Protein AF-A0A267FER3-F1 (afdb_monomer_lite)

Structure (mmCIF, N/CA/C/O backbone):
data_AF-A0A267FER3-F1
#
_entry.id   AF-A0A267FER3-F1
#
loop_
_atom_site.group_PDB
_atom_site.id
_atom_site.type_symbol
_atom_site.label_atom_id
_atom_site.label_alt_id
_atom_site.label_comp_id
_atom_site.label_asym_id
_atom_site.label_entity_id
_atom_site.label_seq_id
_atom_site.pdbx_PDB_ins_code
_atom_site.Cartn_x
_atom_site.Cartn_y
_atom_site.Cartn_z
_atom_site.occupancy
_atom_site.B_iso_or_equiv
_atom_site.auth_seq_id
_atom_site.auth_comp_id
_atom_site.auth_asym_id
_atom_site.auth_atom_id
_atom_site.pdbx_PDB_model_num
ATOM 1 N N . SER A 1 1 ? 49.414 0.076 -50.067 1.00 42.53 1 SER A N 1
ATOM 2 C CA . SER A 1 1 ? 50.371 -0.720 -50.869 1.00 42.53 1 SER A CA 1
ATOM 3 C C . SER A 1 1 ? 49.588 -1.815 -51.572 1.00 42.53 1 SER A C 1
ATOM 5 O O . SER A 1 1 ? 48.549 -2.183 -51.041 1.00 42.53 1 SER A O 1
ATOM 7 N N . ALA A 1 2 ? 50.065 -2.284 -52.733 1.00 33.28 2 ALA A N 1
ATOM 8 C CA . ALA A 1 2 ? 49.265 -2.887 -53.816 1.00 33.28 2 ALA A CA 1
ATOM 9 C C . ALA A 1 2 ? 48.304 -1.844 -54.443 1.00 33.28 2 ALA A C 1
ATOM 11 O O . ALA A 1 2 ? 47.506 -1.250 -53.726 1.00 33.28 2 ALA A O 1
ATOM 12 N N . SER A 1 3 ? 48.486 -1.366 -55.681 1.00 32.34 3 SER A N 1
ATOM 13 C CA . SER A 1 3 ? 48.627 -2.052 -56.986 1.00 32.34 3 SER A CA 1
ATOM 14 C C . SER A 1 3 ? 47.273 -2.518 -57.524 1.00 32.34 3 SER A C 1
ATOM 16 O O . SER A 1 3 ? 46.868 -3.652 -57.290 1.00 32.34 3 SER A O 1
ATOM 18 N N . ALA A 1 4 ? 46.591 -1.619 -58.239 1.00 30.91 4 ALA A N 1
ATOM 19 C CA . ALA A 1 4 ? 45.526 -1.983 -59.170 1.00 30.91 4 ALA A CA 1
ATOM 20 C C . ALA A 1 4 ? 46.153 -2.540 -60.469 1.00 30.91 4 ALA A C 1
ATOM 22 O O . ALA A 1 4 ? 47.275 -2.136 -60.790 1.00 30.91 4 ALA A O 1
ATOM 23 N N . PRO A 1 5 ? 45.490 -3.469 -61.179 1.00 42.75 5 PRO A N 1
ATOM 24 C CA . PRO A 1 5 ? 46.012 -4.058 -62.409 1.00 42.75 5 PRO A CA 1
ATOM 25 C C . PRO A 1 5 ? 45.740 -3.172 -63.634 1.00 42.75 5 PRO A C 1
ATOM 27 O O . PRO A 1 5 ? 44.704 -2.512 -63.708 1.00 42.75 5 PRO A O 1
ATOM 30 N N . ASP A 1 6 ? 46.650 -3.210 -64.607 1.00 30.69 6 ASP A N 1
ATOM 31 C CA . ASP A 1 6 ? 46.471 -2.579 -65.915 1.00 30.69 6 ASP A CA 1
ATOM 32 C C . ASP A 1 6 ? 45.494 -3.392 -66.789 1.00 30.69 6 ASP A C 1
ATOM 34 O O . ASP A 1 6 ? 45.767 -4.544 -67.133 1.00 30.69 6 ASP A O 1
ATOM 38 N N . GLU A 1 7 ? 44.379 -2.781 -67.197 1.00 37.88 7 GLU A N 1
ATOM 39 C CA . GLU A 1 7 ? 43.535 -3.261 -68.301 1.00 37.88 7 GLU A CA 1
ATOM 40 C C . GLU A 1 7 ? 43.953 -2.591 -69.624 1.00 37.88 7 GLU A C 1
ATOM 42 O O . GLU A 1 7 ? 43.280 -1.686 -70.106 1.00 37.88 7 GLU A O 1
ATOM 47 N N . GLU A 1 8 ? 45.035 -3.054 -70.259 1.00 37.31 8 GLU A N 1
ATOM 48 C CA . GLU A 1 8 ? 45.249 -2.829 -71.700 1.00 37.31 8 GLU A CA 1
ATOM 49 C C . GLU A 1 8 ? 45.854 -4.063 -72.387 1.00 37.31 8 GLU A C 1
ATOM 51 O O . GLU A 1 8 ? 47.066 -4.260 -72.445 1.00 37.31 8 GLU A O 1
ATOM 56 N N . ALA A 1 9 ? 44.980 -4.880 -72.976 1.00 32.00 9 ALA A N 1
ATOM 57 C CA . ALA A 1 9 ? 45.332 -5.846 -74.013 1.00 32.00 9 ALA A CA 1
ATOM 58 C C . ALA A 1 9 ? 44.116 -6.072 -74.924 1.00 32.00 9 ALA A C 1
ATOM 60 O O . ALA A 1 9 ? 43.428 -7.089 -74.845 1.00 32.00 9 ALA A O 1
ATOM 61 N N . GLY A 1 10 ? 43.818 -5.091 -75.783 1.00 29.86 10 GLY A N 1
ATOM 62 C CA . GLY A 1 10 ? 42.820 -5.280 -76.836 1.00 29.86 10 GLY A CA 1
ATOM 63 C C . GLY A 1 10 ? 43.220 -6.461 -77.734 1.00 29.86 10 GLY A C 1
ATOM 64 O O . GLY A 1 10 ? 44.404 -6.580 -78.067 1.00 29.86 10 GLY A O 1
ATOM 65 N N . PRO A 1 11 ? 42.283 -7.339 -78.139 1.00 34.25 11 PRO A N 1
ATOM 66 C CA . PRO A 1 11 ? 42.620 -8.481 -78.972 1.00 34.25 11 PRO A CA 1
ATOM 67 C C . PRO A 1 11 ? 43.120 -7.970 -80.320 1.00 34.25 11 PRO A C 1
ATOM 69 O O . PRO A 1 11 ? 42.363 -7.384 -81.099 1.00 34.25 11 PRO A O 1
ATOM 72 N N . THR A 1 12 ? 44.400 -8.196 -80.612 1.00 30.58 12 THR A N 1
ATOM 73 C CA . THR A 1 12 ? 44.931 -7.980 -81.952 1.00 30.58 12 THR A CA 1
ATOM 74 C C . THR A 1 12 ? 44.220 -8.944 -82.886 1.00 30.58 12 THR A C 1
ATOM 76 O O . THR A 1 12 ? 44.464 -10.150 -82.881 1.00 30.58 12 THR A O 1
ATOM 79 N N . SER A 1 13 ? 43.323 -8.395 -83.703 1.00 35.12 13 SER A N 1
ATOM 80 C CA . SER A 1 13 ? 42.643 -9.076 -84.799 1.00 35.12 13 SER A CA 1
ATOM 81 C C . SER A 1 13 ? 43.638 -9.391 -85.918 1.00 35.12 13 SER A C 1
ATOM 83 O O . SER A 1 13 ? 43.578 -8.865 -87.028 1.00 35.12 13 SER A O 1
ATOM 85 N N . SER A 1 14 ? 44.568 -10.294 -85.602 1.00 29.80 14 SER A N 1
ATOM 86 C CA . SER A 1 14 ? 45.357 -11.051 -86.558 1.00 29.80 14 SER A CA 1
ATOM 87 C C . SER A 1 14 ? 44.382 -11.849 -87.413 1.00 29.80 14 SER A C 1
ATOM 89 O O . SER A 1 14 ? 43.964 -12.954 -87.063 1.00 29.80 14 SER A O 1
ATOM 91 N N . SER A 1 15 ? 43.976 -11.244 -88.528 1.00 35.31 15 SER A N 1
ATOM 92 C CA . SER A 1 15 ? 43.261 -11.914 -89.602 1.00 35.31 15 SER A CA 1
ATOM 93 C C . SER A 1 15 ? 44.226 -12.902 -90.257 1.00 35.31 15 SER A C 1
ATOM 95 O O . SER A 1 15 ? 44.807 -12.641 -91.307 1.00 35.31 15 SER A O 1
ATOM 97 N N . MET A 1 16 ? 44.454 -14.033 -89.585 1.00 35.06 16 MET A N 1
ATOM 98 C CA . MET A 1 16 ? 45.035 -15.204 -90.218 1.00 35.06 16 MET A CA 1
ATOM 99 C C . MET A 1 16 ? 43.998 -15.728 -91.196 1.00 35.06 16 MET A C 1
ATOM 101 O O . MET A 1 16 ? 43.068 -16.441 -90.811 1.00 35.06 16 MET A O 1
ATOM 105 N N . GLU A 1 17 ? 44.165 -15.331 -92.456 1.00 33.53 17 GLU A N 1
ATOM 106 C CA . GLU A 1 17 ? 43.455 -15.919 -93.582 1.00 33.53 17 GLU A CA 1
ATOM 107 C C . GLU A 1 17 ? 43.470 -17.448 -93.447 1.00 33.53 17 GLU A C 1
ATOM 109 O O . GLU A 1 17 ? 44.498 -18.027 -93.062 1.00 33.53 17 GLU A O 1
ATOM 114 N N . PRO A 1 18 ? 42.356 -18.132 -93.755 1.00 37.06 18 PRO A N 1
ATOM 115 C CA . PRO A 1 18 ? 42.402 -19.566 -93.904 1.00 37.06 18 PRO A CA 1
ATOM 116 C C . PRO A 1 18 ? 43.314 -19.849 -95.096 1.00 37.06 18 PRO A C 1
ATOM 118 O O . PRO A 1 18 ? 42.910 -19.718 -96.251 1.00 37.06 18 PRO A O 1
ATOM 121 N N . THR A 1 19 ? 44.548 -20.273 -94.824 1.00 44.00 19 THR A N 1
ATOM 122 C CA . THR A 1 19 ? 45.306 -21.070 -95.781 1.00 44.00 19 THR A CA 1
ATOM 123 C C . THR A 1 19 ? 44.585 -22.399 -95.911 1.00 44.00 19 THR A C 1
ATOM 125 O O . THR A 1 19 ? 44.953 -23.408 -95.311 1.00 44.00 19 THR A O 1
ATOM 128 N N . GLU A 1 20 ? 43.510 -22.372 -96.703 1.00 43.25 20 GLU A N 1
ATOM 129 C CA . GLU A 1 20 ? 42.934 -23.555 -97.305 1.00 43.25 20 GLU A CA 1
ATOM 130 C C . GLU A 1 20 ? 44.098 -24.403 -97.807 1.00 43.25 20 GLU A C 1
ATOM 132 O O . GLU A 1 20 ? 44.986 -23.911 -98.518 1.00 43.25 20 GLU A O 1
ATOM 137 N N . ALA A 1 21 ? 44.093 -25.685 -97.444 1.00 48.84 21 ALA A N 1
ATOM 138 C CA . ALA A 1 21 ? 44.979 -26.679 -98.027 1.00 48.84 21 ALA A CA 1
ATOM 139 C C . ALA A 1 21 ? 44.542 -26.955 -99.477 1.00 48.84 21 ALA A C 1
ATOM 141 O O . ALA A 1 21 ? 44.186 -28.074 -99.840 1.00 48.84 21 ALA A O 1
ATOM 142 N N . SER A 1 22 ? 44.538 -25.900 -100.295 1.00 51.84 22 SER A N 1
ATOM 143 C CA . SER A 1 22 ? 44.396 -25.971 -101.734 1.00 51.84 22 SER A CA 1
ATOM 144 C C . SER A 1 22 ? 45.474 -26.902 -102.270 1.00 51.84 22 SER A C 1
ATOM 146 O O . SER A 1 22 ? 46.612 -26.926 -101.786 1.00 51.84 22 SER A O 1
ATOM 148 N N . GLU A 1 23 ? 45.126 -27.661 -103.302 1.00 53.38 23 GLU A N 1
ATOM 149 C CA . GLU A 1 23 ? 46.037 -28.618 -103.932 1.00 53.38 23 GLU A CA 1
ATOM 150 C C . GLU A 1 23 ? 47.331 -27.928 -104.407 1.00 53.38 23 GLU A C 1
ATOM 152 O O . GLU A 1 23 ? 48.399 -28.532 -104.382 1.00 53.38 23 GLU A O 1
ATOM 157 N N . ALA A 1 24 ? 47.269 -26.626 -104.717 1.00 52.75 24 ALA A N 1
ATOM 158 C CA . ALA A 1 24 ? 48.419 -25.779 -105.025 1.00 52.75 24 ALA A CA 1
ATOM 159 C C . ALA A 1 24 ? 49.416 -25.619 -103.856 1.00 52.75 24 ALA A C 1
ATOM 161 O O . ALA A 1 24 ? 50.625 -25.611 -104.086 1.00 52.75 24 ALA A O 1
ATOM 162 N N . GLY A 1 25 ? 48.945 -25.507 -102.609 1.00 57.75 25 GLY A N 1
ATOM 163 C CA . GLY A 1 25 ? 49.808 -25.408 -101.426 1.00 57.75 25 GLY A CA 1
ATOM 164 C C . GLY A 1 25 ? 50.523 -26.724 -101.113 1.00 57.75 25 GLY A C 1
ATOM 165 O O . GLY A 1 25 ? 51.725 -26.728 -100.841 1.00 57.75 25 GLY A O 1
ATOM 166 N N . ILE A 1 26 ? 49.801 -27.845 -101.231 1.00 57.53 26 ILE A N 1
ATOM 167 C CA . ILE A 1 26 ? 50.364 -29.195 -101.077 1.00 57.53 26 ILE A CA 1
ATOM 168 C C . ILE A 1 26 ? 51.377 -29.455 -102.198 1.00 57.53 26 ILE A C 1
ATOM 170 O O . ILE A 1 26 ? 52.536 -29.729 -101.908 1.00 57.53 26 ILE A O 1
ATOM 174 N N . SER A 1 27 ? 50.987 -29.245 -103.459 1.00 59.41 27 SER A N 1
ATOM 175 C CA . SER A 1 27 ? 51.848 -29.434 -104.634 1.00 59.41 27 SER A CA 1
ATOM 176 C C . SER A 1 27 ? 53.133 -28.598 -104.573 1.00 59.41 27 SER A C 1
ATOM 178 O O . SER A 1 27 ? 54.201 -29.074 -104.959 1.00 59.41 27 SER A O 1
ATOM 180 N N . ARG A 1 28 ? 53.076 -27.375 -104.027 1.00 61.03 28 ARG A N 1
ATOM 181 C CA . ARG A 1 28 ? 54.259 -26.522 -103.842 1.00 61.03 28 ARG A CA 1
ATOM 182 C C . ARG A 1 28 ? 55.210 -27.064 -102.772 1.00 61.03 28 ARG A C 1
ATOM 184 O O . ARG A 1 28 ? 56.403 -27.171 -103.042 1.00 61.03 28 ARG A O 1
ATOM 191 N N . ALA A 1 29 ? 54.693 -27.469 -101.610 1.00 60.88 29 ALA A N 1
ATOM 192 C CA . ALA A 1 29 ? 55.498 -28.096 -100.558 1.00 60.88 29 ALA A CA 1
ATOM 193 C C . ALA A 1 29 ? 56.092 -29.443 -101.013 1.00 60.88 29 ALA A C 1
ATOM 195 O O . ALA A 1 29 ? 57.248 -29.750 -100.723 1.00 60.88 29 ALA A O 1
ATOM 196 N N . SER A 1 30 ? 55.333 -30.222 -101.785 1.00 62.22 30 SER A N 1
ATOM 197 C CA . SER A 1 30 ? 55.807 -31.460 -102.400 1.00 62.22 30 SER A CA 1
ATOM 198 C C . SER A 1 30 ? 56.888 -31.191 -103.449 1.00 62.22 30 SER A C 1
ATOM 200 O O . SER A 1 30 ? 57.918 -31.860 -103.432 1.00 62.22 30 SER A O 1
ATOM 202 N N . SER A 1 31 ? 56.738 -30.166 -104.294 1.00 63.00 31 SER A N 1
ATOM 203 C CA . SER A 1 31 ? 57.776 -29.743 -105.246 1.00 63.00 31 SER A CA 1
ATOM 204 C C . SER A 1 31 ? 59.065 -29.290 -104.550 1.00 63.00 31 SER A C 1
ATOM 206 O O . SER A 1 31 ? 60.153 -29.606 -105.032 1.00 63.00 31 SER A O 1
ATOM 208 N N . GLU A 1 32 ? 58.967 -28.584 -103.420 1.00 64.38 32 GLU A N 1
ATOM 209 C CA . GLU A 1 32 ? 60.127 -28.216 -102.600 1.00 64.38 32 GLU A CA 1
ATOM 210 C C . GLU A 1 32 ? 60.787 -29.466 -101.993 1.00 64.38 32 GLU A C 1
ATOM 212 O O . GLU A 1 32 ? 61.993 -29.649 -102.156 1.00 64.38 32 GLU A O 1
ATOM 217 N N . ALA A 1 33 ? 60.019 -30.394 -101.414 1.00 64.19 33 ALA A N 1
ATOM 218 C CA . ALA A 1 33 ? 60.547 -31.652 -100.876 1.00 64.19 33 ALA A CA 1
ATOM 219 C C . ALA A 1 33 ? 61.216 -32.541 -101.948 1.00 64.19 33 ALA A C 1
ATOM 221 O O . ALA A 1 33 ? 62.281 -33.107 -101.702 1.00 64.19 33 ALA A O 1
ATOM 222 N N . ILE A 1 34 ? 60.647 -32.618 -103.157 1.00 65.75 34 ILE A N 1
ATOM 223 C CA . ILE A 1 34 ? 61.247 -33.321 -104.305 1.00 65.75 34 ILE A CA 1
ATOM 224 C C . ILE A 1 34 ? 62.558 -32.643 -104.733 1.00 65.75 34 ILE A C 1
ATOM 226 O O . ILE A 1 34 ? 63.514 -33.336 -105.073 1.00 65.75 34 ILE A O 1
ATOM 230 N N . SER A 1 35 ? 62.647 -31.308 -104.665 1.00 65.38 35 SER A N 1
ATOM 231 C CA . SER A 1 35 ? 63.879 -30.569 -104.993 1.00 65.38 35 SER A CA 1
ATOM 232 C C . SER A 1 35 ? 65.034 -30.795 -104.005 1.00 65.38 35 SER A C 1
ATOM 234 O O . SER A 1 35 ? 66.182 -30.509 -104.338 1.00 65.38 35 SER A O 1
ATOM 236 N N . MET A 1 36 ? 64.755 -31.347 -102.816 1.00 64.88 36 MET A N 1
ATOM 237 C CA . MET A 1 36 ? 65.780 -31.754 -101.843 1.00 64.88 36 MET A CA 1
ATOM 238 C C . MET A 1 36 ? 66.328 -33.170 -102.093 1.00 64.88 36 MET A C 1
ATOM 240 O O . MET A 1 36 ? 67.283 -33.582 -101.432 1.00 64.88 36 MET A O 1
ATOM 244 N N . ILE A 1 37 ? 65.758 -33.927 -103.038 1.00 68.44 37 ILE A N 1
ATOM 245 C CA . ILE A 1 37 ? 66.299 -35.223 -103.461 1.00 68.44 37 ILE A CA 1
ATOM 246 C C . ILE A 1 37 ? 67.477 -34.968 -104.409 1.00 68.44 37 ILE A C 1
ATOM 248 O O . ILE A 1 37 ? 67.374 -34.171 -105.339 1.00 68.44 37 ILE A O 1
ATOM 252 N N . ASN A 1 38 ? 68.605 -35.651 -104.184 1.00 69.75 38 ASN A N 1
ATOM 253 C CA . ASN A 1 38 ? 69.820 -35.472 -104.983 1.00 69.75 38 ASN A CA 1
ATOM 254 C C . ASN A 1 38 ? 69.532 -35.662 -106.489 1.00 69.75 38 ASN A C 1
ATOM 256 O O . ASN A 1 38 ? 69.053 -36.721 -106.899 1.00 69.75 38 ASN A O 1
ATOM 260 N N . ALA A 1 39 ? 69.845 -34.646 -107.298 1.00 66.00 39 ALA A N 1
ATOM 261 C CA . ALA A 1 39 ? 69.472 -34.562 -108.709 1.00 66.00 39 ALA A CA 1
ATOM 262 C C . ALA A 1 39 ? 69.970 -35.753 -109.549 1.00 66.00 39 ALA A C 1
ATOM 264 O O . ALA A 1 39 ? 69.222 -36.256 -110.387 1.00 66.00 39 ALA A O 1
ATOM 265 N N . ASP A 1 40 ? 71.176 -36.260 -109.276 1.00 60.00 40 ASP A N 1
ATOM 266 C CA . ASP A 1 40 ? 71.750 -37.412 -109.989 1.00 60.00 40 ASP A CA 1
ATOM 267 C C . ASP A 1 40 ? 71.011 -38.724 -109.659 1.00 60.00 40 ASP A C 1
ATOM 269 O O . ASP A 1 40 ? 70.834 -39.604 -110.508 1.00 60.00 40 ASP A O 1
ATOM 273 N N . VAL A 1 41 ? 70.521 -38.844 -108.420 1.00 65.50 41 VAL A N 1
ATOM 274 C CA . VAL A 1 41 ? 69.702 -39.978 -107.965 1.00 65.50 41 VAL A CA 1
ATOM 275 C C . VAL A 1 41 ? 68.281 -39.859 -108.519 1.00 65.50 41 VAL A C 1
ATOM 277 O O . VAL A 1 41 ? 67.690 -40.856 -108.916 1.00 65.50 41 VAL A O 1
ATOM 280 N N . TRP A 1 42 ? 67.739 -38.642 -108.621 1.00 69.62 42 TRP A N 1
ATOM 281 C CA . TRP A 1 42 ? 66.434 -38.416 -109.240 1.00 69.62 42 TRP A CA 1
ATOM 282 C C . TRP A 1 42 ? 66.447 -38.746 -110.741 1.00 69.62 42 TRP A C 1
ATOM 284 O O . TRP A 1 42 ? 65.560 -39.444 -111.232 1.00 69.62 42 TRP A O 1
ATOM 294 N N . ALA A 1 43 ? 67.476 -38.300 -111.468 1.00 68.25 43 ALA A N 1
ATOM 295 C CA . ALA A 1 43 ? 67.617 -38.508 -112.910 1.00 68.25 43 ALA A CA 1
ATOM 296 C C . ALA A 1 43 ? 67.882 -39.971 -113.320 1.00 68.25 43 ALA A C 1
ATOM 298 O O . ALA A 1 43 ? 67.650 -40.325 -114.474 1.00 68.25 43 ALA A O 1
ATOM 299 N N . SER A 1 44 ? 68.347 -40.819 -112.396 1.00 67.75 44 SER A N 1
ATOM 300 C CA . SER A 1 44 ? 68.598 -42.250 -112.635 1.00 67.75 44 SER A CA 1
ATOM 301 C C . SER A 1 44 ? 67.397 -43.161 -112.333 1.00 67.75 44 SER A C 1
ATOM 303 O O . SER A 1 44 ? 67.439 -44.348 -112.659 1.00 67.75 44 SER A O 1
ATOM 305 N N . LEU A 1 45 ? 66.309 -42.623 -111.769 1.00 70.12 45 LEU A N 1
ATOM 306 C CA . LEU A 1 45 ? 65.040 -43.334 -111.580 1.00 70.12 45 LEU A CA 1
ATOM 307 C C . LEU A 1 45 ? 64.209 -43.356 -112.870 1.00 70.12 45 LEU A C 1
ATOM 309 O O . LEU A 1 45 ? 64.165 -42.377 -113.617 1.00 70.12 45 LEU A O 1
ATOM 313 N N . SER A 1 46 ? 63.490 -44.456 -113.108 1.00 70.12 46 SER A N 1
ATOM 314 C CA . SER A 1 46 ? 62.562 -44.559 -114.241 1.00 70.12 46 SER A CA 1
ATOM 315 C C . SER A 1 46 ? 61.370 -43.592 -114.092 1.00 70.12 46 SER A C 1
ATOM 317 O O . SER A 1 46 ? 61.039 -43.195 -112.970 1.00 70.12 46 SER A O 1
ATOM 319 N N . PRO A 1 47 ? 60.662 -43.230 -115.183 1.00 73.06 47 PRO A N 1
ATOM 320 C CA . PRO A 1 47 ? 59.508 -42.327 -115.104 1.00 73.06 47 PRO A CA 1
ATOM 321 C C . PRO A 1 47 ? 58.410 -42.819 -114.148 1.00 73.06 47 PRO A C 1
ATOM 323 O O . PRO A 1 47 ? 57.802 -42.021 -113.439 1.00 73.06 47 PRO A O 1
ATOM 326 N N . GLU A 1 48 ? 58.199 -44.137 -114.078 1.00 70.69 48 GLU A N 1
ATOM 327 C CA . GLU A 1 48 ? 57.252 -44.774 -113.155 1.00 70.69 48 GLU A CA 1
ATOM 328 C C . GLU A 1 48 ? 57.711 -44.662 -111.693 1.00 70.69 48 GLU A C 1
ATOM 330 O O . GLU A 1 48 ? 56.902 -44.382 -110.809 1.00 70.69 48 GLU A O 1
ATOM 335 N N . GLN A 1 49 ? 59.015 -44.804 -111.427 1.00 74.31 49 GLN A N 1
ATOM 336 C CA . GLN A 1 49 ? 59.584 -44.618 -110.089 1.00 74.31 49 GLN A CA 1
ATOM 337 C C . GLN A 1 49 ? 59.535 -43.150 -109.649 1.00 74.31 49 GLN A C 1
ATOM 339 O O . GLN A 1 49 ? 59.159 -42.872 -108.512 1.00 74.31 49 GLN A O 1
ATOM 344 N N . GLN A 1 50 ? 59.845 -42.203 -110.542 1.00 72.75 50 GLN A N 1
ATOM 345 C CA . GLN A 1 50 ? 59.693 -40.772 -110.263 1.00 72.75 50 GLN A CA 1
ATOM 346 C C . GLN A 1 50 ? 58.230 -40.421 -109.958 1.00 72.75 50 GLN A C 1
ATOM 348 O O . GLN A 1 50 ? 57.963 -39.736 -108.972 1.00 72.75 50 GLN A O 1
ATOM 353 N N . ALA A 1 51 ? 57.273 -40.923 -110.748 1.00 76.12 51 ALA A N 1
ATOM 354 C CA . ALA A 1 51 ? 55.844 -40.737 -110.489 1.00 76.12 51 ALA A CA 1
ATOM 355 C C . ALA A 1 51 ? 55.413 -41.342 -109.140 1.00 76.12 51 ALA A C 1
ATOM 357 O O . ALA A 1 51 ? 54.689 -40.693 -108.386 1.00 76.12 51 ALA A O 1
ATOM 358 N N . GLY A 1 52 ? 55.911 -42.536 -108.798 1.00 78.75 52 GLY A N 1
ATOM 359 C CA . GLY A 1 52 ? 55.670 -43.180 -107.506 1.00 78.75 52 GLY A CA 1
ATOM 360 C C . GLY A 1 52 ? 56.205 -42.376 -106.316 1.00 78.75 52 GLY A C 1
ATOM 361 O O . GLY A 1 52 ? 55.495 -42.212 -105.326 1.00 78.75 52 GLY A O 1
ATOM 362 N N . VAL A 1 53 ? 57.418 -41.814 -106.413 1.00 77.06 53 VAL A N 1
ATOM 363 C CA . VAL A 1 53 ? 57.970 -40.966 -105.341 1.00 77.06 53 VAL A CA 1
ATOM 364 C C . VAL A 1 53 ? 57.217 -39.639 -105.236 1.00 77.06 53 VAL A C 1
ATOM 366 O O . VAL A 1 53 ? 56.949 -39.206 -104.119 1.00 77.06 53 VAL A O 1
ATOM 369 N N . ARG A 1 54 ? 56.801 -39.018 -106.352 1.00 78.31 54 ARG A N 1
ATOM 370 C CA . ARG A 1 54 ? 55.935 -37.824 -106.301 1.00 78.31 54 ARG A CA 1
ATOM 371 C C . ARG A 1 54 ? 54.621 -38.121 -105.584 1.00 78.31 54 ARG A C 1
ATOM 373 O O . ARG A 1 54 ? 54.331 -37.467 -104.592 1.00 78.31 54 ARG A O 1
ATOM 380 N N . ALA A 1 55 ? 53.917 -39.179 -105.988 1.00 77.38 55 ALA A N 1
ATOM 381 C CA . ALA A 1 55 ? 52.673 -39.599 -105.347 1.00 77.38 55 ALA A CA 1
ATOM 382 C C . ALA A 1 55 ? 52.849 -39.903 -103.845 1.00 77.38 55 ALA A C 1
ATOM 384 O O . ALA A 1 55 ? 51.980 -39.559 -103.047 1.00 77.38 55 ALA A O 1
ATOM 385 N N . ALA A 1 56 ? 53.978 -40.496 -103.437 1.00 78.94 56 ALA A N 1
ATOM 386 C CA . ALA A 1 56 ? 54.295 -40.724 -102.027 1.00 78.94 56 ALA A CA 1
ATOM 387 C C . ALA A 1 56 ? 54.567 -39.417 -101.256 1.00 78.94 56 ALA A C 1
ATOM 389 O O . ALA A 1 56 ? 54.107 -39.269 -100.124 1.00 78.94 56 ALA A O 1
ATOM 390 N N . VAL A 1 57 ? 55.271 -38.452 -101.858 1.00 79.69 57 VAL A N 1
ATOM 391 C CA . VAL A 1 57 ? 55.521 -37.131 -101.255 1.00 79.69 57 VAL A CA 1
ATOM 392 C C . VAL A 1 57 ? 54.230 -36.312 -101.161 1.00 79.69 57 VAL A C 1
ATOM 394 O O . VAL A 1 57 ? 53.975 -35.731 -100.106 1.00 79.69 57 VAL A O 1
ATOM 397 N N . ASP A 1 58 ? 53.392 -36.304 -102.200 1.00 77.00 58 ASP A N 1
ATOM 398 C CA . ASP A 1 58 ? 52.074 -35.652 -102.199 1.00 77.00 58 ASP A CA 1
ATOM 399 C C . ASP A 1 58 ? 51.158 -36.271 -101.124 1.00 77.00 58 ASP A C 1
ATOM 401 O O . ASP A 1 58 ? 50.490 -35.558 -100.370 1.00 77.00 58 ASP A O 1
ATOM 405 N N . HIS A 1 59 ? 51.181 -37.604 -100.982 1.00 78.25 59 HIS A N 1
ATOM 406 C CA . HIS A 1 59 ? 50.437 -38.326 -99.949 1.00 78.25 59 HIS A CA 1
ATOM 407 C C . HIS A 1 59 ? 50.892 -37.939 -98.534 1.00 78.25 59 HIS A C 1
ATOM 409 O O . HIS A 1 59 ? 50.064 -37.499 -97.736 1.00 78.25 59 HIS A O 1
ATOM 415 N N . LEU A 1 60 ? 52.197 -38.012 -98.246 1.00 79.25 60 LEU A N 1
ATOM 416 C CA . LEU A 1 60 ? 52.771 -37.641 -96.944 1.00 79.25 60 LEU A CA 1
ATOM 417 C C . LEU A 1 60 ? 52.585 -36.149 -96.622 1.00 79.25 60 LEU A C 1
ATOM 419 O O . LEU A 1 60 ? 52.324 -35.793 -95.474 1.00 79.25 60 LEU A O 1
ATOM 423 N N . SER A 1 61 ? 52.661 -35.271 -97.627 1.00 77.12 61 SER A N 1
ATOM 424 C CA . SER A 1 61 ? 52.378 -33.835 -97.477 1.00 77.12 61 SER A CA 1
ATOM 425 C C . SER A 1 61 ? 50.908 -33.600 -97.112 1.00 77.12 61 SER A C 1
ATOM 427 O O . SER A 1 61 ? 50.608 -32.811 -96.214 1.00 77.12 61 SER A O 1
ATOM 429 N N . GLY A 1 62 ? 49.991 -34.337 -97.747 1.00 78.06 62 GLY A N 1
ATOM 430 C CA . GLY A 1 62 ? 48.568 -34.326 -97.417 1.00 78.06 62 GLY A CA 1
ATOM 431 C C . GLY A 1 62 ? 48.253 -34.907 -96.033 1.00 78.06 62 GLY A C 1
ATOM 432 O O . GLY A 1 62 ? 47.397 -34.376 -95.329 1.00 78.06 62 GLY A O 1
ATOM 433 N N . GLU A 1 63 ? 48.942 -35.965 -95.599 1.00 78.75 63 GLU A N 1
ATOM 434 C CA . GLU A 1 63 ? 48.821 -36.495 -94.234 1.00 78.75 63 GLU A CA 1
ATOM 435 C C . GLU A 1 63 ? 49.348 -35.510 -93.184 1.00 78.75 63 GLU A C 1
ATOM 437 O O . GLU A 1 63 ? 48.654 -35.238 -92.205 1.00 78.75 63 GLU A O 1
ATOM 442 N N . LEU A 1 64 ? 50.509 -34.890 -93.419 1.00 77.12 64 LEU A N 1
ATOM 443 C CA . LEU A 1 64 ? 51.068 -33.865 -92.535 1.00 77.12 64 LEU A CA 1
ATOM 444 C C . LEU A 1 64 ? 50.150 -32.637 -92.423 1.00 77.12 64 LEU A C 1
ATOM 446 O O . LEU A 1 64 ? 50.004 -32.081 -91.334 1.00 77.12 64 LEU A O 1
ATOM 450 N N . ALA A 1 65 ? 49.509 -32.221 -93.519 1.00 76.81 65 ALA A N 1
ATOM 451 C CA . ALA A 1 65 ? 48.519 -31.145 -93.509 1.00 76.81 65 ALA A CA 1
ATOM 452 C C . ALA A 1 65 ? 47.275 -31.517 -92.680 1.00 76.81 65 ALA A C 1
ATOM 454 O O . ALA A 1 65 ? 46.864 -30.744 -91.815 1.00 76.81 65 ALA A O 1
ATOM 455 N N . ARG A 1 66 ? 46.724 -32.727 -92.868 1.00 80.25 66 ARG A N 1
ATOM 456 C CA . ARG A 1 66 ? 45.593 -33.236 -92.067 1.00 80.25 66 ARG A CA 1
ATOM 457 C C . ARG A 1 66 ? 45.937 -33.337 -90.582 1.00 80.25 66 ARG A C 1
ATOM 459 O O . ARG A 1 66 ? 45.098 -33.019 -89.747 1.00 80.25 66 ARG A O 1
ATOM 466 N N . GLU A 1 67 ? 47.152 -33.758 -90.245 1.00 74.69 67 GLU A N 1
ATOM 467 C CA . GLU A 1 67 ? 47.589 -33.900 -88.855 1.00 74.69 67 GLU A CA 1
ATOM 468 C C . GLU A 1 67 ? 47.862 -32.542 -88.186 1.00 74.69 67 GLU A C 1
ATOM 470 O O . GLU A 1 67 ? 47.568 -32.362 -87.004 1.00 74.69 67 GLU A O 1
ATOM 475 N N . ARG A 1 68 ? 48.340 -31.543 -88.942 1.00 78.62 68 ARG A N 1
ATOM 476 C CA . ARG A 1 68 ? 48.403 -30.146 -88.479 1.00 78.62 68 ARG A CA 1
ATOM 477 C C . ARG A 1 68 ? 47.014 -29.579 -88.202 1.00 78.62 68 ARG A C 1
ATOM 479 O O . ARG A 1 68 ? 46.826 -28.979 -87.149 1.00 78.62 68 ARG A O 1
ATOM 486 N N . GLU A 1 69 ? 46.047 -29.813 -89.087 1.00 79.81 69 GLU A N 1
ATOM 487 C CA . GLU A 1 69 ? 44.678 -29.326 -88.886 1.00 79.81 69 GLU A CA 1
ATOM 488 C C . GLU A 1 69 ? 43.989 -30.037 -87.710 1.00 79.81 69 GLU A C 1
ATOM 490 O O . GLU A 1 69 ? 43.382 -29.385 -86.868 1.00 79.81 69 GLU A O 1
ATOM 495 N N . ARG A 1 70 ? 44.185 -31.354 -87.549 1.00 78.00 70 ARG A N 1
ATOM 496 C CA . ARG A 1 70 ? 43.738 -32.095 -86.351 1.00 78.00 70 ARG A CA 1
ATOM 497 C C . ARG A 1 70 ? 44.309 -31.510 -85.063 1.00 78.00 70 ARG A C 1
ATOM 499 O O . ARG A 1 70 ? 43.564 -31.308 -84.110 1.00 78.00 70 ARG A O 1
ATOM 506 N N . ARG A 1 71 ? 45.610 -31.204 -85.032 1.00 76.12 71 ARG A N 1
ATOM 507 C CA . ARG A 1 71 ? 46.243 -30.543 -83.878 1.00 76.12 71 ARG A CA 1
ATOM 508 C C . ARG A 1 71 ? 45.690 -29.142 -83.642 1.00 76.12 71 ARG A C 1
ATOM 510 O O . ARG A 1 71 ? 45.481 -28.787 -82.491 1.00 76.12 71 ARG A O 1
ATOM 517 N N . ARG A 1 72 ? 45.419 -28.373 -84.700 1.00 82.31 72 ARG A N 1
ATOM 518 C CA . ARG A 1 72 ? 44.814 -27.037 -84.607 1.00 82.31 72 ARG A CA 1
ATOM 519 C C . ARG A 1 72 ? 43.417 -27.094 -83.989 1.00 82.31 72 ARG A C 1
ATOM 521 O O . ARG A 1 72 ? 43.156 -26.342 -83.059 1.00 82.31 72 ARG A O 1
ATOM 528 N N . VAL A 1 73 ? 42.565 -28.009 -84.456 1.00 82.25 73 VAL A N 1
ATOM 529 C CA . VAL A 1 73 ? 41.225 -28.237 -83.890 1.00 82.25 73 VAL A CA 1
ATOM 530 C C . VAL A 1 73 ? 41.326 -28.649 -82.420 1.00 82.25 73 VAL A C 1
ATOM 532 O O . VAL A 1 73 ? 40.710 -28.009 -81.581 1.00 82.25 73 VAL A O 1
ATOM 535 N N . VAL A 1 74 ? 42.183 -29.619 -82.077 1.00 83.56 74 VAL A N 1
ATOM 536 C CA . VAL A 1 74 ? 42.384 -30.043 -80.676 1.00 83.56 74 VAL A CA 1
ATOM 537 C C . VAL A 1 74 ? 42.924 -28.911 -79.790 1.00 83.56 74 VAL A C 1
ATOM 539 O O . VAL A 1 74 ? 42.511 -28.802 -78.637 1.00 83.56 74 VAL A O 1
ATOM 542 N N . CYS A 1 75 ? 43.808 -28.046 -80.302 1.00 86.56 75 CYS A N 1
ATOM 543 C CA . CYS A 1 75 ? 44.251 -26.849 -79.582 1.00 86.56 75 CYS A CA 1
ATOM 544 C C . CYS A 1 75 ? 43.082 -25.893 -79.320 1.00 86.56 75 CYS A C 1
ATOM 546 O O . CYS A 1 75 ? 42.857 -25.551 -78.163 1.00 86.56 75 CYS A O 1
ATOM 548 N N . ILE A 1 76 ? 42.298 -25.542 -80.345 1.00 86.62 76 ILE A N 1
ATOM 549 C CA . ILE A 1 76 ? 41.128 -24.658 -80.213 1.00 86.62 76 ILE A CA 1
ATOM 550 C C . ILE A 1 76 ? 40.100 -25.251 -79.236 1.00 86.62 76 ILE A C 1
ATOM 552 O O . ILE A 1 76 ? 39.631 -24.544 -78.347 1.00 86.62 76 ILE A O 1
ATOM 556 N N . ASP A 1 77 ? 39.800 -26.548 -79.334 1.00 84.94 77 ASP A N 1
ATOM 557 C CA . ASP A 1 77 ? 38.899 -27.247 -78.411 1.00 84.94 77 ASP A CA 1
ATOM 558 C C . ASP A 1 77 ? 39.428 -27.201 -76.965 1.00 84.94 77 ASP A C 1
ATOM 560 O O . ASP A 1 77 ? 38.652 -27.043 -76.022 1.00 84.94 77 ASP A O 1
ATOM 564 N N . SER A 1 78 ? 40.747 -27.321 -76.769 1.00 74.75 78 SER A N 1
ATOM 565 C CA . SER A 1 78 ? 41.371 -27.235 -75.442 1.00 74.75 78 SER A CA 1
ATOM 566 C C . SER A 1 78 ? 41.389 -25.808 -74.882 1.00 74.75 78 SER A C 1
ATOM 568 O O . SER A 1 78 ? 41.119 -25.619 -73.698 1.00 74.75 78 SER A O 1
ATOM 570 N N . GLU A 1 79 ? 41.623 -24.799 -75.724 1.00 88.06 79 GLU A N 1
ATOM 571 C CA . GLU A 1 79 ? 41.583 -23.378 -75.359 1.00 88.06 79 GLU A CA 1
ATOM 572 C C . GLU A 1 79 ? 40.155 -22.951 -74.991 1.00 88.06 79 GLU A C 1
ATOM 574 O O . GLU A 1 79 ? 39.953 -22.298 -73.968 1.00 88.06 79 GLU A O 1
ATOM 579 N N . GLN A 1 80 ? 39.148 -23.404 -75.747 1.00 87.50 80 GLN A N 1
ATOM 580 C CA . GLN A 1 80 ? 37.733 -23.212 -75.412 1.00 87.50 80 GLN A CA 1
ATOM 581 C C . GLN A 1 80 ? 37.358 -23.904 -74.095 1.00 87.50 80 GLN A C 1
ATOM 583 O O . GLN A 1 80 ? 36.695 -23.300 -73.257 1.00 87.50 80 GLN A O 1
ATOM 588 N N . GLN A 1 81 ? 37.822 -25.136 -73.855 1.00 86.31 81 GLN A N 1
ATOM 589 C CA . GLN A 1 81 ? 37.572 -25.836 -72.587 1.00 86.31 81 GLN A CA 1
ATOM 590 C C . GLN A 1 81 ? 38.210 -25.136 -71.379 1.00 86.31 81 GLN A C 1
ATOM 592 O O . GLN A 1 81 ? 37.599 -25.115 -70.306 1.00 86.31 81 GLN A O 1
ATOM 597 N N . VAL A 1 82 ? 39.407 -24.557 -71.542 1.00 86.06 82 VAL A N 1
ATOM 598 C CA . VAL A 1 82 ? 40.066 -23.736 -70.514 1.00 86.06 82 VAL A CA 1
ATOM 599 C C . VAL A 1 82 ? 39.277 -22.448 -70.279 1.00 86.06 82 VAL A C 1
ATOM 601 O O . VAL A 1 82 ? 38.909 -22.184 -69.137 1.00 86.06 82 VAL A O 1
ATOM 604 N N . PHE A 1 83 ? 38.907 -21.716 -71.332 1.00 90.69 83 PHE A N 1
ATOM 605 C CA . PHE A 1 83 ? 38.092 -20.502 -71.224 1.00 90.69 83 PHE A CA 1
ATOM 606 C C . PHE A 1 83 ? 36.735 -20.763 -70.546 1.00 90.69 83 PHE A C 1
ATOM 608 O O . PHE A 1 83 ? 36.343 -20.052 -69.620 1.00 90.69 83 PHE A O 1
ATOM 615 N N . ASP A 1 84 ? 36.037 -21.836 -70.924 1.00 90.06 84 ASP A N 1
ATOM 616 C CA . ASP A 1 84 ? 34.788 -22.252 -70.282 1.00 90.06 84 ASP A CA 1
ATOM 617 C C . ASP A 1 84 ? 35.006 -22.639 -68.814 1.00 90.06 84 ASP A C 1
ATOM 619 O O . ASP A 1 84 ? 34.121 -22.447 -67.976 1.00 90.06 84 ASP A O 1
ATOM 623 N N . ALA A 1 85 ? 36.147 -23.242 -68.470 1.00 84.56 85 ALA A N 1
ATOM 624 C CA . ALA A 1 85 ? 36.495 -23.547 -67.084 1.00 84.56 85 ALA A CA 1
ATOM 625 C C . ALA A 1 85 ? 36.774 -22.267 -66.278 1.00 84.56 85 ALA A C 1
ATOM 627 O O . ALA A 1 85 ? 36.255 -22.143 -65.172 1.00 84.56 85 ALA A O 1
ATOM 628 N N . GLU A 1 86 ? 37.498 -21.297 -66.838 1.00 89.81 86 GLU A N 1
ATOM 629 C CA . GLU A 1 86 ? 37.790 -19.990 -66.228 1.00 89.81 86 GLU A CA 1
ATOM 630 C C . GLU A 1 86 ? 36.533 -19.120 -66.064 1.00 89.81 86 GLU A C 1
ATOM 632 O O . GLU A 1 86 ? 36.316 -18.501 -65.018 1.00 89.81 86 GLU A O 1
ATOM 637 N N . SER A 1 87 ? 35.626 -19.143 -67.044 1.00 89.81 87 SER A N 1
ATOM 638 C CA . SER A 1 87 ? 34.300 -18.522 -66.945 1.00 89.81 87 SER A CA 1
ATOM 639 C C . SER A 1 87 ? 33.455 -19.167 -65.833 1.00 89.81 87 SER A C 1
ATOM 641 O O . SER A 1 87 ? 32.794 -18.484 -65.046 1.00 89.81 87 SER A O 1
ATOM 643 N N . ARG A 1 88 ? 33.530 -20.497 -65.679 1.00 91.69 88 ARG A N 1
ATOM 644 C CA . ARG A 1 88 ? 32.857 -21.212 -64.581 1.00 91.69 88 ARG A CA 1
ATOM 645 C C . ARG A 1 88 ? 33.494 -20.941 -63.217 1.00 91.69 88 ARG A C 1
ATOM 647 O O . ARG A 1 88 ? 32.750 -20.767 -62.253 1.00 91.69 88 ARG A O 1
ATOM 654 N N . THR A 1 89 ? 34.821 -20.884 -63.092 1.00 87.00 89 THR A N 1
ATOM 655 C CA . THR A 1 89 ? 35.485 -20.612 -61.803 1.00 87.00 89 THR A CA 1
ATOM 656 C C . THR A 1 89 ? 35.302 -19.165 -61.359 1.00 87.00 89 THR A C 1
ATOM 658 O O . THR A 1 89 ? 35.031 -18.945 -60.180 1.00 87.00 89 THR A O 1
ATOM 661 N N . SER A 1 90 ? 35.341 -18.194 -62.275 1.00 89.69 90 SER A N 1
ATOM 662 C CA . SER A 1 90 ? 34.996 -16.791 -61.987 1.00 89.69 90 SER A CA 1
ATOM 663 C C . SER A 1 90 ? 33.512 -16.615 -61.627 1.00 89.69 90 SER A C 1
ATOM 665 O O . SER A 1 90 ? 33.180 -15.932 -60.658 1.00 89.69 90 SER A O 1
ATOM 667 N N . GLY A 1 91 ? 32.603 -17.317 -62.312 1.00 91.56 91 GLY A N 1
ATOM 668 C CA . GLY A 1 91 ? 31.187 -17.365 -61.933 1.00 91.56 91 GLY A CA 1
ATOM 669 C C . GLY A 1 91 ? 30.941 -17.987 -60.549 1.00 91.56 91 GLY A C 1
ATOM 670 O O . GLY A 1 91 ? 30.056 -17.542 -59.814 1.00 91.56 91 GLY A O 1
ATOM 671 N N . LEU A 1 92 ? 31.726 -18.997 -60.160 1.00 88.44 92 LEU A N 1
ATOM 672 C CA . LEU A 1 92 ? 31.663 -19.610 -58.830 1.00 88.44 92 LEU A CA 1
ATOM 673 C C . LEU A 1 92 ? 32.306 -18.734 -57.745 1.00 88.44 92 LEU A C 1
ATOM 675 O O . LEU A 1 92 ? 31.744 -18.649 -56.654 1.00 88.44 92 LEU A O 1
ATOM 679 N N . SER A 1 93 ? 33.419 -18.049 -58.020 1.00 89.50 93 SER A N 1
ATOM 680 C CA . SER A 1 93 ? 34.052 -17.145 -57.049 1.00 89.50 93 SER A CA 1
ATOM 681 C C . SER A 1 93 ? 33.175 -15.924 -56.757 1.00 89.50 93 SER A C 1
ATOM 683 O O . SER A 1 93 ? 32.994 -15.580 -55.590 1.00 89.50 93 SER A O 1
ATOM 685 N N . ALA A 1 94 ? 32.521 -15.350 -57.773 1.00 92.38 94 ALA A N 1
ATOM 686 C CA . ALA A 1 94 ? 31.533 -14.286 -57.593 1.00 92.38 94 ALA A CA 1
ATOM 687 C C . ALA A 1 94 ? 30.331 -14.739 -56.737 1.00 92.38 94 ALA A C 1
ATOM 689 O O . ALA A 1 94 ? 29.874 -14.005 -55.859 1.00 92.38 94 ALA A O 1
ATOM 690 N N . ARG A 1 95 ? 29.843 -15.974 -56.934 1.00 93.06 95 ARG A N 1
ATOM 691 C CA . ARG A 1 95 ? 28.777 -16.557 -56.095 1.00 93.06 95 ARG A CA 1
ATOM 692 C C . ARG A 1 95 ? 29.231 -16.801 -54.657 1.00 93.06 95 ARG A C 1
ATOM 694 O O . ARG A 1 95 ? 28.462 -16.527 -53.742 1.00 93.06 95 ARG A O 1
ATOM 701 N N . LEU A 1 96 ? 30.457 -17.282 -54.447 1.00 88.62 96 LEU A N 1
ATOM 702 C CA . LEU A 1 96 ? 31.021 -17.452 -53.105 1.00 88.62 96 LEU A CA 1
ATOM 703 C C . LEU A 1 96 ? 31.163 -16.108 -52.382 1.00 88.62 96 LEU A C 1
ATOM 705 O O . LEU A 1 96 ? 30.772 -16.023 -51.224 1.00 88.62 96 LEU A O 1
ATOM 709 N N . ALA A 1 97 ? 31.616 -15.056 -53.069 1.00 91.94 97 ALA A N 1
ATOM 710 C CA . ALA A 1 97 ? 31.686 -13.706 -52.509 1.00 91.94 97 ALA A CA 1
ATOM 711 C C . ALA A 1 97 ? 30.295 -13.152 -52.133 1.00 91.94 97 ALA A C 1
ATOM 713 O O . ALA A 1 97 ? 30.138 -12.589 -51.050 1.00 91.94 97 ALA A O 1
ATOM 714 N N . SER A 1 98 ? 29.265 -13.369 -52.968 1.00 92.12 98 SER A N 1
ATOM 715 C CA . SER A 1 98 ? 27.871 -13.009 -52.632 1.00 92.12 98 SER A CA 1
ATOM 716 C C . SER A 1 98 ? 27.386 -13.743 -51.382 1.00 92.12 98 SER A C 1
ATOM 718 O O . SER A 1 98 ? 26.888 -13.117 -50.451 1.00 92.12 98 SER A O 1
ATOM 720 N N . LEU A 1 99 ? 27.593 -15.062 -51.315 1.00 87.88 99 LEU A N 1
ATOM 721 C CA . LEU A 1 99 ? 27.181 -15.880 -50.171 1.00 87.88 99 LEU A CA 1
ATOM 722 C C . LEU A 1 99 ? 27.957 -15.537 -48.888 1.00 87.88 99 LEU A C 1
ATOM 724 O O . LEU A 1 99 ? 27.395 -15.627 -47.799 1.00 87.88 99 LEU A O 1
ATOM 728 N N . GLN A 1 100 ? 29.221 -15.117 -48.997 1.00 88.56 100 GLN A N 1
ATOM 729 C CA . GLN A 1 100 ? 30.007 -14.603 -47.871 1.00 88.56 100 GLN A CA 1
ATOM 730 C C . GLN A 1 100 ? 29.442 -13.270 -47.364 1.00 88.56 100 GLN A C 1
ATOM 732 O O . GLN A 1 100 ? 29.169 -13.155 -46.172 1.00 88.56 100 GLN A O 1
ATOM 737 N N . ALA A 1 101 ? 29.159 -12.313 -48.252 1.00 92.00 101 ALA A N 1
ATOM 738 C CA . ALA A 1 101 ? 28.521 -11.048 -47.882 1.00 92.00 101 ALA A CA 1
ATOM 739 C C . ALA A 1 101 ? 27.110 -11.244 -47.284 1.00 92.00 101 ALA A C 1
ATOM 741 O O . ALA A 1 101 ? 26.738 -10.572 -46.321 1.00 92.00 101 ALA A O 1
ATOM 742 N N . GLU A 1 102 ? 26.326 -12.195 -47.801 1.00 91.31 102 GLU A N 1
ATOM 743 C CA . GLU A 1 102 ? 25.026 -12.578 -47.235 1.00 91.31 102 GLU A CA 1
ATOM 744 C C . GLU A 1 102 ? 25.168 -13.213 -45.841 1.00 91.31 102 GLU A C 1
ATOM 746 O O . GLU A 1 102 ? 24.383 -12.899 -44.942 1.00 91.31 102 GLU A O 1
ATOM 751 N N . ALA A 1 103 ? 26.183 -14.058 -45.629 1.00 86.38 103 ALA A N 1
ATOM 752 C CA . ALA A 1 103 ? 26.482 -14.650 -44.327 1.00 86.38 103 ALA A CA 1
ATOM 753 C C . ALA A 1 103 ? 26.952 -13.599 -43.304 1.00 86.38 103 ALA A C 1
ATOM 755 O O . ALA A 1 103 ? 26.486 -13.613 -42.166 1.00 86.38 103 ALA A O 1
ATOM 756 N N . GLU A 1 104 ? 27.808 -12.655 -43.702 1.00 90.81 104 GLU A N 1
ATOM 757 C CA . GLU A 1 104 ? 28.252 -11.531 -42.865 1.00 90.81 104 GLU A CA 1
ATOM 758 C C . GLU A 1 104 ? 27.094 -10.581 -42.515 1.00 90.81 104 GLU A C 1
ATOM 760 O O . GLU A 1 104 ? 26.938 -10.169 -41.364 1.00 90.81 104 GLU A O 1
ATOM 765 N N . ALA A 1 105 ? 26.200 -10.298 -43.467 1.00 91.69 105 ALA A N 1
ATOM 766 C CA . ALA A 1 105 ? 24.979 -9.544 -43.195 1.00 91.69 105 ALA A CA 1
ATOM 767 C C . ALA A 1 105 ? 24.027 -10.298 -42.245 1.00 91.69 105 ALA A C 1
ATOM 769 O O . ALA A 1 105 ? 23.352 -9.680 -41.416 1.00 91.69 105 ALA A O 1
ATOM 770 N N . ALA A 1 106 ? 23.963 -11.631 -42.333 1.00 84.81 106 ALA A N 1
ATOM 771 C CA . ALA A 1 106 ? 23.166 -12.458 -41.433 1.00 84.81 106 ALA A CA 1
ATOM 772 C C . ALA A 1 106 ? 23.754 -12.523 -40.011 1.00 84.81 106 ALA A C 1
ATOM 774 O O . ALA A 1 106 ? 22.993 -12.439 -39.044 1.00 84.81 106 ALA A O 1
ATOM 775 N N . THR A 1 107 ? 25.080 -12.616 -39.854 1.00 89.75 107 THR A N 1
ATOM 776 C CA . THR A 1 107 ? 25.730 -12.596 -38.531 1.00 89.75 107 THR A CA 1
ATOM 777 C C . THR A 1 107 ? 25.646 -11.220 -37.874 1.00 89.75 107 THR A C 1
ATOM 779 O O . THR A 1 107 ? 25.354 -11.152 -36.680 1.00 89.75 107 THR A O 1
ATOM 782 N N . ALA A 1 108 ? 25.778 -10.128 -38.636 1.00 91.31 108 ALA A N 1
ATOM 783 C CA . ALA A 1 108 ? 25.540 -8.772 -38.138 1.00 91.31 108 ALA A CA 1
ATOM 784 C C . ALA A 1 108 ? 24.105 -8.606 -37.599 1.00 91.31 108 ALA A C 1
ATOM 786 O O . ALA A 1 108 ? 23.914 -8.184 -36.459 1.00 91.31 108 ALA A O 1
ATOM 787 N N . ARG A 1 109 ? 23.090 -9.045 -38.360 1.00 92.38 109 ARG A N 1
ATOM 788 C CA . ARG A 1 109 ? 21.683 -9.047 -37.909 1.00 92.38 109 ARG A CA 1
ATOM 789 C C . ARG A 1 109 ? 21.456 -9.930 -36.679 1.00 92.38 109 ARG A C 1
ATOM 791 O O . ARG A 1 109 ? 20.670 -9.570 -35.807 1.00 92.38 109 ARG A O 1
ATOM 798 N N . ALA A 1 110 ? 22.132 -11.076 -36.585 1.00 84.31 110 ALA A N 1
ATOM 799 C CA . ALA A 1 110 ? 22.053 -11.935 -35.405 1.00 84.31 110 ALA A CA 1
ATOM 800 C C . ALA A 1 110 ? 22.640 -11.249 -34.157 1.00 84.31 110 ALA A C 1
ATOM 802 O O . ALA A 1 110 ? 22.042 -11.338 -33.085 1.00 84.31 110 ALA A O 1
ATOM 803 N N . ALA A 1 111 ? 23.752 -10.520 -34.296 1.00 89.38 111 ALA A N 1
ATOM 804 C CA . ALA A 1 111 ? 24.348 -9.736 -33.214 1.00 89.38 111 ALA A CA 1
ATOM 805 C C . ALA A 1 111 ? 23.448 -8.561 -32.781 1.00 89.38 111 ALA A C 1
ATOM 807 O O . ALA A 1 111 ? 23.232 -8.365 -31.584 1.00 89.38 111 ALA A O 1
ATOM 808 N N . GLU A 1 112 ? 22.845 -7.832 -33.728 1.00 91.00 112 GLU A N 1
ATOM 809 C CA . GLU A 1 112 ? 21.855 -6.783 -33.428 1.00 91.00 112 GLU A CA 1
ATOM 810 C C . GLU A 1 112 ? 20.643 -7.342 -32.664 1.00 91.00 112 GLU A C 1
ATOM 812 O O . GLU A 1 112 ? 20.220 -6.767 -31.660 1.00 91.00 112 GLU A O 1
ATOM 817 N N . LEU A 1 113 ? 20.106 -8.493 -33.086 1.00 87.12 113 LEU A N 1
ATOM 818 C CA . LEU A 1 113 ? 18.994 -9.158 -32.399 1.00 87.12 113 LEU A CA 1
ATOM 819 C C . LEU A 1 113 ? 19.385 -9.662 -31.001 1.00 87.12 113 LEU A C 1
ATOM 821 O O . LEU A 1 113 ? 18.576 -9.572 -30.079 1.00 87.12 113 LEU A O 1
ATOM 825 N N . GLN A 1 114 ? 20.617 -10.142 -30.808 1.00 87.12 114 GLN A N 1
ATOM 826 C CA . GLN A 1 114 ? 21.140 -10.497 -29.482 1.00 87.12 114 GLN A CA 1
ATOM 827 C C . GLN A 1 114 ? 21.265 -9.269 -28.570 1.00 87.12 114 GLN A C 1
ATOM 829 O O . GLN A 1 114 ? 20.879 -9.337 -27.402 1.00 87.12 114 GLN A O 1
ATOM 834 N N . GLN A 1 115 ? 21.725 -8.129 -29.093 1.00 90.56 115 GLN A N 1
ATOM 835 C CA . GLN A 1 115 ? 21.790 -6.872 -28.342 1.00 90.56 115 GLN A CA 1
ATOM 836 C C . GLN A 1 115 ? 20.389 -6.347 -27.979 1.00 90.56 115 GLN A C 1
ATOM 838 O O . GLN A 1 115 ? 20.169 -5.896 -26.854 1.00 90.56 115 GLN A O 1
ATOM 843 N N . GLN A 1 116 ? 19.421 -6.452 -28.896 1.00 89.00 116 GLN A N 1
ATOM 844 C CA . GLN A 1 116 ? 18.019 -6.103 -28.637 1.00 89.00 116 GLN A CA 1
ATOM 845 C C . GLN A 1 116 ? 17.372 -7.031 -27.599 1.00 89.00 116 GLN A C 1
ATOM 847 O O . GLN A 1 116 ? 16.649 -6.551 -26.728 1.00 89.00 116 GLN A O 1
ATOM 852 N N . LEU A 1 117 ? 17.663 -8.337 -27.641 1.00 86.19 117 LEU A N 1
ATOM 853 C CA . LEU A 1 117 ? 17.227 -9.291 -26.618 1.00 86.19 117 LEU A CA 1
ATOM 854 C C . LEU A 1 117 ? 17.814 -8.943 -25.249 1.00 86.19 117 LEU A C 1
ATOM 856 O O . LEU A 1 117 ? 17.051 -8.817 -24.297 1.00 86.19 117 LEU A O 1
ATOM 860 N N . ALA A 1 118 ? 19.122 -8.692 -25.150 1.00 88.56 118 ALA A N 1
ATOM 861 C CA . ALA A 1 118 ? 19.755 -8.285 -23.895 1.00 88.56 118 ALA A CA 1
ATOM 862 C C . ALA A 1 118 ? 19.125 -7.001 -23.315 1.00 88.56 118 ALA A C 1
ATOM 864 O O . ALA A 1 118 ? 18.817 -6.951 -22.125 1.00 88.56 118 ALA A O 1
ATOM 865 N N . GLY A 1 119 ? 18.847 -5.997 -24.157 1.00 89.50 119 GLY A N 1
ATOM 866 C CA . GLY A 1 119 ? 18.137 -4.778 -23.748 1.00 89.50 119 GLY A CA 1
ATOM 867 C C . GLY A 1 119 ? 16.673 -5.009 -23.343 1.00 89.50 119 GLY A C 1
ATOM 868 O O . GLY A 1 119 ? 16.164 -4.350 -22.439 1.00 89.50 119 GLY A O 1
ATOM 869 N N . ALA A 1 120 ? 15.982 -5.971 -23.958 1.00 82.25 120 ALA A N 1
ATOM 870 C CA . ALA A 1 120 ? 14.642 -6.373 -23.531 1.00 82.25 120 ALA A CA 1
ATOM 871 C C . ALA A 1 120 ? 14.669 -7.134 -22.191 1.00 82.25 120 ALA A C 1
ATOM 873 O O . ALA A 1 120 ? 13.748 -7.000 -21.382 1.00 82.25 120 ALA A O 1
ATOM 874 N N . GLU A 1 121 ? 15.723 -7.910 -21.924 1.00 87.75 121 GLU A N 1
ATOM 875 C CA . GLU A 1 121 ? 15.897 -8.630 -20.662 1.00 87.75 121 GLU A CA 1
ATOM 876 C C . GLU A 1 121 ? 16.242 -7.710 -19.487 1.00 87.75 121 GLU A C 1
ATOM 878 O O . GLU A 1 121 ? 15.717 -7.938 -18.394 1.00 87.75 121 GLU A O 1
ATOM 883 N N . THR A 1 122 ? 17.036 -6.649 -19.690 1.00 87.62 122 THR A N 1
ATOM 884 C CA . THR A 1 122 ? 17.266 -5.632 -18.647 1.00 87.62 122 THR A CA 1
ATOM 885 C C . THR A 1 122 ? 15.980 -4.881 -18.314 1.00 87.62 122 THR A C 1
ATOM 887 O O . THR A 1 122 ? 15.610 -4.821 -17.144 1.00 87.62 122 THR A O 1
ATOM 890 N N . VAL A 1 123 ? 15.222 -4.425 -19.319 1.00 88.44 123 VAL A N 1
ATOM 891 C CA . VAL A 1 123 ? 13.918 -3.764 -19.109 1.00 88.44 123 VAL A CA 1
ATOM 892 C C . VAL A 1 123 ? 12.909 -4.699 -18.424 1.00 88.44 123 VAL A C 1
ATOM 894 O O . VAL A 1 123 ? 12.162 -4.268 -17.546 1.00 88.44 123 VAL A O 1
ATOM 897 N N . ARG A 1 124 ? 12.895 -5.998 -18.763 1.00 84.88 124 ARG A N 1
ATOM 898 C CA . ARG A 1 124 ? 12.075 -6.998 -18.054 1.00 84.88 124 ARG A CA 1
ATOM 899 C C . ARG A 1 124 ? 12.495 -7.125 -16.588 1.00 84.88 124 ARG A C 1
ATOM 901 O O . ARG A 1 124 ? 11.626 -7.153 -15.722 1.00 84.88 124 ARG A O 1
ATOM 908 N N . ARG A 1 125 ? 13.801 -7.175 -16.306 1.00 86.75 125 ARG A N 1
ATOM 909 C CA . ARG A 1 125 ? 14.328 -7.258 -14.938 1.00 86.75 125 ARG A CA 1
ATOM 910 C C . ARG A 1 125 ? 13.955 -6.021 -14.115 1.00 86.75 125 ARG A C 1
ATOM 912 O O . ARG A 1 125 ? 13.457 -6.182 -13.008 1.00 86.75 125 ARG A O 1
ATOM 919 N N . GLU A 1 126 ? 14.125 -4.819 -14.660 1.00 88.06 126 GLU A N 1
ATOM 920 C CA . GLU A 1 126 ? 13.709 -3.562 -14.016 1.00 88.06 126 GLU A CA 1
ATOM 921 C C . GLU A 1 126 ? 12.195 -3.544 -13.733 1.00 88.06 126 GLU A C 1
ATOM 923 O O . GLU A 1 126 ? 11.760 -3.139 -12.654 1.00 88.06 126 GLU A O 1
ATOM 928 N N . ALA A 1 127 ? 11.378 -4.047 -14.666 1.00 80.31 127 ALA A N 1
ATOM 929 C CA . ALA A 1 127 ? 9.934 -4.169 -14.474 1.00 80.31 127 ALA A CA 1
ATOM 930 C C . ALA A 1 127 ? 9.556 -5.195 -13.388 1.00 80.31 127 ALA A C 1
ATOM 932 O O . ALA A 1 127 ? 8.614 -4.958 -12.631 1.00 80.31 127 ALA A O 1
ATOM 933 N N . ASP A 1 128 ? 10.273 -6.316 -13.281 1.00 85.94 128 ASP A N 1
ATOM 934 C CA . ASP A 1 128 ? 10.043 -7.326 -12.242 1.00 85.94 128 ASP A CA 1
ATOM 935 C C . ASP A 1 128 ? 10.550 -6.868 -10.861 1.00 85.94 128 ASP A C 1
ATOM 937 O O . ASP A 1 128 ? 9.880 -7.106 -9.853 1.00 85.94 128 ASP A O 1
ATOM 941 N N . GLU A 1 129 ? 11.650 -6.112 -10.800 1.00 88.62 129 GLU A N 1
ATOM 942 C CA . GLU A 1 129 ? 12.092 -5.415 -9.586 1.00 88.62 129 GLU A CA 1
ATOM 943 C C . GLU A 1 129 ? 11.039 -4.395 -9.127 1.00 88.62 129 GLU A C 1
ATOM 945 O O . GLU A 1 129 ? 10.608 -4.440 -7.970 1.00 88.62 129 GLU A O 1
ATOM 950 N N . ALA A 1 130 ? 10.531 -3.554 -10.035 1.00 83.19 130 ALA A N 1
ATOM 951 C CA . ALA A 1 130 ? 9.462 -2.598 -9.742 1.00 83.19 130 ALA A CA 1
ATOM 952 C C . ALA A 1 130 ? 8.167 -3.289 -9.274 1.00 83.19 130 ALA A C 1
ATOM 954 O O . ALA A 1 130 ? 7.553 -2.853 -8.299 1.00 83.19 130 ALA A O 1
ATOM 955 N N . ARG A 1 131 ? 7.775 -4.409 -9.900 1.00 84.31 131 ARG A N 1
ATOM 956 C CA . ARG A 1 131 ? 6.641 -5.239 -9.450 1.00 84.31 131 ARG A CA 1
ATOM 957 C C . ARG A 1 131 ? 6.856 -5.793 -8.044 1.00 84.31 131 ARG A C 1
ATOM 959 O O . ARG A 1 131 ? 5.924 -5.746 -7.246 1.00 84.31 131 ARG A O 1
ATOM 966 N N . SER A 1 132 ? 8.061 -6.271 -7.725 1.00 85.50 132 SER A N 1
ATOM 967 C CA . SER A 1 132 ? 8.384 -6.787 -6.387 1.00 85.50 132 SER A CA 1
ATOM 968 C C . SER A 1 132 ? 8.337 -5.687 -5.315 1.00 85.50 132 SER A C 1
ATOM 970 O O . SER A 1 132 ? 7.806 -5.894 -4.222 1.00 85.50 132 SER A O 1
ATOM 972 N N . ALA A 1 133 ? 8.800 -4.477 -5.651 1.00 87.31 133 ALA A N 1
ATOM 973 C CA . ALA A 1 133 ? 8.705 -3.308 -4.785 1.00 87.31 133 ALA A CA 1
ATOM 974 C C . ALA A 1 133 ? 7.242 -2.881 -4.571 1.00 87.31 133 ALA A C 1
ATOM 976 O O . ALA A 1 133 ? 6.844 -2.612 -3.436 1.00 87.31 133 ALA A O 1
ATOM 977 N N . CYS A 1 134 ? 6.416 -2.893 -5.624 1.00 80.81 134 CYS A N 1
ATOM 978 C CA . CYS A 1 134 ? 4.976 -2.667 -5.511 1.00 80.81 134 CYS A CA 1
ATOM 979 C C . CYS A 1 134 ? 4.279 -3.739 -4.660 1.00 80.81 134 CYS A C 1
ATOM 981 O O . CYS A 1 134 ? 3.483 -3.373 -3.801 1.00 80.81 134 CYS A O 1
ATOM 983 N N . SER A 1 135 ? 4.584 -5.034 -4.819 1.00 83.06 135 SER A N 1
ATOM 984 C CA . SER A 1 135 ? 3.964 -6.077 -3.986 1.00 83.06 135 SER A CA 1
ATOM 985 C C . SER A 1 135 ? 4.357 -5.946 -2.513 1.00 83.06 135 SER A C 1
ATOM 987 O O . SER A 1 135 ? 3.506 -6.088 -1.641 1.00 83.06 135 SER A O 1
ATOM 989 N N . ALA A 1 136 ? 5.614 -5.593 -2.223 1.00 86.69 136 ALA A N 1
ATOM 990 C CA . ALA A 1 136 ? 6.057 -5.307 -0.860 1.00 86.69 136 ALA A CA 1
ATOM 991 C C . ALA A 1 136 ? 5.393 -4.041 -0.279 1.00 86.69 136 ALA A C 1
ATOM 993 O O . ALA A 1 136 ? 5.121 -3.985 0.919 1.00 86.69 136 ALA A O 1
ATOM 994 N N . ALA A 1 137 ? 5.107 -3.029 -1.105 1.00 81.81 137 ALA A N 1
ATOM 995 C CA . ALA A 1 137 ? 4.348 -1.850 -0.688 1.00 81.81 137 ALA A CA 1
ATOM 996 C C . ALA A 1 137 ? 2.869 -2.176 -0.411 1.00 81.81 137 ALA A C 1
ATOM 998 O O . ALA A 1 137 ? 2.326 -1.681 0.574 1.00 81.81 137 ALA A O 1
ATOM 999 N N . VAL A 1 138 ? 2.241 -3.043 -1.217 1.00 85.38 138 VAL A N 1
ATOM 1000 C CA . VAL A 1 138 ? 0.869 -3.533 -0.987 1.00 85.38 138 VAL A CA 1
ATOM 1001 C C . VAL A 1 138 ? 0.789 -4.340 0.308 1.00 85.38 138 VAL A C 1
ATOM 1003 O O . VAL A 1 138 ? -0.033 -4.012 1.152 1.00 85.38 138 VAL A O 1
ATOM 1006 N N . GLN A 1 139 ? 1.701 -5.288 0.544 1.00 85.25 139 GLN A N 1
ATOM 1007 C CA . GLN A 1 139 ? 1.737 -6.063 1.796 1.00 85.25 139 GLN A CA 1
ATOM 1008 C C . GLN A 1 139 ? 1.916 -5.178 3.043 1.00 85.25 139 GLN A C 1
ATOM 1010 O O . GLN A 1 139 ? 1.315 -5.440 4.081 1.00 85.25 139 GLN A O 1
ATOM 1015 N N . ARG A 1 140 ? 2.706 -4.096 2.946 1.00 88.38 140 ARG A N 1
ATOM 1016 C CA . ARG A 1 140 ? 2.829 -3.093 4.022 1.00 88.38 140 ARG A CA 1
ATOM 1017 C C . ARG A 1 140 ? 1.565 -2.250 4.186 1.00 88.38 140 ARG A C 1
ATOM 1019 O O . ARG A 1 140 ? 1.243 -1.866 5.303 1.00 88.38 140 ARG A O 1
ATOM 1026 N N . ALA A 1 141 ? 0.860 -1.932 3.102 1.00 80.31 141 ALA A N 1
ATOM 1027 C CA . ALA A 1 141 ? -0.422 -1.240 3.187 1.00 80.31 141 ALA A CA 1
ATOM 1028 C C . ALA A 1 141 ? -1.478 -2.137 3.853 1.00 80.31 141 ALA A C 1
ATOM 1030 O O . ALA A 1 141 ? -2.171 -1.681 4.755 1.00 80.31 141 ALA A O 1
ATOM 1031 N N . GLU A 1 142 ? -1.534 -3.418 3.483 1.00 87.19 142 GLU A N 1
ATOM 1032 C CA . GLU A 1 142 ? -2.406 -4.427 4.091 1.00 87.19 142 GLU A CA 1
ATOM 1033 C C . GLU A 1 142 ? -2.108 -4.599 5.590 1.00 87.19 142 GLU A C 1
ATOM 1035 O O . GLU A 1 142 ? -3.032 -4.512 6.404 1.00 87.19 142 GLU A O 1
ATOM 1040 N N . SER A 1 143 ? -0.833 -4.730 5.989 1.00 85.56 143 SER A N 1
ATOM 1041 C CA . SER A 1 143 ? -0.464 -4.814 7.411 1.00 85.56 143 SER A CA 1
ATOM 1042 C C . SER A 1 143 ? -0.837 -3.543 8.181 1.00 85.56 143 SER A C 1
ATOM 1044 O O . SER A 1 143 ? -1.434 -3.634 9.249 1.00 85.56 143 SER A O 1
ATOM 1046 N N . LEU A 1 144 ? -0.593 -2.356 7.612 1.00 84.44 144 LEU A N 1
ATOM 1047 C CA . LEU A 1 144 ? -1.004 -1.083 8.213 1.00 84.44 144 LEU A CA 1
ATOM 1048 C C . LEU A 1 144 ? -2.532 -0.944 8.310 1.00 84.44 144 LEU A C 1
ATOM 1050 O O . LEU A 1 144 ? -3.016 -0.348 9.268 1.00 84.44 144 LEU A O 1
ATOM 1054 N N . THR A 1 145 ? -3.312 -1.489 7.368 1.00 85.62 145 THR A N 1
ATOM 1055 C CA . THR A 1 145 ? -4.782 -1.512 7.493 1.00 85.62 145 THR A CA 1
ATOM 1056 C C . THR A 1 145 ? -5.267 -2.487 8.563 1.00 85.62 145 THR A C 1
ATOM 1058 O O . THR A 1 145 ? -6.236 -2.176 9.251 1.00 85.62 145 THR A O 1
ATOM 1061 N N . ALA A 1 146 ? -4.581 -3.617 8.764 1.00 86.69 146 ALA A N 1
ATOM 1062 C CA . ALA A 1 146 ? -4.880 -4.540 9.856 1.00 86.69 146 ALA A CA 1
ATOM 1063 C C . ALA A 1 146 ? -4.544 -3.922 11.227 1.00 86.69 146 ALA A C 1
ATOM 1065 O O . ALA A 1 146 ? -5.359 -3.993 12.144 1.00 86.69 146 ALA A O 1
ATOM 1066 N N . GLU A 1 147 ? -3.397 -3.243 11.346 1.00 88.25 147 GLU A N 1
ATOM 1067 C CA . GLU A 1 147 ? -3.019 -2.473 12.539 1.00 88.25 147 GLU A CA 1
ATOM 1068 C C . GLU A 1 147 ? -4.021 -1.345 12.836 1.00 88.25 147 GLU A C 1
ATOM 1070 O O . GLU A 1 147 ? -4.419 -1.164 13.983 1.00 88.25 147 GLU A O 1
ATOM 1075 N N . LEU A 1 148 ? -4.476 -0.607 11.815 1.00 82.88 148 LEU A N 1
ATOM 1076 C CA . LEU A 1 148 ? -5.501 0.430 11.984 1.00 82.88 148 LEU A CA 1
ATOM 1077 C C . LEU A 1 148 ? -6.846 -0.151 12.442 1.00 82.88 148 LEU A C 1
ATOM 1079 O O . LEU A 1 148 ? -7.480 0.443 13.310 1.00 82.88 148 LEU A O 1
ATOM 1083 N N . ALA A 1 149 ? -7.259 -1.308 11.920 1.00 87.25 149 ALA A N 1
ATOM 1084 C CA . ALA A 1 149 ? -8.485 -1.981 12.350 1.00 87.25 149 ALA A CA 1
ATOM 1085 C C . ALA A 1 149 ? -8.406 -2.490 13.804 1.00 87.25 149 ALA A C 1
ATOM 1087 O O . ALA A 1 149 ? -9.409 -2.474 14.517 1.00 87.25 149 ALA A O 1
ATOM 1088 N N . ASP A 1 150 ? -7.226 -2.915 14.265 1.00 88.69 150 ASP A N 1
ATOM 1089 C CA . ASP A 1 150 ? -7.002 -3.309 15.662 1.00 88.69 150 ASP A CA 1
ATOM 1090 C C . ASP A 1 150 ? -6.998 -2.095 16.608 1.00 88.69 150 ASP A C 1
ATOM 1092 O O . ASP A 1 150 ? -7.627 -2.118 17.666 1.00 88.69 150 ASP A O 1
ATOM 1096 N N . VAL A 1 151 ? -6.378 -0.983 16.193 1.00 85.62 151 VAL A N 1
ATOM 1097 C CA . VAL A 1 151 ? -6.447 0.298 16.918 1.00 85.62 151 VAL A CA 1
ATOM 1098 C C . VAL A 1 151 ? -7.882 0.829 16.987 1.00 85.62 151 VAL A C 1
ATOM 1100 O O . VAL A 1 151 ? -8.274 1.334 18.035 1.00 85.62 151 VAL A O 1
ATOM 1103 N N . GLN A 1 152 ? -8.675 0.676 15.922 1.00 84.38 152 GLN A N 1
ATOM 1104 C CA . GLN A 1 152 ? -10.095 1.041 15.912 1.00 84.38 152 GLN A CA 1
ATOM 1105 C C . GLN A 1 152 ? -10.901 0.213 16.918 1.00 84.38 152 GLN A C 1
ATOM 1107 O O . GLN A 1 152 ? -11.546 0.808 17.771 1.00 84.38 152 GLN A O 1
ATOM 1112 N N . ARG A 1 153 ? -10.769 -1.124 16.934 1.00 88.00 153 ARG A N 1
ATOM 1113 C CA . ARG A 1 153 ? -11.429 -1.949 17.968 1.00 88.00 153 ARG A CA 1
ATOM 1114 C C . ARG A 1 153 ? -11.049 -1.534 19.384 1.00 88.00 153 ARG A C 1
ATOM 1116 O O . ARG A 1 153 ? -11.908 -1.428 20.244 1.00 88.00 153 ARG A O 1
ATOM 1123 N N . ARG A 1 154 ? -9.765 -1.255 19.624 1.00 87.88 154 ARG A N 1
ATOM 1124 C CA . ARG A 1 154 ? -9.285 -0.803 20.937 1.00 87.88 154 ARG A CA 1
ATOM 1125 C C . ARG A 1 154 ? -9.804 0.584 21.326 1.00 87.88 154 ARG A C 1
ATOM 1127 O O . ARG A 1 154 ? -9.820 0.891 22.516 1.00 87.88 154 ARG A O 1
ATOM 1134 N N . LEU A 1 155 ? -10.187 1.413 20.354 1.00 84.12 155 LEU A N 1
ATOM 1135 C CA . LEU A 1 155 ? -10.891 2.670 20.590 1.00 84.12 155 LEU A CA 1
ATOM 1136 C C . LEU A 1 155 ? -12.359 2.392 20.937 1.00 84.12 155 LEU A C 1
ATOM 1138 O O . LEU A 1 155 ? -12.810 2.860 21.975 1.00 84.12 155 LEU A O 1
ATOM 1142 N N . ASP A 1 156 ? -13.049 1.563 20.147 1.00 88.38 156 ASP A N 1
ATOM 1143 C CA . ASP A 1 156 ? -14.443 1.156 20.381 1.00 88.38 156 ASP A CA 1
ATOM 1144 C C . ASP A 1 156 ? -14.617 0.508 21.776 1.00 88.38 156 ASP A C 1
ATOM 1146 O O . ASP A 1 156 ? -15.523 0.863 22.531 1.00 88.38 156 ASP A O 1
ATOM 1150 N N . ASP A 1 157 ? -13.700 -0.387 22.168 1.00 88.25 157 ASP A N 1
ATOM 1151 C CA . ASP A 1 157 ? -13.662 -1.027 23.492 1.00 88.25 157 ASP A CA 1
ATOM 1152 C C . ASP A 1 157 ? -13.424 -0.006 24.623 1.00 88.25 157 ASP A C 1
ATOM 1154 O O . ASP A 1 157 ? -13.991 -0.124 25.713 1.00 88.25 157 ASP A O 1
ATOM 1158 N N . ALA A 1 158 ? -12.591 1.014 24.383 1.00 80.94 158 ALA A N 1
ATOM 1159 C CA . ALA A 1 158 ? -12.317 2.075 25.351 1.00 80.94 158 ALA A CA 1
ATOM 1160 C C . ALA A 1 158 ? -13.488 3.065 25.482 1.00 80.94 158 ALA A C 1
ATOM 1162 O O . ALA A 1 158 ? -13.757 3.549 26.583 1.00 80.94 158 ALA A O 1
ATOM 1163 N N . GLU A 1 159 ? -14.208 3.337 24.392 1.00 83.00 159 GLU A N 1
ATOM 1164 C CA . GLU A 1 159 ? -15.450 4.113 24.399 1.00 83.00 159 GLU A CA 1
ATOM 1165 C C . GLU A 1 159 ? -16.558 3.353 25.142 1.00 83.00 159 GLU A C 1
ATOM 1167 O O . GLU A 1 159 ? -17.152 3.906 26.066 1.00 83.00 159 GLU A O 1
ATOM 1172 N N . ALA A 1 160 ? -16.736 2.054 24.879 1.00 87.81 160 ALA A N 1
ATOM 1173 C CA . ALA A 1 160 ? -17.666 1.207 25.629 1.00 87.81 160 ALA A CA 1
ATOM 1174 C C . ALA A 1 160 ? -17.321 1.126 27.132 1.00 87.81 160 ALA A C 1
ATOM 1176 O O . ALA A 1 160 ? -18.211 1.192 27.986 1.00 87.81 160 ALA A O 1
ATOM 1177 N N . ALA A 1 161 ? -16.033 1.031 27.485 1.00 85.56 161 ALA A N 1
ATOM 1178 C CA . ALA A 1 161 ? -15.583 1.048 28.878 1.00 85.56 161 ALA A CA 1
ATOM 1179 C C . ALA A 1 161 ? -15.827 2.406 29.563 1.00 85.56 161 ALA A C 1
ATOM 1181 O O . ALA A 1 161 ? -16.201 2.447 30.739 1.00 85.56 161 ALA A O 1
ATOM 1182 N N . LYS A 1 162 ? -15.652 3.515 28.835 1.00 83.69 162 LYS A N 1
ATOM 1183 C CA . LYS A 1 162 ? -15.976 4.867 29.305 1.00 83.69 162 LYS A CA 1
ATOM 1184 C C . LYS A 1 162 ? -17.479 5.020 29.537 1.00 83.69 162 LYS A C 1
ATOM 1186 O O . LYS A 1 162 ? -17.862 5.504 30.598 1.00 83.69 162 LYS A O 1
ATOM 1191 N N . ASP A 1 163 ? -18.321 4.586 28.606 1.00 85.19 163 ASP A N 1
ATOM 1192 C CA . ASP A 1 163 ? -19.777 4.698 28.738 1.00 85.19 163 ASP A CA 1
ATOM 1193 C C . ASP A 1 163 ? -20.302 3.837 29.902 1.00 85.19 163 ASP A C 1
ATOM 1195 O O . ASP A 1 163 ? -21.137 4.290 30.685 1.00 85.19 163 ASP A O 1
ATOM 1199 N N . ALA A 1 164 ? -19.725 2.649 30.119 1.00 86.94 164 ALA A N 1
ATOM 1200 C CA . ALA A 1 164 ? -19.997 1.835 31.306 1.00 86.94 164 ALA A CA 1
ATOM 1201 C C . ALA A 1 164 ? -19.539 2.504 32.621 1.00 86.94 164 ALA A C 1
ATOM 1203 O O . ALA A 1 164 ? -20.184 2.336 33.658 1.00 86.94 164 ALA A O 1
ATOM 1204 N N . ALA A 1 165 ? -18.442 3.269 32.606 1.00 82.00 165 ALA A N 1
ATOM 1205 C CA . ALA A 1 165 ? -17.994 4.046 33.764 1.00 82.00 165 ALA A CA 1
ATOM 1206 C C . ALA A 1 165 ? -18.890 5.270 34.030 1.00 82.00 165 ALA A C 1
ATOM 1208 O O . ALA A 1 165 ? -19.166 5.573 35.189 1.00 82.00 165 ALA A O 1
ATOM 1209 N N . VAL A 1 166 ? -19.393 5.933 32.981 1.00 86.31 166 VAL A N 1
ATOM 1210 C CA . VAL A 1 166 ? -20.394 7.008 33.098 1.00 86.31 166 VAL A CA 1
ATOM 1211 C C . VAL A 1 166 ? -21.699 6.462 33.680 1.00 86.31 166 VAL A C 1
ATOM 1213 O O . VAL A 1 166 ? -22.202 7.036 34.640 1.00 86.31 166 VAL A O 1
ATOM 1216 N N . GLY A 1 167 ? -22.189 5.312 33.203 1.00 87.88 167 GLY A N 1
ATOM 1217 C CA . GLY A 1 167 ? -23.373 4.654 33.771 1.00 87.88 167 GLY A CA 1
ATOM 1218 C C . GLY A 1 167 ? -23.242 4.388 35.276 1.00 87.88 167 GLY A C 1
ATOM 1219 O O . GLY A 1 167 ? -24.132 4.749 36.043 1.00 87.88 167 GLY A O 1
ATOM 1220 N N . LYS A 1 168 ? -22.087 3.867 35.718 1.00 85.69 168 LYS A N 1
ATOM 1221 C CA . LYS A 1 168 ? -21.783 3.665 37.147 1.00 85.69 168 LYS A CA 1
ATOM 1222 C C . LYS A 1 168 ? -21.697 4.969 37.942 1.00 85.69 168 LYS A C 1
ATOM 1224 O O . LYS A 1 168 ? -22.101 4.996 39.099 1.00 85.69 168 LYS A O 1
ATOM 1229 N N . LEU A 1 169 ? -21.178 6.050 37.355 1.00 81.12 169 LEU A N 1
ATOM 1230 C CA . LEU A 1 169 ? -21.177 7.364 38.005 1.00 81.12 169 LEU A CA 1
ATOM 1231 C C . LEU A 1 169 ? -22.603 7.893 38.187 1.00 81.12 169 LEU A C 1
ATOM 1233 O O . LEU A 1 169 ? -22.923 8.376 39.267 1.00 81.12 169 LEU A O 1
ATOM 1237 N N . GLU A 1 170 ? -23.479 7.741 37.192 1.00 86.69 170 GLU A N 1
ATOM 1238 C CA . GLU A 1 170 ? -24.890 8.111 37.339 1.00 86.69 170 GLU A CA 1
ATOM 1239 C C . GLU A 1 170 ? -25.625 7.236 38.374 1.00 86.69 170 GLU A C 1
ATOM 1241 O O . GLU A 1 170 ? -26.505 7.723 39.080 1.00 86.69 170 GLU A O 1
ATOM 1246 N N . GLU A 1 171 ? -25.302 5.941 38.474 1.00 85.81 171 GLU A N 1
ATOM 1247 C CA . GLU A 1 171 ? -25.814 5.051 39.530 1.00 85.81 171 GLU A CA 1
ATOM 1248 C C . GLU A 1 171 ? -25.371 5.530 40.920 1.00 85.81 171 GLU A C 1
ATOM 1250 O O . GLU A 1 171 ? -26.222 5.755 41.780 1.00 85.81 171 GLU A O 1
ATOM 1255 N N . LEU A 1 172 ? -24.079 5.814 41.110 1.00 82.44 172 LEU A N 1
ATOM 1256 C CA . LEU A 1 172 ? -23.543 6.362 42.361 1.00 82.44 172 LEU A CA 1
ATOM 1257 C C . LEU A 1 172 ? -24.114 7.751 42.697 1.00 82.44 172 LEU A C 1
ATOM 1259 O O . LEU A 1 172 ? -24.334 8.059 43.867 1.00 82.44 172 LEU A O 1
ATOM 1263 N N . GLU A 1 173 ? -24.398 8.602 41.706 1.00 83.56 173 GLU A N 1
ATOM 1264 C CA . GLU A 1 173 ? -25.076 9.884 41.934 1.00 83.56 173 GLU A CA 1
ATOM 1265 C C . GLU A 1 173 ? -26.538 9.702 42.362 1.00 83.56 173 GLU A C 1
ATOM 1267 O O . GLU A 1 173 ? -26.997 10.417 43.258 1.00 83.56 173 GLU A O 1
ATOM 1272 N N . ARG A 1 174 ? -27.261 8.726 41.792 1.00 87.62 174 ARG A N 1
ATOM 1273 C CA . ARG A 1 174 ? -28.615 8.352 42.240 1.00 87.62 174 ARG A CA 1
ATOM 1274 C C . ARG A 1 174 ? -28.587 7.820 43.672 1.00 87.62 174 ARG A C 1
ATOM 1276 O O . ARG A 1 174 ? -29.371 8.288 44.495 1.00 87.62 174 ARG A O 1
ATOM 1283 N N . GLU A 1 175 ? -27.657 6.923 43.995 1.00 85.25 175 GLU A N 1
ATOM 1284 C CA . GLU A 1 175 ? -27.464 6.411 45.357 1.00 85.25 175 GLU A CA 1
ATOM 1285 C C . GLU A 1 175 ? -27.146 7.548 46.339 1.00 85.25 175 GLU A C 1
ATOM 1287 O O . GLU A 1 175 ? -27.827 7.690 47.357 1.00 85.25 175 GLU A O 1
ATOM 1292 N N . ARG A 1 176 ? -26.209 8.445 45.997 1.00 89.81 176 ARG A N 1
ATOM 1293 C CA . ARG A 1 176 ? -25.875 9.625 46.813 1.00 89.81 176 ARG A CA 1
ATOM 1294 C C . ARG A 1 176 ? -27.083 10.534 47.046 1.00 89.81 176 ARG A C 1
ATOM 1296 O O . ARG A 1 176 ? -27.247 11.044 48.150 1.00 89.81 176 ARG A O 1
ATOM 1303 N N . LEU A 1 177 ? -27.928 10.743 46.033 1.00 88.12 177 LEU A N 1
ATOM 1304 C CA . LEU A 1 177 ? -29.170 11.511 46.170 1.00 88.12 177 LEU A CA 1
ATOM 1305 C C . LEU A 1 177 ? -30.176 10.808 47.094 1.00 88.12 177 LEU A C 1
ATOM 1307 O O . LEU A 1 177 ? -30.780 11.472 47.933 1.00 88.12 177 LEU A O 1
ATOM 1311 N N . THR A 1 178 ? -30.324 9.482 47.008 1.00 86.69 178 THR A N 1
ATOM 1312 C CA . THR A 1 178 ? -31.200 8.738 47.934 1.00 86.69 178 THR A CA 1
ATOM 1313 C C . THR A 1 178 ? -30.691 8.755 49.376 1.00 86.69 178 THR A C 1
ATOM 1315 O O . THR A 1 178 ? -31.487 8.945 50.292 1.00 86.69 178 THR A O 1
ATOM 1318 N N . LEU A 1 179 ? -29.377 8.642 49.589 1.00 83.94 179 LEU A N 1
ATOM 1319 C CA . LEU A 1 179 ? -28.761 8.737 50.916 1.00 83.94 179 LEU A CA 1
ATOM 1320 C C . LEU A 1 179 ? -28.869 10.152 51.502 1.00 83.94 179 LEU A C 1
ATOM 1322 O O . LEU A 1 179 ? -29.096 10.291 52.701 1.00 83.94 179 LEU A O 1
ATOM 1326 N N . ALA A 1 180 ? -28.766 11.197 50.674 1.00 83.56 180 ALA A N 1
ATOM 1327 C CA . ALA A 1 180 ? -28.995 12.577 51.104 1.00 83.56 180 ALA A CA 1
ATOM 1328 C C . ALA A 1 180 ? -30.443 12.790 51.582 1.00 83.56 180 ALA A C 1
ATOM 1330 O O . ALA A 1 180 ? -30.649 13.313 52.672 1.00 83.56 180 ALA A O 1
ATOM 1331 N N . LEU A 1 181 ? -31.435 12.295 50.831 1.00 85.38 181 LEU A N 1
ATOM 1332 C CA . LEU A 1 181 ? -32.845 12.350 51.242 1.00 85.38 181 LEU A CA 1
ATOM 1333 C C . LEU A 1 181 ? -33.101 11.575 52.546 1.00 85.38 181 LEU A C 1
ATOM 1335 O O . LEU A 1 181 ? -33.820 12.061 53.413 1.00 85.38 181 LEU A O 1
ATOM 1339 N N . GLN A 1 182 ? -32.475 10.408 52.729 1.00 84.56 182 GLN A N 1
ATOM 1340 C CA . GLN A 1 182 ? -32.562 9.663 53.991 1.00 84.56 182 GLN A CA 1
ATOM 1341 C C . GLN A 1 182 ? -31.904 10.410 55.161 1.00 84.56 182 GLN A C 1
ATOM 1343 O O . GLN A 1 182 ? -32.405 10.346 56.281 1.00 84.56 182 GLN A O 1
ATOM 1348 N N . LEU A 1 183 ? -30.805 11.133 54.927 1.00 81.81 183 LEU A N 1
ATOM 1349 C CA . LEU A 1 183 ? -30.176 11.998 55.930 1.00 81.81 183 LEU A CA 1
ATOM 1350 C C . LEU A 1 183 ? -31.088 13.166 56.333 1.00 81.81 183 LEU A C 1
ATOM 1352 O O . LEU A 1 183 ? -31.204 13.435 57.527 1.00 81.81 183 LEU A O 1
ATOM 1356 N N . ASP A 1 184 ? -31.783 13.788 55.377 1.00 81.88 184 ASP A N 1
ATOM 1357 C CA . ASP A 1 184 ? -32.769 14.849 55.634 1.00 81.88 184 ASP A CA 1
ATOM 1358 C C . ASP A 1 184 ? -34.022 14.321 56.373 1.00 81.88 184 ASP A C 1
ATOM 1360 O O . ASP A 1 184 ? -34.554 14.963 57.284 1.00 81.88 184 ASP A O 1
ATOM 1364 N N . GLU A 1 185 ? -34.478 13.103 56.064 1.00 81.44 185 GLU A N 1
ATOM 1365 C CA . GLU A 1 185 ? -35.526 12.432 56.846 1.00 81.44 185 GLU A CA 1
ATOM 1366 C C . GLU A 1 185 ? -35.058 12.141 58.282 1.00 81.44 185 GLU A C 1
ATOM 1368 O O . GLU A 1 185 ? -35.790 12.392 59.239 1.00 81.44 185 GLU A O 1
ATOM 1373 N N . LYS A 1 186 ? -33.828 11.646 58.471 1.00 75.06 186 LYS A N 1
ATOM 1374 C CA . LYS A 1 186 ? -33.289 11.350 59.809 1.00 75.06 186 LYS A CA 1
ATOM 1375 C C . LYS A 1 186 ? -33.017 12.607 60.634 1.00 75.06 186 LYS A C 1
ATOM 1377 O O . LYS A 1 186 ? -33.257 12.565 61.839 1.00 75.06 186 LYS A O 1
ATOM 1382 N N . SER A 1 187 ? -32.570 13.705 60.023 1.00 74.69 187 SER A N 1
ATOM 1383 C CA . SER A 1 187 ? -32.393 14.986 60.718 1.00 74.69 187 SER A CA 1
ATOM 1384 C C . SER A 1 187 ? -33.740 15.576 61.139 1.00 74.69 187 SER A C 1
ATOM 1386 O O . SER A 1 187 ? -33.914 15.874 62.316 1.00 74.69 187 SER A O 1
ATOM 1388 N N . SER A 1 188 ? -34.744 15.601 60.255 1.00 75.81 188 SER A N 1
ATOM 1389 C CA . SER A 1 188 ? -36.093 16.076 60.614 1.00 75.81 188 SER A CA 1
ATOM 1390 C C . SER A 1 188 ? -36.769 15.232 61.710 1.00 75.81 188 SER A C 1
ATOM 1392 O O . SER A 1 188 ? -37.489 15.766 62.558 1.00 75.81 188 SER A O 1
ATOM 1394 N N . LEU A 1 189 ? -36.501 13.920 61.760 1.00 79.69 189 LEU A N 1
ATOM 1395 C CA . LEU A 1 189 ? -36.931 13.055 62.864 1.00 79.69 189 LEU A CA 1
ATOM 1396 C C . LEU A 1 189 ? -36.183 13.358 64.171 1.00 79.69 189 LEU A C 1
ATOM 1398 O O . LEU A 1 189 ? -36.810 13.340 65.231 1.00 79.69 189 LEU A O 1
ATOM 1402 N N . ALA A 1 190 ? -34.883 13.658 64.112 1.00 78.88 190 ALA A N 1
ATOM 1403 C CA . ALA A 1 190 ? -34.108 14.077 65.278 1.00 78.88 190 ALA A CA 1
ATOM 1404 C C . ALA A 1 190 ? -34.604 15.427 65.828 1.00 78.88 190 ALA A C 1
ATOM 1406 O O . ALA A 1 190 ? -34.832 15.532 67.031 1.00 78.88 190 ALA A O 1
ATOM 1407 N N . ASP A 1 191 ? -34.882 16.405 64.961 1.00 78.38 191 ASP A N 1
ATOM 1408 C CA . ASP A 1 191 ? -35.452 17.711 65.328 1.00 78.38 191 ASP A CA 1
ATOM 1409 C C . ASP A 1 191 ? -36.862 17.582 65.941 1.00 78.38 191 ASP A C 1
ATOM 1411 O O . ASP A 1 191 ? -37.241 18.302 66.868 1.00 78.38 191 ASP A O 1
ATOM 1415 N N . CYS A 1 192 ? -37.658 16.617 65.467 1.00 77.81 192 CYS A N 1
ATOM 1416 C CA . CYS A 1 192 ? -38.949 16.302 66.075 1.00 77.81 192 CYS A CA 1
ATOM 1417 C C . CYS A 1 192 ? -38.795 15.673 67.474 1.00 77.81 192 CYS A C 1
ATOM 1419 O O . CYS A 1 192 ? -39.608 15.942 68.365 1.00 77.81 192 CYS A O 1
ATOM 1421 N N . GLN A 1 193 ? -37.770 14.836 67.673 1.00 76.06 193 GLN A N 1
ATOM 1422 C CA . GLN A 1 193 ? -37.474 14.194 68.956 1.00 76.06 193 GLN A CA 1
ATOM 1423 C C . GLN A 1 193 ? -36.903 15.181 69.979 1.00 76.06 193 GLN A C 1
ATOM 1425 O O . GLN A 1 193 ? -37.355 15.166 71.122 1.00 76.06 193 GLN A O 1
ATOM 1430 N N . THR A 1 194 ? -35.992 16.081 69.595 1.00 78.25 194 THR A N 1
ATOM 1431 C CA . THR A 1 194 ? -35.484 17.141 70.488 1.00 78.25 194 THR A CA 1
ATOM 1432 C C . THR A 1 194 ? -36.615 18.058 70.941 1.00 78.25 194 THR A C 1
ATOM 1434 O O . THR A 1 194 ? -36.819 18.215 72.142 1.00 78.25 194 THR A O 1
ATOM 1437 N N . GLY A 1 195 ? -37.466 18.526 70.022 1.00 79.12 195 GLY A N 1
ATOM 1438 C CA . GLY A 1 195 ? -38.659 19.297 70.381 1.00 79.12 195 GLY A CA 1
ATOM 1439 C C . GLY A 1 195 ? -39.684 18.516 71.221 1.00 79.12 195 GLY A C 1
ATOM 1440 O O . GLY A 1 195 ? -40.556 19.112 71.851 1.00 79.12 195 GLY A O 1
ATOM 1441 N N . GLN A 1 196 ? -39.652 17.177 71.245 1.00 77.50 196 GLN A N 1
ATOM 1442 C CA . GLN A 1 196 ? -40.452 16.365 72.176 1.00 77.50 196 GLN A CA 1
ATOM 1443 C C . GLN A 1 196 ? -39.785 16.232 73.555 1.00 77.50 196 GLN A C 1
ATOM 1445 O O . GLN A 1 196 ? -40.490 16.283 74.561 1.00 77.50 196 GLN A O 1
ATOM 1450 N N . ILE A 1 197 ? -38.455 16.125 73.608 1.00 75.56 197 ILE A N 1
ATOM 1451 C CA . ILE A 1 197 ? -37.671 16.134 74.851 1.00 75.56 197 ILE A CA 1
ATOM 1452 C C . ILE A 1 197 ? -37.845 17.474 75.575 1.00 75.56 197 ILE A C 1
ATOM 1454 O O . ILE A 1 197 ? -38.231 17.463 76.736 1.00 75.56 197 ILE A O 1
ATOM 1458 N N . GLU A 1 198 ? -37.701 18.610 74.886 1.00 79.81 198 GLU A N 1
ATOM 1459 C CA . GLU A 1 198 ? -37.898 19.949 75.472 1.00 79.81 198 GLU A CA 1
ATOM 1460 C C . GLU A 1 198 ? -39.293 20.110 76.107 1.00 79.81 198 GLU A C 1
ATOM 1462 O O . GLU A 1 198 ? -39.431 20.638 77.210 1.00 79.81 198 GLU A O 1
ATOM 1467 N N . ARG A 1 199 ? -40.345 19.590 75.455 1.00 78.19 199 ARG A N 1
ATOM 1468 C CA . ARG A 1 199 ? -41.707 19.582 76.022 1.00 78.19 199 ARG A CA 1
ATOM 1469 C C . ARG A 1 199 ? -41.780 18.753 77.305 1.00 78.19 199 ARG A C 1
ATOM 1471 O O . ARG A 1 199 ? -42.274 19.256 78.312 1.00 78.19 199 ARG A O 1
ATOM 1478 N N . LEU A 1 200 ? -41.240 17.534 77.299 1.00 78.69 200 LEU A N 1
ATOM 1479 C CA . LEU A 1 200 ? -41.194 16.678 78.489 1.00 78.69 200 LEU A CA 1
ATOM 1480 C C . LEU A 1 200 ? -40.343 17.288 79.616 1.00 78.69 200 LEU A C 1
ATOM 1482 O O . LEU A 1 200 ? -40.682 17.124 80.784 1.00 78.69 200 LEU A O 1
ATOM 1486 N N . GLU A 1 201 ? -39.281 18.028 79.295 1.00 79.62 201 GLU A N 1
ATOM 1487 C CA . GLU A 1 201 ? -38.475 18.762 80.276 1.00 79.62 201 GLU A CA 1
ATOM 1488 C C . GLU A 1 201 ? -39.253 19.925 80.906 1.00 79.62 201 GLU A C 1
ATOM 1490 O O . GLU A 1 201 ? -39.222 20.069 82.128 1.00 79.62 201 GLU A O 1
ATOM 1495 N N . THR A 1 202 ? -40.018 20.699 80.126 1.00 77.75 202 THR A N 1
ATOM 1496 C CA . THR A 1 202 ? -40.899 21.746 80.687 1.00 77.75 202 THR A CA 1
ATOM 1497 C C . THR A 1 202 ? -42.036 21.168 81.537 1.00 77.75 202 THR A C 1
ATOM 1499 O O . THR A 1 202 ? -42.331 21.692 82.611 1.00 77.75 202 THR A O 1
ATOM 1502 N N . GLU A 1 203 ? -42.630 20.039 81.133 1.00 80.31 203 GLU A N 1
ATOM 1503 C CA . GLU A 1 203 ? -43.612 19.320 81.956 1.00 80.31 203 GLU A CA 1
ATOM 1504 C C . GLU A 1 203 ? -42.983 18.793 83.255 1.00 80.31 203 GLU A C 1
ATOM 1506 O O . GLU A 1 203 ? -43.588 18.907 84.323 1.00 80.31 203 GLU A O 1
ATOM 1511 N N . ARG A 1 204 ? -41.749 18.273 83.195 1.00 84.00 204 ARG A N 1
ATOM 1512 C CA . ARG A 1 204 ? -40.998 17.821 84.374 1.00 84.00 204 ARG A CA 1
ATOM 1513 C C . ARG A 1 204 ? -40.726 18.974 85.339 1.00 84.00 204 ARG A C 1
ATOM 1515 O O . ARG A 1 204 ? -40.980 18.812 86.527 1.00 84.00 204 ARG A O 1
ATOM 1522 N N . GLN A 1 205 ? -40.281 20.127 84.839 1.00 80.25 205 GLN A N 1
ATOM 1523 C CA . GLN A 1 205 ? -40.048 21.330 85.647 1.00 80.25 205 GLN A CA 1
ATOM 1524 C C . GLN A 1 205 ? -41.335 21.785 86.350 1.00 80.25 205 GLN A C 1
ATOM 1526 O O . GLN A 1 205 ? -41.333 21.977 87.563 1.00 80.25 205 GLN A O 1
ATOM 1531 N N . HIS A 1 206 ? -42.465 21.848 85.639 1.00 80.25 206 HIS A N 1
ATOM 1532 C CA . HIS A 1 206 ? -43.753 22.188 86.252 1.00 80.25 206 HIS A CA 1
ATOM 1533 C C . HIS A 1 206 ? -44.244 21.158 87.278 1.00 80.25 206 HIS A C 1
ATOM 1535 O O . HIS A 1 206 ? -44.928 21.522 88.237 1.00 80.25 206 HIS A O 1
ATOM 1541 N N . LEU A 1 207 ? -43.916 19.873 87.112 1.00 81.00 207 LEU A N 1
ATOM 1542 C CA . LEU A 1 207 ? -44.195 18.852 88.124 1.00 81.00 207 LEU A CA 1
ATOM 1543 C C . LEU A 1 207 ? -43.280 18.997 89.348 1.00 81.00 207 LEU A C 1
ATOM 1545 O O . LEU A 1 207 ? -43.774 18.875 90.467 1.00 81.00 207 LEU A O 1
ATOM 1549 N N . GLU A 1 208 ? -41.997 19.313 89.158 1.00 81.19 208 GLU A N 1
ATOM 1550 C CA . GLU A 1 208 ? -41.034 19.600 90.232 1.00 81.19 208 GLU A CA 1
ATOM 1551 C C . GLU A 1 208 ? -41.470 20.828 91.058 1.00 81.19 208 GLU A C 1
ATOM 1553 O O . GLU A 1 208 ? -41.540 20.747 92.285 1.00 81.19 208 GLU A O 1
ATOM 1558 N N . GLU A 1 209 ? -41.898 21.915 90.404 1.00 78.81 209 GLU A N 1
ATOM 1559 C CA . GLU A 1 209 ? -42.510 23.090 91.051 1.00 78.81 209 GLU A CA 1
ATOM 1560 C C . GLU A 1 209 ? -43.757 22.718 91.875 1.00 78.81 209 GLU A C 1
ATOM 1562 O O . GLU A 1 209 ? -43.949 23.202 92.995 1.00 78.81 209 GLU A O 1
ATOM 1567 N N . ARG A 1 210 ? -44.612 21.832 91.343 1.00 79.31 210 ARG A N 1
ATOM 1568 C CA . ARG A 1 210 ? -45.840 21.390 92.024 1.00 79.31 210 ARG A CA 1
ATOM 1569 C C . ARG A 1 210 ? -45.566 20.481 93.217 1.00 79.31 210 ARG A C 1
ATOM 1571 O O . ARG A 1 210 ? -46.294 20.568 94.202 1.00 79.31 210 ARG A O 1
ATOM 1578 N N . VAL A 1 211 ? -44.554 19.617 93.132 1.00 80.69 211 VAL A N 1
ATOM 1579 C CA . VAL A 1 211 ? -44.106 18.781 94.254 1.00 80.69 211 VAL A CA 1
ATOM 1580 C C . VAL A 1 211 ? -43.539 19.668 95.356 1.00 80.69 211 VAL A C 1
ATOM 1582 O O . VAL A 1 211 ? -44.022 19.580 96.479 1.00 80.69 211 VAL A O 1
ATOM 1585 N N . HIS A 1 212 ? -42.648 20.608 95.028 1.00 82.50 212 HIS A N 1
ATOM 1586 C CA . HIS A 1 212 ? -42.098 21.561 95.996 1.00 82.50 212 HIS A CA 1
ATOM 1587 C C . HIS A 1 212 ? -43.196 22.383 96.703 1.00 82.50 212 HIS A C 1
ATOM 1589 O O . HIS A 1 212 ? -43.136 22.596 97.913 1.00 82.50 212 HIS A O 1
ATOM 1595 N N . LEU A 1 213 ? -44.237 22.818 95.979 1.00 80.69 213 LEU A N 1
ATOM 1596 C CA . LEU A 1 213 ? -45.383 23.516 96.578 1.00 80.69 213 LEU A CA 1
ATOM 1597 C C . LEU A 1 213 ? -46.185 22.623 97.545 1.00 80.69 213 LEU A C 1
ATOM 1599 O O . LEU A 1 213 ? -46.627 23.090 98.596 1.00 80.69 213 LEU A O 1
ATOM 1603 N N . LEU A 1 214 ? -46.385 21.347 97.205 1.00 77.06 214 LEU A N 1
ATOM 1604 C CA . LEU A 1 214 ? -47.068 20.386 98.077 1.00 77.06 214 LEU A CA 1
ATOM 1605 C C . LEU A 1 214 ? -46.220 20.034 99.306 1.00 77.06 214 LEU A C 1
ATOM 1607 O O . LEU A 1 214 ? -46.762 19.935 100.403 1.00 77.06 214 LEU A O 1
ATOM 1611 N N . GLU A 1 215 ? -44.902 19.910 99.154 1.00 77.19 215 GLU A N 1
ATOM 1612 C CA . GLU A 1 215 ? -43.960 19.708 100.259 1.00 77.19 215 GLU A CA 1
ATOM 1613 C C . GLU A 1 215 ? -43.964 20.902 101.223 1.00 77.19 215 GLU A C 1
ATOM 1615 O O . GLU A 1 215 ? -44.047 20.699 102.435 1.00 77.19 215 GLU A O 1
ATOM 1620 N N . SER A 1 216 ? -43.984 22.145 100.720 1.00 74.19 216 SER A N 1
ATOM 1621 C CA . SER A 1 216 ? -44.109 23.324 101.588 1.00 74.19 216 SER A CA 1
ATOM 1622 C C . SER A 1 216 ? -45.460 23.380 102.312 1.00 74.19 216 SER A C 1
ATOM 1624 O O . SER A 1 216 ? -45.503 23.697 103.497 1.00 74.19 216 SER A O 1
ATOM 1626 N N . GLN A 1 217 ? -46.560 23.004 101.646 1.00 75.75 217 GLN A N 1
ATOM 1627 C CA . GLN A 1 217 ? -47.890 22.934 102.273 1.00 75.75 217 GLN A CA 1
ATOM 1628 C C . GLN A 1 217 ? -47.986 21.832 103.339 1.00 75.75 217 GLN A C 1
ATOM 1630 O O . GLN A 1 217 ? -48.634 22.030 104.367 1.00 75.75 217 GLN A O 1
ATOM 1635 N N . LEU A 1 218 ? -47.333 20.686 103.124 1.00 72.94 218 LEU A N 1
ATOM 1636 C CA . LEU A 1 218 ? -47.237 19.619 104.120 1.00 72.94 218 LEU A CA 1
ATOM 1637 C C . LEU A 1 218 ? -46.398 20.060 105.323 1.00 72.94 218 LEU A C 1
ATOM 1639 O O . LEU A 1 218 ? -46.845 19.878 106.451 1.00 72.94 218 LEU A O 1
ATOM 1643 N N . ALA A 1 219 ? -45.255 20.716 105.107 1.00 72.88 219 ALA A N 1
ATOM 1644 C CA . ALA A 1 219 ? -44.439 21.266 106.190 1.00 72.88 219 ALA A CA 1
ATOM 1645 C C . ALA A 1 219 ? -45.207 22.315 107.023 1.00 72.88 219 ALA A C 1
ATOM 1647 O O . ALA A 1 219 ? -45.157 22.287 108.254 1.00 72.88 219 ALA A O 1
ATOM 1648 N N . GLU A 1 220 ? -45.980 23.195 106.376 1.00 71.00 220 GLU A N 1
ATOM 1649 C CA . GLU A 1 220 ? -46.867 24.144 107.062 1.00 71.00 220 GLU A CA 1
ATOM 1650 C C . GLU A 1 220 ? -47.985 23.435 107.853 1.00 71.00 220 GLU A C 1
ATOM 1652 O O . GLU A 1 220 ? -48.261 23.817 108.993 1.00 71.00 220 GLU A O 1
ATOM 1657 N N . GLN A 1 221 ? -48.603 22.377 107.309 1.00 65.38 221 GLN A N 1
ATOM 1658 C CA . GLN A 1 221 ? -49.609 21.586 108.034 1.00 65.38 221 GLN A CA 1
ATOM 1659 C C . GLN A 1 221 ? -49.021 20.787 109.204 1.00 65.38 221 GLN A C 1
ATOM 1661 O O . GLN A 1 221 ? -49.647 20.713 110.263 1.00 65.38 221 GLN A O 1
ATOM 1666 N N . GLU A 1 222 ? -47.828 20.211 109.063 1.00 65.12 222 GLU A N 1
ATOM 1667 C CA . GLU A 1 222 ? -47.123 19.541 110.160 1.00 65.12 222 GLU A CA 1
ATOM 1668 C C . GLU A 1 222 ? -46.786 20.535 111.278 1.00 65.12 222 GLU A C 1
ATOM 1670 O O . GLU A 1 222 ? -47.018 20.248 112.456 1.00 65.12 222 GLU A O 1
ATOM 1675 N N . GLN A 1 223 ? -46.335 21.742 110.921 1.00 61.84 223 GLN A N 1
ATOM 1676 C CA . GLN A 1 223 ? -46.060 22.816 111.874 1.00 61.84 223 GLN A CA 1
ATOM 1677 C C . GLN A 1 223 ? -47.336 23.332 112.571 1.00 61.84 223 GLN A C 1
ATOM 1679 O O . GLN A 1 223 ? -47.275 23.708 113.744 1.00 61.84 223 GLN A O 1
ATOM 1684 N N . GLN A 1 224 ? -48.494 23.307 111.899 1.00 60.41 224 GLN A N 1
ATOM 1685 C CA . GLN A 1 224 ? -49.802 23.610 112.500 1.00 60.41 224 GLN A CA 1
ATOM 1686 C C . GLN A 1 224 ? -50.305 22.482 113.422 1.00 60.41 224 GLN A C 1
ATOM 1688 O O . GLN A 1 224 ? -50.787 22.761 114.521 1.00 60.41 224 GLN A O 1
ATOM 1693 N N . ASN A 1 225 ? -50.143 21.212 113.034 1.00 55.16 225 ASN A N 1
ATOM 1694 C CA . ASN A 1 225 ? -50.524 20.056 113.860 1.00 55.16 225 ASN A CA 1
ATOM 1695 C C . ASN A 1 225 ? -49.701 19.952 115.155 1.00 55.16 225 ASN A C 1
ATOM 1697 O O . ASN A 1 225 ? -50.215 19.493 116.173 1.00 55.16 225 ASN A O 1
ATOM 1701 N N . GLN A 1 226 ? -48.454 20.432 115.164 1.00 55.22 226 GLN A N 1
ATOM 1702 C CA . GLN A 1 226 ? -47.623 20.486 116.374 1.00 55.22 226 GLN A CA 1
ATOM 1703 C C . GLN A 1 226 ? -48.080 21.540 117.411 1.00 55.22 226 GLN A C 1
ATOM 1705 O O . GLN A 1 226 ? -47.527 21.577 118.510 1.00 55.22 226 GLN A O 1
ATOM 1710 N N . GLN A 1 227 ? -49.081 22.381 117.109 1.00 46.22 227 GLN A N 1
ATOM 1711 C CA . GLN A 1 227 ? -49.523 23.484 117.983 1.00 46.22 227 GLN A CA 1
ATOM 1712 C C . GLN A 1 227 ? -50.887 23.271 118.679 1.00 46.22 227 GLN A C 1
ATOM 1714 O O . GLN A 1 227 ? -51.368 24.188 119.346 1.00 46.22 227 GLN A O 1
ATOM 1719 N N . GLN A 1 228 ? -51.507 22.084 118.598 1.00 41.12 228 GLN A N 1
ATOM 1720 C CA . GLN A 1 228 ? -52.763 21.778 119.314 1.00 41.12 228 GLN A CA 1
ATOM 1721 C C . GLN A 1 228 ? -52.566 20.805 120.501 1.00 41.12 228 GLN A C 1
ATOM 1723 O O . GLN A 1 228 ? -52.190 19.651 120.289 1.00 41.12 228 GLN A O 1
ATOM 1728 N N . PRO A 1 229 ? -52.850 21.214 121.758 1.00 41.47 229 PRO A N 1
ATOM 1729 C CA . PRO A 1 229 ? -52.659 20.358 122.931 1.00 41.47 229 PRO A CA 1
ATOM 1730 C C . PRO A 1 229 ? -53.935 19.629 123.412 1.00 41.47 229 PRO A C 1
ATOM 1732 O O . PRO A 1 229 ? -54.853 20.249 123.936 1.00 41.47 229 PRO A O 1
ATOM 1735 N N . GLY A 1 230 ? -53.907 18.291 123.334 1.00 37.25 230 GLY A N 1
ATOM 1736 C CA . GLY A 1 230 ? -54.348 17.330 124.368 1.00 37.25 230 GLY A CA 1
ATOM 1737 C C . GLY A 1 230 ? -55.813 17.249 124.852 1.00 37.25 230 GLY A C 1
ATOM 1738 O O . GLY A 1 230 ? -56.324 18.165 125.487 1.00 37.25 230 GLY A O 1
ATOM 1739 N N . VAL A 1 231 ? -56.399 16.039 124.774 1.00 37.19 231 VAL A N 1
ATOM 1740 C CA . VAL A 1 231 ? -57.443 15.556 125.710 1.00 37.19 231 VAL A CA 1
ATOM 1741 C C . VAL A 1 231 ? -57.222 14.076 126.083 1.00 37.19 231 VAL A C 1
ATOM 1743 O O . VAL A 1 231 ? -57.046 13.217 125.225 1.00 37.19 231 VAL A O 1
ATOM 1746 N N . ALA A 1 232 ? -57.244 13.841 127.400 1.00 29.44 232 ALA A N 1
ATOM 1747 C CA . ALA A 1 232 ? -57.522 12.626 128.186 1.00 29.44 232 ALA A CA 1
ATOM 1748 C C . ALA A 1 232 ? -58.293 11.472 127.482 1.00 29.44 232 ALA A C 1
ATOM 1750 O O . ALA A 1 232 ? -59.224 11.732 126.734 1.00 29.44 232 ALA A O 1
ATOM 1751 N N . ALA A 1 233 ? -57.979 10.174 127.628 1.00 27.52 233 ALA A N 1
ATOM 1752 C CA . ALA A 1 233 ? -57.718 9.298 128.794 1.00 27.52 233 ALA A CA 1
ATOM 1753 C C . ALA A 1 233 ? -58.931 8.455 129.268 1.00 27.52 233 ALA A C 1
ATOM 1755 O O . ALA A 1 233 ? -60.059 8.933 129.312 1.00 27.52 233 ALA A O 1
ATOM 1756 N N . SER A 1 234 ? -58.610 7.243 129.759 1.00 30.69 234 SER A N 1
ATOM 1757 C CA . SER A 1 234 ? -59.284 6.434 130.807 1.00 30.69 234 SER A CA 1
ATOM 1758 C C . SER A 1 234 ? -59.994 5.110 130.442 1.00 30.69 234 SER A C 1
ATOM 1760 O O . SER A 1 234 ? -61.050 5.092 129.824 1.00 30.69 234 SER A O 1
ATOM 1762 N N . SER A 1 235 ? -59.490 4.027 131.067 1.00 29.84 235 SER A N 1
ATOM 1763 C CA . SER A 1 235 ? -60.212 2.797 131.481 1.00 29.84 235 SER A CA 1
ATOM 1764 C C . SER A 1 235 ? -60.752 1.871 130.361 1.00 29.84 235 SER A C 1
ATOM 1766 O O . SER A 1 235 ? -60.899 2.293 129.228 1.00 29.84 235 SER A O 1
ATOM 1768 N N . THR A 1 236 ? -61.018 0.572 130.554 1.00 29.70 236 THR A N 1
ATOM 1769 C CA . THR A 1 236 ? -61.176 -0.290 131.752 1.00 29.70 236 THR A CA 1
ATOM 1770 C C . THR A 1 236 ? -60.567 -1.686 131.503 1.00 29.70 236 THR A C 1
ATOM 1772 O O . THR A 1 236 ? -60.267 -2.040 130.369 1.00 29.70 236 THR A O 1
ATOM 1775 N N . ALA A 1 237 ? -60.405 -2.500 132.554 1.00 35.66 237 ALA A N 1
ATOM 1776 C CA . ALA A 1 237 ? -60.027 -3.914 132.439 1.00 35.66 237 ALA A CA 1
ATOM 1777 C C . ALA A 1 237 ? -61.256 -4.840 132.532 1.00 35.66 237 ALA A C 1
ATOM 1779 O O . ALA A 1 237 ? -62.062 -4.659 133.446 1.00 35.66 237 ALA A O 1
ATOM 1780 N N . ALA A 1 238 ? -61.358 -5.867 131.673 1.00 27.61 238 ALA A N 1
ATOM 1781 C CA . ALA A 1 238 ? -62.281 -6.999 131.854 1.00 27.61 238 ALA A CA 1
ATOM 1782 C C . ALA A 1 238 ? -61.936 -8.233 130.982 1.00 27.61 238 ALA A C 1
ATOM 1784 O O . ALA A 1 238 ? -61.862 -8.123 129.770 1.00 27.61 238 ALA A O 1
ATOM 1785 N N . GLY A 1 239 ? -61.871 -9.426 131.594 1.00 30.42 239 GLY A N 1
ATOM 1786 C CA . GLY A 1 239 ? -62.278 -10.692 130.949 1.00 30.42 239 GLY A CA 1
ATOM 1787 C C . GLY A 1 239 ? -61.247 -11.505 130.131 1.00 30.42 239 GLY A C 1
ATOM 1788 O O . GLY A 1 239 ? -60.898 -11.125 129.017 1.00 30.42 239 GLY A O 1
ATOM 1789 N N . PRO A 1 240 ? -60.854 -12.720 130.575 1.00 45.34 240 PRO A N 1
ATOM 1790 C CA . PRO A 1 240 ? -60.086 -13.661 129.757 1.00 45.34 240 PRO A CA 1
ATOM 1791 C C . PRO A 1 240 ? -60.997 -14.416 128.767 1.00 45.34 240 PRO A C 1
ATOM 1793 O O . PRO A 1 240 ? -61.277 -15.601 128.937 1.00 45.34 240 PRO A O 1
ATOM 1796 N N . ALA A 1 241 ? -61.466 -13.717 127.733 1.00 41.69 241 ALA A N 1
ATOM 1797 C CA . ALA A 1 241 ? -62.162 -14.304 126.577 1.00 41.69 241 ALA A CA 1
ATOM 1798 C C . ALA A 1 241 ? -61.627 -13.788 125.224 1.00 41.69 241 ALA A C 1
ATOM 1800 O O . ALA A 1 241 ? -61.884 -14.385 124.181 1.00 41.69 241 ALA A O 1
ATOM 1801 N N . GLU A 1 242 ? -60.838 -12.712 125.233 1.00 44.56 242 GLU A N 1
ATOM 1802 C CA . GLU A 1 242 ? -60.327 -12.061 124.022 1.00 44.56 242 GLU A CA 1
ATOM 1803 C C . GLU A 1 242 ? -59.102 -12.758 123.413 1.00 44.56 242 GLU A C 1
ATOM 1805 O O . GLU A 1 242 ? -58.752 -12.472 122.274 1.00 44.56 242 GLU A O 1
ATOM 1810 N N . SER A 1 243 ? -58.466 -13.714 124.103 1.00 46.88 243 SER A N 1
ATOM 1811 C CA . SER A 1 243 ? -57.277 -14.403 123.575 1.00 46.88 243 SER A CA 1
ATOM 1812 C C . SER A 1 243 ? -57.560 -15.236 122.321 1.00 46.88 243 SER A C 1
ATOM 1814 O O . SER A 1 243 ? -56.677 -15.333 121.479 1.00 46.88 243 SER A O 1
ATOM 1816 N N . ALA A 1 244 ? -58.778 -15.765 122.149 1.00 48.78 244 ALA A N 1
ATOM 1817 C CA . ALA A 1 244 ? -59.183 -16.479 120.934 1.00 48.78 244 ALA A CA 1
ATOM 1818 C C . ALA A 1 244 ? -59.492 -15.526 119.759 1.00 48.78 244 ALA A C 1
ATOM 1820 O O . ALA A 1 244 ? -59.150 -15.815 118.611 1.00 48.78 244 ALA A O 1
ATOM 1821 N N . ALA A 1 245 ? -60.093 -14.365 120.044 1.00 51.03 245 ALA A N 1
ATOM 1822 C CA . ALA A 1 245 ? -60.347 -13.325 119.046 1.00 51.03 245 ALA A CA 1
ATOM 1823 C C . ALA A 1 245 ? -59.043 -12.631 118.611 1.00 51.03 245 ALA A C 1
ATOM 1825 O O . ALA A 1 245 ? -58.839 -12.384 117.427 1.00 51.03 245 ALA A O 1
ATOM 1826 N N . ALA A 1 246 ? -58.123 -12.393 119.550 1.00 51.72 246 ALA A N 1
ATOM 1827 C CA . ALA A 1 246 ? -56.799 -11.848 119.279 1.00 51.72 246 ALA A CA 1
ATOM 1828 C C . ALA A 1 246 ? -55.907 -12.835 118.509 1.00 51.72 246 ALA A C 1
ATOM 1830 O O . ALA A 1 246 ? -55.137 -12.399 117.659 1.00 51.72 246 ALA A O 1
ATOM 1831 N N . THR A 1 247 ? -56.005 -14.153 118.739 1.00 58.44 247 THR A N 1
ATOM 1832 C CA . THR A 1 247 ? -55.297 -15.132 117.892 1.00 58.44 247 THR A CA 1
ATOM 1833 C C . THR A 1 247 ? -55.882 -15.206 116.487 1.00 58.44 247 THR A C 1
ATOM 1835 O O . THR A 1 247 ? -55.103 -15.206 115.544 1.00 58.44 247 THR A O 1
ATOM 1838 N N . ALA A 1 248 ? -57.209 -15.168 116.322 1.00 61.09 248 ALA A N 1
ATOM 1839 C CA . ALA A 1 248 ? -57.831 -15.122 114.995 1.00 61.09 248 ALA A CA 1
ATOM 1840 C C . ALA A 1 248 ? -57.455 -13.837 114.226 1.00 61.09 248 ALA A C 1
ATOM 1842 O O . ALA A 1 248 ? -57.044 -13.907 113.071 1.00 61.09 248 ALA A O 1
ATOM 1843 N N . ALA A 1 249 ? -57.489 -12.675 114.888 1.00 61.72 249 ALA A N 1
ATOM 1844 C CA . ALA A 1 249 ? -57.039 -11.409 114.307 1.00 61.72 249 ALA A CA 1
ATOM 1845 C C . ALA A 1 249 ? -55.534 -11.418 113.972 1.00 61.72 249 ALA A C 1
ATOM 1847 O O . ALA A 1 249 ? -55.127 -10.879 112.945 1.00 61.72 249 ALA A O 1
ATOM 1848 N N . ASN A 1 250 ? -54.698 -12.065 114.794 1.00 63.53 250 ASN A N 1
ATOM 1849 C CA . ASN A 1 250 ? -53.275 -12.251 114.499 1.00 63.53 250 ASN A CA 1
ATOM 1850 C C . ASN A 1 250 ? -53.033 -13.238 113.344 1.00 63.53 250 ASN A C 1
ATOM 1852 O O . ASN A 1 250 ? -52.113 -13.020 112.561 1.00 63.53 250 ASN A O 1
ATOM 1856 N N . GLU A 1 251 ? -53.837 -14.293 113.189 1.00 70.69 251 GLU A N 1
ATOM 1857 C CA . GLU A 1 251 ? -53.760 -15.207 112.040 1.00 70.69 251 GLU A CA 1
ATOM 1858 C C . GLU A 1 251 ? -54.201 -14.526 110.739 1.00 70.69 251 GLU A C 1
ATOM 1860 O O . GLU A 1 251 ? -53.534 -14.681 109.715 1.00 70.69 251 GLU A O 1
ATOM 1865 N N . GLU A 1 252 ? -55.252 -13.705 110.777 1.00 73.00 252 GLU A N 1
ATOM 1866 C CA . GLU A 1 252 ? -55.701 -12.896 109.638 1.00 73.00 252 GLU A CA 1
ATOM 1867 C C . GLU A 1 252 ? -54.669 -11.812 109.268 1.00 73.00 252 GLU A C 1
ATOM 1869 O O . GLU A 1 252 ? -54.356 -11.619 108.089 1.00 73.00 252 GLU A O 1
ATOM 1874 N N . LEU A 1 253 ? -54.034 -11.177 110.262 1.00 77.00 253 LEU A N 1
ATOM 1875 C CA . LEU A 1 253 ? -52.883 -10.291 110.055 1.00 77.00 253 LEU A CA 1
ATOM 1876 C C . LEU A 1 253 ? -51.673 -11.037 109.476 1.00 77.00 253 LEU A C 1
ATOM 1878 O O . LEU A 1 253 ? -51.038 -10.524 108.558 1.00 77.00 253 LEU A O 1
ATOM 1882 N N . LEU A 1 254 ? -51.357 -12.248 109.944 1.00 75.44 254 LEU A N 1
ATOM 1883 C CA . LEU A 1 254 ? -50.268 -13.065 109.395 1.00 75.44 254 LEU A CA 1
ATOM 1884 C C . LEU A 1 254 ? -50.559 -13.528 107.961 1.00 75.44 254 LEU A C 1
ATOM 1886 O O . LEU A 1 254 ? -49.645 -13.541 107.139 1.00 75.44 254 LEU A O 1
ATOM 1890 N N . ALA A 1 255 ? -51.808 -13.858 107.627 1.00 79.81 255 ALA A N 1
ATOM 1891 C CA . ALA A 1 255 ? -52.224 -14.158 106.258 1.00 79.81 255 ALA A CA 1
ATOM 1892 C C . ALA A 1 255 ? -52.132 -12.913 105.355 1.00 79.81 255 ALA A C 1
ATOM 1894 O O . ALA A 1 255 ? -51.586 -12.991 104.256 1.00 79.81 255 ALA A O 1
ATOM 1895 N N . SER A 1 256 ? -52.570 -11.748 105.847 1.00 79.12 256 SER A N 1
ATOM 1896 C CA . SER A 1 256 ? -52.418 -10.447 105.177 1.00 79.12 256 SER A CA 1
ATOM 1897 C C . SER A 1 256 ? -50.947 -10.086 104.937 1.00 79.12 256 SER A C 1
ATOM 1899 O O . SER A 1 256 ? -50.591 -9.604 103.863 1.00 79.12 256 SER A O 1
ATOM 1901 N N . LEU A 1 257 ? -50.071 -10.342 105.914 1.00 75.62 257 LEU A N 1
ATOM 1902 C CA . LEU A 1 257 ? -48.632 -10.101 105.806 1.00 75.62 257 LEU A CA 1
ATOM 1903 C C . LEU A 1 257 ? -47.943 -11.093 104.863 1.00 75.62 257 LEU A C 1
ATOM 1905 O O . LEU A 1 257 ? -47.097 -10.662 104.087 1.00 75.62 257 LEU A O 1
ATOM 1909 N N . ARG A 1 258 ? -48.338 -12.374 104.855 1.00 79.75 258 ARG A N 1
ATOM 1910 C CA . ARG A 1 258 ? -47.871 -13.361 103.862 1.00 79.75 258 ARG A CA 1
ATOM 1911 C C . ARG A 1 258 ? -48.286 -12.965 102.450 1.00 79.75 258 ARG A C 1
ATOM 1913 O O . ARG A 1 258 ? -47.421 -12.801 101.609 1.00 79.75 258 ARG A O 1
ATOM 1920 N N . ALA A 1 259 ? -49.557 -12.638 102.220 1.00 83.31 259 ALA A N 1
ATOM 1921 C CA . ALA A 1 259 ? -50.015 -12.168 100.911 1.00 83.31 259 ALA A CA 1
ATOM 1922 C C . ALA A 1 259 ? -49.329 -10.859 100.463 1.00 83.31 259 ALA A C 1
ATOM 1924 O O . ALA A 1 259 ? -49.176 -10.617 99.266 1.00 83.31 259 ALA A O 1
ATOM 1925 N N . LYS A 1 260 ? -48.903 -9.993 101.395 1.00 81.81 260 LYS A N 1
ATOM 1926 C CA . LYS A 1 260 ? -48.066 -8.817 101.089 1.00 81.81 260 LYS A CA 1
ATOM 1927 C C . LYS A 1 260 ? -46.616 -9.192 100.783 1.00 81.81 260 LYS A C 1
ATOM 1929 O O . LYS A 1 260 ? -46.027 -8.545 99.923 1.00 81.81 260 LYS A O 1
ATOM 1934 N N . LEU A 1 261 ? -46.065 -10.206 101.451 1.00 84.62 261 LEU A N 1
ATOM 1935 C CA . LEU A 1 261 ? -44.737 -10.753 101.178 1.00 84.62 261 LEU A CA 1
ATOM 1936 C C . LEU A 1 261 ? -44.709 -11.426 99.800 1.00 84.62 261 LEU A C 1
ATOM 1938 O O . LEU A 1 261 ? -43.916 -11.013 98.968 1.00 84.62 261 LEU A O 1
ATOM 1942 N N . ASP A 1 262 ? -45.653 -12.319 99.500 1.00 85.44 262 ASP A N 1
ATOM 1943 C CA . ASP A 1 262 ? -45.788 -12.990 98.198 1.00 85.44 262 ASP A CA 1
ATOM 1944 C C . ASP A 1 262 ? -45.948 -11.969 97.049 1.00 85.44 262 ASP A C 1
ATOM 1946 O O . ASP A 1 262 ? -45.364 -12.116 95.976 1.00 85.44 262 ASP A O 1
ATOM 1950 N N . ASN A 1 263 ? -46.701 -10.881 97.276 1.00 86.00 263 ASN A N 1
ATOM 1951 C CA . ASN A 1 263 ? -46.823 -9.768 96.323 1.00 86.00 263 ASN A CA 1
ATOM 1952 C C . ASN A 1 263 ? -45.566 -8.883 96.231 1.00 86.00 263 ASN A C 1
ATOM 1954 O O . ASN A 1 263 ? -45.369 -8.210 95.220 1.00 86.00 263 ASN A O 1
ATOM 1958 N N . ALA A 1 264 ? -44.737 -8.823 97.273 1.00 77.50 264 ALA A N 1
ATOM 1959 C CA . ALA A 1 264 ? -43.452 -8.130 97.233 1.00 77.50 264 ALA A CA 1
ATOM 1960 C C . ALA A 1 264 ? -42.391 -8.986 96.525 1.00 77.50 264 ALA A C 1
ATOM 1962 O O . ALA A 1 264 ? -41.624 -8.453 95.729 1.00 77.50 264 ALA A O 1
ATOM 1963 N N . GLU A 1 265 ? -42.398 -10.301 96.746 1.00 84.38 265 GLU A N 1
ATOM 1964 C CA . GLU A 1 265 ? -41.537 -11.281 96.084 1.00 84.38 265 GLU A CA 1
ATOM 1965 C C . GLU A 1 265 ? -41.868 -11.405 94.592 1.00 84.38 265 GLU A C 1
ATOM 1967 O O . GLU A 1 265 ? -40.958 -11.351 93.768 1.00 84.38 265 GLU A O 1
ATOM 1972 N N . SER A 1 266 ? -43.151 -11.456 94.209 1.00 84.00 266 SER A N 1
ATOM 1973 C CA . SER A 1 266 ? -43.545 -11.448 92.792 1.00 84.00 266 SER A CA 1
ATOM 1974 C C . SER A 1 266 ? -43.169 -10.139 92.093 1.00 84.00 266 SER A C 1
ATOM 1976 O O . SER A 1 266 ? -42.640 -10.165 90.985 1.00 84.00 266 SER A O 1
ATOM 1978 N N . ARG A 1 267 ? -43.332 -8.987 92.761 1.00 86.75 267 ARG A N 1
ATOM 1979 C CA . ARG A 1 267 ? -42.847 -7.690 92.256 1.00 86.75 267 ARG A CA 1
ATOM 1980 C C . ARG A 1 267 ? -41.326 -7.623 92.164 1.00 86.75 267 ARG A C 1
ATOM 1982 O O . ARG A 1 267 ? -40.821 -7.026 91.219 1.00 86.75 267 ARG A O 1
ATOM 1989 N N . ALA A 1 268 ? -40.596 -8.213 93.108 1.00 79.94 268 ALA A N 1
ATOM 1990 C CA . ALA A 1 268 ? -39.141 -8.295 93.050 1.00 79.94 268 ALA A CA 1
ATOM 1991 C C . ALA A 1 268 ? -38.684 -9.181 91.880 1.00 79.94 268 ALA A C 1
ATOM 1993 O O . ALA A 1 268 ? -37.783 -8.783 91.147 1.00 79.94 268 ALA A O 1
ATOM 1994 N N . ALA A 1 269 ? -39.349 -10.316 91.644 1.00 88.69 269 ALA A N 1
ATOM 1995 C CA . ALA A 1 269 ? -39.093 -11.186 90.498 1.00 88.69 269 ALA A CA 1
ATOM 1996 C C . ALA A 1 269 ? -39.417 -10.501 89.155 1.00 88.69 269 ALA A C 1
ATOM 1998 O O . ALA A 1 269 ? -38.603 -10.555 88.237 1.00 88.69 269 ALA A O 1
ATOM 1999 N N . ASP A 1 270 ? -40.546 -9.790 89.051 1.00 87.00 270 ASP A N 1
ATOM 2000 C CA . ASP A 1 270 ? -40.907 -8.997 87.866 1.00 87.00 270 ASP A CA 1
ATOM 2001 C C . ASP A 1 270 ? -39.909 -7.857 87.604 1.00 87.00 270 ASP A C 1
ATOM 2003 O O . ASP A 1 270 ? -39.564 -7.578 86.453 1.00 87.00 270 ASP A O 1
ATOM 2007 N N . LEU A 1 271 ? -39.436 -7.178 88.655 1.00 83.56 271 LEU A N 1
ATOM 2008 C CA . LEU A 1 271 ? -38.409 -6.141 88.539 1.00 83.56 271 LEU A CA 1
ATOM 2009 C C . LEU A 1 271 ? -37.056 -6.736 88.138 1.00 83.56 271 LEU A C 1
ATOM 2011 O O . LEU A 1 271 ? -36.401 -6.171 87.267 1.00 83.56 271 LEU A O 1
ATOM 2015 N N . GLN A 1 272 ? -36.671 -7.886 88.695 1.00 87.31 272 GLN A N 1
ATOM 2016 C CA . GLN A 1 272 ? -35.450 -8.595 88.314 1.00 87.31 272 GLN A CA 1
ATOM 2017 C C . GLN A 1 272 ? -35.512 -9.038 86.847 1.00 87.31 272 GLN A C 1
ATOM 2019 O O . GLN A 1 272 ? -34.630 -8.688 86.074 1.00 87.31 272 GLN A O 1
ATOM 2024 N N . ALA A 1 273 ? -36.606 -9.671 86.414 1.00 90.25 273 ALA A N 1
ATOM 2025 C CA . ALA A 1 273 ? -36.804 -10.065 85.020 1.00 90.25 273 ALA A CA 1
ATOM 2026 C C . ALA A 1 273 ? -36.789 -8.862 84.055 1.00 90.25 273 ALA A C 1
ATOM 2028 O O . ALA A 1 273 ? -36.305 -8.973 82.929 1.00 90.25 273 ALA A O 1
ATOM 2029 N N . ARG A 1 274 ? -37.281 -7.689 84.483 1.00 90.62 274 ARG A N 1
ATOM 2030 C CA . ARG A 1 274 ? -37.178 -6.437 83.711 1.00 90.62 274 ARG A CA 1
ATOM 2031 C C . ARG A 1 274 ? -35.756 -5.883 83.664 1.00 90.62 274 ARG A C 1
ATOM 2033 O O . ARG A 1 274 ? -35.383 -5.353 82.621 1.00 90.62 274 ARG A O 1
ATOM 2040 N N . LEU A 1 275 ? -34.986 -5.992 84.748 1.00 84.38 275 LEU A N 1
ATOM 2041 C CA . LEU A 1 275 ? -33.572 -5.608 84.789 1.00 84.38 275 LEU A CA 1
ATOM 2042 C C . LEU A 1 275 ? -32.733 -6.530 83.901 1.00 84.38 275 LEU A C 1
ATOM 2044 O O . LEU A 1 275 ? -31.991 -6.031 83.062 1.00 84.38 275 LEU A O 1
ATOM 2048 N N . ASP A 1 276 ? -32.924 -7.845 83.992 1.00 88.00 276 ASP A N 1
ATOM 2049 C CA . ASP A 1 276 ? -32.226 -8.837 83.169 1.00 88.00 276 ASP A CA 1
ATOM 2050 C C . ASP A 1 276 ? -32.576 -8.656 81.678 1.00 88.00 276 ASP A C 1
ATOM 2052 O O . ASP A 1 276 ? -31.696 -8.625 80.820 1.00 88.00 276 ASP A O 1
ATOM 2056 N N . ALA A 1 277 ? -33.856 -8.412 81.361 1.00 88.19 277 ALA A N 1
ATOM 2057 C CA . ALA A 1 277 ? -34.305 -8.093 80.004 1.00 88.19 277 ALA A CA 1
ATOM 2058 C C . ALA A 1 277 ? -33.902 -6.685 79.520 1.00 88.19 277 ALA A C 1
ATOM 2060 O O . ALA A 1 277 ? -34.083 -6.380 78.340 1.00 88.19 277 ALA A O 1
ATOM 2061 N N . ALA A 1 278 ? -33.432 -5.794 80.395 1.00 82.31 278 ALA A N 1
ATOM 2062 C CA . ALA A 1 278 ? -32.837 -4.511 80.016 1.00 82.31 278 ALA A CA 1
ATOM 2063 C C . ALA A 1 278 ? -31.317 -4.642 79.834 1.00 82.31 278 ALA A C 1
ATOM 2065 O O . ALA A 1 278 ? -30.768 -4.058 78.901 1.00 82.31 278 ALA A O 1
ATOM 2066 N N . ALA A 1 279 ? -30.659 -5.454 80.665 1.00 84.56 279 ALA A N 1
ATOM 2067 C CA . ALA A 1 279 ? -29.247 -5.797 80.550 1.00 84.56 279 ALA A CA 1
ATOM 2068 C C . ALA A 1 279 ? -28.961 -6.509 79.222 1.00 84.56 279 ALA A C 1
ATOM 2070 O O . ALA A 1 279 ? -28.154 -6.008 78.444 1.00 84.56 279 ALA A O 1
ATOM 2071 N N . SER A 1 280 ? -29.711 -7.567 78.891 1.00 84.31 280 SER A N 1
ATOM 2072 C CA . SER A 1 280 ? -29.536 -8.307 77.632 1.00 84.31 280 SER A CA 1
ATOM 2073 C C . S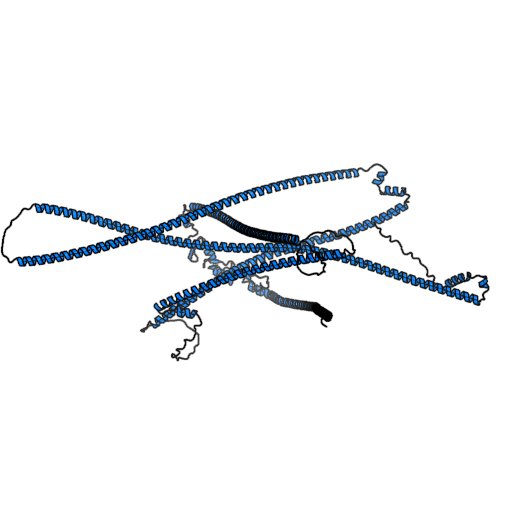ER A 1 280 ? -29.767 -7.446 76.382 1.00 84.31 280 SER A C 1
ATOM 2075 O O . SER A 1 280 ? -29.057 -7.582 75.388 1.00 84.31 280 SER A O 1
ATOM 2077 N N . ARG A 1 281 ? -30.712 -6.494 76.432 1.00 89.12 281 ARG A N 1
ATOM 2078 C CA . ARG A 1 281 ? -30.890 -5.488 75.368 1.00 89.12 281 ARG A CA 1
ATOM 2079 C C . ARG A 1 281 ? -29.703 -4.526 75.288 1.00 89.12 281 ARG A C 1
ATOM 2081 O O . ARG A 1 281 ? -29.223 -4.252 74.198 1.00 89.12 281 ARG A O 1
ATOM 2088 N N . SER A 1 282 ? -29.176 -4.074 76.426 1.00 74.94 282 SER A N 1
ATOM 2089 C CA . SER A 1 282 ? -27.982 -3.218 76.481 1.00 74.94 282 SER A CA 1
ATOM 2090 C C . SER A 1 282 ? -26.692 -3.932 76.041 1.00 74.94 282 SER A C 1
ATOM 2092 O O . SER A 1 282 ? -25.724 -3.268 75.660 1.00 74.94 282 SER A O 1
ATOM 2094 N N . GLU A 1 283 ? -26.655 -5.263 76.103 1.00 85.56 283 GLU A N 1
ATOM 2095 C CA . GLU A 1 283 ? -25.584 -6.103 75.557 1.00 85.56 283 GLU A CA 1
ATOM 2096 C C . GLU A 1 283 ? -25.735 -6.270 74.037 1.00 85.56 283 GLU A C 1
ATOM 2098 O O . GLU A 1 283 ? -24.791 -5.945 73.320 1.00 85.56 283 GLU A O 1
ATOM 2103 N N . SER A 1 284 ? -26.931 -6.607 73.530 1.00 84.75 284 SER A N 1
ATOM 2104 C CA . SER A 1 284 ? -27.227 -6.633 72.080 1.00 84.75 284 SER A CA 1
ATOM 2105 C C . SER A 1 284 ? -26.888 -5.296 71.405 1.00 84.75 284 SER A C 1
ATOM 2107 O O . SER A 1 284 ? -26.127 -5.257 70.442 1.00 84.75 284 SER A O 1
ATOM 2109 N N . ASP A 1 285 ? -27.336 -4.175 71.984 1.00 80.56 285 ASP A N 1
ATOM 2110 C CA . ASP A 1 285 ? -27.022 -2.820 71.511 1.00 80.56 285 ASP A CA 1
ATOM 2111 C C . ASP A 1 285 ? -25.510 -2.500 71.527 1.00 80.56 285 ASP A C 1
ATOM 2113 O O . ASP A 1 285 ? -25.060 -1.573 70.847 1.00 80.56 285 ASP A O 1
ATOM 2117 N N . ARG A 1 286 ? -24.708 -3.176 72.364 1.00 85.06 286 ARG A N 1
ATOM 2118 C CA . ARG A 1 286 ? -23.241 -3.023 72.383 1.00 85.06 286 ARG A CA 1
ATOM 2119 C C . ARG A 1 286 ? -22.585 -3.877 71.310 1.00 85.06 286 ARG A C 1
ATOM 2121 O O . ARG A 1 286 ? -21.691 -3.375 70.635 1.00 85.06 286 ARG A O 1
ATOM 2128 N N . GLU A 1 287 ? -23.025 -5.119 71.140 1.00 90.06 287 GLU A N 1
ATOM 2129 C CA . GLU A 1 287 ? -22.522 -6.017 70.099 1.00 90.06 287 GLU A CA 1
ATOM 2130 C C . GLU A 1 287 ? -22.824 -5.463 68.700 1.00 90.06 287 GLU A C 1
ATOM 2132 O O . GLU A 1 287 ? -21.927 -5.402 67.862 1.00 90.06 287 GLU A O 1
ATOM 2137 N N . GLU A 1 288 ? -24.035 -4.949 68.466 1.00 85.81 288 GLU A N 1
ATOM 2138 C CA . GLU A 1 288 ? -24.408 -4.283 67.211 1.00 85.81 288 GLU A CA 1
ATOM 2139 C C . GLU A 1 288 ? -23.545 -3.039 66.940 1.00 85.81 288 GLU A C 1
ATOM 2141 O O . GLU A 1 288 ? -23.053 -2.855 65.826 1.00 85.81 288 GLU A O 1
ATOM 2146 N N . ARG A 1 289 ? -23.282 -2.207 67.961 1.00 86.06 289 ARG A N 1
ATOM 2147 C CA . ARG A 1 289 ? -22.372 -1.052 67.832 1.00 86.06 289 ARG A CA 1
ATOM 2148 C C . ARG A 1 289 ? -20.940 -1.475 67.513 1.00 86.06 289 ARG A C 1
ATOM 2150 O O . ARG A 1 289 ? -20.336 -0.881 66.628 1.00 86.06 289 ARG A O 1
ATOM 2157 N N . GLN A 1 290 ? -20.415 -2.511 68.168 1.00 88.75 290 GLN A N 1
ATOM 2158 C CA . GLN A 1 290 ? -19.075 -3.041 67.885 1.00 88.75 290 GLN A CA 1
ATOM 2159 C C . GLN A 1 290 ? -18.978 -3.610 66.463 1.00 88.75 290 GLN A C 1
ATOM 2161 O O . GLN A 1 290 ? -18.025 -3.310 65.748 1.00 88.75 290 GLN A O 1
ATOM 2166 N N . GLN A 1 291 ? -19.985 -4.362 66.007 1.00 91.19 291 GLN A N 1
ATOM 2167 C CA . GLN A 1 291 ? -20.044 -4.878 64.635 1.00 91.19 291 GLN A CA 1
ATOM 2168 C C . GLN A 1 291 ? -20.104 -3.747 63.597 1.00 91.19 291 GLN A C 1
ATOM 2170 O O . GLN A 1 291 ? -19.419 -3.813 62.572 1.00 91.19 291 GLN A O 1
ATOM 2175 N N . LEU A 1 292 ? -20.869 -2.684 63.872 1.00 89.88 292 LEU A N 1
ATOM 2176 C CA . LEU A 1 292 ? -20.903 -1.485 63.035 1.00 89.88 292 LEU A CA 1
ATOM 2177 C C . LEU A 1 292 ? -19.542 -0.777 63.017 1.00 89.88 292 LEU A C 1
ATOM 2179 O O . LEU A 1 292 ? -19.024 -0.516 61.933 1.00 89.88 292 LEU A O 1
ATOM 2183 N N . GLU A 1 293 ? -18.920 -0.528 64.172 1.00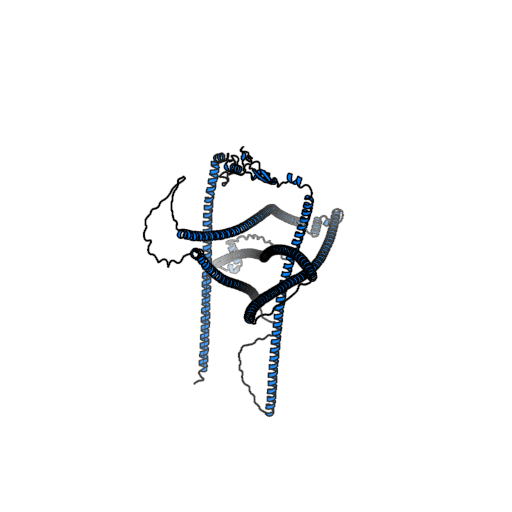 85.50 293 GLU A N 1
ATOM 2184 C CA . GLU A 1 293 ? -17.585 0.079 64.272 1.00 85.50 293 GLU A CA 1
ATOM 2185 C C . GLU A 1 293 ? -16.515 -0.733 63.526 1.00 85.50 293 GLU A C 1
ATOM 2187 O O . GLU A 1 293 ? -15.737 -0.158 62.764 1.00 85.50 293 GLU A O 1
ATOM 2192 N N . GLU A 1 294 ? -16.506 -2.063 63.654 1.00 91.06 294 GLU A N 1
ATOM 2193 C CA . GLU A 1 294 ? -15.633 -2.935 62.861 1.00 91.06 294 GLU A CA 1
ATOM 2194 C C . GLU A 1 294 ? -15.915 -2.831 61.356 1.00 91.06 294 GLU A C 1
ATOM 2196 O O . GLU A 1 294 ? -14.983 -2.837 60.548 1.00 91.06 294 GLU A O 1
ATOM 2201 N N . SER A 1 295 ? -17.187 -2.738 60.952 1.00 87.31 295 SER A N 1
ATOM 2202 C CA . SER A 1 295 ? -17.555 -2.594 59.540 1.00 87.31 295 SER A CA 1
ATOM 2203 C C . SER A 1 295 ? -17.069 -1.260 58.959 1.00 87.31 295 SER A C 1
ATOM 2205 O O . SER A 1 295 ? -16.452 -1.257 57.891 1.00 87.31 295 SER A O 1
ATOM 2207 N N . TYR A 1 296 ? -17.212 -0.157 59.702 1.00 84.88 296 TYR A N 1
ATOM 2208 C CA . TYR A 1 296 ? -16.686 1.155 59.323 1.00 84.88 296 TYR A CA 1
ATOM 2209 C C . TYR A 1 296 ? -15.155 1.175 59.310 1.00 84.88 296 TYR A C 1
ATOM 2211 O O . TYR A 1 296 ? -14.559 1.737 58.395 1.00 84.88 296 TYR A O 1
ATOM 2219 N N . GLN A 1 297 ? -14.483 0.513 60.258 1.00 91.00 297 GLN A N 1
ATOM 2220 C CA . GLN A 1 297 ? -13.023 0.374 60.231 1.00 91.00 297 GLN A CA 1
ATOM 2221 C C . GLN A 1 297 ? -12.550 -0.411 58.998 1.00 91.00 297 GLN A C 1
ATOM 2223 O O . GLN A 1 297 ? -11.590 0.003 58.346 1.00 91.00 297 GLN A O 1
ATOM 2228 N N . ARG A 1 298 ? -13.237 -1.500 58.622 1.00 88.44 298 ARG A N 1
ATOM 2229 C CA . ARG A 1 298 ? -12.948 -2.261 57.391 1.00 88.44 298 ARG A CA 1
ATOM 2230 C C . ARG A 1 298 ? -13.163 -1.412 56.133 1.00 88.44 298 ARG A C 1
ATOM 2232 O O . ARG A 1 298 ? -12.312 -1.442 55.247 1.00 88.44 298 ARG A O 1
ATOM 2239 N N . GLN A 1 299 ? -14.238 -0.622 56.075 1.00 90.69 299 GLN A N 1
ATOM 2240 C CA . GLN A 1 299 ? -14.504 0.315 54.975 1.00 90.69 299 GLN A CA 1
ATOM 2241 C C . GLN A 1 299 ? -13.419 1.399 54.878 1.00 90.69 299 GLN A C 1
ATOM 2243 O O . GLN A 1 299 ? -12.804 1.545 53.826 1.00 90.69 299 GLN A O 1
ATOM 2248 N N . LEU A 1 300 ? -13.082 2.071 55.983 1.00 90.31 300 LEU A N 1
ATOM 2249 C CA . LEU A 1 300 ? -12.025 3.091 56.030 1.00 90.31 300 LEU A CA 1
ATOM 2250 C C . LEU A 1 300 ? -10.642 2.535 55.650 1.00 90.31 300 LEU A C 1
ATOM 2252 O O . LEU A 1 300 ? -9.833 3.242 55.048 1.00 90.31 300 LEU A O 1
ATOM 2256 N N . LEU A 1 301 ? -10.341 1.278 55.990 1.00 91.94 301 LEU A N 1
ATOM 2257 C CA . LEU A 1 301 ? -9.112 0.610 55.550 1.00 91.94 301 LEU A CA 1
ATOM 2258 C C . LEU A 1 301 ? -9.129 0.312 54.043 1.00 91.94 301 LEU A C 1
ATOM 2260 O O . LEU A 1 301 ? -8.107 0.511 53.386 1.00 91.94 301 LEU A O 1
ATOM 2264 N N . ALA A 1 302 ? -10.270 -0.103 53.486 1.00 85.31 302 ALA A N 1
ATOM 2265 C CA . ALA A 1 302 ? -10.431 -0.310 52.047 1.00 85.31 302 ALA A CA 1
ATOM 2266 C C . ALA A 1 302 ? -10.320 1.008 51.255 1.00 85.31 302 ALA A C 1
ATOM 2268 O O . ALA A 1 302 ? -9.611 1.058 50.251 1.00 85.31 302 ALA A O 1
ATOM 2269 N N . GLU A 1 303 ? -10.931 2.094 51.737 1.00 81.94 303 GLU A N 1
ATOM 2270 C CA . GLU A 1 303 ? -10.817 3.432 51.139 1.00 81.94 303 GLU A CA 1
ATOM 2271 C C . GLU A 1 303 ? -9.380 3.965 51.183 1.00 81.94 303 GLU A C 1
ATOM 2273 O O . GLU A 1 303 ? -8.878 4.478 50.184 1.00 81.94 303 GLU A O 1
ATOM 2278 N N . ARG A 1 304 ? -8.670 3.793 52.308 1.00 91.44 304 ARG A N 1
ATOM 2279 C CA . ARG A 1 304 ? -7.245 4.157 52.418 1.00 91.44 304 ARG A CA 1
ATOM 2280 C C . ARG A 1 304 ? -6.366 3.335 51.476 1.00 91.44 304 ARG A C 1
ATOM 2282 O O . ARG A 1 304 ? -5.467 3.895 50.853 1.00 91.44 304 ARG A O 1
ATOM 2289 N N . ALA A 1 305 ? -6.632 2.036 51.338 1.00 91.62 305 ALA A N 1
ATOM 2290 C CA . ALA A 1 305 ? -5.922 1.184 50.387 1.00 91.62 305 ALA A CA 1
ATOM 2291 C C . ALA A 1 305 ? -6.180 1.620 48.934 1.00 91.62 305 ALA A C 1
ATOM 2293 O O . ALA A 1 305 ? -5.238 1.710 48.149 1.00 91.62 305 ALA A O 1
ATOM 2294 N N . ALA A 1 306 ? -7.423 1.968 48.587 1.00 85.31 306 ALA A N 1
ATOM 2295 C CA . ALA A 1 306 ? -7.762 2.529 47.281 1.00 85.31 306 ALA A CA 1
ATOM 2296 C C . ALA A 1 306 ? -7.072 3.885 47.037 1.00 85.31 306 ALA A C 1
ATOM 2298 O O . ALA A 1 306 ? -6.552 4.116 45.948 1.00 85.31 306 ALA A O 1
ATOM 2299 N N . ALA A 1 307 ? -6.995 4.757 48.047 1.00 86.56 307 ALA A N 1
ATOM 2300 C CA . ALA A 1 307 ? -6.310 6.044 47.948 1.00 86.56 307 ALA A CA 1
ATOM 2301 C C . ALA A 1 307 ? -4.794 5.894 47.715 1.00 86.56 307 ALA A C 1
ATOM 2303 O O . ALA A 1 307 ? -4.246 6.574 46.848 1.00 86.56 307 ALA A O 1
ATOM 2304 N N . GLU A 1 308 ? -4.116 4.985 48.426 1.00 91.56 308 GLU A N 1
ATOM 2305 C CA . GLU A 1 308 ? -2.688 4.709 48.197 1.00 91.56 308 GLU A CA 1
ATOM 2306 C C . GLU A 1 308 ? -2.433 4.002 46.851 1.00 91.56 308 GLU A C 1
ATOM 2308 O O . GLU A 1 308 ? -1.435 4.296 46.194 1.00 91.56 308 GLU A O 1
ATOM 2313 N N . LEU A 1 309 ? -3.344 3.145 46.369 1.00 90.25 309 LEU A N 1
ATOM 2314 C CA . LEU A 1 309 ? -3.282 2.595 45.004 1.00 90.25 309 LEU A CA 1
ATOM 2315 C C . LEU A 1 309 ? -3.448 3.686 43.932 1.00 90.25 309 LEU A C 1
ATOM 2317 O O . LEU A 1 309 ? -2.675 3.742 42.976 1.00 90.25 309 LEU A O 1
ATOM 2321 N N . CYS A 1 310 ? -4.400 4.606 44.104 1.00 88.00 310 CYS A N 1
ATOM 2322 C CA . CYS A 1 310 ? -4.551 5.763 43.220 1.00 88.00 310 CYS A CA 1
ATOM 2323 C C . CYS A 1 310 ? -3.293 6.644 43.232 1.00 88.00 310 CYS A C 1
ATOM 2325 O O . CYS A 1 310 ? -2.800 7.017 42.167 1.00 88.00 310 CYS A O 1
ATOM 2327 N N . LYS A 1 311 ? -2.730 6.924 44.412 1.00 95.38 311 LYS A N 1
ATOM 2328 C CA . LYS A 1 311 ? -1.517 7.732 44.584 1.00 95.38 311 LYS A CA 1
ATOM 2329 C C . LYS A 1 311 ? -0.284 7.085 43.953 1.00 95.38 311 LYS A C 1
ATOM 2331 O O . LYS A 1 311 ? 0.363 7.727 43.133 1.00 95.38 311 LYS A O 1
ATOM 2336 N N . THR A 1 312 ? -0.001 5.817 44.250 1.00 93.31 312 THR A N 1
ATOM 2337 C CA . THR A 1 312 ? 1.112 5.080 43.622 1.00 93.31 312 THR A CA 1
ATOM 2338 C C . THR A 1 312 ? 0.945 4.990 42.106 1.00 93.31 312 THR A C 1
ATOM 2340 O O . THR A 1 312 ? 1.902 5.239 41.376 1.00 93.31 312 THR A O 1
ATOM 2343 N N . SER A 1 313 ? -0.274 4.762 41.602 1.00 83.00 313 SER A N 1
ATOM 2344 C CA . SER A 1 313 ? -0.523 4.796 40.156 1.00 83.00 313 SER A CA 1
ATOM 2345 C C . SER A 1 313 ? -0.262 6.185 39.551 1.00 83.00 313 SER A C 1
ATOM 2347 O O . SER A 1 313 ? 0.329 6.278 38.478 1.00 83.00 313 SER A O 1
ATOM 2349 N N . ALA A 1 314 ? -0.622 7.272 40.242 1.00 87.75 314 ALA A N 1
ATOM 2350 C CA . ALA A 1 314 ? -0.354 8.637 39.792 1.00 87.75 314 ALA A CA 1
ATOM 2351 C C . ALA A 1 314 ? 1.147 8.974 39.816 1.00 87.75 314 ALA A C 1
ATOM 2353 O O . ALA A 1 314 ? 1.650 9.591 38.876 1.00 87.75 314 ALA A O 1
ATOM 2354 N N . GLU A 1 315 ? 1.875 8.523 40.840 1.00 92.38 315 GLU A N 1
ATOM 2355 C CA . GLU A 1 315 ? 3.334 8.632 40.936 1.00 92.38 315 GLU A CA 1
ATOM 2356 C C . GLU A 1 315 ? 4.012 7.869 39.782 1.00 92.38 315 GLU A C 1
ATOM 2358 O O . GLU A 1 315 ? 4.838 8.451 39.073 1.00 92.38 315 GLU A O 1
ATOM 2363 N N . GLU A 1 316 ? 3.588 6.635 39.483 1.00 90.50 316 GLU A N 1
ATOM 2364 C CA . GLU A 1 316 ? 4.066 5.869 38.322 1.00 90.50 316 GLU A CA 1
ATOM 2365 C C . GLU A 1 316 ? 3.779 6.566 36.983 1.00 90.50 316 GLU A C 1
ATOM 2367 O O . GLU A 1 316 ? 4.668 6.649 36.132 1.00 90.50 316 GLU A O 1
ATOM 2372 N N . GLN A 1 317 ? 2.566 7.093 36.769 1.00 80.75 317 GLN A N 1
ATOM 2373 C CA . GLN A 1 317 ? 2.265 7.846 35.544 1.00 80.75 317 GLN A CA 1
ATOM 2374 C C . GLN A 1 317 ? 3.065 9.155 35.468 1.00 80.75 317 GLN A C 1
ATOM 2376 O O . GLN A 1 317 ? 3.437 9.572 34.370 1.00 80.75 317 GLN A O 1
ATOM 2381 N N . SER A 1 318 ? 3.386 9.789 36.602 1.00 92.25 318 SER A N 1
ATOM 2382 C CA . SER A 1 318 ? 4.241 10.982 36.632 1.00 92.25 318 SER A CA 1
ATOM 2383 C C . SER A 1 318 ? 5.692 10.654 36.249 1.00 92.25 318 SER A C 1
ATOM 2385 O O . SER A 1 318 ? 6.281 11.367 35.434 1.00 92.25 318 SER A O 1
ATOM 2387 N N . ALA A 1 319 ? 6.232 9.526 36.729 1.00 94.06 319 ALA A N 1
ATOM 2388 C CA . ALA A 1 319 ? 7.557 9.034 36.360 1.00 94.06 319 ALA A CA 1
ATOM 2389 C C . ALA A 1 319 ? 7.625 8.688 34.863 1.00 94.06 319 ALA A C 1
ATOM 2391 O O . ALA A 1 319 ? 8.508 9.175 34.157 1.00 94.06 319 ALA A O 1
ATOM 2392 N N . ARG A 1 320 ? 6.629 7.959 34.338 1.00 92.25 320 ARG A N 1
ATOM 2393 C CA . ARG A 1 320 ? 6.517 7.659 32.896 1.00 92.25 320 ARG A CA 1
ATOM 2394 C C . ARG A 1 320 ? 6.403 8.937 32.055 1.00 92.25 320 ARG A C 1
ATOM 2396 O O . ARG A 1 320 ? 7.026 9.033 31.000 1.00 92.25 320 ARG A O 1
ATOM 2403 N N . CYS A 1 321 ? 5.660 9.947 32.516 1.00 87.69 321 CYS A N 1
ATOM 2404 C CA . CYS A 1 321 ? 5.603 11.256 31.856 1.00 87.69 321 CYS A CA 1
ATOM 2405 C C . CYS A 1 321 ? 6.966 11.970 31.845 1.00 87.69 321 CYS A C 1
ATOM 2407 O O . CYS A 1 321 ? 7.322 12.575 30.830 1.00 87.69 321 CYS A O 1
ATOM 2409 N N . ALA A 1 322 ? 7.743 11.890 32.929 1.00 91.12 322 ALA A N 1
ATOM 2410 C CA . ALA A 1 322 ? 9.085 12.467 33.005 1.00 91.12 322 ALA A CA 1
ATOM 2411 C C . ALA A 1 322 ? 10.072 11.758 32.057 1.00 91.12 322 ALA A C 1
ATOM 2413 O O . ALA A 1 322 ? 10.775 12.424 31.296 1.00 91.12 322 ALA A O 1
ATOM 2414 N N . GLU A 1 323 ? 10.063 10.422 32.015 1.00 94.38 323 GLU A N 1
ATOM 2415 C CA . GLU A 1 323 ? 10.867 9.624 31.076 1.00 94.38 323 GLU A CA 1
ATOM 2416 C C . GLU A 1 323 ? 10.515 9.930 29.613 1.00 94.38 323 GLU A C 1
ATOM 2418 O O . GLU A 1 323 ? 11.400 10.189 28.794 1.00 94.38 323 GLU A O 1
ATOM 2423 N N . LEU A 1 324 ? 9.220 9.980 29.277 1.00 88.50 324 LEU A N 1
ATOM 2424 C CA . LEU A 1 324 ? 8.750 10.338 27.935 1.00 88.50 324 LEU A CA 1
ATOM 2425 C C . LEU A 1 324 ? 9.132 11.772 27.542 1.00 88.50 324 LEU A C 1
ATOM 2427 O O . LEU A 1 324 ? 9.407 12.017 26.363 1.00 88.50 324 LEU A O 1
ATOM 2431 N N . SER A 1 325 ? 9.172 12.696 28.506 1.00 89.38 325 SER A N 1
ATOM 2432 C CA . SER A 1 325 ? 9.606 14.082 28.296 1.00 89.38 325 SER A CA 1
ATOM 2433 C C . SER A 1 325 ? 11.113 14.159 28.047 1.00 89.38 325 SER A C 1
ATOM 2435 O O . SER A 1 325 ? 11.530 14.748 27.052 1.00 89.38 325 SER A O 1
ATOM 2437 N N . SER A 1 326 ? 11.926 13.471 28.854 1.00 91.50 326 SER A N 1
ATOM 2438 C CA . SER A 1 326 ? 13.379 13.377 28.653 1.00 91.50 326 SER A CA 1
ATOM 2439 C C . SER A 1 326 ? 13.732 12.719 27.309 1.00 91.50 326 SER A C 1
ATOM 2441 O O . SER A 1 326 ? 14.575 13.220 26.561 1.00 91.50 326 SER A O 1
ATOM 2443 N N . ALA A 1 327 ? 13.017 11.659 26.918 1.00 91.25 327 ALA A N 1
ATOM 2444 C CA . ALA A 1 327 ? 13.160 11.045 25.599 1.00 91.25 327 ALA A CA 1
ATOM 2445 C C . ALA A 1 327 ? 12.761 12.005 24.458 1.00 91.25 327 ALA A C 1
ATOM 2447 O O . ALA A 1 327 ? 13.403 12.021 23.404 1.00 91.25 327 ALA A O 1
ATOM 2448 N N . ALA A 1 328 ? 11.727 12.833 24.651 1.00 84.56 328 ALA A N 1
ATOM 2449 C CA . ALA A 1 328 ? 11.332 13.857 23.684 1.00 84.56 328 ALA A CA 1
ATOM 2450 C C . ALA A 1 328 ? 12.378 14.978 23.556 1.00 84.56 328 ALA A C 1
ATOM 2452 O O . ALA A 1 328 ? 12.671 15.411 22.441 1.00 84.56 328 ALA A O 1
ATOM 2453 N N . GLU A 1 329 ? 12.990 15.409 24.659 1.00 91.38 329 GLU A N 1
ATOM 2454 C CA . GLU A 1 329 ? 14.111 16.355 24.663 1.00 91.38 329 GLU A CA 1
ATOM 2455 C C . GLU A 1 329 ? 15.346 15.776 23.962 1.00 91.38 329 GLU A C 1
ATOM 2457 O O . GLU A 1 329 ? 15.924 16.437 23.098 1.00 91.38 329 GLU A O 1
ATOM 2462 N N . GLY A 1 330 ? 15.684 14.508 24.219 1.00 93.94 330 GLY A N 1
ATOM 2463 C CA . GLY A 1 330 ? 16.751 13.795 23.511 1.00 93.94 330 GLY A CA 1
ATOM 2464 C C . GLY A 1 330 ? 16.515 13.697 21.998 1.00 93.94 330 GLY A C 1
ATOM 2465 O O . GLY A 1 330 ? 17.442 13.892 21.210 1.00 93.94 330 GLY A O 1
ATOM 2466 N N . MET A 1 331 ? 15.271 13.466 21.561 1.00 80.50 331 MET A N 1
ATOM 2467 C CA . MET A 1 331 ? 14.914 13.507 20.135 1.00 80.50 331 MET A CA 1
ATOM 2468 C C . MET A 1 331 ? 15.007 14.925 19.548 1.00 80.50 331 MET A C 1
ATOM 2470 O O . MET A 1 331 ? 15.528 15.090 18.444 1.00 80.50 331 MET A O 1
ATOM 2474 N N . ARG A 1 332 ? 14.559 15.958 20.277 1.00 88.50 332 ARG A N 1
ATOM 2475 C CA . ARG A 1 332 ? 14.690 17.370 19.864 1.00 88.50 332 ARG A CA 1
ATOM 2476 C C . ARG A 1 332 ? 16.159 17.782 19.712 1.00 88.50 332 ARG A C 1
ATOM 2478 O O . ARG A 1 332 ? 16.493 18.456 18.739 1.00 88.50 332 ARG A O 1
ATOM 2485 N N . ALA A 1 333 ? 17.036 17.332 20.611 1.00 92.94 333 ALA A N 1
ATOM 2486 C CA . ALA A 1 333 ? 18.475 17.573 20.529 1.00 92.94 333 ALA A CA 1
ATOM 2487 C C . ALA A 1 333 ? 19.074 16.991 19.237 1.00 92.94 333 ALA A C 1
ATOM 2489 O O . ALA A 1 333 ? 19.642 17.750 18.449 1.00 92.94 333 ALA A O 1
ATOM 2490 N N . ARG A 1 334 ? 18.838 15.701 18.947 1.00 93.50 334 ARG A N 1
ATOM 2491 C CA . ARG A 1 334 ? 19.319 15.047 17.711 1.00 93.50 334 ARG A CA 1
ATOM 2492 C C . ARG A 1 334 ? 18.762 15.696 16.441 1.00 93.50 334 ARG A C 1
ATOM 2494 O O . ARG A 1 334 ? 19.487 15.875 15.470 1.00 93.50 334 ARG A O 1
ATOM 2501 N N . LEU A 1 335 ? 17.492 16.110 16.441 1.00 89.19 335 LEU A N 1
ATOM 2502 C CA . LEU A 1 335 ? 16.914 16.862 15.318 1.00 89.19 335 LEU A CA 1
ATOM 2503 C C . LEU A 1 335 ? 17.599 18.225 15.115 1.00 89.19 335 LEU A C 1
ATOM 2505 O O . LEU A 1 335 ? 17.789 18.640 13.973 1.00 89.19 335 LEU A O 1
ATOM 2509 N N . SER A 1 336 ? 18.023 18.899 16.192 1.00 90.56 336 SER A N 1
ATOM 2510 C CA . SER A 1 336 ? 18.820 20.131 16.088 1.00 90.56 336 SER A CA 1
ATOM 2511 C C . SER A 1 336 ? 20.222 19.878 15.518 1.00 90.56 336 SER A C 1
ATOM 2513 O O . SER A 1 336 ? 20.742 20.709 14.777 1.00 90.56 336 SER A O 1
ATOM 2515 N N . GLU A 1 337 ? 20.827 18.727 15.820 1.00 93.56 337 GLU A N 1
ATOM 2516 C CA . GLU A 1 337 ? 22.132 18.315 15.292 1.00 93.56 337 GLU A CA 1
ATOM 2517 C C . GLU A 1 337 ? 22.042 18.004 13.795 1.00 93.56 337 GLU A C 1
ATOM 2519 O O . GLU A 1 337 ? 22.752 18.635 13.014 1.00 93.56 337 GLU A O 1
ATOM 2524 N N . PHE A 1 338 ? 21.082 17.173 13.372 1.00 87.44 338 PHE A N 1
ATOM 2525 C CA . PHE A 1 338 ? 20.810 16.935 11.948 1.00 87.44 338 PHE A CA 1
ATOM 2526 C C . PHE A 1 338 ? 20.461 18.225 11.188 1.00 87.44 338 PHE A C 1
ATOM 2528 O O . PHE A 1 338 ? 20.833 18.372 10.024 1.00 87.44 338 PHE A O 1
ATOM 2535 N N . GLY A 1 339 ? 19.789 19.186 11.833 1.00 89.75 339 GLY A N 1
ATOM 2536 C CA . GLY A 1 339 ? 19.572 20.526 11.282 1.00 89.75 339 GLY A CA 1
ATOM 2537 C C . GLY A 1 339 ? 20.889 21.250 10.983 1.00 89.75 339 GLY A C 1
ATOM 2538 O O . GLY A 1 339 ? 21.129 21.642 9.841 1.00 89.75 339 GLY A O 1
ATOM 2539 N N . ARG A 1 340 ? 21.784 21.352 11.977 1.00 94.06 340 ARG A N 1
ATOM 2540 C CA . ARG A 1 340 ? 23.117 21.972 11.825 1.00 94.06 340 ARG A CA 1
ATOM 2541 C C . ARG A 1 340 ? 23.981 21.262 10.778 1.00 94.06 340 ARG A C 1
ATOM 2543 O O . ARG A 1 340 ? 24.698 21.925 10.026 1.00 94.06 340 ARG A O 1
ATOM 2550 N N . GLU A 1 341 ? 23.920 19.933 10.712 1.00 92.44 341 GLU A N 1
ATOM 2551 C CA . GLU A 1 341 ? 24.618 19.138 9.696 1.00 92.44 341 GLU A CA 1
ATOM 2552 C C . GLU A 1 341 ? 24.083 19.422 8.292 1.00 92.44 341 GLU A C 1
ATOM 2554 O O . GLU A 1 341 ? 24.874 19.690 7.384 1.00 92.44 341 GLU A O 1
ATOM 2559 N N . ARG A 1 342 ? 22.754 19.449 8.114 1.00 90.00 342 ARG A N 1
ATOM 2560 C CA . ARG A 1 342 ? 22.129 19.773 6.826 1.00 90.00 342 ARG A CA 1
ATOM 2561 C C . ARG A 1 342 ? 22.499 21.180 6.372 1.00 90.00 342 ARG A C 1
ATOM 2563 O O . ARG A 1 342 ? 22.937 21.340 5.241 1.00 90.00 342 ARG A O 1
ATOM 2570 N N . GLU A 1 343 ? 22.442 22.173 7.259 1.00 91.88 343 GLU A N 1
ATOM 2571 C CA . GLU A 1 343 ? 22.906 23.534 6.957 1.00 91.88 343 GLU A CA 1
ATOM 2572 C C . GLU A 1 343 ? 24.404 23.578 6.595 1.00 91.88 343 GLU A C 1
ATOM 2574 O O . GLU A 1 343 ? 24.823 24.347 5.734 1.00 91.88 343 GLU A O 1
ATOM 2579 N N . SER A 1 344 ? 25.252 22.779 7.254 1.00 93.81 344 SER A N 1
ATOM 2580 C CA . SER A 1 344 ? 26.685 22.679 6.930 1.00 93.81 344 SER A CA 1
ATOM 2581 C C . SER A 1 344 ? 26.904 22.113 5.522 1.00 93.81 344 SER A C 1
ATOM 2583 O O . SER A 1 344 ? 27.723 22.626 4.758 1.00 93.81 344 SER A O 1
ATOM 2585 N N . ILE A 1 345 ? 26.122 21.098 5.148 1.00 90.38 345 ILE A N 1
ATOM 2586 C CA . ILE A 1 345 ? 26.125 20.486 3.817 1.00 90.38 345 ILE A CA 1
ATOM 2587 C C . ILE A 1 345 ? 25.575 21.461 2.759 1.00 90.38 345 ILE A C 1
ATOM 2589 O O . ILE A 1 345 ? 26.210 21.647 1.722 1.00 90.38 345 ILE A O 1
ATOM 2593 N N . GLU A 1 346 ? 24.467 22.152 3.035 1.00 88.94 346 GLU A N 1
ATOM 2594 C CA . GLU A 1 346 ? 23.888 23.195 2.173 1.00 88.94 346 GLU A CA 1
ATOM 2595 C C . GLU A 1 346 ? 24.887 24.337 1.917 1.00 88.94 346 GLU A C 1
ATOM 2597 O O . GLU A 1 346 ? 25.101 24.718 0.765 1.00 88.94 346 GLU A O 1
ATOM 2602 N N . ARG A 1 347 ? 25.582 24.828 2.957 1.00 94.19 347 ARG A N 1
ATOM 2603 C CA . ARG A 1 347 ? 26.656 25.832 2.813 1.00 94.19 347 ARG A CA 1
ATOM 2604 C C . ARG A 1 347 ? 27.797 25.330 1.921 1.00 94.19 347 ARG A C 1
ATOM 2606 O O . ARG A 1 347 ? 28.271 26.083 1.074 1.00 94.19 347 ARG A O 1
ATOM 2613 N N . ARG A 1 348 ? 28.226 24.068 2.072 1.00 94.81 348 ARG A N 1
ATOM 2614 C CA . ARG A 1 348 ? 29.282 23.462 1.234 1.00 94.81 348 ARG A CA 1
ATOM 2615 C C . ARG A 1 348 ? 28.856 23.343 -0.229 1.00 94.81 348 ARG A C 1
ATOM 2617 O O . ARG A 1 348 ? 29.632 23.723 -1.102 1.00 94.81 348 ARG A O 1
ATOM 2624 N N . PHE A 1 349 ? 27.636 22.882 -0.505 1.00 86.75 349 PHE A N 1
ATOM 2625 C CA . PHE A 1 349 ? 27.118 22.825 -1.875 1.00 86.75 349 PHE A CA 1
ATOM 2626 C C . PHE A 1 349 ? 26.946 24.222 -2.484 1.00 86.75 349 PHE A C 1
ATOM 2628 O O . PHE A 1 349 ? 27.328 24.431 -3.631 1.00 86.75 349 PHE A O 1
ATOM 2635 N N . SER A 1 350 ? 26.460 25.204 -1.718 1.00 91.75 350 SER A N 1
ATOM 2636 C CA . SER A 1 350 ? 26.374 26.596 -2.179 1.00 91.75 350 SER A CA 1
ATOM 2637 C C . SER A 1 350 ? 27.751 27.185 -2.508 1.00 91.75 350 SER A C 1
ATOM 2639 O O . SER A 1 350 ? 27.884 27.891 -3.507 1.00 91.75 350 SER A O 1
ATOM 2641 N N . ALA A 1 351 ? 28.780 26.883 -1.709 1.00 94.31 351 ALA A N 1
ATOM 2642 C CA . ALA A 1 351 ? 30.153 27.301 -1.987 1.00 94.31 351 ALA A CA 1
ATOM 2643 C C . ALA A 1 351 ? 30.685 26.654 -3.279 1.00 94.31 351 ALA A C 1
ATOM 2645 O O . ALA A 1 351 ? 31.138 27.366 -4.175 1.00 94.31 351 ALA A O 1
ATOM 2646 N N . GLN A 1 352 ? 30.529 25.335 -3.436 1.00 92.19 352 GLN A N 1
ATOM 2647 C CA . GLN A 1 352 ? 30.924 24.609 -4.651 1.00 92.19 352 GLN A CA 1
ATOM 2648 C C . GLN A 1 352 ? 30.214 25.123 -5.912 1.00 92.19 352 GLN A C 1
ATOM 2650 O O . GLN A 1 352 ? 30.847 25.249 -6.958 1.00 92.19 352 GLN A O 1
ATOM 2655 N N . LEU A 1 353 ? 28.925 25.468 -5.822 1.00 90.38 353 LEU A N 1
ATOM 2656 C CA . LEU A 1 353 ? 28.186 26.091 -6.924 1.00 90.38 353 LEU A CA 1
ATOM 2657 C C . LEU A 1 353 ? 28.732 27.486 -7.265 1.00 90.38 353 LEU A C 1
ATOM 2659 O O . LEU A 1 353 ? 28.840 27.818 -8.443 1.00 90.38 353 LEU A O 1
ATOM 2663 N N . SER A 1 354 ? 29.127 28.283 -6.265 1.00 91.06 354 SER A N 1
ATOM 2664 C CA . SER A 1 354 ? 29.744 29.596 -6.504 1.00 91.06 354 SER A CA 1
ATOM 2665 C C . SER A 1 354 ? 31.136 29.497 -7.149 1.00 91.06 354 SER A C 1
ATOM 2667 O O . SER A 1 354 ? 31.427 30.252 -8.074 1.00 91.06 354 SER A O 1
ATOM 2669 N N . GLU A 1 355 ? 31.956 28.514 -6.754 1.00 92.75 355 GLU A N 1
ATOM 2670 C CA . GLU A 1 355 ? 33.245 28.219 -7.402 1.00 92.75 355 GLU A CA 1
ATOM 2671 C C . GLU A 1 355 ? 33.071 27.681 -8.830 1.00 92.75 355 GLU A C 1
ATOM 2673 O O . GLU A 1 355 ? 33.851 28.005 -9.724 1.00 92.75 355 GLU A O 1
ATOM 2678 N N . ALA A 1 356 ? 32.054 26.849 -9.072 1.00 87.88 356 ALA A N 1
ATOM 2679 C CA . ALA A 1 356 ? 31.743 26.367 -10.414 1.00 87.88 356 ALA A CA 1
ATOM 2680 C C . ALA A 1 356 ? 31.307 27.522 -11.332 1.00 87.88 356 ALA A C 1
ATOM 2682 O O . ALA A 1 356 ? 31.755 27.595 -12.476 1.00 87.88 356 ALA A O 1
ATOM 2683 N N . ALA A 1 357 ? 30.502 28.457 -10.817 1.00 92.88 357 ALA A N 1
ATOM 2684 C CA . ALA A 1 357 ? 30.087 29.653 -11.544 1.00 92.88 357 ALA A CA 1
ATOM 2685 C C . ALA A 1 357 ? 31.262 30.607 -11.840 1.00 92.88 357 ALA A C 1
ATOM 2687 O O . ALA A 1 357 ? 31.337 31.145 -12.947 1.00 92.88 357 ALA A O 1
ATOM 2688 N N . SER A 1 358 ? 32.209 30.792 -10.908 1.00 91.38 358 SER A N 1
ATOM 2689 C CA . SER A 1 358 ? 33.401 31.613 -11.175 1.00 91.38 358 SER A CA 1
ATOM 2690 C C . SER A 1 358 ? 34.296 30.974 -12.241 1.00 91.38 358 SER A C 1
ATOM 2692 O O . SER A 1 358 ? 34.657 31.646 -13.204 1.00 91.38 358 SER A O 1
ATOM 2694 N N . ARG A 1 359 ? 34.550 29.658 -12.155 1.00 93.62 359 ARG A N 1
ATOM 2695 C CA . ARG A 1 359 ? 35.298 28.905 -13.181 1.00 93.62 359 ARG A CA 1
ATOM 2696 C C . ARG A 1 359 ? 34.615 28.942 -14.548 1.00 93.62 359 ARG A C 1
ATOM 2698 O O . ARG A 1 359 ? 35.300 29.026 -15.563 1.00 93.62 359 ARG A O 1
ATOM 2705 N N . GLN A 1 360 ? 33.282 28.899 -14.599 1.00 89.69 360 GLN A N 1
ATOM 2706 C CA . GLN A 1 360 ? 32.546 29.066 -15.854 1.00 89.69 360 GLN A CA 1
ATOM 2707 C C . GLN A 1 360 ? 32.787 30.461 -16.453 1.00 89.69 360 GLN A C 1
ATOM 2709 O O . GLN A 1 360 ? 33.128 30.555 -17.628 1.00 89.69 360 GLN A O 1
ATOM 2714 N N . SER A 1 361 ? 32.690 31.524 -15.648 1.00 91.69 361 SER A N 1
ATOM 2715 C CA . SER A 1 361 ? 32.969 32.903 -16.087 1.00 91.69 361 SER A CA 1
ATOM 2716 C C . SER A 1 361 ? 34.416 33.089 -16.575 1.00 91.69 361 SER A C 1
ATOM 2718 O O . SER A 1 361 ? 34.654 33.718 -17.606 1.00 91.69 361 SER A O 1
ATOM 2720 N N . GLU A 1 362 ? 35.392 32.482 -15.893 1.00 94.69 362 GLU A N 1
ATOM 2721 C CA . GLU A 1 362 ? 36.803 32.469 -16.309 1.00 94.69 362 GLU A CA 1
ATOM 2722 C C . GLU A 1 362 ? 36.994 31.755 -17.660 1.00 94.69 362 GLU A C 1
ATOM 2724 O O . GLU A 1 362 ? 37.647 32.282 -18.566 1.00 94.69 362 GLU A O 1
ATOM 2729 N N . LEU A 1 363 ? 36.382 30.579 -17.841 1.00 93.00 363 LEU A N 1
ATOM 2730 C CA . LEU A 1 363 ? 36.421 29.847 -19.109 1.00 93.00 363 LEU A CA 1
ATOM 2731 C C . LEU A 1 363 ? 35.733 30.629 -20.239 1.00 93.00 363 LEU A C 1
ATOM 2733 O O . LEU A 1 363 ? 36.285 30.729 -21.332 1.00 93.00 363 LEU A O 1
ATOM 2737 N N . GLU A 1 364 ? 34.581 31.249 -19.986 1.00 93.38 364 GLU A N 1
ATOM 2738 C CA . GLU A 1 364 ? 33.894 32.105 -20.959 1.00 93.38 364 GLU A CA 1
ATOM 2739 C C . GLU A 1 364 ? 34.746 33.324 -21.355 1.00 93.38 364 GLU A C 1
ATOM 2741 O O . GLU A 1 364 ? 34.837 33.653 -22.543 1.00 93.38 364 GLU A O 1
ATOM 2746 N N . ALA A 1 365 ? 35.446 33.946 -20.401 1.00 94.50 365 ALA A N 1
ATOM 2747 C CA . ALA A 1 365 ? 36.392 35.026 -20.674 1.00 94.50 365 ALA A CA 1
ATOM 2748 C C . ALA A 1 365 ? 37.565 34.561 -21.559 1.00 94.50 365 ALA A C 1
ATOM 2750 O O . ALA A 1 365 ? 37.864 35.217 -22.561 1.00 94.50 365 ALA A O 1
ATOM 2751 N N . THR A 1 366 ? 38.184 33.409 -21.266 1.00 94.94 366 THR A N 1
ATOM 2752 C CA . THR A 1 366 ? 39.280 32.870 -22.103 1.00 94.94 366 THR A CA 1
ATOM 2753 C C . THR A 1 366 ? 38.811 32.482 -23.509 1.00 94.94 366 THR A C 1
ATOM 2755 O O . THR A 1 366 ? 39.494 32.785 -24.487 1.00 94.94 366 THR A O 1
ATOM 2758 N N . VAL A 1 367 ? 37.615 31.899 -23.656 1.00 92.56 367 VAL A N 1
ATOM 2759 C CA . VAL A 1 367 ? 37.017 31.592 -24.969 1.00 92.56 367 VAL A CA 1
ATOM 2760 C C . VAL A 1 367 ? 36.787 32.867 -25.783 1.00 92.56 367 VAL A C 1
ATOM 2762 O O . VAL A 1 367 ? 37.066 32.890 -26.983 1.00 92.56 367 VAL A O 1
ATOM 2765 N N . ASN A 1 368 ? 36.318 33.945 -25.153 1.00 92.56 368 ASN A N 1
ATOM 2766 C CA . ASN A 1 368 ? 36.131 35.229 -25.829 1.00 92.56 368 ASN A CA 1
ATOM 2767 C C . ASN A 1 368 ? 37.469 35.894 -26.202 1.00 92.56 368 ASN A C 1
ATOM 2769 O O . ASN A 1 368 ? 37.577 36.455 -27.292 1.00 92.56 368 ASN A O 1
ATOM 2773 N N . GLN A 1 369 ? 38.509 35.757 -25.374 1.00 93.56 369 GLN A N 1
ATOM 2774 C CA . GLN A 1 369 ? 39.863 36.217 -25.700 1.00 93.56 369 GLN A CA 1
ATOM 2775 C C . GLN A 1 369 ? 40.454 35.468 -26.909 1.00 93.56 369 GLN A C 1
ATOM 2777 O O . GLN A 1 369 ? 40.975 36.099 -27.827 1.00 93.56 369 GLN A O 1
ATOM 2782 N N . LEU A 1 370 ? 40.318 34.137 -26.957 1.00 91.88 370 LEU A N 1
ATOM 2783 C CA . LEU A 1 370 ? 40.774 33.317 -28.088 1.00 91.88 370 LEU A CA 1
ATOM 2784 C C . LEU A 1 370 ? 40.012 33.633 -29.387 1.00 91.88 370 LEU A C 1
ATOM 2786 O O . LEU A 1 370 ? 40.599 33.622 -30.468 1.00 91.88 370 LEU A O 1
ATOM 2790 N N . ARG A 1 371 ? 38.713 33.955 -29.298 1.00 91.50 371 ARG A N 1
ATOM 2791 C CA . ARG A 1 371 ? 37.919 34.429 -30.447 1.00 91.50 371 ARG A CA 1
ATOM 2792 C C . ARG A 1 371 ? 38.437 35.764 -30.982 1.00 91.50 371 ARG A C 1
ATOM 2794 O O . ARG A 1 371 ? 38.665 35.869 -32.182 1.00 91.50 371 ARG A O 1
ATOM 2801 N N . ALA A 1 372 ? 38.697 36.736 -30.105 1.00 91.75 372 ALA A N 1
ATOM 2802 C CA . ALA A 1 372 ? 39.253 38.029 -30.505 1.00 91.75 372 ALA A CA 1
ATOM 2803 C C . ALA A 1 372 ? 40.618 37.881 -31.205 1.00 91.75 372 ALA A C 1
ATOM 2805 O O . ALA A 1 372 ? 40.831 38.480 -32.255 1.00 91.75 372 ALA A O 1
ATOM 2806 N N . GLN A 1 373 ? 41.501 37.015 -30.691 1.00 93.88 373 GLN A N 1
ATOM 2807 C CA . GLN A 1 373 ? 42.793 36.708 -31.325 1.00 93.88 373 GLN A CA 1
ATOM 2808 C C . GLN A 1 373 ? 42.642 36.060 -32.712 1.00 93.88 373 GLN A C 1
ATOM 2810 O O . GLN A 1 373 ? 43.410 36.365 -33.625 1.00 93.88 373 GLN A O 1
ATOM 2815 N N . LEU A 1 374 ? 41.647 35.185 -32.901 1.00 87.19 374 LEU A N 1
ATOM 2816 C CA . LEU A 1 374 ? 41.344 34.597 -34.210 1.00 87.19 374 LEU A CA 1
ATOM 2817 C C . LEU A 1 374 ? 40.838 35.640 -35.214 1.00 87.19 374 LEU A C 1
ATOM 2819 O O . LEU A 1 374 ? 41.215 35.581 -36.383 1.00 87.19 374 LEU A O 1
ATOM 2823 N N . ASP A 1 375 ? 40.007 36.587 -34.780 1.00 87.12 375 ASP A N 1
ATOM 2824 C CA . ASP A 1 375 ? 39.480 37.645 -35.647 1.00 87.12 375 ASP A CA 1
ATOM 2825 C C . ASP A 1 375 ? 40.542 38.707 -35.984 1.00 87.12 375 ASP A C 1
ATOM 2827 O O . ASP A 1 375 ? 40.618 39.157 -37.130 1.00 87.12 375 ASP A O 1
ATOM 2831 N N . GLU A 1 376 ? 41.447 39.017 -35.053 1.00 89.12 376 GLU A N 1
ATOM 2832 C CA . GLU A 1 376 ? 42.629 39.843 -35.316 1.00 89.12 376 GLU A CA 1
ATOM 2833 C C . GLU A 1 376 ? 43.556 39.177 -36.351 1.00 89.12 376 GLU A C 1
ATOM 2835 O O . GLU A 1 376 ? 43.872 39.789 -37.376 1.00 89.12 376 GLU A O 1
ATOM 2840 N N . ALA A 1 377 ? 43.881 37.890 -36.175 1.00 83.50 377 ALA A N 1
ATOM 2841 C CA . ALA A 1 377 ? 44.682 37.123 -37.134 1.00 83.50 377 ALA A CA 1
ATOM 2842 C C . ALA A 1 377 ? 44.024 37.019 -38.526 1.00 83.50 377 ALA A C 1
ATOM 2844 O O . ALA A 1 377 ? 44.711 37.099 -39.547 1.00 83.50 377 ALA A O 1
ATOM 2845 N N . ARG A 1 378 ? 42.690 36.889 -38.597 1.00 81.94 378 ARG A N 1
ATOM 2846 C CA . ARG A 1 378 ? 41.933 36.949 -39.864 1.00 81.94 378 ARG A CA 1
ATOM 2847 C C . ARG A 1 378 ? 42.083 38.313 -40.541 1.00 81.94 378 ARG A C 1
ATOM 2849 O O . ARG A 1 378 ? 42.397 38.363 -41.728 1.00 81.94 378 ARG A O 1
ATOM 2856 N N . SER A 1 379 ? 41.942 39.404 -39.784 1.00 77.12 379 SER A N 1
ATOM 2857 C CA . SER A 1 379 ? 42.094 40.768 -40.311 1.00 77.12 379 SER A CA 1
ATOM 2858 C C . SER A 1 379 ? 43.503 41.047 -40.856 1.00 77.12 379 SER A C 1
ATOM 2860 O O . SER A 1 379 ? 43.660 41.768 -41.843 1.00 77.12 379 SER A O 1
ATOM 2862 N N . GLU A 1 380 ? 44.535 40.439 -40.264 1.00 74.75 380 GLU A N 1
ATOM 2863 C CA . GLU A 1 380 ? 45.915 40.520 -40.748 1.00 74.75 380 GLU A CA 1
ATOM 2864 C C . GLU A 1 380 ? 46.097 39.751 -42.068 1.00 74.75 380 GLU A C 1
ATOM 2866 O O . GLU A 1 380 ? 46.698 40.276 -43.007 1.00 74.75 380 GLU A O 1
ATOM 2871 N N . VAL A 1 381 ? 45.502 38.558 -42.199 1.00 72.69 381 VAL A N 1
ATOM 2872 C CA . VAL A 1 381 ? 45.491 37.791 -43.459 1.00 72.69 381 VAL A CA 1
ATOM 2873 C C . VAL A 1 381 ? 44.766 38.545 -44.579 1.00 72.69 381 VAL A C 1
ATOM 2875 O O . VAL A 1 381 ? 45.272 38.596 -45.702 1.00 72.69 381 VAL A O 1
ATOM 2878 N N . ASP A 1 382 ? 43.621 39.169 -44.300 1.00 69.94 382 ASP A N 1
ATOM 2879 C CA . ASP A 1 382 ? 42.880 39.936 -45.308 1.00 69.94 382 ASP A CA 1
ATOM 2880 C C . ASP A 1 382 ? 43.606 41.237 -45.700 1.00 69.94 382 ASP A C 1
ATOM 2882 O O . ASP A 1 382 ? 43.660 41.589 -46.882 1.00 69.94 382 ASP A O 1
ATOM 2886 N N . ARG A 1 383 ? 44.284 41.897 -44.751 1.00 65.00 383 ARG A N 1
ATOM 2887 C CA . ARG A 1 383 ? 45.175 43.040 -45.023 1.00 65.00 383 ARG A CA 1
ATOM 2888 C C . ARG A 1 383 ? 46.378 42.647 -45.892 1.00 65.00 383 ARG A C 1
ATOM 2890 O O . ARG A 1 383 ? 46.752 43.408 -46.781 1.00 65.00 383 ARG A O 1
ATOM 2897 N N . LEU A 1 384 ? 46.937 41.448 -45.709 1.00 60.84 384 LEU A N 1
ATOM 2898 C CA . LEU A 1 384 ? 47.997 40.903 -46.571 1.00 60.84 384 LEU A CA 1
ATOM 2899 C C . LEU A 1 384 ? 47.494 40.503 -47.971 1.00 60.84 384 LEU A C 1
ATOM 2901 O O . LEU A 1 384 ? 48.254 40.585 -48.936 1.00 60.84 384 LEU A O 1
ATOM 2905 N N . ARG A 1 385 ? 46.220 40.114 -48.118 1.00 57.81 385 ARG A N 1
ATOM 2906 C CA . ARG A 1 385 ? 45.596 39.860 -49.434 1.00 57.81 385 ARG A CA 1
ATOM 2907 C C . ARG A 1 385 ? 45.391 41.135 -50.255 1.00 57.81 385 ARG A C 1
ATOM 2909 O O . ARG A 1 385 ? 45.428 41.067 -51.479 1.00 57.81 385 ARG A O 1
ATOM 2916 N N . ALA A 1 386 ? 45.205 42.284 -49.605 1.00 56.09 386 ALA A N 1
ATOM 2917 C CA . ALA A 1 386 ? 44.936 43.561 -50.269 1.00 56.09 386 ALA A CA 1
ATOM 2918 C C . ALA A 1 386 ? 46.179 44.261 -50.872 1.00 56.09 386 ALA A C 1
ATOM 2920 O O . ALA A 1 386 ? 46.026 45.240 -51.598 1.00 56.09 386 ALA A O 1
ATOM 2921 N N . GLY A 1 387 ? 47.401 43.794 -50.574 1.00 55.91 387 GLY A N 1
ATOM 2922 C CA . GLY A 1 387 ? 48.655 44.522 -50.836 1.00 55.91 387 GLY A CA 1
ATOM 2923 C C . GLY A 1 387 ? 49.610 43.901 -51.864 1.00 55.91 387 GLY A C 1
ATOM 2924 O O . GLY A 1 387 ? 50.821 44.000 -51.686 1.00 55.91 387 GLY A O 1
ATOM 2925 N N . ILE A 1 388 ? 49.116 43.222 -52.904 1.00 47.16 388 ILE A N 1
ATOM 2926 C CA . ILE A 1 388 ? 49.965 42.476 -53.854 1.00 47.16 388 ILE A CA 1
ATOM 2927 C C . ILE A 1 388 ? 50.209 43.298 -55.129 1.00 47.16 388 ILE A C 1
ATOM 2929 O O . ILE A 1 388 ? 49.324 43.406 -55.976 1.00 47.16 388 ILE A O 1
ATOM 2933 N N . GLY A 1 389 ? 51.414 43.868 -55.275 1.00 44.53 389 GLY A N 1
ATOM 2934 C CA . GLY A 1 389 ? 51.700 44.796 -56.377 1.00 44.53 389 GLY A CA 1
ATOM 2935 C C . GLY A 1 389 ? 53.162 45.175 -56.654 1.00 44.53 389 GLY A C 1
ATOM 2936 O O . GLY A 1 389 ? 53.375 46.293 -57.110 1.00 44.53 389 GLY A O 1
ATOM 2937 N N . ALA A 1 390 ? 54.152 44.303 -56.404 1.00 48.66 390 ALA A N 1
ATOM 2938 C CA . ALA A 1 390 ? 55.505 44.382 -56.995 1.00 48.66 390 ALA A CA 1
ATOM 2939 C C . ALA A 1 390 ? 56.355 43.129 -56.679 1.00 48.66 390 ALA A C 1
ATOM 2941 O O . ALA A 1 390 ? 56.271 42.660 -55.550 1.00 48.66 390 ALA A O 1
ATOM 2942 N N . LEU A 1 391 ? 57.251 42.758 -57.621 1.00 41.19 391 LEU A N 1
ATOM 2943 C CA . LEU A 1 391 ? 58.435 41.857 -57.542 1.00 41.19 391 LEU A CA 1
ATOM 2944 C C . LEU A 1 391 ? 58.354 40.475 -58.280 1.00 41.19 391 LEU A C 1
ATOM 2946 O O . LEU A 1 391 ? 57.747 40.392 -59.344 1.00 41.19 391 LEU A O 1
ATOM 2950 N N . SER A 1 392 ? 59.175 39.492 -57.879 1.00 58.78 392 SER A N 1
ATOM 2951 C CA . SER A 1 392 ? 60.141 38.682 -58.676 1.00 58.78 392 SER A CA 1
ATOM 2952 C C . SER A 1 392 ? 59.705 37.285 -59.223 1.00 58.78 392 SER A C 1
ATOM 2954 O O . SER A 1 392 ? 58.540 36.911 -59.159 1.00 58.78 392 SER A O 1
ATOM 2956 N N . GLU A 1 393 ? 60.625 36.464 -59.786 1.00 47.81 393 GLU A N 1
ATOM 2957 C CA . GLU A 1 393 ? 60.319 35.137 -60.406 1.00 47.81 393 GLU A CA 1
ATOM 2958 C C . GLU A 1 393 ? 59.650 34.144 -59.425 1.00 47.81 393 GLU A C 1
ATOM 2960 O O . GLU A 1 393 ? 58.780 33.373 -59.828 1.00 47.81 393 GLU A O 1
ATOM 2965 N N . ALA A 1 394 ? 59.963 34.218 -58.125 1.00 58.94 394 ALA A N 1
ATOM 2966 C CA . ALA A 1 394 ? 59.279 33.444 -57.077 1.00 58.94 394 ALA A CA 1
ATOM 2967 C C . ALA A 1 394 ? 57.833 33.921 -56.810 1.00 58.94 394 ALA A C 1
ATOM 2969 O O . ALA A 1 394 ? 57.022 33.210 -56.216 1.00 58.94 394 ALA A O 1
ATOM 2970 N N . GLU A 1 395 ? 57.492 35.127 -57.256 1.00 52.22 395 GLU A N 1
ATOM 2971 C CA . GLU A 1 395 ? 56.180 35.743 -57.081 1.00 52.22 395 GLU A CA 1
ATOM 2972 C C . GLU A 1 395 ? 55.308 35.560 -58.325 1.00 52.22 395 GLU A C 1
ATOM 2974 O O . GLU A 1 395 ? 54.097 35.419 -58.183 1.00 52.22 395 GLU A O 1
ATOM 2979 N N . ILE A 1 396 ? 55.900 35.387 -59.515 1.00 55.03 396 ILE A N 1
ATOM 2980 C CA . ILE A 1 396 ? 55.202 34.841 -60.696 1.00 55.03 396 ILE A CA 1
ATOM 2981 C C . ILE A 1 396 ? 54.570 33.482 -60.354 1.00 55.03 396 ILE A C 1
ATOM 2983 O O . ILE A 1 396 ? 53.441 33.201 -60.750 1.00 55.03 396 ILE A O 1
ATOM 2987 N N . GLU A 1 397 ? 55.250 32.664 -59.551 1.00 63.38 397 GLU A N 1
ATOM 2988 C CA . GLU A 1 397 ? 54.739 31.373 -59.079 1.00 63.38 397 GLU A CA 1
ATOM 2989 C C . GLU A 1 397 ? 53.623 31.495 -58.023 1.00 63.38 397 GLU A C 1
ATOM 2991 O O . GLU A 1 397 ? 52.751 30.629 -57.954 1.00 63.38 397 GLU A O 1
ATOM 2996 N N . ARG A 1 398 ? 53.578 32.600 -57.260 1.00 59.72 398 ARG A N 1
ATOM 2997 C CA . ARG A 1 398 ? 52.443 32.946 -56.379 1.00 59.72 398 ARG A CA 1
ATOM 2998 C C . ARG A 1 398 ? 51.263 33.583 -57.121 1.00 59.72 398 ARG A C 1
ATOM 3000 O O . ARG A 1 398 ? 50.136 33.451 -56.655 1.00 59.72 398 ARG A O 1
ATOM 3007 N N . LEU A 1 399 ? 51.512 34.289 -58.223 1.00 57.72 399 LEU A N 1
ATOM 3008 C CA . LEU A 1 399 ? 50.506 35.026 -58.998 1.00 57.72 399 LEU A CA 1
ATOM 3009 C C . LEU A 1 399 ? 49.829 34.151 -60.062 1.00 57.72 399 LEU A C 1
ATOM 3011 O O . LEU A 1 399 ? 48.613 34.201 -60.227 1.00 57.72 399 LEU A O 1
ATOM 3015 N N . ALA A 1 400 ? 50.611 33.343 -60.777 1.00 54.91 400 ALA A N 1
ATOM 3016 C CA . ALA A 1 400 ? 50.154 32.469 -61.851 1.00 54.91 400 ALA A CA 1
ATOM 3017 C C . ALA A 1 400 ? 50.911 31.124 -61.802 1.00 54.91 400 ALA A C 1
ATOM 3019 O O . ALA A 1 400 ? 51.756 30.855 -62.663 1.00 54.91 400 ALA A O 1
ATOM 3020 N N . PRO A 1 401 ? 50.605 30.237 -60.831 1.00 66.56 401 PRO A N 1
ATOM 3021 C CA . PRO A 1 401 ? 51.303 28.957 -60.666 1.00 66.56 401 PRO A CA 1
ATOM 3022 C C . PRO A 1 401 ? 51.271 28.078 -61.927 1.00 66.56 401 PRO A C 1
ATOM 3024 O O . PRO A 1 401 ? 52.222 27.345 -62.183 1.00 66.56 401 PRO A O 1
ATOM 3027 N N . ALA A 1 402 ? 50.237 28.201 -62.768 1.00 61.91 402 ALA A N 1
ATOM 3028 C CA . ALA A 1 402 ? 50.177 27.541 -64.073 1.00 61.91 402 ALA A CA 1
ATOM 3029 C C . ALA A 1 402 ? 51.307 27.992 -65.025 1.00 61.91 402 ALA A C 1
ATOM 3031 O O . ALA A 1 402 ? 51.943 27.148 -65.649 1.00 61.91 402 ALA A O 1
ATOM 3032 N N . ALA A 1 403 ? 51.610 29.295 -65.091 1.00 62.22 403 ALA A N 1
ATOM 3033 C CA . ALA A 1 403 ? 52.664 29.843 -65.953 1.00 62.22 403 ALA A CA 1
ATOM 3034 C C . ALA A 1 403 ? 54.078 29.485 -65.452 1.00 62.22 403 ALA A C 1
ATOM 3036 O O . ALA A 1 403 ? 54.998 29.246 -66.244 1.00 62.22 403 ALA A O 1
ATOM 3037 N N . ALA A 1 404 ? 54.254 29.397 -64.131 1.00 65.81 404 ALA A N 1
ATOM 3038 C CA . ALA A 1 404 ? 55.485 28.900 -63.523 1.00 65.81 404 ALA A CA 1
ATOM 3039 C C . ALA A 1 404 ? 55.664 27.386 -63.755 1.00 65.81 404 ALA A C 1
ATOM 3041 O O . ALA A 1 404 ? 56.749 26.943 -64.140 1.00 65.81 404 ALA A O 1
ATOM 3042 N N . ALA A 1 405 ? 54.593 26.593 -63.631 1.00 66.69 405 ALA A N 1
ATOM 3043 C CA . ALA A 1 405 ? 54.601 25.162 -63.931 1.00 66.69 405 ALA A CA 1
ATOM 3044 C C . ALA A 1 405 ? 54.949 24.879 -65.404 1.00 66.69 405 ALA A C 1
ATOM 3046 O O . ALA A 1 405 ? 55.867 24.098 -65.665 1.00 66.69 405 ALA A O 1
ATOM 3047 N N . THR A 1 406 ? 54.323 25.569 -66.367 1.00 63.66 406 THR A N 1
ATOM 3048 C CA . THR A 1 406 ? 54.678 25.433 -67.792 1.00 63.66 406 THR A CA 1
ATOM 3049 C C . THR A 1 406 ? 56.128 25.837 -68.055 1.00 63.66 406 THR A C 1
ATOM 3051 O O . THR A 1 406 ? 56.833 25.143 -68.786 1.00 63.66 406 THR A O 1
ATOM 3054 N N . SER A 1 407 ? 56.629 26.889 -67.398 1.00 62.78 407 SER A N 1
ATOM 3055 C CA . SER A 1 407 ? 58.037 27.303 -67.504 1.00 62.78 407 SER A CA 1
ATOM 3056 C C . SER A 1 407 ? 59.006 26.244 -66.958 1.00 62.78 407 SER A C 1
ATOM 3058 O O . SER A 1 407 ? 60.050 25.991 -67.559 1.00 62.78 407 SER A O 1
ATOM 3060 N N . ARG A 1 408 ? 58.657 25.562 -65.856 1.00 71.06 408 ARG A N 1
ATOM 3061 C CA . ARG A 1 408 ? 59.422 24.420 -65.317 1.00 71.06 408 ARG A CA 1
ATOM 3062 C C . ARG A 1 408 ? 59.373 23.199 -66.243 1.00 71.06 408 ARG A C 1
ATOM 3064 O O . ARG A 1 408 ? 60.374 22.498 -66.358 1.00 71.06 408 ARG A O 1
ATOM 3071 N N . MET A 1 409 ? 58.244 22.934 -66.903 1.00 68.19 409 MET A N 1
ATOM 3072 C CA . MET A 1 409 ? 58.084 21.806 -67.836 1.00 68.19 409 MET A CA 1
ATOM 3073 C C . MET A 1 409 ? 58.854 22.026 -69.147 1.00 68.19 409 MET A C 1
ATOM 3075 O O . MET A 1 409 ? 59.521 21.103 -69.614 1.00 68.19 409 MET A O 1
ATOM 3079 N N . LEU A 1 410 ? 58.868 23.258 -69.670 1.00 66.75 410 LEU A N 1
ATOM 3080 C CA . LEU A 1 410 ? 59.708 23.658 -70.805 1.00 66.75 410 LEU A CA 1
ATOM 3081 C C . LEU A 1 410 ? 61.207 23.570 -70.457 1.00 66.75 410 LEU A C 1
ATOM 3083 O O . LEU A 1 410 ? 61.973 22.969 -71.206 1.00 66.75 410 LEU A O 1
ATOM 3087 N N . LYS A 1 411 ? 61.626 24.060 -69.275 1.00 68.50 411 LYS A N 1
ATOM 3088 C CA . LYS A 1 411 ? 63.007 23.899 -68.759 1.00 68.50 411 LYS A CA 1
ATOM 3089 C C . LYS A 1 411 ? 63.412 22.417 -68.562 1.00 68.50 411 LYS A C 1
ATOM 3091 O O . LYS A 1 411 ? 64.600 22.125 -68.494 1.00 68.50 411 LYS A O 1
ATOM 3096 N N . ARG A 1 412 ? 62.452 21.480 -68.493 1.00 75.19 412 ARG A N 1
ATOM 3097 C CA . ARG A 1 412 ? 62.665 20.016 -68.423 1.00 75.19 412 ARG A CA 1
ATOM 3098 C C . ARG A 1 412 ? 62.640 19.312 -69.790 1.00 75.19 412 ARG A C 1
ATOM 3100 O O . ARG A 1 412 ? 62.662 18.087 -69.830 1.00 75.19 412 ARG A O 1
ATOM 3107 N N . GLY A 1 413 ? 62.589 20.055 -70.896 1.00 63.84 413 GLY A N 1
ATOM 3108 C CA . GLY A 1 413 ? 62.657 19.497 -72.250 1.00 63.84 413 GLY A CA 1
ATOM 3109 C C . GLY A 1 413 ? 61.349 18.906 -72.787 1.00 63.84 413 GLY A C 1
ATOM 3110 O O . GLY A 1 413 ? 61.369 18.320 -73.867 1.00 63.84 413 GLY A O 1
ATOM 3111 N N . LYS A 1 414 ? 60.210 19.070 -72.093 1.00 76.12 414 LYS A N 1
ATOM 3112 C CA . LYS A 1 414 ? 58.904 18.739 -72.686 1.00 76.12 414 LYS A CA 1
ATOM 3113 C C . LYS A 1 414 ? 58.590 19.732 -73.802 1.00 76.12 414 LYS A C 1
ATOM 3115 O O . LYS A 1 414 ? 58.727 20.943 -73.620 1.00 76.12 414 LYS A O 1
ATOM 3120 N N . THR A 1 415 ? 58.139 19.229 -74.946 1.00 79.00 415 THR A N 1
ATOM 3121 C CA . THR A 1 415 ? 57.690 20.090 -76.049 1.00 79.00 415 THR A CA 1
ATOM 3122 C C . THR A 1 415 ? 56.382 20.793 -75.685 1.00 79.00 415 THR A C 1
ATOM 3124 O O . THR A 1 415 ? 55.571 20.265 -74.923 1.00 79.00 415 THR A O 1
ATOM 3127 N N . LEU A 1 416 ? 56.143 21.978 -76.256 1.00 71.75 416 LEU A N 1
ATOM 3128 C CA . LEU A 1 416 ? 54.919 22.752 -76.007 1.00 71.75 416 LEU A CA 1
ATOM 3129 C C . LEU A 1 416 ? 53.645 21.931 -76.298 1.00 71.75 416 LEU A C 1
ATOM 3131 O O . LEU A 1 416 ? 52.670 22.023 -75.559 1.00 71.75 416 LEU A O 1
ATOM 3135 N N . THR A 1 417 ? 53.688 21.071 -77.319 1.00 79.56 417 THR A N 1
ATOM 3136 C CA . THR A 1 417 ? 52.596 20.165 -77.702 1.00 79.56 417 THR A CA 1
ATOM 3137 C C . THR A 1 417 ? 52.329 19.074 -76.660 1.00 79.56 417 THR A C 1
ATOM 3139 O O . THR A 1 417 ? 51.172 18.771 -76.395 1.00 79.56 417 THR A O 1
ATOM 3142 N N . GLN A 1 418 ? 53.366 18.516 -76.022 1.00 79.81 418 GLN A N 1
ATOM 3143 C CA . GLN A 1 418 ? 53.203 17.544 -74.926 1.00 79.81 418 GLN A CA 1
ATOM 3144 C C . GLN A 1 418 ? 52.617 18.199 -73.671 1.00 79.81 418 GLN A C 1
ATOM 3146 O O . GLN A 1 418 ? 51.747 17.626 -73.027 1.00 79.81 418 GLN A O 1
ATOM 3151 N N . ILE A 1 419 ? 53.039 19.428 -73.355 1.00 80.94 419 ILE A N 1
ATOM 3152 C CA . ILE A 1 419 ? 52.462 20.209 -72.249 1.00 80.94 419 ILE A CA 1
ATOM 3153 C C . ILE A 1 419 ? 50.981 20.518 -72.527 1.00 80.94 419 ILE A C 1
ATOM 3155 O O . ILE A 1 419 ? 50.165 20.479 -71.611 1.00 80.94 419 ILE A O 1
ATOM 3159 N N . TYR A 1 420 ? 50.621 20.788 -73.786 1.00 82.94 420 TYR A N 1
ATOM 3160 C CA . TYR A 1 420 ? 49.229 20.983 -74.193 1.00 82.94 420 TYR A CA 1
ATOM 3161 C C . TYR A 1 420 ? 48.401 19.688 -74.113 1.00 82.94 420 TYR A C 1
ATOM 3163 O O . TYR A 1 420 ? 47.273 19.736 -73.634 1.00 82.94 420 TYR A O 1
ATOM 3171 N N . ALA A 1 421 ? 48.957 18.535 -74.505 1.00 85.06 421 ALA A N 1
ATOM 3172 C CA . ALA A 1 421 ? 48.293 17.236 -74.359 1.00 85.06 421 ALA A CA 1
ATOM 3173 C C . ALA A 1 421 ? 48.002 16.907 -72.882 1.00 85.06 421 ALA A C 1
ATOM 3175 O O . ALA A 1 421 ? 46.845 16.707 -72.521 1.00 85.06 421 ALA A O 1
ATOM 3176 N N . GLU A 1 422 ? 49.015 16.995 -72.010 1.00 84.44 422 GLU A N 1
ATOM 3177 C CA . GLU A 1 422 ? 48.857 16.805 -70.558 1.00 84.44 422 GLU A CA 1
ATOM 3178 C C . GLU A 1 422 ? 47.854 17.805 -69.950 1.00 84.44 422 GLU A C 1
ATOM 3180 O O . GLU A 1 422 ? 47.090 17.463 -69.048 1.00 84.44 422 GLU A O 1
ATOM 3185 N N . HIS A 1 423 ? 47.804 19.043 -70.458 1.00 84.06 423 HIS A N 1
ATOM 3186 C CA . HIS A 1 423 ? 46.810 20.028 -70.032 1.00 84.06 423 HIS A CA 1
ATOM 3187 C C . HIS A 1 423 ? 45.381 19.635 -70.433 1.00 84.06 423 HIS A C 1
ATOM 3189 O O . HIS A 1 423 ? 44.482 19.736 -69.601 1.00 84.06 423 HIS A O 1
ATOM 3195 N N . VAL A 1 424 ? 45.169 19.167 -71.668 1.00 90.56 424 VAL A N 1
ATOM 3196 C CA . VAL A 1 424 ? 43.857 18.711 -72.158 1.00 90.56 424 VAL A CA 1
ATOM 3197 C C . VAL A 1 424 ? 43.393 17.458 -71.410 1.00 90.56 424 VAL A C 1
ATOM 3199 O O . VAL A 1 424 ? 42.226 17.384 -71.029 1.00 90.56 424 VAL A O 1
ATOM 3202 N N . GLU A 1 425 ? 44.291 16.517 -71.117 1.00 88.75 425 GLU A N 1
ATOM 3203 C CA . GLU A 1 425 ? 43.997 15.326 -70.307 1.00 88.75 425 GLU A CA 1
ATOM 3204 C C . GLU A 1 425 ? 43.574 15.696 -68.878 1.00 88.75 425 GLU A C 1
ATOM 3206 O O . GLU A 1 425 ? 42.507 15.281 -68.419 1.00 88.75 425 GLU A O 1
ATOM 3211 N N . VAL A 1 426 ? 44.347 16.545 -68.189 1.00 87.38 426 VAL A N 1
ATOM 3212 C CA . VAL A 1 426 ? 44.014 17.018 -66.832 1.00 87.38 426 VAL A CA 1
ATOM 3213 C C . VAL A 1 426 ? 42.744 17.877 -66.830 1.00 87.38 426 VAL A C 1
ATOM 3215 O O . VAL A 1 426 ? 41.948 17.800 -65.893 1.00 87.38 426 VAL A O 1
ATOM 3218 N N . GLN A 1 427 ? 42.495 18.666 -67.879 1.00 88.75 427 GLN A N 1
ATOM 3219 C CA . GLN A 1 427 ? 41.243 19.410 -68.046 1.00 88.75 427 GLN A CA 1
ATOM 3220 C C . GLN A 1 427 ? 40.049 18.461 -68.255 1.00 88.75 427 GLN A C 1
ATOM 3222 O O . GLN A 1 427 ? 38.979 18.700 -67.689 1.00 88.75 427 GLN A O 1
ATOM 3227 N N . GLY A 1 428 ? 40.241 17.364 -68.994 1.00 91.31 428 GLY A N 1
ATOM 3228 C CA . GLY A 1 428 ? 39.280 16.273 -69.140 1.00 91.31 428 GLY A CA 1
ATOM 3229 C C . GLY A 1 428 ? 38.956 15.615 -67.798 1.00 91.31 428 GLY A C 1
ATOM 3230 O O . GLY A 1 428 ? 37.794 15.603 -67.392 1.00 91.31 428 GLY A O 1
ATOM 3231 N N . GLN A 1 429 ? 39.976 15.176 -67.056 1.00 89.00 429 GLN A N 1
ATOM 3232 C CA . GLN A 1 429 ? 39.835 14.591 -65.714 1.00 89.00 429 GLN A CA 1
ATOM 3233 C C . GLN A 1 429 ? 39.139 15.547 -64.732 1.00 89.00 429 GLN A C 1
ATOM 3235 O O . GLN A 1 429 ? 38.218 15.147 -64.021 1.00 89.00 429 GLN A O 1
ATOM 3240 N N . LEU A 1 430 ? 39.505 16.834 -64.734 1.00 90.69 430 LEU A N 1
ATOM 3241 C CA . LEU A 1 430 ? 38.852 17.859 -63.916 1.00 90.69 430 LEU A CA 1
ATOM 3242 C C . LEU A 1 430 ? 37.381 18.066 -64.312 1.00 90.69 430 LEU A C 1
ATOM 3244 O O . LEU A 1 430 ? 36.547 18.317 -63.444 1.00 90.69 430 LEU A O 1
ATOM 3248 N N . SER A 1 431 ? 37.045 17.966 -65.601 1.00 88.25 431 SER A N 1
ATOM 3249 C CA . SER A 1 431 ? 35.656 18.063 -66.063 1.00 88.25 431 SER A CA 1
ATOM 3250 C C . SER A 1 431 ? 34.817 16.845 -65.651 1.00 88.25 431 SER A C 1
ATOM 3252 O O . SER A 1 431 ? 33.682 17.021 -65.209 1.00 88.25 431 SER A O 1
ATOM 3254 N N . ALA A 1 432 ? 35.396 15.639 -65.691 1.00 91.25 432 ALA A N 1
ATOM 3255 C CA . ALA A 1 432 ? 34.762 14.410 -65.221 1.00 91.25 432 ALA A CA 1
ATOM 3256 C C . ALA A 1 432 ? 34.521 14.447 -63.702 1.00 91.25 432 ALA A C 1
ATOM 3258 O O . ALA A 1 432 ? 33.386 14.284 -63.261 1.00 91.25 432 ALA A O 1
ATOM 3259 N N . ALA A 1 433 ? 35.546 14.788 -62.914 1.00 87.44 433 ALA A N 1
ATOM 3260 C CA . ALA A 1 433 ? 35.447 14.902 -61.457 1.00 87.44 433 ALA A CA 1
ATOM 3261 C C . ALA A 1 433 ? 34.435 15.976 -61.005 1.00 87.44 433 ALA A C 1
ATOM 3263 O O . ALA A 1 433 ? 33.730 15.790 -60.014 1.00 87.44 433 ALA A O 1
ATOM 3264 N N . ARG A 1 434 ? 34.311 17.092 -61.742 1.00 92.56 434 ARG A N 1
ATOM 3265 C CA . ARG A 1 434 ? 33.249 18.090 -61.507 1.00 92.56 434 ARG A CA 1
ATOM 3266 C C . ARG A 1 434 ? 31.862 17.512 -61.768 1.00 92.56 434 ARG A C 1
ATOM 3268 O O . ARG A 1 434 ? 30.985 17.655 -60.929 1.00 92.56 434 ARG A O 1
ATOM 3275 N N . LEU A 1 435 ? 31.684 16.813 -62.886 1.00 92.44 435 LEU A N 1
ATOM 3276 C CA . LEU A 1 435 ? 30.409 16.199 -63.254 1.00 92.44 435 LEU A CA 1
ATOM 3277 C C . LEU A 1 435 ? 30.006 15.059 -62.294 1.00 92.44 435 LEU A C 1
ATOM 3279 O O . LEU A 1 435 ? 28.818 14.829 -62.071 1.00 92.44 435 LEU A O 1
ATOM 3283 N N . GLU A 1 436 ? 30.970 14.369 -61.684 1.00 92.06 436 GLU A N 1
ATOM 3284 C CA . GLU A 1 436 ? 30.744 13.427 -60.579 1.00 92.06 436 GLU A CA 1
ATOM 3285 C C . GLU A 1 436 ? 30.359 14.132 -59.273 1.00 92.06 436 GLU A C 1
ATOM 3287 O O . GLU A 1 436 ? 29.402 13.713 -58.618 1.00 92.06 436 GLU A O 1
ATOM 3292 N N . ALA A 1 437 ? 31.028 15.235 -58.923 1.00 86.50 437 ALA A N 1
ATOM 3293 C CA . ALA A 1 437 ? 30.652 16.057 -57.774 1.00 86.50 437 ALA A CA 1
ATOM 3294 C C . ALA A 1 437 ? 29.236 16.642 -57.929 1.00 86.50 437 ALA A C 1
ATOM 3296 O O . ALA A 1 437 ? 28.451 16.595 -56.985 1.00 86.50 437 ALA A O 1
ATOM 3297 N N . ASP A 1 438 ? 28.865 17.113 -59.121 1.00 93.56 438 ASP A N 1
ATOM 3298 C CA . ASP A 1 438 ? 27.520 17.620 -59.418 1.00 93.56 438 ASP A CA 1
ATOM 3299 C C . ASP A 1 438 ? 26.455 16.515 -59.303 1.00 93.56 438 ASP A C 1
ATOM 3301 O O . ASP A 1 438 ? 25.405 16.728 -58.692 1.00 93.56 438 ASP A O 1
ATOM 3305 N N . LYS A 1 439 ? 26.739 15.298 -59.795 1.00 94.56 439 LYS A N 1
ATOM 3306 C CA . LYS A 1 439 ? 25.878 14.116 -59.585 1.00 94.56 439 LYS A CA 1
ATOM 3307 C C . LYS A 1 439 ? 25.709 13.781 -58.099 1.00 94.56 439 LYS A C 1
ATOM 3309 O O . LYS A 1 439 ? 24.590 13.518 -57.661 1.00 94.56 439 LYS A O 1
ATOM 3314 N N . ALA A 1 440 ? 26.792 13.804 -57.320 1.00 89.50 440 ALA A N 1
ATOM 3315 C CA . ALA A 1 440 ? 26.747 13.544 -55.882 1.00 89.50 440 ALA A CA 1
ATOM 3316 C C . ALA A 1 440 ? 25.956 14.630 -55.129 1.00 89.50 440 ALA A C 1
ATOM 3318 O O . ALA A 1 440 ? 25.122 14.310 -54.283 1.00 89.50 440 ALA A O 1
ATOM 3319 N N . ASN A 1 441 ? 26.145 15.903 -55.489 1.00 92.25 441 ASN A N 1
ATOM 3320 C CA . ASN A 1 441 ? 25.396 17.032 -54.937 1.00 92.25 441 ASN A CA 1
ATOM 3321 C C . ASN A 1 441 ? 23.890 16.910 -55.222 1.00 92.25 441 ASN A C 1
ATOM 3323 O O . ASN A 1 441 ? 23.083 17.127 -54.319 1.00 92.25 441 ASN A O 1
ATOM 3327 N N . LEU A 1 442 ? 23.501 16.504 -56.437 1.00 94.75 442 LEU A N 1
ATOM 3328 C CA . LEU A 1 442 ? 22.101 16.238 -56.792 1.00 94.75 442 LEU A CA 1
ATOM 3329 C C . LEU A 1 442 ? 21.510 15.064 -55.995 1.00 94.75 442 LEU A C 1
ATOM 3331 O O . LEU A 1 442 ? 20.383 15.162 -55.511 1.00 94.75 442 LEU A O 1
ATOM 3335 N N . ALA A 1 443 ? 22.268 13.980 -55.799 1.00 92.19 443 ALA A N 1
ATOM 3336 C CA . ALA A 1 443 ? 21.830 12.852 -54.976 1.00 92.19 443 ALA A CA 1
ATOM 3337 C C . ALA A 1 443 ? 21.621 13.256 -53.503 1.00 92.19 443 ALA A C 1
ATOM 3339 O O . ALA A 1 443 ? 20.610 12.899 -52.898 1.00 92.19 443 ALA A O 1
ATOM 3340 N N . VAL A 1 444 ? 22.532 14.055 -52.933 1.00 93.56 444 VAL A N 1
ATOM 3341 C CA . VAL A 1 444 ? 22.392 14.598 -51.570 1.00 93.56 444 VAL A CA 1
ATOM 3342 C C . VAL A 1 444 ? 21.206 15.562 -51.472 1.00 93.56 444 VAL A C 1
ATOM 3344 O O . VAL A 1 444 ? 20.447 15.477 -50.508 1.00 93.56 444 VAL A O 1
ATOM 3347 N N . ALA A 1 445 ? 20.995 16.433 -52.464 1.00 93.19 445 ALA A N 1
ATOM 3348 C CA . ALA A 1 445 ? 19.842 17.333 -52.505 1.00 93.19 445 ALA A CA 1
ATOM 3349 C C . ALA A 1 445 ? 18.514 16.556 -52.497 1.00 93.19 445 ALA A C 1
ATOM 3351 O O . ALA A 1 445 ? 17.650 16.842 -51.670 1.00 93.19 445 ALA A O 1
ATOM 3352 N N . HIS A 1 446 ? 18.392 15.506 -53.317 1.00 95.31 446 HIS A N 1
ATOM 3353 C CA . HIS A 1 446 ? 17.213 14.634 -53.339 1.00 95.31 446 HIS A CA 1
ATOM 3354 C C . HIS A 1 446 ? 16.971 13.933 -51.989 1.00 95.31 446 HIS A C 1
ATOM 3356 O O . HIS A 1 446 ? 15.846 13.901 -51.491 1.00 95.31 446 HIS A O 1
ATOM 3362 N N . ILE A 1 447 ? 18.027 13.422 -51.340 1.00 93.44 447 ILE A N 1
ATOM 3363 C CA . ILE A 1 447 ? 17.926 12.825 -49.996 1.00 93.44 447 ILE A CA 1
ATOM 3364 C C . ILE A 1 447 ? 17.454 13.866 -48.966 1.00 93.44 447 ILE A C 1
ATOM 3366 O O . ILE A 1 447 ? 16.617 13.557 -48.114 1.00 93.44 447 ILE A O 1
ATOM 3370 N N . LEU A 1 448 ? 17.950 15.105 -49.038 1.00 93.62 448 LEU A N 1
ATOM 3371 C CA . LEU A 1 448 ? 17.518 16.188 -48.153 1.00 93.62 448 LEU A CA 1
ATOM 3372 C C . LEU A 1 448 ? 16.051 16.571 -48.388 1.00 93.62 448 LEU A C 1
ATOM 3374 O O . LEU A 1 448 ? 15.327 16.747 -47.409 1.00 93.62 448 LEU A O 1
ATOM 3378 N N . GLU A 1 449 ? 15.592 16.645 -49.637 1.00 93.81 449 GLU A N 1
ATOM 3379 C CA . GLU A 1 449 ? 14.182 16.883 -49.978 1.00 93.81 449 GLU A CA 1
ATOM 3380 C C . GLU A 1 449 ? 13.273 15.757 -49.463 1.00 93.81 449 GLU A C 1
ATOM 3382 O O . GLU A 1 449 ? 12.260 16.028 -48.813 1.00 93.81 449 GLU A O 1
ATOM 3387 N N . GLU A 1 450 ? 13.662 14.489 -49.641 1.00 93.69 450 GLU A N 1
ATOM 3388 C CA . GLU A 1 450 ? 12.945 13.342 -49.075 1.00 93.69 450 GLU A CA 1
ATOM 3389 C C . GLU A 1 450 ? 12.842 13.408 -47.544 1.00 93.69 450 GLU A C 1
ATOM 3391 O O . GLU A 1 450 ? 11.777 13.152 -46.973 1.00 93.69 450 GLU A O 1
ATOM 3396 N N . VAL A 1 451 ? 13.941 13.737 -46.859 1.00 92.00 451 VAL A N 1
ATOM 3397 C CA . VAL A 1 451 ? 13.963 13.872 -45.395 1.00 92.00 451 VAL A CA 1
ATOM 3398 C C . VAL A 1 451 ? 13.077 15.040 -44.957 1.00 92.00 451 VAL A C 1
ATOM 3400 O O . VAL A 1 451 ? 12.247 14.868 -44.060 1.00 92.00 451 VAL A O 1
ATOM 3403 N N . GLN A 1 452 ? 13.174 16.197 -45.617 1.00 90.62 452 GLN A N 1
ATOM 3404 C CA . GLN A 1 452 ? 12.333 17.366 -45.341 1.00 90.62 452 GLN A CA 1
ATOM 3405 C C . GLN A 1 452 ? 10.841 17.070 -45.556 1.00 90.62 452 GLN A C 1
ATOM 3407 O O . GLN A 1 452 ? 10.024 17.470 -44.726 1.00 90.62 452 GLN A O 1
ATOM 3412 N N . ALA A 1 453 ? 10.478 16.305 -46.590 1.00 91.75 453 ALA A N 1
ATOM 3413 C CA . ALA A 1 453 ? 9.105 15.861 -46.834 1.00 91.75 453 ALA A CA 1
ATOM 3414 C C . ALA A 1 453 ? 8.591 14.873 -45.764 1.00 91.75 453 ALA A C 1
ATOM 3416 O O . ALA A 1 453 ? 7.409 14.898 -45.404 1.00 91.75 453 ALA A O 1
ATOM 3417 N N . LYS A 1 454 ? 9.468 14.029 -45.201 1.00 93.62 454 LYS A N 1
ATOM 3418 C CA . LYS A 1 454 ? 9.127 13.046 -44.153 1.00 93.62 454 LYS A CA 1
ATOM 3419 C C . LYS A 1 454 ? 8.981 13.676 -42.755 1.00 93.62 454 LYS A C 1
ATOM 3421 O O . LYS A 1 454 ? 8.129 13.234 -41.981 1.00 93.62 454 LYS A O 1
ATOM 3426 N N . VAL A 1 455 ? 9.723 14.742 -42.431 1.00 92.69 455 VAL A N 1
ATOM 3427 C CA . VAL A 1 455 ? 9.646 15.462 -41.134 1.00 92.69 455 VAL A CA 1
ATOM 3428 C C . VAL A 1 455 ? 8.216 15.858 -40.700 1.00 92.69 455 VAL A C 1
ATOM 3430 O O . VAL A 1 455 ? 7.843 15.526 -39.569 1.00 92.69 455 VAL A O 1
ATOM 3433 N N . PRO A 1 456 ? 7.375 16.532 -41.515 1.00 92.81 456 PRO A N 1
ATOM 3434 C CA . PRO A 1 456 ? 6.021 16.911 -41.100 1.00 92.81 456 PRO A CA 1
ATOM 3435 C C . PRO A 1 456 ? 5.092 15.703 -40.913 1.00 92.81 456 PRO A C 1
ATOM 3437 O O . PRO A 1 456 ? 4.210 15.748 -40.055 1.00 92.81 456 PRO A O 1
ATOM 3440 N N . VAL A 1 457 ? 5.297 14.611 -41.659 1.00 91.25 457 VAL A N 1
ATOM 3441 C CA . VAL A 1 457 ? 4.533 13.362 -41.493 1.00 91.25 457 VAL A CA 1
ATOM 3442 C C . VAL A 1 457 ? 4.862 12.714 -40.147 1.00 91.25 457 VAL A C 1
ATOM 3444 O O . VAL A 1 457 ? 3.952 12.345 -39.403 1.00 91.25 457 VAL A O 1
ATOM 3447 N N . ILE A 1 458 ? 6.148 12.659 -39.783 1.00 88.62 458 ILE A N 1
ATOM 3448 C CA . ILE A 1 458 ? 6.602 12.154 -38.480 1.00 88.62 458 ILE A CA 1
ATOM 3449 C C . ILE A 1 458 ? 6.035 13.012 -37.338 1.00 88.62 458 ILE A C 1
ATOM 3451 O O . ILE A 1 458 ? 5.512 12.455 -36.373 1.00 88.62 458 ILE A O 1
ATOM 3455 N N . ARG A 1 459 ? 6.054 14.349 -37.456 1.00 90.06 459 ARG A N 1
ATOM 3456 C CA . ARG A 1 459 ? 5.463 15.251 -36.446 1.00 90.06 459 ARG A CA 1
ATOM 3457 C C . ARG A 1 459 ? 3.960 15.027 -36.270 1.00 90.06 459 ARG A C 1
ATOM 3459 O O . ARG A 1 459 ? 3.520 14.801 -35.146 1.00 90.06 459 ARG A O 1
ATOM 3466 N N . ARG A 1 460 ? 3.186 14.979 -37.364 1.00 91.25 460 ARG A N 1
ATOM 3467 C CA . ARG A 1 460 ? 1.745 14.655 -37.312 1.00 91.25 460 ARG A CA 1
ATOM 3468 C C . ARG A 1 460 ? 1.501 13.305 -36.639 1.00 91.25 460 ARG A C 1
ATOM 3470 O O . ARG A 1 460 ? 0.638 13.200 -35.772 1.00 91.25 460 ARG A O 1
ATOM 3477 N N . ARG A 1 461 ? 2.305 12.285 -36.961 1.00 74.75 461 ARG A N 1
ATOM 3478 C CA . ARG A 1 461 ? 2.189 10.960 -36.338 1.00 74.75 461 ARG A CA 1
ATOM 3479 C C . ARG A 1 461 ? 2.518 10.977 -34.841 1.00 74.75 461 ARG A C 1
ATOM 3481 O O . ARG A 1 461 ? 1.837 10.313 -34.064 1.00 74.75 461 ARG A O 1
ATOM 3488 N N . GLN A 1 462 ? 3.517 11.750 -34.417 1.00 90.62 462 GLN A N 1
ATOM 3489 C CA . GLN A 1 462 ? 3.845 11.947 -33.000 1.00 90.62 462 GLN A CA 1
ATOM 3490 C C . GLN A 1 462 ? 2.721 12.678 -32.246 1.00 90.62 462 GLN A C 1
ATOM 3492 O O . GLN A 1 462 ? 2.377 12.283 -31.131 1.00 90.62 462 GLN A O 1
ATOM 3497 N N . GLU A 1 463 ? 2.110 13.697 -32.852 1.00 92.00 463 GLU A N 1
ATOM 3498 C CA . GLU A 1 463 ? 0.962 14.426 -32.297 1.00 92.00 463 GLU A CA 1
ATOM 3499 C C . GLU A 1 463 ? -0.287 13.538 -32.180 1.00 92.00 463 GLU A C 1
ATOM 3501 O O . GLU A 1 463 ? -0.951 13.544 -31.142 1.00 92.00 463 GLU A O 1
ATOM 3506 N N . GLU A 1 464 ? -0.569 12.706 -33.187 1.00 89.56 464 GLU A N 1
ATOM 3507 C CA . GLU A 1 464 ? -1.625 11.689 -33.137 1.00 89.56 464 GLU A CA 1
ATOM 3508 C C . GLU A 1 464 ? -1.389 10.671 -32.019 1.00 89.56 464 GLU A C 1
ATOM 3510 O O . GLU A 1 464 ? -2.279 10.454 -31.195 1.00 89.56 464 GLU A O 1
ATOM 3515 N N . CYS A 1 465 ? -0.188 10.088 -31.939 1.00 85.75 465 CYS A N 1
ATOM 3516 C CA . CYS A 1 465 ? 0.181 9.162 -30.868 1.00 85.75 465 CYS A CA 1
ATOM 3517 C C . CYS A 1 465 ? 0.071 9.826 -29.486 1.00 85.75 465 CYS A C 1
ATOM 3519 O O . CYS A 1 465 ? -0.442 9.216 -28.546 1.00 85.75 465 CYS A O 1
ATOM 3521 N N . ARG A 1 466 ? 0.471 11.099 -29.353 1.00 92.12 466 ARG A N 1
ATOM 3522 C CA . ARG A 1 466 ? 0.303 11.886 -28.122 1.00 92.12 466 ARG A CA 1
ATOM 3523 C C . ARG A 1 466 ? -1.175 12.087 -27.777 1.00 92.12 466 ARG A C 1
ATOM 3525 O O . ARG A 1 466 ? -1.540 11.898 -26.618 1.00 92.12 466 ARG A O 1
ATOM 3532 N N . ARG A 1 467 ? -2.024 12.430 -28.752 1.00 95.19 467 ARG A N 1
ATOM 3533 C CA . ARG A 1 467 ? -3.477 12.608 -28.573 1.00 95.19 467 ARG A CA 1
ATOM 3534 C C . ARG A 1 467 ? -4.154 11.307 -28.142 1.00 95.19 467 ARG A C 1
ATOM 3536 O O . ARG A 1 467 ? -4.905 11.315 -27.171 1.00 95.19 467 ARG A O 1
ATOM 3543 N N . VAL A 1 468 ? -3.853 10.194 -28.815 1.00 88.81 468 VAL A N 1
ATOM 3544 C CA . VAL A 1 468 ? -4.383 8.865 -28.469 1.00 88.81 468 VAL A CA 1
ATOM 3545 C C . VAL A 1 468 ? -3.915 8.444 -27.075 1.00 88.81 468 VAL A C 1
ATOM 3547 O O . VAL A 1 468 ? -4.741 8.018 -26.275 1.00 88.81 468 VAL A O 1
ATOM 3550 N N . ARG A 1 469 ? -2.638 8.653 -26.723 1.00 87.94 469 ARG A N 1
ATOM 3551 C CA . ARG A 1 469 ? -2.120 8.354 -25.375 1.00 87.94 469 ARG A CA 1
ATOM 3552 C C . ARG A 1 469 ? -2.815 9.175 -24.284 1.00 87.94 469 ARG A C 1
ATOM 3554 O O . ARG A 1 469 ? -3.159 8.626 -23.243 1.00 87.94 469 ARG A O 1
ATOM 3561 N N . LEU A 1 470 ? -3.045 10.471 -24.509 1.00 94.75 470 LEU A N 1
ATOM 3562 C CA . LEU A 1 470 ? -3.771 11.324 -23.558 1.00 94.75 470 LEU A CA 1
ATOM 3563 C C . LEU A 1 470 ? -5.237 10.892 -23.407 1.00 94.75 470 LEU A C 1
ATOM 3565 O O . LEU A 1 470 ? -5.733 10.822 -22.285 1.00 94.75 470 LEU A O 1
ATOM 3569 N N . SER A 1 471 ? -5.905 10.542 -24.509 1.00 91.88 471 SER A N 1
ATOM 3570 C CA . SER A 1 471 ? -7.269 10.003 -24.483 1.00 91.88 471 SER A CA 1
ATOM 3571 C C . SER A 1 471 ? -7.341 8.654 -23.755 1.00 91.88 471 SER A C 1
ATOM 3573 O O . SER A 1 471 ? -8.225 8.468 -22.925 1.00 91.88 471 SER A O 1
ATOM 3575 N N . ALA A 1 472 ? -6.378 7.754 -23.975 1.00 88.88 472 ALA A N 1
ATOM 3576 C CA . ALA A 1 472 ? -6.293 6.475 -23.272 1.00 88.88 472 ALA A CA 1
ATOM 3577 C C . ALA A 1 472 ? -6.116 6.656 -21.753 1.00 88.88 472 ALA A C 1
ATOM 3579 O O . ALA A 1 472 ? -6.807 5.999 -20.982 1.00 88.88 472 ALA A O 1
ATOM 3580 N N . VAL A 1 473 ? -5.272 7.599 -21.309 1.00 92.19 473 VAL A N 1
ATOM 3581 C CA . VAL A 1 473 ? -5.126 7.939 -19.878 1.00 92.19 473 VAL A CA 1
ATOM 3582 C C . VAL A 1 473 ? -6.417 8.530 -19.297 1.00 92.19 473 VAL A C 1
ATOM 3584 O O . VAL A 1 473 ? -6.775 8.218 -18.166 1.00 92.19 473 VAL A O 1
ATOM 3587 N N . GLN A 1 474 ? -7.147 9.358 -20.050 1.00 93.88 474 GLN A N 1
ATOM 3588 C CA . GLN A 1 474 ? -8.448 9.882 -19.611 1.00 93.88 474 GLN A CA 1
ATOM 3589 C C . GLN A 1 474 ? -9.520 8.786 -19.512 1.00 93.88 474 GLN A C 1
ATOM 3591 O O . GLN A 1 474 ? -10.334 8.814 -18.593 1.00 93.88 474 GLN A O 1
ATOM 3596 N N . LEU A 1 475 ? -9.519 7.818 -20.433 1.00 92.00 475 LEU A N 1
ATOM 3597 C CA . LEU A 1 475 ? -10.420 6.665 -20.392 1.00 92.00 475 LEU A CA 1
ATOM 3598 C C . LEU A 1 475 ? -10.070 5.705 -19.249 1.00 92.00 475 LEU A C 1
ATOM 3600 O O . LEU A 1 475 ? -10.985 5.234 -18.584 1.00 92.00 475 LEU A O 1
ATOM 3604 N N . ALA A 1 476 ? -8.781 5.480 -18.974 1.00 88.50 476 ALA A N 1
ATOM 3605 C CA . ALA A 1 476 ? -8.328 4.711 -17.816 1.00 88.50 476 ALA A CA 1
ATOM 3606 C C . ALA A 1 476 ? -8.817 5.344 -16.504 1.00 88.50 476 ALA A C 1
ATOM 3608 O O . ALA A 1 476 ? -9.501 4.678 -15.741 1.00 88.50 476 ALA A O 1
ATOM 3609 N N . LYS A 1 477 ? -8.619 6.658 -16.311 1.00 93.69 477 LYS A N 1
ATOM 3610 C CA . LYS A 1 477 ? -9.140 7.367 -15.126 1.00 93.69 477 LYS A CA 1
ATOM 3611 C C . LYS A 1 477 ? -10.655 7.236 -14.961 1.00 93.69 477 LYS A C 1
ATOM 3613 O O . LYS A 1 477 ? -11.120 6.976 -13.862 1.00 93.69 477 LYS A O 1
ATOM 3618 N N . ARG A 1 478 ? -11.425 7.367 -16.047 1.00 93.06 478 ARG A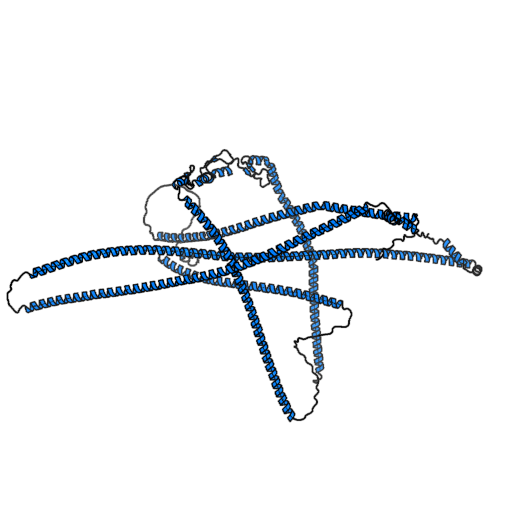 N 1
ATOM 3619 C CA . ARG A 1 478 ? -12.886 7.165 -16.012 1.00 93.06 478 ARG A CA 1
ATOM 3620 C C . ARG A 1 478 ? -13.269 5.727 -15.666 1.00 93.06 478 ARG A C 1
ATOM 3622 O O . ARG A 1 478 ? -14.283 5.516 -15.006 1.00 93.06 478 ARG A O 1
ATOM 3629 N N . LEU A 1 479 ? -12.482 4.746 -16.112 1.00 92.00 479 LEU A N 1
ATOM 3630 C CA . LEU A 1 479 ? -12.666 3.352 -15.727 1.00 92.00 479 LEU A CA 1
ATOM 3631 C C . LEU A 1 479 ? -12.384 3.178 -14.230 1.00 92.00 479 LEU A C 1
ATOM 3633 O O . LEU A 1 479 ? -13.250 2.657 -13.537 1.00 92.00 479 LEU A O 1
ATOM 3637 N N . ASP A 1 480 ? -11.261 3.691 -13.724 1.00 93.06 480 ASP A N 1
ATOM 3638 C CA . ASP A 1 480 ? -10.894 3.646 -12.302 1.00 93.06 480 ASP A CA 1
ATOM 3639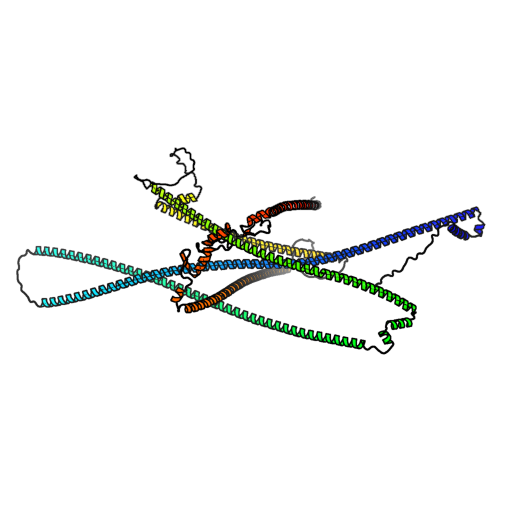 C C . ASP A 1 480 ? -11.964 4.315 -11.415 1.00 93.06 480 ASP A C 1
ATOM 3641 O O . ASP A 1 480 ? -12.413 3.729 -10.431 1.00 93.06 480 ASP A O 1
ATOM 3645 N N . GLU A 1 481 ? -12.447 5.501 -11.806 1.00 93.31 481 GLU A N 1
ATOM 3646 C CA . GLU A 1 481 ? -13.557 6.218 -11.160 1.00 93.31 481 GLU A CA 1
ATOM 3647 C C . GLU A 1 481 ? -14.849 5.380 -11.150 1.00 93.31 481 GLU A C 1
ATOM 3649 O O . GLU A 1 481 ? -15.515 5.276 -10.119 1.00 93.31 481 GLU A O 1
ATOM 3654 N N . SER A 1 482 ? -15.194 4.731 -12.270 1.00 80.56 482 SER A N 1
ATOM 3655 C CA . SER A 1 482 ? -16.376 3.860 -12.351 1.00 80.56 482 SER A CA 1
ATOM 3656 C C . SER A 1 482 ? -16.228 2.569 -11.534 1.00 80.56 482 SER A C 1
ATOM 3658 O O . SER A 1 482 ? -17.199 2.097 -10.946 1.00 80.56 482 SER A O 1
ATOM 3660 N N . VAL A 1 483 ? -15.015 2.013 -11.440 1.00 92.50 483 VAL A N 1
ATOM 3661 C CA . VAL A 1 483 ? -14.713 0.825 -10.631 1.00 92.50 483 VAL A CA 1
ATOM 3662 C C . VAL A 1 483 ? -14.772 1.168 -9.144 1.00 92.50 483 VAL A C 1
ATOM 3664 O O . VAL A 1 483 ? -15.352 0.397 -8.382 1.00 92.50 483 VAL A O 1
ATOM 3667 N N . ALA A 1 484 ? -14.271 2.336 -8.731 1.00 92.12 484 ALA A N 1
ATOM 3668 C CA . ALA A 1 484 ? -14.421 2.832 -7.364 1.00 92.12 484 ALA A CA 1
ATOM 3669 C C . ALA A 1 484 ? -15.906 2.978 -6.984 1.00 92.12 484 ALA A C 1
ATOM 3671 O O . ALA A 1 484 ? -16.342 2.391 -5.995 1.00 92.12 484 ALA A O 1
ATOM 3672 N N . GLN A 1 485 ? -16.710 3.634 -7.831 1.00 94.12 485 GLN A N 1
ATOM 3673 C CA . GLN A 1 485 ? -18.163 3.748 -7.636 1.00 94.12 485 GLN A CA 1
ATOM 3674 C C . GLN A 1 485 ? -18.853 2.376 -7.554 1.00 94.12 485 GLN A C 1
ATOM 3676 O O . GLN A 1 485 ? -19.703 2.166 -6.693 1.00 94.12 485 GLN A O 1
ATOM 3681 N N . MET A 1 486 ? -18.468 1.415 -8.401 1.00 88.44 486 MET A N 1
ATOM 3682 C CA . MET A 1 486 ? -18.982 0.041 -8.341 1.00 88.44 486 MET A CA 1
ATOM 3683 C C . MET A 1 486 ? -18.587 -0.690 -7.050 1.00 88.44 486 MET A C 1
ATOM 3685 O O . MET A 1 486 ? -19.375 -1.486 -6.544 1.00 88.44 486 MET A O 1
ATOM 3689 N N . CYS A 1 487 ? -17.393 -0.450 -6.508 1.00 90.94 487 CYS A N 1
ATOM 3690 C CA . CYS A 1 487 ? -16.960 -1.016 -5.229 1.00 90.94 487 CYS A CA 1
ATOM 3691 C C . CYS A 1 487 ? -17.717 -0.402 -4.045 1.00 90.94 487 CYS A C 1
ATOM 3693 O O . CYS A 1 487 ? -18.147 -1.136 -3.157 1.00 90.94 487 CYS A O 1
ATOM 3695 N N . ASP A 1 488 ? -17.943 0.910 -4.048 1.00 93.38 488 ASP A N 1
ATOM 3696 C CA . ASP A 1 488 ? -18.694 1.583 -2.985 1.00 93.38 488 ASP A CA 1
ATOM 3697 C C . ASP A 1 488 ? -20.187 1.224 -3.022 1.00 93.38 488 ASP A C 1
ATOM 3699 O O . ASP A 1 488 ? -20.776 0.946 -1.978 1.00 93.38 488 ASP A O 1
ATOM 3703 N N . LEU A 1 489 ? -20.789 1.103 -4.212 1.00 91.50 489 LEU A N 1
ATOM 3704 C CA . LEU A 1 489 ? -22.153 0.580 -4.370 1.00 91.50 489 LEU A CA 1
ATOM 3705 C C . LEU A 1 489 ? -22.283 -0.886 -3.931 1.00 91.50 489 LEU A C 1
ATOM 3707 O O . LEU A 1 489 ? -23.312 -1.265 -3.380 1.00 91.50 489 LEU A O 1
ATOM 3711 N N . LYS A 1 490 ? -21.250 -1.717 -4.125 1.00 92.69 490 LYS A N 1
ATOM 3712 C CA . LYS A 1 490 ? -21.236 -3.088 -3.587 1.00 92.69 490 LYS A CA 1
ATOM 3713 C C . LYS A 1 490 ? -21.177 -3.096 -2.063 1.00 92.69 490 LYS A C 1
ATOM 3715 O O . LYS A 1 490 ? -21.964 -3.805 -1.451 1.00 92.69 490 LYS A O 1
ATOM 3720 N N . ARG A 1 491 ? -20.314 -2.275 -1.452 1.00 93.19 491 ARG A N 1
ATOM 3721 C CA . ARG A 1 491 ? -20.231 -2.135 0.014 1.00 93.19 491 ARG A CA 1
ATOM 3722 C C . ARG A 1 491 ? -21.563 -1.696 0.616 1.00 93.19 491 ARG A C 1
ATOM 3724 O O . ARG A 1 491 ? -22.036 -2.330 1.553 1.00 93.19 491 ARG A O 1
ATOM 3731 N N . THR A 1 492 ? -22.199 -0.663 0.057 1.00 92.81 492 THR A N 1
ATOM 3732 C CA . THR A 1 492 ? -23.503 -0.206 0.558 1.00 92.81 492 THR A CA 1
ATOM 3733 C C . THR A 1 492 ? -24.601 -1.239 0.321 1.00 92.81 492 THR A C 1
ATOM 3735 O O . THR A 1 492 ? -25.441 -1.418 1.199 1.00 92.81 492 THR A O 1
ATOM 3738 N N . ASN A 1 493 ? -24.576 -1.981 -0.791 1.00 89.38 493 ASN A N 1
ATOM 3739 C CA . ASN A 1 493 ? -25.508 -3.086 -1.008 1.00 89.38 493 ASN A CA 1
ATOM 3740 C C . ASN A 1 493 ? -25.300 -4.227 0.005 1.00 89.38 493 ASN A C 1
ATOM 3742 O O . ASN A 1 493 ? -26.264 -4.648 0.629 1.00 89.38 493 ASN A O 1
ATOM 3746 N N . GLU A 1 494 ? -24.062 -4.660 0.262 1.00 93.06 494 GLU A N 1
ATOM 3747 C CA . GLU A 1 494 ? -23.760 -5.657 1.301 1.00 93.06 494 GLU A CA 1
ATOM 3748 C C . GLU A 1 494 ? -24.186 -5.184 2.702 1.00 93.06 494 GLU A C 1
ATOM 3750 O O . GLU A 1 494 ? -24.685 -5.969 3.505 1.00 93.06 494 GLU A O 1
ATOM 3755 N N . GLU A 1 495 ? -24.015 -3.901 3.030 1.00 92.06 495 GLU A N 1
ATOM 3756 C CA . GLU A 1 495 ? -24.517 -3.335 4.285 1.00 92.06 495 GLU A CA 1
ATOM 3757 C C . GLU A 1 495 ? -26.046 -3.330 4.365 1.00 92.06 495 GLU A C 1
ATOM 3759 O O . GLU A 1 495 ? -26.601 -3.593 5.434 1.00 92.06 495 GLU A O 1
ATOM 3764 N N . LEU A 1 496 ? -26.732 -3.018 3.263 1.00 90.56 496 LEU A N 1
ATOM 3765 C CA . LEU A 1 496 ? -28.191 -3.059 3.180 1.00 90.56 496 LEU A CA 1
ATOM 3766 C C . LEU A 1 496 ? -28.712 -4.498 3.262 1.00 90.56 496 LEU A C 1
ATOM 3768 O O . LEU A 1 496 ? -29.680 -4.731 3.977 1.00 90.56 496 LEU A O 1
ATOM 3772 N N . GLU A 1 497 ? -28.041 -5.464 2.636 1.00 92.19 497 GLU A N 1
ATOM 3773 C CA . GLU A 1 497 ? -28.335 -6.898 2.752 1.00 92.19 497 GLU A CA 1
ATOM 3774 C C . GLU A 1 497 ? -28.126 -7.401 4.188 1.00 92.19 497 GLU A C 1
ATOM 3776 O O . GLU A 1 497 ? -28.989 -8.092 4.728 1.00 92.19 497 GLU A O 1
ATOM 3781 N N . ARG A 1 498 ? -27.043 -6.994 4.869 1.00 93.00 498 ARG A N 1
ATOM 3782 C CA . ARG A 1 498 ? -26.827 -7.300 6.299 1.00 93.00 498 ARG A CA 1
ATOM 3783 C C . ARG A 1 498 ? -27.929 -6.702 7.181 1.00 93.00 498 ARG A C 1
ATOM 3785 O O . ARG A 1 498 ? -28.421 -7.385 8.079 1.00 93.00 498 ARG A O 1
ATOM 3792 N N . LYS A 1 499 ? -28.340 -5.453 6.924 1.00 92.50 499 LYS A N 1
ATOM 3793 C CA . LYS A 1 499 ? -29.442 -4.778 7.639 1.00 92.50 499 LYS A CA 1
ATOM 3794 C C . LYS A 1 499 ? -30.786 -5.466 7.365 1.00 92.50 499 LYS A C 1
ATOM 3796 O O . LYS A 1 499 ? -31.533 -5.714 8.307 1.00 92.50 499 LYS A O 1
ATOM 3801 N N . ALA A 1 500 ? -31.070 -5.835 6.116 1.00 87.69 500 ALA A N 1
ATOM 3802 C CA . ALA A 1 500 ? -32.267 -6.581 5.733 1.00 87.69 500 ALA A CA 1
ATOM 3803 C C . ALA A 1 500 ? -32.314 -7.949 6.427 1.00 87.69 500 ALA A C 1
ATOM 3805 O O . ALA A 1 500 ? -33.280 -8.230 7.128 1.00 87.69 500 ALA A O 1
ATOM 3806 N N . ALA A 1 501 ? -31.239 -8.738 6.355 1.00 89.44 501 ALA A N 1
ATOM 3807 C CA . ALA A 1 501 ? -31.142 -10.039 7.018 1.00 89.44 501 ALA A CA 1
ATOM 3808 C C . ALA A 1 501 ? -31.264 -9.944 8.553 1.00 89.44 501 ALA A C 1
ATOM 3810 O O . ALA A 1 501 ? -31.812 -10.846 9.188 1.00 89.44 501 ALA A O 1
ATOM 3811 N N . PHE A 1 502 ? -30.780 -8.859 9.171 1.00 92.44 502 PHE A N 1
ATOM 3812 C CA . PHE A 1 502 ? -31.020 -8.583 10.591 1.00 92.44 502 PHE A CA 1
ATOM 3813 C C . PHE A 1 502 ? -32.511 -8.345 10.874 1.00 92.44 502 PHE A C 1
ATOM 3815 O O . PHE A 1 502 ? -33.084 -9.010 11.738 1.00 92.44 502 PHE A O 1
ATOM 3822 N N . PHE A 1 503 ? -33.161 -7.451 10.121 1.00 89.38 503 PHE A N 1
ATOM 3823 C CA . PHE A 1 503 ? -34.586 -7.170 10.301 1.00 89.38 503 PHE A CA 1
ATOM 3824 C C . PHE A 1 503 ? -35.478 -8.372 9.968 1.00 89.38 503 PHE A C 1
ATOM 3826 O O . PHE A 1 503 ? -36.478 -8.573 10.647 1.00 89.38 503 PHE A O 1
ATOM 3833 N N . GLU A 1 504 ? -35.122 -9.207 8.992 1.00 86.69 504 GLU A N 1
ATOM 3834 C CA . GLU A 1 504 ? -35.823 -10.460 8.689 1.00 86.69 504 GLU A CA 1
ATOM 3835 C C . GLU A 1 504 ? -35.769 -11.439 9.866 1.00 86.69 504 GLU A C 1
ATOM 3837 O O . GLU A 1 504 ? -36.805 -11.988 10.248 1.00 86.69 504 GLU A O 1
ATOM 3842 N N . ARG A 1 505 ? -34.595 -11.613 10.490 1.00 89.31 505 ARG A N 1
ATOM 3843 C CA . ARG A 1 505 ? -34.428 -12.460 11.685 1.00 89.31 505 ARG A CA 1
ATOM 3844 C C . ARG A 1 505 ? -35.230 -11.934 12.870 1.00 89.31 505 ARG A C 1
ATOM 3846 O O . ARG A 1 505 ? -35.933 -12.712 13.509 1.00 89.31 505 ARG A O 1
ATOM 3853 N N . GLU A 1 506 ? -35.168 -10.633 13.147 1.00 88.50 506 GLU A N 1
ATOM 3854 C CA . GLU A 1 506 ? -35.901 -10.057 14.280 1.00 88.50 506 GLU A CA 1
ATOM 3855 C C . GLU A 1 506 ? -37.419 -10.057 14.027 1.00 88.50 506 GLU A C 1
ATOM 3857 O O . GLU A 1 506 ? -38.199 -10.350 14.927 1.00 88.50 506 GLU A O 1
ATOM 3862 N N . ASN A 1 507 ? -37.866 -9.851 12.784 1.00 82.56 507 ASN A N 1
ATOM 3863 C CA . ASN A 1 507 ? -39.277 -9.964 12.402 1.00 82.56 507 ASN A CA 1
ATOM 3864 C C . ASN A 1 507 ? -39.772 -11.423 12.489 1.00 82.56 507 ASN A C 1
ATOM 3866 O O . ASN A 1 507 ? -40.864 -11.667 12.996 1.00 82.56 507 ASN A O 1
ATOM 3870 N N . ALA A 1 508 ? -38.957 -12.409 12.094 1.00 84.31 508 ALA A N 1
ATOM 3871 C CA . ALA A 1 508 ? -39.252 -13.828 12.308 1.00 84.31 508 ALA A CA 1
ATOM 3872 C C . ALA A 1 508 ? -39.344 -14.179 13.806 1.00 84.31 508 ALA A C 1
ATOM 3874 O O . ALA A 1 508 ? -40.283 -14.856 14.221 1.00 84.31 508 ALA A O 1
ATOM 3875 N N . ARG A 1 509 ? -38.430 -13.657 14.634 1.00 86.44 509 ARG A N 1
ATOM 3876 C CA . ARG A 1 509 ? -38.441 -13.822 16.097 1.00 86.44 509 ARG A CA 1
ATOM 3877 C C . ARG A 1 509 ? -39.677 -13.193 16.748 1.00 86.44 509 ARG A C 1
ATOM 3879 O O . ARG A 1 509 ? -40.294 -13.812 17.612 1.00 86.44 509 ARG A O 1
ATOM 3886 N N . LEU A 1 510 ? -40.060 -11.987 16.328 1.00 83.50 510 LEU A N 1
ATOM 3887 C CA . LEU A 1 510 ? -41.265 -11.307 16.808 1.00 83.50 510 LEU A CA 1
ATOM 3888 C C . LEU A 1 510 ? -42.543 -12.035 16.370 1.00 83.50 510 LEU A C 1
ATOM 3890 O O . LEU A 1 510 ? -43.464 -12.153 17.173 1.00 83.50 510 LEU A O 1
ATOM 3894 N N . LYS A 1 511 ? -42.587 -12.576 15.145 1.00 82.06 511 LYS A N 1
ATOM 3895 C CA . LYS A 1 511 ? -43.691 -13.427 14.668 1.00 82.06 511 LYS A CA 1
ATOM 3896 C C . LYS A 1 511 ? -43.813 -14.719 15.469 1.00 82.06 511 LYS A C 1
ATOM 3898 O O . LYS A 1 511 ? -44.925 -15.049 15.862 1.00 82.06 511 LYS A O 1
ATOM 3903 N N . ALA A 1 512 ? -42.701 -15.402 15.751 1.00 77.75 512 ALA A N 1
ATOM 3904 C CA . ALA A 1 512 ? -42.693 -16.584 16.614 1.00 77.75 512 ALA A CA 1
ATOM 3905 C C . ALA A 1 512 ? -43.247 -16.240 18.006 1.00 77.75 512 ALA A C 1
ATOM 3907 O O . ALA A 1 512 ? -44.262 -16.792 18.408 1.00 77.75 512 ALA A O 1
ATOM 3908 N N . ARG A 1 513 ? -42.702 -15.206 18.666 1.00 77.69 513 ARG A N 1
ATOM 3909 C CA . ARG A 1 513 ? -43.187 -14.745 19.979 1.00 77.69 513 ARG A CA 1
ATOM 3910 C C . ARG A 1 513 ? -44.672 -14.351 19.973 1.00 77.69 513 ARG A C 1
ATOM 3912 O O . ARG A 1 513 ? -45.363 -14.576 20.962 1.00 77.69 513 ARG A O 1
ATOM 3919 N N . ALA A 1 514 ? -45.164 -13.739 18.895 1.00 76.19 514 ALA A N 1
ATOM 3920 C CA . ALA A 1 514 ? -46.579 -13.401 18.746 1.00 76.19 514 ALA A CA 1
ATOM 3921 C C . ALA A 1 514 ? -47.460 -14.650 18.555 1.00 76.19 514 ALA A C 1
ATOM 3923 O O . ALA A 1 514 ? -48.558 -14.693 19.104 1.00 76.19 514 ALA A O 1
ATOM 3924 N N . GLY A 1 515 ? -46.967 -15.665 17.836 1.00 78.62 515 GLY A N 1
ATOM 3925 C CA . GLY A 1 515 ? -47.587 -16.989 17.739 1.00 78.62 515 GLY A CA 1
ATOM 3926 C C . GLY A 1 515 ? -47.659 -17.682 19.099 1.00 78.62 515 GLY A C 1
ATOM 3927 O O . GLY A 1 515 ? -48.753 -17.998 19.555 1.00 78.62 515 GLY A O 1
ATOM 3928 N N . ASP A 1 516 ? -46.528 -17.795 19.800 1.00 80.19 516 ASP A N 1
ATOM 3929 C CA . ASP A 1 516 ? -46.421 -18.422 21.124 1.00 80.19 516 ASP A CA 1
ATOM 3930 C C . ASP A 1 516 ? -47.379 -17.788 22.150 1.00 80.19 516 ASP A C 1
ATOM 3932 O O . ASP A 1 516 ? -48.019 -18.485 22.941 1.00 80.19 516 ASP A O 1
ATOM 3936 N N . LEU A 1 517 ? -47.481 -16.452 22.150 1.00 78.56 517 LEU A N 1
ATOM 3937 C CA . LEU A 1 517 ? -48.412 -15.707 23.003 1.00 78.56 517 LEU A CA 1
ATOM 3938 C C . LEU A 1 517 ? -49.870 -15.895 22.559 1.00 78.56 517 LEU A C 1
ATOM 3940 O O . LEU A 1 517 ? -50.752 -16.002 23.408 1.00 78.56 517 LEU A O 1
ATOM 3944 N N . GLY A 1 518 ? -50.131 -15.965 21.251 1.00 76.12 518 GLY A N 1
ATOM 3945 C CA . GLY A 1 518 ? -51.452 -16.263 20.699 1.00 76.12 518 GLY A CA 1
ATOM 3946 C C . GLY A 1 518 ? -51.950 -17.655 21.094 1.00 76.12 518 GLY A C 1
ATOM 3947 O O . GLY A 1 518 ? -53.085 -17.788 21.546 1.00 76.12 518 GLY A O 1
ATOM 3948 N N . GLU A 1 519 ? -51.092 -18.675 21.013 1.00 79.12 519 GLU A N 1
ATOM 3949 C CA . GLU A 1 519 ? -51.391 -20.047 21.445 1.00 79.12 519 GLU A CA 1
ATOM 3950 C C . GLU A 1 519 ? -51.616 -20.140 22.961 1.00 79.12 519 GLU A C 1
ATOM 3952 O O . GLU A 1 519 ? -52.554 -20.805 23.405 1.00 79.12 519 GLU A O 1
ATOM 3957 N N . GLN A 1 520 ? -50.822 -19.427 23.769 1.00 78.44 520 GLN A N 1
ATOM 3958 C CA . GLN A 1 520 ? -51.051 -19.315 25.215 1.00 78.44 520 GLN A CA 1
ATOM 3959 C C . GLN A 1 520 ? -52.414 -18.686 25.526 1.00 78.44 520 GLN A C 1
ATOM 3961 O O . GLN A 1 520 ? -53.186 -19.257 26.298 1.00 78.44 520 GLN A O 1
ATOM 3966 N N . VAL A 1 521 ? -52.743 -17.549 24.903 1.00 78.44 521 VAL A N 1
ATOM 3967 C CA . VAL A 1 521 ? -54.034 -16.871 25.091 1.00 78.44 521 VAL A CA 1
ATOM 3968 C C . VAL A 1 521 ? -55.192 -17.757 24.628 1.00 78.44 521 VAL A C 1
ATOM 3970 O O . VAL A 1 521 ? -56.158 -17.903 25.369 1.00 78.44 521 VAL A O 1
ATOM 3973 N N . ALA A 1 522 ? -55.089 -18.420 23.474 1.00 77.38 522 ALA A N 1
ATOM 3974 C CA . ALA A 1 522 ? -56.111 -19.349 22.989 1.00 77.38 522 ALA A CA 1
ATOM 3975 C C . ALA A 1 522 ? -56.294 -20.562 23.922 1.00 77.38 522 ALA A C 1
ATOM 3977 O O . ALA A 1 522 ? -57.422 -20.945 24.225 1.00 77.38 522 ALA A O 1
ATOM 3978 N N . SER A 1 523 ? -55.199 -21.133 24.438 1.00 75.38 523 SER A N 1
ATOM 3979 C CA . SER A 1 523 ? -55.238 -22.254 25.387 1.00 75.38 523 SER A CA 1
ATOM 3980 C C . SER A 1 523 ? -55.874 -21.864 26.723 1.00 75.38 523 SER A C 1
ATOM 3982 O O . SER A 1 523 ? -56.605 -22.660 27.312 1.00 75.38 523 SER A O 1
ATOM 3984 N N . LEU A 1 524 ? -55.611 -20.647 27.209 1.00 75.75 524 LEU A N 1
ATOM 3985 C CA . LEU A 1 524 ? -56.222 -20.107 28.424 1.00 75.75 524 LEU A CA 1
ATOM 3986 C C . LEU A 1 524 ? -57.700 -19.755 28.200 1.00 75.75 524 LEU A C 1
ATOM 3988 O O . LEU A 1 524 ? -58.529 -20.111 29.032 1.00 75.75 524 LEU A O 1
ATOM 3992 N N . LEU A 1 525 ? -58.057 -19.146 27.064 1.00 74.25 525 LEU A N 1
ATOM 3993 C CA . LEU A 1 525 ? -59.448 -18.838 26.711 1.00 74.25 525 LEU A CA 1
ATOM 3994 C C . LEU A 1 525 ? -60.296 -20.106 26.566 1.00 74.25 525 LEU A C 1
ATOM 3996 O O . LEU A 1 525 ? -61.338 -20.191 27.202 1.00 74.25 525 LEU A O 1
ATOM 4000 N N . ALA A 1 526 ? -59.823 -21.136 25.859 1.00 74.44 526 ALA A N 1
ATOM 4001 C CA . ALA A 1 526 ? -60.542 -22.411 25.741 1.00 74.44 526 ALA A CA 1
ATOM 4002 C C . ALA A 1 526 ? -60.750 -23.115 27.103 1.00 74.44 526 ALA A C 1
ATOM 4004 O O . ALA A 1 526 ? -61.731 -23.836 27.304 1.00 74.44 526 ALA A O 1
ATOM 4005 N N . LYS A 1 527 ? -59.850 -22.891 28.073 1.00 67.56 527 LYS A N 1
ATOM 4006 C CA . LYS A 1 527 ? -59.999 -23.355 29.467 1.00 67.56 527 LYS A CA 1
ATOM 4007 C C . LYS A 1 527 ? -60.968 -22.486 30.274 1.00 67.56 527 LYS A C 1
ATOM 4009 O O . LYS A 1 527 ? -61.710 -23.015 31.099 1.00 67.56 527 LYS A O 1
ATOM 4014 N N . ILE A 1 528 ? -61.021 -21.179 30.022 1.00 68.81 528 ILE A N 1
ATOM 4015 C CA . ILE A 1 528 ? -62.028 -20.271 30.594 1.00 68.81 528 ILE A CA 1
ATOM 4016 C C . ILE A 1 528 ? -63.422 -20.575 30.024 1.00 68.81 528 ILE A C 1
ATOM 4018 O O . ILE A 1 528 ? -64.387 -20.571 30.773 1.00 68.81 528 ILE A O 1
ATOM 4022 N N . GLU A 1 529 ? -63.548 -20.927 28.745 1.00 67.12 529 GLU A N 1
ATOM 4023 C CA . GLU A 1 529 ? -64.821 -21.317 28.120 1.00 67.12 529 GLU A CA 1
ATOM 4024 C C . GLU A 1 529 ? -65.322 -22.693 28.593 1.00 67.12 529 GLU A C 1
ATOM 4026 O O . GLU A 1 529 ? -66.527 -22.915 28.672 1.00 67.12 529 GLU A O 1
ATOM 4031 N N . SER A 1 530 ? -64.418 -23.609 28.961 1.00 57.47 530 SER A N 1
ATOM 4032 C CA . SER A 1 530 ? -64.779 -24.931 29.506 1.00 57.47 530 SER A CA 1
ATOM 4033 C C . SER A 1 530 ? -64.956 -24.965 31.032 1.00 57.47 530 SER A C 1
ATOM 4035 O O . SER A 1 530 ? -65.642 -25.854 31.535 1.00 57.47 530 SER A O 1
ATOM 4037 N N . SER A 1 531 ? -64.404 -24.000 31.777 1.00 55.66 531 SER A N 1
ATOM 4038 C CA . SER A 1 531 ? -64.677 -23.806 33.217 1.00 55.66 531 SER A CA 1
ATOM 4039 C C . SER A 1 531 ? -65.803 -22.797 33.485 1.00 55.66 531 SER A C 1
ATOM 4041 O O . SER A 1 531 ? -66.522 -22.908 34.480 1.00 55.66 531 SER A O 1
ATOM 4043 N N . GLY A 1 532 ? -66.009 -21.849 32.573 1.00 45.19 532 GLY A N 1
ATOM 4044 C CA . GLY A 1 532 ? -67.093 -20.876 32.558 1.00 45.19 532 GLY A CA 1
ATOM 4045 C C . GLY A 1 532 ? -68.400 -21.487 32.072 1.00 45.19 532 GLY A C 1
ATOM 4046 O O . GLY A 1 532 ? -68.865 -21.199 30.970 1.00 45.19 532 GLY A O 1
ATOM 4047 N N . GLY A 1 533 ? -69.026 -22.306 32.917 1.00 41.12 533 GLY A N 1
ATOM 4048 C CA . GLY A 1 533 ? -70.389 -22.773 32.680 1.00 41.12 533 GLY A CA 1
ATOM 4049 C C . GLY A 1 533 ? -71.339 -21.587 32.482 1.00 41.12 533 GLY A C 1
ATOM 4050 O O . GLY A 1 533 ? -71.531 -20.787 33.395 1.00 41.12 533 GLY A O 1
ATOM 4051 N N . ARG A 1 534 ? -71.939 -21.478 31.292 1.00 34.84 534 ARG A N 1
ATOM 4052 C CA . ARG A 1 534 ? -72.924 -20.445 30.942 1.00 34.84 534 ARG A CA 1
ATOM 4053 C C . ARG A 1 534 ? -74.338 -20.886 31.329 1.00 34.84 534 ARG A C 1
ATOM 4055 O O . ARG A 1 534 ? -74.855 -21.812 30.703 1.00 34.84 534 ARG A O 1
ATOM 4062 N N . PRO A 1 535 ? -75.022 -20.195 32.254 1.00 43.66 535 PRO A N 1
ATOM 4063 C CA . PRO A 1 535 ? -76.471 -20.259 32.355 1.00 43.66 535 PRO A CA 1
ATOM 4064 C C . PRO A 1 535 ? -77.143 -19.039 31.691 1.00 43.66 535 PRO A C 1
ATOM 4066 O O . PRO A 1 535 ? -76.624 -17.927 31.725 1.00 43.66 535 PRO A O 1
ATOM 4069 N N . LEU A 1 536 ? -78.356 -19.287 31.186 1.00 34.38 536 LEU A N 1
ATOM 4070 C CA . LEU A 1 536 ? -79.415 -18.340 30.797 1.00 34.38 536 LEU A CA 1
ATOM 4071 C C . LEU A 1 536 ? -79.381 -17.655 29.409 1.00 34.38 536 LEU A C 1
ATOM 4073 O O . LEU A 1 536 ? -78.375 -17.163 28.899 1.00 34.38 536 LEU A O 1
ATOM 4077 N N . ALA A 1 537 ? -80.588 -17.648 28.830 1.00 38.06 537 ALA A N 1
ATOM 4078 C CA . ALA A 1 537 ? -81.097 -16.740 27.802 1.00 38.06 537 ALA A CA 1
ATOM 4079 C C . ALA A 1 537 ? -81.327 -15.324 28.425 1.00 38.06 537 ALA A C 1
ATOM 4081 O O . ALA A 1 537 ? -81.015 -15.129 29.594 1.00 38.06 537 ALA A O 1
ATOM 4082 N N . GLU A 1 538 ? -81.836 -14.273 27.774 1.00 34.97 538 GLU A N 1
ATOM 4083 C CA . GLU A 1 538 ? -82.803 -14.197 26.674 1.00 34.97 538 GLU A CA 1
ATOM 4084 C C . GLU A 1 538 ? -82.878 -12.751 26.112 1.00 34.97 538 GLU A C 1
ATOM 4086 O O . GLU A 1 538 ? -82.637 -11.795 26.844 1.00 34.97 538 GLU A O 1
ATOM 4091 N N . SER A 1 539 ? -83.355 -12.616 24.864 1.00 30.52 539 SER A N 1
ATOM 4092 C CA . SER A 1 539 ? -84.175 -11.501 24.318 1.00 30.52 539 SER A CA 1
ATOM 4093 C C . SER A 1 539 ? -83.552 -10.192 23.759 1.00 30.52 539 SER A C 1
ATOM 4095 O O . SER A 1 539 ? -82.754 -9.532 24.409 1.00 30.52 539 SER A O 1
ATOM 4097 N N . GLY A 1 540 ? -84.054 -9.791 22.568 1.00 26.33 540 GLY A N 1
ATOM 4098 C CA . GLY A 1 540 ? -84.008 -8.441 21.951 1.00 26.33 540 GLY A CA 1
ATOM 4099 C C . GLY A 1 540 ? -82.657 -7.952 21.383 1.00 26.33 540 GLY A C 1
ATOM 4100 O O . GLY A 1 540 ? -81.626 -8.154 22.003 1.00 26.33 540 GLY A O 1
ATOM 4101 N N . SER A 1 541 ? -82.558 -7.272 20.231 1.00 30.53 541 SER A N 1
ATOM 4102 C CA . SER A 1 541 ? -83.518 -6.943 19.157 1.00 30.53 541 SER A CA 1
ATOM 4103 C C . SER A 1 541 ? -82.766 -6.511 17.873 1.00 30.53 541 SER A C 1
ATOM 4105 O O . SER A 1 541 ? -81.638 -6.040 17.973 1.00 30.53 541 SER A O 1
ATOM 4107 N N . SER A 1 542 ? -83.414 -6.651 16.701 1.00 30.94 542 SER A N 1
ATOM 4108 C CA . SER A 1 542 ? -83.428 -5.711 15.539 1.00 30.94 542 SER A CA 1
ATOM 4109 C C . SER A 1 542 ? -82.585 -4.430 15.724 1.00 30.94 542 SER A C 1
ATOM 4111 O O . SER A 1 542 ? -82.765 -3.768 16.742 1.00 30.94 542 SER A O 1
ATOM 4113 N N . GLU A 1 543 ? -81.660 -3.980 14.865 1.00 29.30 543 GLU A N 1
ATOM 4114 C CA . GLU A 1 543 ? -81.628 -3.687 13.406 1.00 29.30 543 GLU A CA 1
ATOM 4115 C C . GLU A 1 543 ? -80.181 -3.164 13.104 1.00 29.30 543 GLU A C 1
ATOM 4117 O O . GLU A 1 543 ? -79.488 -2.799 14.052 1.00 29.30 543 GLU A O 1
ATOM 4122 N N . ALA A 1 544 ? -79.602 -3.014 11.902 1.00 32.97 544 ALA A N 1
ATOM 4123 C CA . ALA A 1 544 ? -79.885 -3.385 10.507 1.00 32.97 544 ALA A CA 1
ATOM 4124 C C . ALA A 1 544 ? -78.573 -3.223 9.671 1.00 32.97 544 ALA A C 1
ATOM 4126 O O . ALA A 1 544 ? -77.679 -2.515 10.116 1.00 32.97 544 ALA A O 1
ATOM 4127 N N . GLU A 1 545 ? -78.498 -3.859 8.485 1.00 31.22 545 GLU A N 1
ATOM 4128 C CA . GLU A 1 545 ? -77.850 -3.406 7.211 1.00 31.22 545 GLU A CA 1
ATOM 4129 C C . GLU A 1 545 ? -76.421 -2.777 7.206 1.00 31.22 545 GLU A C 1
ATOM 4131 O O . GLU A 1 545 ? -76.101 -1.891 7.982 1.00 31.22 545 GLU A O 1
ATOM 4136 N N . ALA A 1 546 ? -75.479 -3.054 6.288 1.00 28.94 546 ALA A N 1
ATOM 4137 C CA . ALA A 1 546 ? -75.333 -3.928 5.106 1.00 28.94 546 ALA A CA 1
ATOM 4138 C C . ALA A 1 546 ? -73.793 -4.099 4.843 1.00 28.94 546 ALA A C 1
ATOM 4140 O O . ALA A 1 546 ? -72.997 -3.457 5.521 1.00 28.94 546 ALA A O 1
ATOM 4141 N N . ALA A 1 547 ? -73.234 -4.897 3.920 1.00 34.25 547 ALA A N 1
ATOM 4142 C CA . ALA A 1 547 ? -73.771 -5.614 2.766 1.00 34.25 547 ALA A CA 1
ATOM 4143 C C . ALA A 1 547 ? -72.964 -6.901 2.442 1.00 34.25 547 ALA A C 1
ATOM 4145 O O . ALA A 1 547 ? -71.804 -7.060 2.812 1.00 34.25 547 ALA A O 1
ATOM 4146 N N . GLN A 1 548 ? -73.623 -7.789 1.703 1.00 32.16 548 GLN A N 1
ATOM 4147 C CA . GLN A 1 548 ? -73.178 -9.049 1.074 1.00 32.16 548 GLN A CA 1
ATOM 4148 C C . GLN A 1 548 ? -72.568 -8.772 -0.345 1.00 32.16 548 GLN A C 1
ATOM 4150 O O . GLN A 1 548 ? -72.520 -7.588 -0.695 1.00 32.16 548 GLN A O 1
ATOM 4155 N N . PRO A 1 549 ? -72.209 -9.746 -1.237 1.00 48.66 549 PRO A N 1
ATOM 4156 C CA . PRO A 1 549 ? -72.103 -11.227 -1.125 1.00 48.66 549 PRO A CA 1
ATOM 4157 C C . PRO A 1 549 ? -70.969 -11.934 -1.968 1.00 48.66 549 PRO A C 1
ATOM 4159 O O . PRO A 1 549 ? -70.146 -11.277 -2.597 1.00 48.66 549 PRO A O 1
ATOM 4162 N N . GLU A 1 550 ? -71.050 -13.285 -2.041 1.00 35.09 550 GLU A N 1
ATOM 4163 C CA . GLU A 1 550 ? -70.597 -14.244 -3.101 1.00 35.09 550 GLU A CA 1
ATOM 4164 C C . GLU A 1 550 ? -69.083 -14.522 -3.325 1.00 35.09 550 GLU A C 1
ATOM 4166 O O . GLU A 1 550 ? -68.263 -13.617 -3.276 1.00 35.09 550 GLU A O 1
ATOM 4171 N N . ALA A 1 551 ? -68.593 -15.731 -3.678 1.00 35.25 551 ALA A N 1
ATOM 4172 C CA . ALA A 1 551 ? -69.096 -17.128 -3.732 1.00 35.25 551 ALA A CA 1
ATOM 4173 C C . ALA A 1 551 ? -67.869 -18.084 -3.882 1.00 35.25 551 ALA A C 1
ATOM 4175 O O . ALA A 1 551 ? -66.839 -17.651 -4.388 1.00 35.25 551 ALA A O 1
ATOM 4176 N N . GLY A 1 552 ? -67.860 -19.386 -3.550 1.00 29.61 552 GLY A N 1
ATOM 4177 C CA . GLY A 1 552 ? -68.879 -20.280 -2.979 1.00 29.61 552 GLY A CA 1
ATOM 4178 C C . GLY A 1 552 ? -68.433 -21.769 -2.996 1.00 29.61 552 GLY A C 1
ATOM 4179 O O . GLY A 1 552 ? -67.277 -22.066 -3.282 1.00 29.61 552 GLY A O 1
ATOM 4180 N N . LYS A 1 553 ? -69.397 -22.688 -2.776 1.00 36.06 553 LYS A N 1
ATOM 4181 C CA . LYS A 1 553 ? -69.352 -24.180 -2.879 1.00 36.06 553 LYS A CA 1
ATOM 4182 C C . LYS A 1 553 ? -68.728 -25.010 -1.726 1.00 36.06 553 LYS A C 1
ATOM 4184 O O . LYS A 1 553 ? -67.528 -25.242 -1.671 1.00 36.06 553 LYS A O 1
ATOM 4189 N N . LYS A 1 554 ? -69.621 -25.603 -0.913 1.00 40.56 554 LYS A N 1
ATOM 4190 C CA . LYS A 1 554 ? -69.506 -26.967 -0.325 1.00 40.56 554 LYS A CA 1
ATOM 4191 C C . LYS A 1 554 ? -70.257 -27.975 -1.237 1.00 40.56 554 LYS A C 1
ATOM 4193 O O . LYS A 1 554 ? -70.961 -27.503 -2.136 1.00 40.56 554 LYS A O 1
ATOM 4198 N N . PRO A 1 555 ? -70.094 -29.309 -1.093 1.00 41.12 555 PRO A N 1
ATOM 4199 C CA . PRO A 1 555 ? -70.828 -30.148 -0.105 1.00 41.12 555 PRO A CA 1
ATOM 4200 C C . PRO A 1 555 ? -69.857 -30.998 0.763 1.00 41.12 555 PRO A C 1
ATOM 4202 O O . PRO A 1 555 ? -68.716 -31.169 0.354 1.00 41.12 555 PRO A O 1
ATOM 4205 N N . ALA A 1 556 ? -70.113 -31.409 2.015 1.00 33.28 556 ALA A N 1
ATOM 4206 C CA . ALA A 1 556 ? -71.226 -32.134 2.675 1.00 33.28 556 ALA A CA 1
ATOM 4207 C C . ALA A 1 556 ? -70.946 -33.655 2.818 1.00 33.28 556 ALA A C 1
ATOM 4209 O O . ALA A 1 556 ? -70.234 -34.211 1.990 1.00 33.28 556 ALA A O 1
ATOM 4210 N N . ASP A 1 557 ? -71.514 -34.266 3.872 1.00 34.56 557 ASP A N 1
ATOM 4211 C CA . ASP A 1 557 ? -71.397 -35.673 4.331 1.00 34.56 557 ASP A CA 1
ATOM 4212 C C . ASP A 1 557 ? -70.036 -36.065 4.975 1.00 34.56 557 ASP A C 1
ATOM 4214 O O . ASP A 1 557 ? -68.979 -35.706 4.472 1.00 34.56 557 ASP A O 1
ATOM 4218 N N . SER A 1 558 ? -69.942 -36.771 6.118 1.00 34.84 558 SER A N 1
ATOM 4219 C CA . SER A 1 558 ? -70.962 -37.350 7.019 1.00 34.84 558 SER A CA 1
ATOM 4220 C C . SER A 1 558 ? -70.506 -37.364 8.490 1.00 34.84 558 SER A C 1
ATOM 4222 O O . SER A 1 558 ? -69.319 -37.474 8.787 1.00 34.84 558 SER A O 1
ATOM 4224 N N . GLN 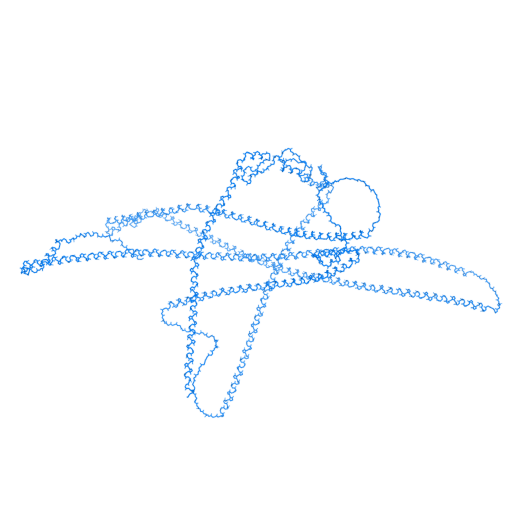A 1 559 ? -71.463 -37.322 9.423 1.00 41.66 559 GLN A N 1
ATOM 4225 C CA . GLN A 1 559 ? -71.237 -37.591 10.849 1.00 41.66 559 GLN A CA 1
ATOM 4226 C C . GLN A 1 559 ? -71.192 -39.104 11.110 1.00 41.66 559 GLN A C 1
ATOM 4228 O O . GLN A 1 559 ? -72.184 -39.770 10.826 1.00 41.66 559 GLN A O 1
ATOM 4233 N N . GLN A 1 560 ? -70.123 -39.624 11.728 1.00 36.41 560 GLN A N 1
ATOM 4234 C CA . GLN A 1 560 ? -70.129 -40.776 12.655 1.00 36.41 560 GLN A CA 1
ATOM 4235 C C . GLN A 1 560 ? -68.709 -41.052 13.190 1.00 36.41 560 GLN A C 1
ATOM 4237 O O . GLN A 1 560 ? -67.739 -40.524 12.664 1.00 36.41 560 GLN A O 1
ATOM 4242 N N . GLN A 1 561 ? -68.610 -41.871 14.247 1.00 34.31 561 GLN A N 1
ATOM 4243 C CA . GLN A 1 561 ? -67.358 -42.314 14.894 1.00 34.31 561 GLN A CA 1
ATOM 4244 C C . GLN A 1 561 ? -66.590 -41.263 15.720 1.00 34.31 561 GLN A C 1
ATOM 4246 O O . GLN A 1 561 ? -65.366 -41.225 15.753 1.00 34.31 561 GLN A O 1
ATOM 4251 N N . ALA A 1 562 ? -67.322 -40.528 16.563 1.00 38.50 562 ALA A N 1
ATOM 4252 C CA . ALA A 1 562 ? -66.784 -40.093 17.855 1.00 38.50 562 ALA A CA 1
ATOM 4253 C C . ALA A 1 562 ? -66.796 -41.268 18.863 1.00 38.50 562 ALA A C 1
ATOM 4255 O O . ALA A 1 562 ? -67.562 -41.259 19.824 1.00 38.50 562 ALA A O 1
ATOM 4256 N N . ALA A 1 563 ? -65.998 -42.309 18.603 1.00 36.53 563 ALA A N 1
ATOM 4257 C CA . ALA A 1 563 ? -65.672 -43.381 19.547 1.00 36.53 563 ALA A CA 1
ATOM 4258 C C . ALA A 1 563 ? -64.506 -44.220 19.001 1.00 36.53 563 ALA A C 1
ATOM 4260 O O . ALA A 1 563 ? -64.579 -44.670 17.863 1.00 36.53 563 ALA A O 1
ATOM 4261 N N . LEU A 1 564 ? -63.516 -44.497 19.858 1.00 42.41 564 LEU A N 1
ATOM 4262 C CA . LEU A 1 564 ? -62.370 -45.384 19.613 1.00 42.41 564 LEU A CA 1
ATOM 4263 C C . LEU A 1 564 ? -61.384 -44.916 18.526 1.00 42.41 564 LEU A C 1
ATOM 4265 O O . LEU A 1 564 ? -61.388 -45.429 17.416 1.00 42.41 564 LEU A O 1
ATOM 4269 N N . ASP A 1 565 ? -60.413 -44.091 18.928 1.00 28.83 565 ASP A N 1
ATOM 4270 C CA . ASP A 1 565 ? -59.026 -44.520 18.712 1.00 28.83 565 ASP A CA 1
ATOM 4271 C C . ASP A 1 565 ? -58.098 -44.014 19.828 1.00 28.83 565 ASP A C 1
ATOM 4273 O O . ASP A 1 565 ? -57.668 -42.862 19.868 1.00 28.83 565 ASP A O 1
ATOM 4277 N N . LEU A 1 566 ? -57.797 -44.902 20.779 1.00 39.25 566 LEU A N 1
ATOM 4278 C CA . LEU A 1 566 ? -56.884 -44.655 21.902 1.00 39.25 566 LEU A CA 1
ATOM 4279 C C . LEU A 1 566 ? -55.431 -44.983 21.488 1.00 39.25 566 LEU A C 1
ATOM 4281 O O . LEU A 1 566 ? -54.672 -45.576 22.252 1.00 39.25 566 LEU A O 1
ATOM 4285 N N . SER A 1 567 ? -55.083 -44.640 20.243 1.00 36.34 567 SER A N 1
ATOM 4286 C CA . SER A 1 567 ? -54.000 -45.280 19.475 1.00 36.34 567 SER A CA 1
ATOM 4287 C C . SER A 1 567 ? -52.971 -44.295 18.900 1.00 36.34 567 SER A C 1
ATOM 4289 O O . SER A 1 567 ? -52.013 -44.710 18.254 1.00 36.34 567 SER A O 1
ATOM 4291 N N . ALA A 1 568 ? -53.109 -42.993 19.171 1.00 35.88 568 ALA A N 1
ATOM 4292 C CA . ALA A 1 568 ? -52.208 -41.940 18.685 1.00 35.88 568 ALA A CA 1
ATOM 4293 C C . ALA A 1 568 ? -50.951 -41.725 19.567 1.00 35.88 568 ALA A C 1
ATOM 4295 O O . ALA A 1 568 ? -50.425 -40.620 19.656 1.00 35.88 568 ALA A O 1
ATOM 4296 N N . LEU A 1 569 ? -50.437 -42.780 20.213 1.00 36.22 569 LEU A N 1
ATOM 4297 C CA . LEU A 1 569 ? -49.146 -42.767 20.929 1.00 36.22 569 LEU A CA 1
ATOM 4298 C C . LEU A 1 569 ? -47.955 -43.155 20.024 1.00 36.22 569 LEU A C 1
ATOM 4300 O O . LEU A 1 569 ? -46.922 -43.606 20.514 1.00 36.22 569 LEU A O 1
ATOM 4304 N N . SER A 1 570 ? -48.092 -43.005 18.702 1.00 40.16 570 SER A N 1
ATOM 4305 C CA . SER A 1 570 ? -47.062 -43.404 17.730 1.00 40.16 570 SER A CA 1
ATOM 4306 C C . SER A 1 570 ? -46.911 -42.457 16.529 1.00 40.16 570 SER A C 1
ATOM 4308 O O . SER A 1 570 ? -46.421 -42.873 15.480 1.00 40.16 570 SER A O 1
ATOM 4310 N N . GLU A 1 571 ? -47.247 -41.176 16.683 1.00 40.91 571 GLU A N 1
ATOM 4311 C CA . GLU A 1 571 ? -46.737 -40.132 15.789 1.00 40.91 571 GLU A CA 1
ATOM 4312 C C . GLU A 1 571 ? -45.771 -39.250 16.579 1.00 40.91 571 GLU A C 1
ATOM 4314 O O . GLU A 1 571 ? -46.156 -38.535 17.504 1.00 40.91 571 GLU A O 1
ATOM 4319 N N . GLN A 1 572 ? -44.478 -39.355 16.257 1.00 41.31 572 GLN A N 1
ATOM 4320 C CA . GLN A 1 572 ? -43.489 -38.433 16.804 1.00 41.31 572 GLN A CA 1
ATOM 4321 C C . GLN A 1 572 ? -43.796 -37.025 16.274 1.00 41.31 572 GLN A C 1
ATOM 4323 O O . GLN A 1 572 ? -43.951 -36.877 15.059 1.00 41.31 572 GLN A O 1
ATOM 4328 N N . PRO A 1 573 ? -43.849 -35.993 17.135 1.00 42.91 573 PRO A N 1
ATOM 4329 C CA . PRO A 1 573 ? -44.051 -34.622 16.684 1.00 42.91 573 PRO A CA 1
ATOM 4330 C C . PRO A 1 573 ? -42.894 -34.228 15.760 1.00 42.91 573 PRO A C 1
ATOM 4332 O O . PRO A 1 573 ? -41.734 -34.205 16.177 1.00 42.91 573 PRO A O 1
ATOM 4335 N N . GLN A 1 574 ? -43.201 -33.963 14.488 1.00 46.62 574 GLN A N 1
ATOM 4336 C CA . GLN A 1 574 ? -42.184 -33.809 13.440 1.00 46.62 574 GLN A CA 1
ATOM 4337 C C . GLN A 1 574 ? -41.438 -32.467 13.494 1.00 46.62 574 GLN A C 1
ATOM 4339 O O . GLN A 1 574 ? -40.462 -32.281 12.766 1.00 46.62 574 GLN A O 1
ATOM 4344 N N . SER A 1 575 ? -41.840 -31.553 14.381 1.00 52.62 575 SER A N 1
ATOM 4345 C CA . SER A 1 575 ? -41.129 -30.308 14.656 1.00 52.62 575 SER A CA 1
ATOM 4346 C C . SER A 1 575 ? -40.851 -30.143 16.147 1.00 52.62 575 SER A C 1
ATOM 4348 O O . SER A 1 575 ? -41.758 -30.132 16.979 1.00 52.62 575 SER A O 1
ATOM 4350 N N . THR A 1 576 ? -39.582 -29.919 16.496 1.00 58.75 576 THR A N 1
ATOM 4351 C CA . THR A 1 576 ? -39.186 -29.557 17.864 1.00 58.75 576 THR A CA 1
ATOM 4352 C C . THR A 1 576 ? -39.827 -28.245 18.321 1.00 58.75 576 THR A C 1
ATOM 4354 O O . THR A 1 576 ? -40.056 -28.079 19.515 1.00 58.75 576 THR A O 1
ATOM 4357 N N . GLN A 1 577 ? -40.175 -27.339 17.397 1.00 57.00 577 GLN A N 1
ATOM 4358 C CA . GLN A 1 577 ? -40.869 -26.092 17.729 1.00 57.00 577 GLN A CA 1
ATOM 4359 C C . GLN A 1 577 ? -42.289 -26.349 18.249 1.00 57.00 577 GLN A C 1
ATOM 4361 O O . GLN A 1 577 ? -42.653 -25.775 19.268 1.00 57.00 577 GLN A O 1
ATOM 4366 N N . GLU A 1 578 ? -43.047 -27.263 17.639 1.00 59.25 578 GLU A N 1
ATOM 4367 C CA . GLU A 1 578 ? -44.413 -27.605 18.078 1.00 59.25 578 GLU A CA 1
ATOM 4368 C C . GLU A 1 578 ? -44.416 -28.263 19.466 1.00 59.25 578 GLU A C 1
ATOM 4370 O O . GLU A 1 578 ? -45.322 -28.040 20.270 1.00 59.25 578 GLU A O 1
ATOM 4375 N N . VAL A 1 579 ? -43.368 -29.027 19.801 1.00 63.50 579 VAL A N 1
ATOM 4376 C CA . VAL A 1 579 ? -43.169 -29.560 21.161 1.00 63.50 579 VAL A CA 1
ATOM 4377 C C . VAL A 1 579 ? -42.840 -28.444 22.152 1.00 63.50 579 VAL A C 1
ATOM 4379 O O . VAL A 1 579 ? -43.306 -28.480 23.287 1.00 63.50 579 VAL A O 1
ATOM 4382 N N . ILE A 1 580 ? -42.064 -27.435 21.750 1.00 60.78 580 ILE A N 1
ATOM 4383 C CA . ILE A 1 580 ? -41.719 -26.301 22.617 1.00 60.78 580 ILE A CA 1
ATOM 4384 C C . ILE A 1 580 ? -42.951 -25.418 22.876 1.00 60.78 580 ILE A C 1
ATOM 4386 O O . ILE A 1 580 ? -43.220 -25.091 24.035 1.00 60.78 580 ILE A O 1
ATOM 4390 N N . THR A 1 581 ? -43.748 -25.081 21.858 1.00 64.12 581 THR A N 1
ATOM 4391 C CA . THR A 1 581 ? -44.950 -24.256 22.066 1.00 64.12 581 THR A CA 1
ATOM 4392 C C . THR A 1 581 ? -45.995 -25.002 22.897 1.00 64.12 581 THR A C 1
ATOM 4394 O O . THR A 1 581 ? -46.374 -24.542 23.980 1.00 64.12 581 THR A O 1
ATOM 4397 N N . SER A 1 582 ? -46.371 -26.218 22.488 1.00 61.66 582 SER A N 1
ATOM 4398 C CA . SER A 1 582 ? -47.384 -27.016 23.193 1.00 61.66 582 SER A CA 1
ATOM 4399 C C . SER A 1 582 ? -46.932 -27.514 24.575 1.00 61.66 582 SER A C 1
ATOM 4401 O O . SER A 1 582 ? -47.740 -27.526 25.510 1.00 61.66 582 SER A O 1
ATOM 4403 N N . SER A 1 583 ? -45.656 -27.890 24.750 1.00 61.09 583 SER A N 1
ATOM 4404 C CA . SER A 1 583 ? -45.173 -28.610 25.941 1.00 61.09 583 SER A CA 1
ATOM 4405 C C . SER A 1 583 ? -44.181 -27.857 26.843 1.00 61.09 583 SER A C 1
ATOM 4407 O O . SER A 1 583 ? -43.825 -28.373 27.905 1.00 61.09 583 SER A O 1
ATOM 4409 N N . LEU A 1 584 ? -43.773 -26.632 26.501 1.00 64.12 584 LEU A N 1
ATOM 4410 C CA . LEU A 1 584 ? -42.989 -25.768 27.402 1.00 64.12 584 LEU A CA 1
ATOM 4411 C C . LEU A 1 584 ? -43.640 -24.400 27.645 1.00 64.12 584 LEU A C 1
ATOM 4413 O O . LEU A 1 584 ? -43.494 -23.872 28.746 1.00 64.12 584 LEU A O 1
ATOM 4417 N N . LEU A 1 585 ? -44.384 -23.850 26.676 1.00 64.31 585 LEU A N 1
ATOM 4418 C CA . LEU A 1 585 ? -44.924 -22.485 26.760 1.00 64.31 585 LEU A CA 1
ATOM 4419 C C . LEU A 1 585 ? -46.407 -22.401 27.156 1.00 64.31 585 LEU A C 1
ATOM 4421 O O . LEU A 1 585 ? -46.779 -21.472 27.871 1.00 64.31 585 LEU A O 1
ATOM 4425 N N . THR A 1 586 ? -47.266 -23.354 26.771 1.00 67.94 586 THR A N 1
ATOM 4426 C CA . THR A 1 586 ? -48.647 -23.376 27.299 1.00 67.94 586 THR A CA 1
ATOM 4427 C C . THR A 1 586 ? -48.707 -23.895 28.743 1.00 67.94 586 THR A C 1
ATOM 4429 O O . THR A 1 586 ? -47.929 -24.757 29.155 1.00 67.94 586 THR A O 1
ATOM 4432 N N . PHE A 1 587 ? -49.663 -23.404 29.534 1.00 73.19 587 PHE A N 1
ATOM 4433 C CA . PHE A 1 587 ? -49.961 -23.896 30.884 1.00 73.19 587 PHE A CA 1
ATOM 4434 C C . PHE A 1 587 ? -51.469 -23.787 31.169 1.00 73.19 587 PHE A C 1
ATOM 4436 O O . PHE A 1 587 ? -52.201 -23.093 30.461 1.00 73.19 587 PHE A O 1
ATOM 4443 N N . ALA A 1 588 ? -51.975 -24.542 32.146 1.00 66.00 588 ALA A N 1
ATOM 4444 C CA . ALA A 1 588 ? -53.355 -24.417 32.633 1.00 66.00 588 ALA A CA 1
ATOM 4445 C C . ALA A 1 588 ? -53.444 -23.704 33.991 1.00 66.00 588 ALA A C 1
ATOM 4447 O O . ALA A 1 588 ? -54.425 -23.022 34.249 1.00 66.00 588 ALA A O 1
ATOM 4448 N N . ASP A 1 589 ? -52.412 -23.845 34.828 1.00 67.81 589 ASP A N 1
ATOM 4449 C CA . ASP A 1 589 ? -52.402 -23.405 36.225 1.00 67.81 589 ASP A CA 1
ATOM 4450 C C . ASP A 1 589 ? -51.014 -22.915 36.656 1.00 67.81 589 ASP A C 1
ATOM 4452 O O . ASP A 1 589 ? -49.992 -23.359 36.123 1.00 67.81 589 ASP A O 1
ATOM 4456 N N . ILE A 1 590 ? -50.961 -22.086 37.707 1.00 72.81 590 ILE A N 1
ATOM 4457 C CA . ILE A 1 590 ? -49.706 -21.570 38.299 1.00 72.81 590 ILE A CA 1
ATOM 4458 C C . ILE A 1 590 ? -48.746 -22.712 38.681 1.00 72.81 590 ILE A C 1
ATOM 4460 O O . ILE A 1 590 ? -47.536 -22.590 38.507 1.00 72.81 590 ILE A O 1
ATOM 4464 N N . ARG A 1 591 ? -49.272 -23.855 39.142 1.00 69.62 591 ARG A N 1
ATOM 4465 C CA . ARG A 1 591 ? -48.462 -25.034 39.501 1.00 69.62 591 ARG A CA 1
ATOM 4466 C C . ARG A 1 591 ? -47.792 -25.682 38.283 1.00 69.62 591 ARG A C 1
ATOM 4468 O O . ARG A 1 591 ? -46.633 -26.078 38.371 1.00 69.62 591 ARG A O 1
ATOM 4475 N N . GLN A 1 592 ? -48.482 -25.734 37.139 1.00 74.06 592 GLN A N 1
ATOM 4476 C CA . GLN A 1 592 ? -47.887 -26.203 35.882 1.00 74.06 592 GLN A CA 1
ATOM 4477 C C . GLN A 1 592 ? -46.849 -25.210 35.351 1.00 74.06 592 GLN A C 1
ATOM 4479 O O . GLN A 1 592 ? -45.798 -25.635 34.880 1.00 74.06 592 GLN A O 1
ATOM 4484 N N . LEU A 1 593 ? -47.101 -23.902 35.476 1.00 78.62 593 LEU A N 1
ATOM 4485 C CA . LEU A 1 593 ? -46.125 -22.865 35.129 1.00 78.62 593 LEU A CA 1
ATOM 4486 C C . LEU A 1 593 ? -44.854 -22.971 35.991 1.00 78.62 593 LEU A C 1
ATOM 4488 O O . LEU A 1 593 ? -43.750 -22.838 35.474 1.00 78.62 593 LEU A O 1
ATOM 4492 N N . GLN A 1 594 ? -44.985 -23.255 37.291 1.00 71.00 594 GLN A N 1
ATOM 4493 C CA . GLN A 1 594 ? -43.841 -23.486 38.180 1.00 71.00 594 GLN A CA 1
ATOM 4494 C C . GLN A 1 594 ? -43.049 -24.743 37.794 1.00 71.00 594 GLN A C 1
ATOM 4496 O O . GLN A 1 594 ? -41.828 -24.668 37.676 1.00 71.00 594 GLN A O 1
ATOM 4501 N N . GLN A 1 595 ? -43.717 -25.871 37.524 1.00 75.38 595 GLN A N 1
ATOM 4502 C CA . GLN A 1 595 ? -43.039 -27.086 37.050 1.00 75.38 595 GLN A CA 1
ATOM 4503 C C . GLN A 1 595 ? -42.343 -26.875 35.695 1.00 75.38 595 GLN A C 1
ATOM 4505 O O . GLN A 1 595 ? -41.191 -27.273 35.540 1.00 75.38 595 GLN A O 1
ATOM 4510 N N . ARG A 1 596 ? -42.982 -26.184 34.740 1.00 77.81 596 ARG A N 1
ATOM 4511 C CA . ARG A 1 596 ? -42.367 -25.872 33.437 1.00 77.81 596 ARG A CA 1
ATOM 4512 C C . ARG A 1 596 ? -41.214 -24.876 33.544 1.00 77.81 596 ARG A C 1
ATOM 4514 O O . ARG A 1 596 ? -40.222 -25.056 32.847 1.00 77.81 596 ARG A O 1
ATOM 4521 N N . ASN A 1 597 ? -41.267 -23.909 34.463 1.00 77.81 597 ASN A N 1
ATOM 4522 C CA . ASN A 1 597 ? -40.116 -23.053 34.774 1.00 77.81 597 ASN A CA 1
ATOM 4523 C C . ASN A 1 597 ? -38.929 -23.848 35.337 1.00 77.81 597 ASN A C 1
ATOM 4525 O O . ASN A 1 597 ? -37.798 -23.587 34.938 1.00 77.81 597 ASN A O 1
ATOM 4529 N N . ILE A 1 598 ? -39.160 -24.834 36.213 1.00 74.69 598 ILE A N 1
ATOM 4530 C CA . ILE A 1 598 ? -38.087 -25.705 36.725 1.00 74.69 598 ILE A CA 1
ATOM 4531 C C . ILE A 1 598 ? -37.436 -26.473 35.565 1.00 74.69 598 ILE A C 1
ATOM 4533 O O . ILE A 1 598 ? -36.225 -26.369 35.377 1.00 74.69 598 ILE A O 1
ATOM 4537 N N . SER A 1 599 ? -38.229 -27.131 34.714 1.00 78.44 599 SER A N 1
ATOM 4538 C CA . SER A 1 599 ? -37.702 -27.860 33.550 1.00 78.44 599 SER A CA 1
ATOM 4539 C C . SER A 1 599 ? -37.025 -26.954 32.507 1.00 78.44 599 SER A C 1
ATOM 4541 O O . SER A 1 599 ? -36.046 -27.364 31.889 1.00 78.44 599 SER A O 1
ATOM 4543 N N . LEU A 1 600 ? -37.481 -25.707 32.324 1.00 81.19 600 LEU A N 1
ATOM 4544 C CA . LEU A 1 600 ? -36.810 -24.709 31.475 1.00 81.19 600 LEU A CA 1
ATOM 4545 C C . LEU A 1 600 ? -35.470 -24.244 32.068 1.00 81.19 600 LEU A C 1
ATOM 4547 O O . LEU A 1 600 ? -34.506 -24.044 31.327 1.00 81.19 600 LEU A O 1
ATOM 4551 N N . VAL A 1 601 ? -35.374 -24.094 33.391 1.00 76.25 601 VAL A N 1
ATOM 4552 C CA . VAL A 1 601 ? -34.112 -23.775 34.080 1.00 76.25 601 VAL A CA 1
ATOM 4553 C C . VAL A 1 601 ? -33.126 -24.945 33.987 1.00 76.25 601 VAL A C 1
ATOM 4555 O O . VAL A 1 601 ? -31.934 -24.724 33.785 1.00 76.25 601 VAL A O 1
ATOM 4558 N N . GLU A 1 602 ? -33.598 -26.188 34.060 1.00 74.88 602 GLU A N 1
ATOM 4559 C CA . GLU A 1 602 ? -32.764 -27.380 33.859 1.00 74.88 602 GLU A CA 1
ATOM 4560 C C . GLU A 1 602 ? -32.275 -27.487 32.406 1.00 74.88 602 GLU A C 1
ATOM 4562 O O . GLU A 1 602 ? -31.069 -27.567 32.169 1.00 74.88 602 GLU A O 1
ATOM 4567 N N . ALA A 1 603 ? -33.178 -27.370 31.428 1.00 78.12 603 ALA A N 1
ATOM 4568 C CA . ALA A 1 603 ? -32.831 -27.417 30.007 1.00 78.12 603 ALA A CA 1
ATOM 4569 C C . ALA A 1 603 ? -31.910 -26.261 29.573 1.00 78.12 603 ALA A C 1
ATOM 4571 O O . ALA A 1 603 ? -31.006 -26.465 28.764 1.00 78.12 603 ALA A O 1
ATOM 4572 N N . SER A 1 604 ? -32.084 -25.050 30.115 1.00 75.38 604 SER A N 1
ATOM 4573 C CA . SER A 1 604 ? -31.188 -23.920 29.818 1.00 75.38 604 SER A CA 1
ATOM 4574 C C . SER A 1 604 ? -29.796 -24.092 30.431 1.00 75.38 604 SER A C 1
ATOM 4576 O O . SER A 1 604 ? -28.813 -23.752 29.774 1.00 75.38 604 SER A O 1
ATOM 4578 N N . ARG A 1 605 ? -29.678 -24.686 31.628 1.00 80.12 605 ARG A N 1
ATOM 4579 C CA . ARG A 1 605 ? -28.381 -25.084 32.206 1.00 80.12 605 ARG A CA 1
ATOM 4580 C C . ARG A 1 605 ? -27.694 -26.169 31.377 1.00 80.12 605 ARG A C 1
ATOM 4582 O O . ARG A 1 605 ? -26.488 -26.089 31.158 1.00 80.12 605 ARG A O 1
ATOM 4589 N N . GLU A 1 606 ? -28.445 -27.148 30.875 1.00 79.94 606 GLU A N 1
ATOM 4590 C CA . GLU A 1 606 ? -27.892 -28.198 30.015 1.00 79.94 606 GLU A CA 1
ATOM 4591 C C . GLU A 1 606 ? -27.449 -27.652 28.646 1.00 79.94 606 GLU A C 1
ATOM 4593 O O . GLU A 1 606 ? -26.373 -27.996 28.156 1.00 79.94 606 GLU A O 1
ATOM 4598 N N . LEU A 1 607 ? -28.228 -26.747 28.043 1.00 77.69 607 LEU A N 1
ATOM 4599 C CA . LEU A 1 607 ? -27.846 -26.056 26.809 1.00 77.69 607 LEU A CA 1
ATOM 4600 C C . LEU A 1 607 ? -26.620 -25.158 27.006 1.00 77.69 607 LEU A C 1
ATOM 4602 O O . LEU A 1 607 ? -25.748 -25.161 26.142 1.00 77.69 607 LEU A O 1
ATOM 4606 N N . ALA A 1 608 ? -26.509 -24.450 28.134 1.00 73.25 608 ALA A N 1
ATOM 4607 C CA . ALA A 1 608 ? -25.313 -23.681 28.472 1.00 73.25 608 ALA A CA 1
ATOM 4608 C C . ALA A 1 608 ? -24.073 -24.588 28.563 1.00 73.25 608 ALA A C 1
ATOM 4610 O O . ALA A 1 608 ? -23.076 -24.324 27.895 1.00 73.25 608 ALA A O 1
ATOM 4611 N N . ALA A 1 609 ? -24.162 -25.716 29.278 1.00 82.31 609 ALA A N 1
ATOM 4612 C CA . ALA A 1 609 ? -23.068 -26.686 29.367 1.00 82.31 609 ALA A CA 1
ATOM 4613 C C . ALA A 1 609 ? -22.667 -27.259 27.991 1.00 82.31 609 ALA A C 1
ATOM 4615 O O . ALA A 1 609 ? -21.479 -27.383 27.692 1.00 82.31 609 ALA A O 1
ATOM 4616 N N . ARG A 1 610 ? -23.641 -27.568 27.121 1.00 84.56 610 ARG A N 1
ATOM 4617 C CA . ARG A 1 610 ? -23.380 -28.025 25.742 1.00 84.56 610 ARG A CA 1
ATOM 4618 C C . ARG A 1 610 ? -22.739 -26.933 24.877 1.00 84.56 610 ARG A C 1
ATOM 4620 O O . ARG A 1 610 ? -21.865 -27.248 24.074 1.00 84.56 610 ARG A O 1
ATOM 4627 N N . LEU A 1 611 ? -23.135 -25.669 25.042 1.00 77.31 611 LEU A N 1
ATOM 4628 C CA . LEU A 1 611 ? -22.518 -24.538 24.344 1.00 77.31 611 LEU A CA 1
ATOM 4629 C C . LEU A 1 611 ? -21.064 -24.337 24.775 1.00 77.31 611 LEU A C 1
ATOM 4631 O O . LEU A 1 611 ? -20.212 -24.223 23.902 1.00 77.31 611 LEU A O 1
ATOM 4635 N N . GLU A 1 612 ? -20.745 -24.409 26.072 1.00 84.75 612 GLU A N 1
ATOM 4636 C CA . GLU A 1 612 ? -19.347 -24.327 26.515 1.00 84.75 612 GLU A CA 1
ATOM 4637 C C . GLU A 1 612 ? -18.476 -25.470 25.952 1.00 84.75 612 GLU A C 1
ATOM 4639 O O . GLU A 1 612 ? -17.286 -25.282 25.704 1.00 84.75 612 GLU A O 1
ATOM 4644 N N . VAL A 1 613 ? -19.029 -26.678 25.768 1.00 87.19 613 VAL A N 1
ATOM 4645 C CA . VAL A 1 613 ? -18.305 -27.789 25.119 1.00 87.19 613 VAL A CA 1
ATOM 4646 C C . VAL A 1 613 ? -18.041 -27.472 23.646 1.00 87.19 613 VAL A C 1
ATOM 4648 O O . VAL A 1 613 ? -16.903 -27.588 23.201 1.00 87.19 613 VAL A O 1
ATOM 4651 N N . LEU A 1 614 ? -19.046 -26.991 22.908 1.00 84.25 614 LEU A N 1
ATOM 4652 C CA . LEU A 1 614 ? -18.885 -26.589 21.505 1.00 84.25 614 LEU A CA 1
ATOM 4653 C C . LEU A 1 614 ? -17.939 -25.388 21.334 1.00 84.25 614 LEU A C 1
ATOM 4655 O O . LEU A 1 614 ? -17.242 -25.290 20.325 1.00 84.25 614 LEU A O 1
ATOM 4659 N N . GLU A 1 615 ? -17.882 -24.476 22.305 1.00 84.12 615 GLU A N 1
ATOM 4660 C CA . GLU A 1 615 ? -16.924 -23.366 22.317 1.00 84.12 615 GLU A CA 1
ATOM 4661 C C . GLU A 1 615 ? -15.488 -23.853 22.543 1.00 84.12 615 GLU A C 1
ATOM 4663 O O . GLU A 1 615 ? -14.590 -23.390 21.837 1.00 84.12 615 GLU A O 1
ATOM 4668 N N . ARG A 1 616 ? -15.277 -24.844 23.424 1.00 84.31 616 ARG A N 1
ATOM 4669 C CA . ARG A 1 616 ? -13.979 -25.523 23.608 1.00 84.31 616 ARG A CA 1
ATOM 4670 C C . ARG A 1 616 ? -13.552 -26.286 22.348 1.00 84.31 616 ARG A C 1
ATOM 4672 O O . ARG A 1 616 ? -12.445 -26.091 21.854 1.00 84.31 616 ARG A O 1
ATOM 4679 N N . GLU A 1 617 ? -14.449 -27.063 21.742 1.00 85.81 617 GLU A N 1
ATOM 4680 C CA . GLU A 1 617 ? -14.174 -27.742 20.464 1.00 85.81 617 GLU A CA 1
ATOM 4681 C C . GLU A 1 617 ? -13.859 -26.742 19.335 1.00 85.81 617 GLU A C 1
ATOM 4683 O O . GLU A 1 617 ? -13.013 -26.996 18.472 1.00 85.81 617 GLU A O 1
ATOM 4688 N N . ARG A 1 618 ? -14.500 -25.566 19.345 1.00 82.94 618 ARG A N 1
ATOM 4689 C CA . ARG A 1 618 ? -14.235 -24.485 18.388 1.00 82.94 618 ARG A CA 1
ATOM 4690 C C . ARG A 1 618 ? -12.900 -23.783 18.646 1.00 82.94 618 ARG A C 1
ATOM 4692 O O . ARG A 1 618 ? -12.245 -23.422 17.664 1.00 82.94 618 ARG A O 1
ATOM 4699 N N . SER A 1 619 ? -12.475 -23.603 19.901 1.00 78.62 619 SER A N 1
ATOM 4700 C CA . SER A 1 619 ? -11.120 -23.121 20.198 1.00 78.62 619 SER A CA 1
ATOM 4701 C C . SER A 1 619 ? -10.071 -24.134 19.746 1.00 78.62 619 SER A C 1
ATOM 4703 O O . SER A 1 619 ? -9.160 -23.752 19.010 1.00 78.62 619 SER A O 1
ATOM 4705 N N . ASP A 1 620 ? -10.262 -25.421 20.034 1.00 86.69 620 ASP A N 1
ATOM 4706 C CA . ASP A 1 620 ? -9.349 -26.496 19.624 1.00 86.69 620 ASP A CA 1
ATOM 4707 C C . ASP A 1 620 ? -9.234 -26.579 18.092 1.00 86.69 620 ASP A C 1
ATOM 4709 O O . ASP A 1 620 ? -8.136 -26.638 17.531 1.00 86.69 620 ASP A O 1
ATOM 4713 N N . ALA A 1 621 ? -10.363 -26.483 17.381 1.00 82.56 621 ALA A N 1
ATOM 4714 C CA . ALA A 1 621 ? -10.389 -26.415 15.922 1.00 82.56 621 ALA A CA 1
ATOM 4715 C C . ALA A 1 621 ? -9.686 -25.161 15.366 1.00 82.56 621 ALA A C 1
ATOM 4717 O O . ALA A 1 621 ? -9.113 -25.215 14.275 1.00 82.56 621 ALA A O 1
ATOM 4718 N N . SER A 1 622 ? -9.709 -24.035 16.090 1.00 79.12 622 SER A N 1
ATOM 4719 C CA . SER A 1 622 ? -8.971 -22.822 15.713 1.00 79.12 622 SER A CA 1
ATOM 4720 C C . SER A 1 622 ? -7.461 -22.986 15.924 1.00 79.12 622 SER A C 1
ATOM 4722 O O . SER A 1 622 ? -6.687 -22.667 15.022 1.00 79.12 622 SER A O 1
ATOM 4724 N N . GLU A 1 623 ? -7.031 -23.601 17.030 1.00 88.56 623 GLU A N 1
ATOM 4725 C CA . GLU A 1 623 ? -5.619 -23.914 17.264 1.00 88.56 623 GLU A CA 1
ATOM 4726 C C . GLU A 1 623 ? -5.061 -24.889 16.224 1.00 88.56 623 GLU A C 1
ATOM 4728 O O . GLU A 1 623 ? -3.933 -24.727 15.755 1.00 88.56 623 GLU A O 1
ATOM 4733 N N . LEU A 1 624 ? -5.839 -25.909 15.848 1.00 86.69 624 LEU A N 1
ATOM 4734 C CA . LEU A 1 624 ? -5.455 -26.865 14.811 1.00 86.69 624 LEU A CA 1
ATOM 4735 C C . LEU A 1 624 ? -5.307 -26.195 13.438 1.00 86.69 624 LEU A C 1
ATOM 4737 O O . LEU A 1 624 ? -4.407 -26.567 12.686 1.00 86.69 624 LEU A O 1
ATOM 4741 N N . ARG A 1 625 ? -6.120 -25.176 13.122 1.00 88.56 625 ARG A N 1
ATOM 4742 C CA . ARG A 1 625 ? -5.951 -24.364 11.902 1.00 88.56 625 ARG A CA 1
ATOM 4743 C C . ARG A 1 625 ? -4.664 -23.548 11.936 1.00 88.56 625 ARG A C 1
ATOM 4745 O O . ARG A 1 625 ? -3.907 -23.624 10.978 1.00 88.56 625 ARG A O 1
ATOM 4752 N N . VAL A 1 626 ? -4.361 -22.872 13.045 1.00 90.75 626 VAL A N 1
ATOM 4753 C CA . VAL A 1 626 ? -3.101 -22.118 13.202 1.00 90.75 626 VAL A CA 1
ATOM 4754 C C . VAL A 1 626 ? -1.880 -23.040 13.071 1.00 90.75 626 VAL A C 1
ATOM 4756 O O . VAL A 1 626 ? -0.920 -22.698 12.384 1.00 90.75 626 VAL A O 1
ATOM 4759 N N . LYS A 1 627 ? -1.930 -24.247 13.657 1.00 89.62 627 LYS A N 1
ATOM 4760 C CA . LYS A 1 627 ? -0.875 -25.276 13.534 1.00 89.62 627 LYS A CA 1
ATOM 4761 C C . LYS A 1 627 ? -0.751 -25.824 12.101 1.00 89.62 627 LYS A C 1
ATOM 4763 O O . LYS A 1 627 ? 0.353 -26.129 11.650 1.00 89.62 627 LYS A O 1
ATOM 4768 N N . LEU A 1 628 ? -1.861 -25.937 11.366 1.00 88.38 628 LEU A N 1
ATOM 4769 C CA . LEU A 1 628 ? -1.853 -26.308 9.948 1.00 88.38 628 LEU A CA 1
ATOM 4770 C C . LEU A 1 628 ? -1.239 -25.190 9.093 1.00 88.38 628 LEU A C 1
ATOM 4772 O O . LEU A 1 628 ? -0.376 -25.458 8.262 1.00 88.38 628 LEU A O 1
ATOM 4776 N N . GLU A 1 629 ? -1.635 -23.939 9.322 1.00 88.31 629 GLU A N 1
ATOM 4777 C CA . GLU A 1 629 ? -1.111 -22.763 8.623 1.00 88.31 629 GLU A CA 1
ATOM 4778 C C . GLU A 1 629 ? 0.399 -22.610 8.853 1.00 88.31 629 GLU A C 1
ATOM 4780 O O . GLU A 1 629 ? 1.147 -22.500 7.875 1.00 88.31 629 GLU A O 1
ATOM 4785 N N . SER A 1 630 ? 0.881 -22.743 10.097 1.00 86.94 630 SER A N 1
ATOM 4786 C CA . SER A 1 630 ? 2.321 -22.722 10.387 1.00 86.94 630 SER A CA 1
ATOM 4787 C C . SER A 1 630 ? 3.060 -23.841 9.644 1.00 86.94 630 SER A C 1
ATOM 4789 O O . SER A 1 630 ? 4.002 -23.548 8.905 1.00 86.94 630 SER A O 1
ATOM 4791 N N . ALA A 1 631 ? 2.576 -25.088 9.710 1.00 84.62 631 ALA A N 1
ATOM 4792 C CA . ALA A 1 631 ? 3.168 -26.219 8.988 1.00 84.62 631 ALA A CA 1
ATOM 4793 C C . ALA A 1 631 ? 3.157 -26.029 7.455 1.00 84.62 631 ALA A C 1
ATOM 4795 O O . ALA A 1 631 ? 4.112 -26.403 6.769 1.00 84.62 631 ALA A O 1
ATOM 4796 N N . THR A 1 632 ? 2.115 -25.407 6.888 1.00 88.88 632 THR A N 1
ATOM 4797 C CA . THR A 1 632 ? 2.098 -25.080 5.451 1.00 88.88 632 THR A CA 1
ATOM 4798 C C . THR A 1 632 ? 3.093 -23.982 5.085 1.00 88.88 632 THR A C 1
ATOM 4800 O O . THR A 1 632 ? 3.701 -24.071 4.017 1.00 88.88 632 THR A O 1
ATOM 4803 N N . SER A 1 633 ? 3.321 -22.991 5.953 1.00 86.19 633 SER A N 1
ATOM 4804 C CA . SER A 1 633 ? 4.337 -21.957 5.718 1.00 86.19 633 SER A CA 1
ATOM 4805 C C . SER A 1 633 ? 5.761 -22.523 5.810 1.00 86.19 633 SER A C 1
ATOM 4807 O O . SER A 1 633 ? 6.586 -22.246 4.938 1.00 86.19 633 SER A O 1
ATOM 4809 N N . GLU A 1 634 ? 6.029 -23.425 6.760 1.00 91.12 634 GLU A N 1
ATOM 4810 C CA . GLU A 1 634 ? 7.289 -24.176 6.849 1.00 91.12 634 GLU A CA 1
ATOM 4811 C C . GLU A 1 634 ? 7.534 -25.031 5.594 1.00 91.12 634 GLU A C 1
ATOM 4813 O O . GLU A 1 634 ? 8.628 -25.003 5.026 1.00 91.12 634 GLU A O 1
ATOM 4818 N N . LEU A 1 635 ? 6.506 -25.718 5.079 1.00 88.31 635 LEU A N 1
ATOM 4819 C CA . LEU A 1 635 ? 6.588 -26.460 3.814 1.00 88.31 635 LEU A CA 1
ATOM 4820 C C . LEU A 1 635 ? 6.835 -25.553 2.597 1.00 88.31 635 LEU A C 1
ATOM 4822 O O . LEU A 1 635 ? 7.534 -25.958 1.665 1.00 88.31 635 LEU A O 1
ATOM 4826 N N . GLN A 1 636 ? 6.288 -24.334 2.572 1.00 89.94 636 GLN A N 1
ATOM 4827 C CA . GLN A 1 636 ? 6.570 -23.359 1.511 1.00 89.94 636 GLN A CA 1
ATOM 4828 C C . GLN A 1 636 ? 8.017 -22.847 1.575 1.00 89.94 636 GLN A C 1
ATOM 4830 O O . GLN A 1 636 ? 8.662 -22.729 0.531 1.00 89.94 636 GLN A O 1
ATOM 4835 N N . LEU A 1 637 ? 8.551 -22.608 2.777 1.00 91.06 637 LEU A N 1
ATOM 4836 C CA . LEU A 1 637 ? 9.956 -22.246 2.989 1.00 91.06 637 LEU A CA 1
ATOM 4837 C C . LEU A 1 637 ? 10.905 -23.392 2.601 1.00 91.06 637 LEU A C 1
ATOM 4839 O O . LEU A 1 637 ? 11.892 -23.160 1.907 1.00 91.06 637 LEU A O 1
ATOM 4843 N N . ALA A 1 638 ? 10.577 -24.638 2.949 1.00 85.06 638 ALA A N 1
ATOM 4844 C CA . ALA A 1 638 ? 11.352 -25.806 2.530 1.00 85.06 638 ALA A CA 1
ATOM 4845 C C . ALA A 1 638 ? 11.377 -25.964 0.996 1.00 85.06 638 ALA A C 1
ATOM 4847 O O . ALA A 1 638 ? 12.438 -26.180 0.412 1.00 85.06 638 ALA A O 1
ATOM 4848 N N . ARG A 1 639 ? 10.233 -25.778 0.321 1.00 89.31 639 ARG A N 1
ATOM 4849 C CA . ARG A 1 639 ? 10.135 -25.814 -1.153 1.00 89.31 639 ARG A CA 1
ATOM 4850 C C . ARG A 1 639 ? 10.886 -24.668 -1.835 1.00 89.31 639 ARG A C 1
ATOM 4852 O O . ARG A 1 639 ? 11.440 -24.861 -2.918 1.00 89.31 639 ARG A O 1
ATOM 4859 N N . SER A 1 640 ? 10.912 -23.472 -1.242 1.00 86.06 640 SER A N 1
ATOM 4860 C CA . SER A 1 640 ? 11.667 -22.346 -1.805 1.00 86.06 640 SER A CA 1
ATOM 4861 C C . SER A 1 640 ? 13.179 -22.541 -1.635 1.00 86.06 640 SER A C 1
ATOM 4863 O O . SER A 1 640 ? 13.919 -22.294 -2.589 1.00 86.06 640 SER A O 1
ATOM 4865 N N . ALA A 1 641 ? 13.624 -23.097 -0.503 1.00 85.50 641 ALA A N 1
ATOM 4866 C CA . ALA A 1 641 ? 15.006 -23.526 -0.293 1.00 85.50 641 ALA A CA 1
ATOM 4867 C C . ALA A 1 641 ? 15.416 -24.656 -1.260 1.00 85.50 641 ALA A C 1
ATOM 4869 O O . ALA A 1 641 ? 16.463 -24.564 -1.897 1.00 85.50 641 ALA A O 1
ATOM 4870 N N . GLU A 1 642 ? 14.576 -25.680 -1.461 1.00 89.12 642 GLU A N 1
ATOM 4871 C CA . GLU A 1 642 ? 14.820 -26.743 -2.452 1.00 89.12 642 GLU A CA 1
ATOM 4872 C C . GLU A 1 642 ? 14.996 -26.163 -3.865 1.00 89.12 642 GLU A C 1
ATOM 4874 O O . GLU A 1 642 ? 15.942 -26.513 -4.574 1.00 89.12 642 GLU A O 1
ATOM 4879 N N . LYS A 1 643 ? 14.136 -25.214 -4.262 1.00 91.56 643 LYS A N 1
ATOM 4880 C CA . LYS A 1 643 ? 14.254 -24.512 -5.547 1.00 91.56 643 LYS A CA 1
ATOM 4881 C C . LYS A 1 643 ? 15.574 -23.740 -5.654 1.00 91.56 643 LYS A C 1
ATOM 4883 O O . LYS A 1 643 ? 16.248 -23.858 -6.675 1.00 91.56 643 LYS A O 1
ATOM 4888 N N . GLN A 1 644 ? 15.969 -23.005 -4.612 1.00 90.00 644 GLN A N 1
ATOM 4889 C CA . GLN A 1 644 ? 17.252 -22.293 -4.568 1.00 90.00 644 GLN A CA 1
ATOM 4890 C C . GLN A 1 644 ? 18.441 -23.259 -4.688 1.00 90.00 644 GLN A C 1
ATOM 4892 O O . GLN A 1 644 ? 19.329 -23.031 -5.507 1.00 90.00 644 GLN A O 1
ATOM 4897 N N . HIS A 1 645 ? 18.439 -24.377 -3.956 1.00 85.56 645 HIS A N 1
ATOM 4898 C CA . HIS A 1 645 ? 19.470 -25.412 -4.074 1.00 85.56 645 HIS A CA 1
ATOM 4899 C C . HIS A 1 645 ? 19.507 -26.042 -5.473 1.00 85.56 645 HIS A C 1
ATOM 4901 O O . HIS A 1 645 ? 20.584 -26.218 -6.038 1.00 85.56 645 HIS A O 1
ATOM 4907 N N . ARG A 1 646 ? 18.348 -26.327 -6.075 1.00 92.44 646 ARG A N 1
ATOM 4908 C CA . ARG A 1 646 ? 18.236 -26.837 -7.450 1.00 92.44 646 ARG A CA 1
ATOM 4909 C C . ARG A 1 646 ? 18.784 -25.846 -8.479 1.00 92.44 646 ARG A C 1
ATOM 4911 O O . ARG A 1 646 ? 19.431 -26.274 -9.431 1.00 92.44 646 ARG A O 1
ATOM 4918 N N . ASP A 1 647 ? 18.558 -24.547 -8.302 1.00 89.94 647 ASP A N 1
ATOM 4919 C CA . ASP A 1 647 ? 19.086 -23.517 -9.201 1.00 89.94 647 ASP A CA 1
ATOM 4920 C C . ASP A 1 647 ? 20.603 -23.306 -9.003 1.00 89.94 647 ASP A C 1
ATOM 4922 O O . ASP A 1 647 ? 21.334 -23.221 -9.991 1.00 89.94 647 ASP A O 1
ATOM 4926 N N . LEU A 1 648 ? 21.114 -23.376 -7.768 1.00 90.19 648 LEU A N 1
ATOM 4927 C CA . LEU A 1 648 ? 22.559 -23.422 -7.489 1.00 90.19 648 LEU A CA 1
ATOM 4928 C C . LEU A 1 648 ? 23.232 -24.657 -8.114 1.00 90.19 648 LEU A C 1
ATOM 4930 O O . LEU A 1 648 ? 24.303 -24.539 -8.706 1.00 90.19 648 LEU A O 1
ATOM 4934 N N . LEU A 1 649 ? 22.592 -25.831 -8.055 1.00 91.19 649 LEU A N 1
ATOM 4935 C CA . LEU A 1 649 ? 23.087 -27.050 -8.704 1.00 91.19 649 LEU A CA 1
ATOM 4936 C C . LEU A 1 649 ? 23.108 -26.934 -10.236 1.00 91.19 649 LEU A C 1
ATOM 4938 O O . LEU A 1 649 ? 24.032 -27.455 -10.862 1.00 91.19 649 LEU A O 1
ATOM 4942 N N . LYS A 1 650 ? 22.157 -26.216 -10.856 1.00 90.75 650 LYS A N 1
ATOM 4943 C CA . LYS A 1 650 ? 22.227 -25.901 -12.296 1.00 90.75 650 LYS A CA 1
ATOM 4944 C C . LYS A 1 650 ? 23.446 -25.041 -12.608 1.00 90.75 650 LYS A C 1
ATOM 4946 O O . LYS A 1 650 ? 24.192 -25.403 -13.513 1.00 90.75 650 LYS A O 1
ATOM 4951 N N . VAL A 1 651 ? 23.684 -23.966 -11.851 1.00 88.62 651 VAL A N 1
ATOM 4952 C CA . VAL A 1 651 ? 24.856 -23.093 -12.046 1.00 88.62 651 VAL A CA 1
ATOM 4953 C C . VAL A 1 651 ? 26.153 -23.883 -11.862 1.00 88.62 651 VAL A C 1
ATOM 4955 O O . VAL A 1 651 ? 27.029 -23.814 -12.719 1.00 88.62 651 VAL A O 1
ATOM 4958 N N . ALA A 1 652 ? 26.250 -24.722 -10.827 1.00 84.19 652 ALA A N 1
ATOM 4959 C CA . ALA A 1 652 ? 27.397 -25.608 -10.627 1.00 84.19 652 ALA A CA 1
ATOM 4960 C C . ALA A 1 652 ? 27.574 -26.615 -11.782 1.00 84.19 652 ALA A C 1
ATOM 4962 O O . ALA A 1 652 ? 28.701 -26.882 -12.197 1.00 84.19 652 ALA A O 1
ATOM 4963 N N . SER A 1 653 ? 26.484 -27.150 -12.349 1.00 82.88 653 SER A N 1
ATOM 4964 C CA . SER A 1 653 ? 26.561 -28.038 -13.518 1.00 82.88 653 SER A CA 1
ATOM 4965 C C . SER A 1 653 ? 27.008 -27.301 -14.785 1.00 82.88 653 SER A C 1
ATOM 4967 O O . SER A 1 653 ? 27.869 -27.807 -15.497 1.00 82.88 653 SER A O 1
ATOM 4969 N N . GLN A 1 654 ? 26.523 -26.076 -15.012 1.00 89.56 654 GLN A N 1
ATOM 4970 C CA . GLN A 1 654 ? 26.937 -25.216 -16.123 1.00 89.56 654 GLN A CA 1
ATOM 4971 C C . GLN A 1 654 ? 28.408 -24.815 -15.995 1.00 89.56 654 GLN A C 1
ATOM 4973 O O . GLN A 1 654 ? 29.144 -24.899 -16.970 1.00 89.56 654 GLN A O 1
ATOM 4978 N N . GLN A 1 655 ? 28.864 -24.452 -14.792 1.00 83.12 655 GLN A N 1
ATOM 4979 C CA . GLN A 1 655 ? 30.276 -24.183 -14.511 1.00 83.12 655 GLN A CA 1
ATOM 4980 C C . GLN A 1 655 ? 31.134 -25.426 -14.753 1.00 83.12 655 GLN A C 1
ATOM 4982 O O . GLN A 1 655 ? 32.125 -25.344 -15.468 1.00 83.12 655 GLN A O 1
ATOM 4987 N N . ARG A 1 656 ? 30.740 -26.595 -14.228 1.00 90.25 656 ARG A N 1
ATOM 4988 C CA . ARG A 1 656 ? 31.431 -27.872 -14.470 1.00 90.25 656 ARG A CA 1
ATOM 4989 C C . ARG A 1 656 ? 31.532 -28.189 -15.961 1.00 90.25 656 ARG A C 1
ATOM 4991 O O . ARG A 1 656 ? 32.590 -28.611 -16.413 1.00 90.25 656 ARG A O 1
ATOM 4998 N N . ASP A 1 657 ? 30.449 -28.021 -16.709 1.00 88.19 657 ASP A N 1
ATOM 4999 C CA . ASP A 1 657 ? 30.411 -28.379 -18.125 1.00 88.19 657 ASP A CA 1
ATOM 5000 C C . ASP A 1 657 ? 31.150 -27.343 -18.989 1.00 88.19 657 ASP A C 1
ATOM 5002 O O . ASP A 1 657 ? 31.833 -27.729 -19.929 1.00 88.19 657 ASP A O 1
ATOM 5006 N N . MET A 1 658 ? 31.164 -26.067 -18.592 1.00 83.00 658 MET A N 1
ATOM 5007 C CA . MET A 1 658 ? 32.045 -25.027 -19.142 1.00 83.00 658 MET A CA 1
ATOM 5008 C C . MET A 1 658 ? 33.528 -25.325 -18.857 1.00 83.00 658 MET A C 1
ATOM 5010 O O . MET A 1 658 ? 34.341 -25.270 -19.775 1.00 83.00 658 MET A O 1
ATOM 5014 N N . TYR A 1 659 ? 33.890 -25.734 -17.634 1.00 82.19 659 TYR A N 1
ATOM 5015 C CA . TYR A 1 659 ? 35.262 -26.143 -17.306 1.00 82.19 659 TYR A CA 1
ATOM 5016 C C . TYR A 1 659 ? 35.687 -27.410 -18.053 1.00 82.19 659 TYR A C 1
ATOM 5018 O O . TYR A 1 659 ? 36.833 -27.492 -18.484 1.00 82.19 659 TYR A O 1
ATOM 5026 N N . LYS A 1 660 ? 34.783 -28.378 -18.265 1.00 88.50 660 LYS A N 1
ATOM 5027 C CA . LYS A 1 660 ? 35.045 -29.512 -19.164 1.00 88.50 660 LYS A CA 1
ATOM 5028 C C . LYS A 1 660 ? 35.311 -29.037 -20.584 1.00 88.50 660 LYS A C 1
ATOM 5030 O O . LYS A 1 660 ? 36.302 -29.459 -21.155 1.00 88.50 660 LYS A O 1
ATOM 5035 N N . LEU A 1 661 ? 34.492 -28.130 -21.114 1.00 83.19 661 LEU A N 1
ATOM 5036 C CA . LEU A 1 661 ? 34.656 -27.602 -22.469 1.00 83.19 661 LEU A CA 1
ATOM 5037 C C . LEU A 1 661 ? 35.971 -26.820 -22.624 1.00 83.19 661 LEU A C 1
ATOM 5039 O O . LEU A 1 661 ? 36.634 -26.969 -23.643 1.00 83.19 661 LEU A O 1
ATOM 5043 N N . LEU A 1 662 ? 36.399 -26.078 -21.593 1.00 78.00 662 LEU A N 1
ATOM 5044 C CA . LEU A 1 662 ? 37.719 -25.435 -21.541 1.00 78.00 662 LEU A CA 1
ATOM 5045 C C . LEU A 1 662 ? 38.875 -26.441 -21.445 1.00 78.00 662 LEU A C 1
ATOM 5047 O O . LEU A 1 662 ? 39.916 -26.236 -22.064 1.00 78.00 662 LEU A O 1
ATOM 5051 N N . LEU A 1 663 ? 38.717 -27.531 -20.688 1.00 77.19 663 LEU A N 1
ATOM 5052 C CA . LEU A 1 663 ? 39.718 -28.600 -20.591 1.00 77.19 663 LEU A CA 1
ATOM 5053 C C . LEU A 1 663 ? 39.786 -29.440 -21.873 1.00 77.19 663 LEU A C 1
ATOM 5055 O O . LEU A 1 663 ? 40.867 -29.861 -22.269 1.00 77.19 663 LEU A O 1
ATOM 5059 N N . GLU A 1 664 ? 38.660 -29.655 -22.547 1.00 76.06 664 GLU A N 1
ATOM 5060 C CA . GLU A 1 664 ? 38.566 -30.316 -23.849 1.00 76.06 664 GLU A CA 1
ATOM 5061 C C . GLU A 1 664 ? 39.124 -29.415 -24.957 1.00 76.06 664 GLU A C 1
ATOM 5063 O O . GLU A 1 664 ? 39.895 -29.895 -25.782 1.00 76.06 664 GLU A O 1
ATOM 5068 N N . SER A 1 665 ? 38.860 -28.101 -24.938 1.00 64.50 665 SER A N 1
ATOM 5069 C CA . SER A 1 665 ? 39.511 -27.160 -25.856 1.00 64.50 665 SER A CA 1
ATOM 5070 C C . SER A 1 665 ? 41.011 -27.050 -25.586 1.00 64.50 665 SER A C 1
ATOM 5072 O O . SER A 1 665 ? 41.785 -27.053 -26.537 1.00 64.50 665 SER A O 1
ATOM 5074 N N . ALA A 1 666 ? 41.440 -27.035 -24.318 1.00 61.72 666 ALA A N 1
ATOM 5075 C CA . ALA A 1 666 ? 42.857 -27.065 -23.956 1.00 61.72 666 ALA A CA 1
ATOM 5076 C C . ALA A 1 666 ? 43.528 -28.349 -24.469 1.00 61.72 666 ALA A C 1
ATOM 5078 O O . ALA A 1 666 ? 44.556 -28.276 -25.137 1.00 61.72 666 ALA A O 1
ATOM 5079 N N . ARG A 1 667 ? 42.895 -29.510 -24.256 1.00 64.12 667 ARG A N 1
ATOM 5080 C CA . ARG A 1 667 ? 43.366 -30.824 -24.718 1.00 64.12 667 ARG A CA 1
ATOM 5081 C C . ARG A 1 667 ? 43.401 -30.955 -26.243 1.00 64.12 667 ARG A C 1
ATOM 5083 O O . ARG A 1 667 ? 44.304 -31.598 -26.768 1.00 64.12 667 ARG A O 1
ATOM 5090 N N . ASN A 1 668 ? 42.459 -30.329 -26.946 1.00 54.16 668 ASN A N 1
ATOM 5091 C CA . ASN A 1 668 ? 42.433 -30.279 -28.410 1.00 54.16 668 ASN A CA 1
ATOM 5092 C C . ASN A 1 668 ? 43.415 -29.237 -28.978 1.00 54.16 668 ASN A C 1
ATOM 5094 O O . ASN A 1 668 ? 43.869 -29.389 -30.107 1.00 54.16 668 ASN A O 1
ATOM 5098 N N . SER A 1 669 ? 43.779 -28.208 -28.201 1.00 50.59 669 SER A N 1
ATOM 5099 C CA . SER A 1 669 ? 44.860 -27.268 -28.534 1.00 50.59 669 SER A CA 1
ATOM 5100 C C . SER A 1 669 ? 46.260 -27.792 -28.184 1.00 50.59 669 SER A C 1
ATOM 5102 O O . SER A 1 669 ? 47.247 -27.286 -28.708 1.00 50.59 669 SER A O 1
ATOM 5104 N N . SER A 1 670 ? 46.364 -28.826 -27.340 1.00 42.94 670 SER A N 1
ATOM 5105 C CA . SER A 1 670 ? 47.619 -29.490 -26.970 1.00 42.94 670 SER A CA 1
ATOM 5106 C C . SER A 1 670 ? 47.833 -30.782 -27.768 1.00 42.94 670 SER A C 1
ATOM 5108 O O . SER A 1 670 ? 47.981 -31.867 -27.200 1.00 42.94 670 SER A O 1
ATOM 5110 N N . ALA A 1 671 ? 47.842 -30.664 -29.094 1.00 38.50 671 ALA A N 1
ATOM 5111 C CA . ALA A 1 671 ? 48.272 -31.724 -29.999 1.00 38.50 671 ALA A CA 1
ATOM 5112 C C . ALA A 1 671 ? 49.770 -31.589 -30.330 1.00 38.50 671 ALA A C 1
ATOM 5114 O O . ALA A 1 671 ? 50.125 -31.404 -31.484 1.00 38.50 671 ALA A O 1
ATOM 5115 N N . ASP A 1 672 ? 50.627 -31.664 -29.306 1.00 32.69 672 ASP A N 1
ATOM 5116 C CA . ASP A 1 672 ? 51.979 -32.235 -29.414 1.00 32.69 672 ASP A CA 1
ATOM 5117 C C . ASP A 1 672 ? 52.568 -32.507 -28.008 1.00 32.69 672 ASP A C 1
ATOM 5119 O O . ASP A 1 672 ? 52.308 -31.738 -27.076 1.00 32.69 672 ASP A O 1
ATOM 5123 N N . PRO A 1 673 ? 53.319 -33.608 -27.795 1.00 47.19 673 PRO A N 1
ATOM 5124 C CA . PRO A 1 673 ? 53.764 -34.015 -26.464 1.00 47.19 673 PRO A CA 1
ATOM 5125 C C . PRO A 1 673 ? 55.211 -33.597 -26.158 1.00 47.19 673 PRO A C 1
ATOM 5127 O O . PRO A 1 673 ? 56.117 -33.967 -26.898 1.00 47.19 673 PRO A O 1
ATOM 5130 N N . ALA A 1 674 ? 55.444 -32.944 -25.012 1.00 32.50 674 ALA A N 1
ATOM 5131 C CA . ALA A 1 674 ? 56.573 -33.180 -24.089 1.00 32.50 674 ALA A CA 1
ATOM 5132 C C . ALA A 1 674 ? 56.767 -32.027 -23.083 1.00 32.50 674 ALA A C 1
ATOM 5134 O O . ALA A 1 674 ? 56.616 -30.859 -23.415 1.00 32.50 674 ALA A O 1
ATOM 5135 N N . ALA A 1 675 ? 57.263 -32.409 -21.901 1.00 31.06 675 ALA A N 1
ATOM 5136 C CA . ALA A 1 675 ? 57.911 -31.580 -20.880 1.00 31.06 675 ALA A CA 1
ATOM 5137 C C . ALA A 1 675 ? 57.059 -30.618 -20.014 1.00 31.06 675 ALA A C 1
ATOM 5139 O O . ALA A 1 675 ? 56.181 -29.898 -20.468 1.00 31.06 675 ALA A O 1
ATOM 5140 N N . ALA A 1 676 ? 57.473 -30.569 -18.740 1.00 31.00 676 ALA A N 1
ATOM 5141 C CA . ALA A 1 676 ? 57.223 -29.530 -17.734 1.00 31.00 676 ALA A CA 1
ATOM 5142 C C . ALA A 1 676 ? 55.841 -29.455 -17.041 1.00 31.00 676 ALA A C 1
ATOM 5144 O O . ALA A 1 676 ? 55.095 -28.492 -17.187 1.00 31.00 676 ALA A O 1
ATOM 5145 N N . ALA A 1 677 ? 55.615 -30.377 -16.099 1.00 29.95 677 ALA A N 1
ATOM 5146 C CA . ALA A 1 677 ? 54.939 -30.053 -14.839 1.00 29.95 677 ALA A CA 1
ATOM 5147 C C . ALA A 1 677 ? 55.648 -30.773 -13.675 1.00 29.95 677 ALA A C 1
ATOM 5149 O O . ALA A 1 677 ? 55.584 -31.995 -13.561 1.00 29.95 677 ALA A O 1
ATOM 5150 N N . ALA A 1 678 ? 56.353 -30.016 -12.832 1.00 34.25 678 ALA A N 1
ATOM 5151 C CA . ALA A 1 678 ? 57.020 -30.501 -11.624 1.00 34.25 678 ALA A CA 1
ATOM 5152 C C . ALA A 1 678 ? 56.658 -29.601 -10.429 1.00 34.25 678 ALA A C 1
ATOM 5154 O O . ALA A 1 678 ? 56.496 -28.396 -10.616 1.00 34.25 678 ALA A O 1
ATOM 5155 N N . SER A 1 679 ? 56.621 -30.193 -9.224 1.00 32.28 679 SER A N 1
ATOM 5156 C CA . SER A 1 679 ? 56.330 -29.570 -7.907 1.00 32.28 679 SER A CA 1
ATOM 5157 C C . SER A 1 679 ? 54.825 -29.288 -7.646 1.00 32.28 679 SER A C 1
ATOM 5159 O O . SER A 1 679 ? 54.244 -28.505 -8.386 1.00 32.28 679 SER A O 1
ATOM 5161 N N . VAL A 1 680 ? 54.059 -29.906 -6.716 1.00 35.81 680 VAL A N 1
ATOM 5162 C CA . VAL A 1 680 ? 54.280 -30.508 -5.357 1.00 35.81 680 VAL A CA 1
ATOM 5163 C C . VAL A 1 680 ? 54.495 -29.433 -4.267 1.00 35.81 680 VAL A C 1
ATOM 5165 O O . VAL A 1 680 ? 55.244 -28.506 -4.573 1.00 35.81 680 VAL A O 1
ATOM 5168 N N . PRO A 1 681 ? 53.939 -29.509 -3.018 1.00 44.06 681 PRO A N 1
ATOM 5169 C CA . PRO A 1 681 ? 53.074 -30.515 -2.336 1.00 44.06 681 PRO A CA 1
ATOM 5170 C C . PRO A 1 681 ? 51.637 -29.951 -2.011 1.00 44.06 681 PRO A C 1
ATOM 5172 O O . PRO A 1 681 ? 51.206 -29.082 -2.758 1.00 44.06 681 PRO A O 1
ATOM 5175 N N . MET A 1 682 ? 50.787 -30.345 -1.025 1.00 28.81 682 MET A N 1
ATOM 5176 C CA . MET A 1 682 ? 50.851 -31.297 0.116 1.00 28.81 682 MET A CA 1
ATOM 5177 C C . MET A 1 682 ? 49.462 -31.785 0.640 1.00 28.81 682 MET A C 1
ATOM 5179 O O . MET A 1 682 ? 48.472 -31.069 0.560 1.00 28.81 682 MET A O 1
ATOM 5183 N N . GLU A 1 683 ? 49.455 -32.999 1.207 1.00 29.73 683 GLU A N 1
ATOM 5184 C CA . GLU A 1 683 ? 48.626 -33.641 2.266 1.00 29.73 683 GLU A CA 1
ATOM 5185 C C . GLU A 1 683 ? 47.264 -33.083 2.768 1.00 29.73 683 GLU A C 1
ATOM 5187 O O . GLU A 1 683 ? 47.185 -32.055 3.437 1.00 29.73 683 GLU A O 1
ATOM 5192 N N . THR A 1 684 ? 46.230 -33.943 2.733 1.00 34.62 684 THR A N 1
ATOM 5193 C CA . THR A 1 684 ? 45.593 -34.459 3.973 1.00 34.62 684 THR A CA 1
ATOM 5194 C C . THR A 1 684 ? 45.013 -35.867 3.739 1.00 34.62 684 THR A C 1
ATOM 5196 O O . THR A 1 684 ? 44.280 -36.080 2.776 1.00 34.62 684 THR A O 1
ATOM 5199 N N . ASP A 1 685 ? 45.331 -36.827 4.613 1.00 35.25 685 ASP A N 1
ATOM 5200 C CA . ASP A 1 685 ? 44.918 -38.238 4.510 1.00 35.25 685 ASP A CA 1
ATOM 5201 C C . ASP A 1 685 ? 43.468 -38.521 4.945 1.00 35.25 685 ASP A C 1
ATOM 5203 O O . ASP A 1 685 ? 43.017 -38.042 5.987 1.00 35.25 685 ASP A O 1
ATOM 5207 N N . GLN A 1 686 ? 42.821 -39.468 4.254 1.00 32.00 686 GLN A N 1
ATOM 5208 C CA . GLN A 1 686 ? 41.957 -40.478 4.884 1.00 32.00 686 GLN A CA 1
ATOM 5209 C C . GLN A 1 686 ? 42.124 -41.833 4.178 1.00 32.00 686 GLN A C 1
ATOM 5211 O O . GLN A 1 686 ? 41.656 -42.027 3.057 1.00 32.00 686 GLN A O 1
ATOM 5216 N N . GLN A 1 687 ? 42.747 -42.800 4.857 1.00 34.03 687 GLN A N 1
ATOM 5217 C CA . GLN A 1 687 ? 42.734 -44.207 4.451 1.00 34.03 687 GLN A CA 1
ATOM 5218 C C . GLN A 1 687 ? 41.655 -44.983 5.210 1.00 34.03 687 GLN A C 1
ATOM 5220 O O . GLN A 1 687 ? 41.618 -44.921 6.437 1.00 34.03 687 GLN A O 1
ATOM 5225 N N . GLN A 1 688 ? 40.892 -45.822 4.498 1.00 35.12 688 GLN A N 1
ATOM 5226 C CA . GLN A 1 688 ? 40.578 -47.191 4.938 1.00 35.12 688 GLN A CA 1
ATOM 5227 C C . GLN A 1 688 ? 39.895 -48.006 3.823 1.00 35.12 688 GLN A C 1
ATOM 5229 O O . GLN A 1 688 ? 38.699 -47.860 3.604 1.00 35.12 688 GLN A O 1
ATOM 5234 N N . GLN A 1 689 ? 40.632 -48.928 3.186 1.00 31.84 689 GLN A N 1
ATOM 5235 C CA . GLN A 1 689 ? 40.266 -50.357 3.152 1.00 31.84 689 GLN A CA 1
ATOM 5236 C C . GLN A 1 689 ? 41.353 -51.243 2.504 1.00 31.84 689 GLN A C 1
ATOM 5238 O O . GLN A 1 689 ? 41.782 -51.021 1.381 1.00 31.84 689 GLN A O 1
ATOM 5243 N N . GLN A 1 690 ? 41.768 -52.251 3.278 1.00 34.66 690 GLN A N 1
ATOM 5244 C CA . GLN A 1 690 ? 42.201 -53.611 2.911 1.00 34.66 690 GLN A CA 1
ATOM 5245 C C . GLN A 1 690 ? 42.684 -53.906 1.469 1.00 34.66 690 GLN A C 1
ATOM 5247 O O . GLN A 1 690 ? 41.876 -53.962 0.549 1.00 34.66 690 GLN A O 1
ATOM 5252 N N . GLN A 1 691 ? 43.929 -54.391 1.337 1.00 30.97 691 GLN A N 1
ATOM 5253 C CA . GLN A 1 691 ? 44.213 -55.831 1.140 1.00 30.97 691 GLN A CA 1
ATOM 5254 C C . GLN A 1 691 ? 45.715 -56.162 1.332 1.00 30.97 691 GLN A C 1
ATOM 5256 O O . GLN A 1 691 ? 46.542 -55.269 1.495 1.00 30.97 691 GLN A O 1
ATOM 5261 N N . GLN A 1 692 ? 46.036 -57.457 1.444 1.00 30.59 692 GLN A N 1
ATOM 5262 C CA . GLN A 1 692 ? 47.342 -58.006 1.860 1.00 30.59 692 GLN A CA 1
ATOM 5263 C C . GLN A 1 692 ? 48.430 -57.920 0.771 1.00 30.59 692 GLN A C 1
ATOM 5265 O O . GLN A 1 692 ? 48.117 -57.815 -0.414 1.00 30.59 692 GLN A O 1
ATOM 5270 N N . PRO A 1 693 ? 49.703 -58.128 1.156 1.00 35.00 693 PRO A N 1
ATOM 5271 C CA . PRO A 1 693 ? 50.453 -59.213 0.511 1.00 35.00 693 PRO A CA 1
ATOM 5272 C C . PRO A 1 693 ? 51.250 -60.107 1.484 1.00 35.00 693 PRO A C 1
ATOM 5274 O O . PRO A 1 693 ? 51.650 -59.694 2.571 1.00 35.00 693 PRO A O 1
ATOM 5277 N N . GLN A 1 694 ? 51.511 -61.346 1.058 1.00 32.25 694 GLN A N 1
ATOM 5278 C CA . GLN A 1 694 ? 52.491 -62.256 1.666 1.00 32.25 694 GLN A CA 1
ATOM 5279 C C . GLN A 1 694 ? 53.859 -62.085 0.988 1.00 32.25 694 GLN A C 1
ATOM 5281 O O . GLN A 1 694 ? 53.896 -62.080 -0.238 1.00 32.25 694 GLN A O 1
ATOM 5286 N N . THR A 1 695 ? 54.968 -62.121 1.739 1.00 28.66 695 THR A N 1
ATOM 5287 C CA . THR A 1 695 ? 56.281 -62.574 1.219 1.00 28.66 695 THR A CA 1
ATOM 5288 C C . THR A 1 695 ? 57.194 -63.120 2.325 1.00 28.66 695 THR A C 1
ATOM 5290 O O . THR A 1 695 ? 57.632 -62.387 3.204 1.00 28.66 695 THR A O 1
ATOM 5293 N N . THR A 1 696 ? 57.485 -64.420 2.226 1.00 28.27 696 THR A N 1
ATOM 5294 C CA . THR A 1 696 ? 58.790 -65.085 2.451 1.00 28.27 696 THR A CA 1
ATOM 5295 C C . THR A 1 696 ? 59.737 -64.622 3.575 1.00 28.27 696 THR A C 1
ATOM 5297 O O . THR A 1 696 ? 60.488 -63.662 3.439 1.00 28.27 696 THR A O 1
ATOM 5300 N N . ALA A 1 697 ? 59.803 -65.470 4.605 1.00 32.31 697 ALA A N 1
ATOM 5301 C CA . ALA A 1 697 ? 61.001 -66.014 5.259 1.00 32.31 697 ALA A CA 1
ATOM 5302 C C . ALA A 1 697 ? 62.393 -65.380 5.014 1.00 32.31 697 ALA A C 1
ATOM 5304 O O . ALA A 1 697 ? 62.954 -65.485 3.925 1.00 32.31 697 ALA A O 1
ATOM 5305 N N . ALA A 1 698 ? 63.040 -64.988 6.118 1.00 28.69 698 ALA A N 1
ATOM 5306 C CA . ALA A 1 698 ? 64.441 -65.317 6.401 1.00 28.69 698 ALA A CA 1
ATOM 5307 C C . ALA A 1 698 ? 64.682 -65.293 7.924 1.00 28.69 698 ALA A C 1
ATOM 5309 O O . ALA A 1 698 ? 64.650 -64.234 8.546 1.00 28.69 698 ALA A O 1
ATOM 5310 N N . SER A 1 699 ? 64.929 -66.454 8.537 1.00 33.94 699 SER A N 1
ATOM 5311 C CA . SER A 1 699 ? 65.419 -66.542 9.919 1.00 33.94 699 SER A CA 1
ATOM 5312 C C . SER A 1 699 ? 66.878 -66.973 9.908 1.00 33.94 699 SER A C 1
ATOM 5314 O O . SER A 1 699 ? 67.180 -68.075 9.458 1.00 33.94 699 SER A O 1
ATOM 5316 N N . THR A 1 700 ? 67.759 -66.145 10.470 1.00 31.75 700 THR A N 1
ATOM 5317 C CA . THR A 1 700 ? 69.124 -66.556 10.818 1.00 31.75 700 THR A CA 1
ATOM 5318 C C . THR A 1 700 ? 69.260 -66.594 12.333 1.00 31.75 700 THR A C 1
ATOM 5320 O O . THR A 1 700 ? 69.049 -65.604 13.029 1.00 31.75 700 THR A O 1
ATOM 5323 N N . THR A 1 701 ? 69.584 -67.778 12.833 1.00 38.44 701 THR A N 1
ATOM 5324 C CA . THR A 1 701 ? 69.865 -68.098 14.235 1.00 38.44 701 THR A CA 1
ATOM 5325 C C . THR A 1 701 ? 71.140 -67.429 14.747 1.00 38.44 701 THR A C 1
ATOM 5327 O O . THR A 1 701 ? 72.114 -67.378 13.999 1.00 38.44 701 THR A O 1
ATOM 5330 N N . LEU A 1 702 ? 71.208 -67.107 16.045 1.00 31.27 702 LEU A N 1
ATOM 5331 C CA . LEU A 1 702 ? 72.128 -67.758 17.004 1.00 31.27 702 LEU A CA 1
ATOM 5332 C C . LEU A 1 702 ? 71.971 -67.179 18.422 1.00 31.27 702 LEU A C 1
ATOM 5334 O O . LEU A 1 702 ? 71.584 -66.029 18.600 1.00 31.27 702 LEU A O 1
ATOM 5338 N N . ALA A 1 703 ? 72.235 -68.008 19.432 1.00 40.81 703 ALA A N 1
ATOM 5339 C CA . ALA A 1 703 ? 71.975 -67.707 20.839 1.00 40.81 703 ALA A CA 1
ATOM 5340 C C . ALA A 1 703 ? 73.242 -67.306 21.609 1.00 40.81 703 ALA A C 1
ATOM 5342 O O . ALA A 1 703 ? 74.276 -67.950 21.442 1.00 40.81 703 ALA A O 1
ATOM 5343 N N . THR A 1 704 ? 73.113 -66.364 22.552 1.00 36.38 704 THR A N 1
ATOM 5344 C CA . THR A 1 704 ? 73.970 -66.270 23.753 1.00 36.38 704 THR A CA 1
ATOM 5345 C C . THR A 1 704 ? 73.348 -65.380 24.843 1.00 36.38 704 THR A C 1
ATOM 5347 O O . THR A 1 704 ? 72.660 -64.406 24.558 1.00 36.38 704 THR A O 1
ATOM 5350 N N . SER A 1 705 ? 73.659 -65.684 26.112 1.00 40.97 705 SER A N 1
ATOM 5351 C CA . SER A 1 705 ? 73.385 -64.888 27.333 1.00 40.97 705 SER A CA 1
ATOM 5352 C C . SER A 1 705 ? 71.919 -64.698 27.788 1.00 40.97 705 SER A C 1
ATOM 5354 O O . SER A 1 705 ? 71.328 -63.629 27.656 1.00 40.97 705 SER A O 1
ATOM 5356 N N . GLY A 1 706 ? 71.371 -65.702 28.488 1.00 48.94 706 GLY A N 1
ATOM 5357 C CA . GLY A 1 706 ? 70.061 -65.603 29.163 1.00 48.94 706 GLY A CA 1
ATOM 5358 C C . GLY A 1 706 ? 69.948 -64.453 30.181 1.00 48.94 706 GLY A C 1
ATOM 5359 O O . GLY A 1 706 ? 68.909 -63.814 30.266 1.00 48.94 706 GLY A O 1
ATOM 5360 N N . VAL A 1 707 ? 71.040 -64.088 30.863 1.00 47.97 707 VAL A N 1
ATOM 5361 C CA . VAL A 1 707 ? 71.040 -62.966 31.829 1.00 47.97 707 VAL A CA 1
ATOM 5362 C C . VAL A 1 707 ? 70.883 -61.599 31.137 1.00 47.97 707 VAL A C 1
ATOM 5364 O O . VAL A 1 707 ? 70.308 -60.678 31.711 1.00 47.97 707 VAL A O 1
ATOM 5367 N N . ALA A 1 708 ? 71.333 -61.463 29.883 1.00 45.12 708 ALA A N 1
ATOM 5368 C CA . ALA A 1 708 ? 71.066 -60.266 29.085 1.00 45.12 708 ALA A CA 1
ATOM 5369 C C . ALA A 1 708 ? 69.632 -60.267 28.531 1.00 45.12 708 ALA A C 1
ATOM 5371 O O . ALA A 1 708 ? 69.023 -59.205 28.458 1.00 45.12 708 ALA A O 1
ATOM 5372 N N . SER A 1 709 ? 69.078 -61.439 28.193 1.00 52.81 709 SER A N 1
ATOM 5373 C CA . SER A 1 709 ? 67.683 -61.602 27.751 1.00 52.81 709 SER A CA 1
ATOM 5374 C C . SER A 1 709 ? 66.677 -61.163 28.818 1.00 52.81 709 SER A C 1
ATOM 5376 O O . SER A 1 709 ? 65.720 -60.455 28.504 1.00 52.81 709 SER A O 1
ATOM 5378 N N . ASP A 1 710 ? 66.897 -61.516 30.083 1.00 56.72 710 ASP A N 1
ATOM 5379 C CA . ASP A 1 710 ? 65.983 -61.150 31.173 1.00 56.72 710 ASP A CA 1
ATOM 5380 C C . ASP A 1 710 ? 66.052 -59.644 31.487 1.00 56.72 710 ASP A C 1
ATOM 5382 O O . ASP A 1 710 ? 65.023 -58.989 31.652 1.00 56.72 710 ASP A O 1
ATOM 5386 N N . ALA A 1 711 ? 67.247 -59.044 31.444 1.00 59.28 711 ALA A N 1
ATOM 5387 C CA . ALA A 1 711 ? 67.410 -57.595 31.576 1.00 59.28 711 ALA A CA 1
ATOM 5388 C C . ALA A 1 711 ? 66.816 -56.818 30.381 1.00 59.28 711 ALA A C 1
ATOM 5390 O O . ALA A 1 711 ? 66.114 -55.825 30.577 1.00 59.28 711 ALA A O 1
ATOM 5391 N N . LEU A 1 712 ? 67.040 -57.276 29.141 1.00 58.53 712 LEU A N 1
ATOM 5392 C CA . LEU A 1 712 ? 66.466 -56.665 27.934 1.00 58.53 712 LEU A CA 1
ATOM 5393 C C . LEU A 1 712 ? 64.951 -56.832 27.861 1.00 58.53 712 LEU A C 1
ATOM 5395 O O . LEU A 1 712 ? 64.284 -55.901 27.416 1.00 58.53 712 LEU A O 1
ATOM 5399 N N . SER A 1 713 ? 64.399 -57.970 28.288 1.00 66.69 713 SER A N 1
ATOM 5400 C CA . SER A 1 713 ? 62.950 -58.193 28.319 1.00 66.69 713 SER A CA 1
ATOM 5401 C C . SER A 1 713 ? 62.274 -57.412 29.446 1.00 66.69 713 SER A C 1
ATOM 5403 O O . SER A 1 713 ? 61.214 -56.841 29.200 1.00 66.69 713 SER A O 1
ATOM 5405 N N . SER A 1 714 ? 62.905 -57.262 30.618 1.00 70.81 714 SER A N 1
ATOM 5406 C CA . SER A 1 714 ? 62.430 -56.346 31.668 1.00 70.81 714 SER A CA 1
ATOM 5407 C C . SER A 1 714 ? 62.441 -54.892 31.185 1.00 70.81 714 SER A C 1
ATOM 5409 O O . SER A 1 714 ? 61.423 -54.208 31.276 1.00 70.81 714 SER A O 1
ATOM 5411 N N . ALA A 1 715 ? 63.535 -54.436 30.564 1.00 67.19 715 ALA A N 1
ATOM 5412 C CA . ALA A 1 715 ? 63.621 -53.094 29.987 1.00 67.19 715 ALA A CA 1
ATOM 5413 C C . ALA A 1 715 ? 62.636 -52.884 28.818 1.00 67.19 715 ALA A C 1
ATOM 5415 O O . ALA A 1 715 ? 62.044 -51.814 28.694 1.00 67.19 715 ALA A O 1
ATOM 5416 N N . HIS A 1 716 ? 62.390 -53.897 27.978 1.00 71.44 716 HIS A N 1
ATOM 5417 C CA . HIS A 1 716 ? 61.348 -53.842 26.944 1.00 71.44 716 HIS A CA 1
ATOM 5418 C C . HIS A 1 716 ? 59.940 -53.833 27.544 1.00 71.44 716 HIS A C 1
ATOM 5420 O O . HIS A 1 716 ? 59.072 -53.131 27.026 1.00 71.44 716 HIS A O 1
ATOM 5426 N N . ALA A 1 717 ? 59.701 -54.558 28.638 1.00 76.69 717 ALA A N 1
ATOM 5427 C CA . ALA A 1 717 ? 58.434 -54.527 29.353 1.00 76.69 717 ALA A CA 1
ATOM 5428 C C . ALA A 1 717 ? 58.197 -53.141 29.973 1.00 76.69 717 ALA A C 1
ATOM 5430 O O . ALA A 1 717 ? 57.118 -52.581 29.799 1.00 76.69 717 ALA A O 1
ATOM 5431 N N . GLU A 1 718 ? 59.198 -52.531 30.605 1.00 78.31 718 GLU A N 1
ATOM 5432 C CA . GLU A 1 718 ? 59.132 -51.154 31.115 1.00 78.31 718 GLU A CA 1
ATOM 5433 C C . GLU A 1 718 ? 58.936 -50.124 29.995 1.00 78.31 718 GLU A C 1
ATOM 5435 O O . GLU A 1 718 ? 58.030 -49.298 30.079 1.00 78.31 718 GLU A O 1
ATOM 5440 N N . LEU A 1 719 ? 59.680 -50.220 28.889 1.00 72.06 719 LEU A N 1
ATOM 5441 C CA . LEU A 1 719 ? 59.469 -49.368 27.713 1.00 72.06 719 LEU A CA 1
ATOM 5442 C C . LEU A 1 719 ? 58.088 -49.578 27.075 1.00 72.06 719 LEU A C 1
ATOM 5444 O O . LEU A 1 719 ? 57.506 -48.621 26.568 1.00 72.06 719 LEU A O 1
ATOM 5448 N N . SER A 1 720 ? 57.533 -50.793 27.101 1.00 69.62 720 SER A N 1
ATOM 5449 C CA . SER A 1 720 ? 56.166 -51.052 26.633 1.00 69.62 720 SER A CA 1
ATOM 5450 C C . SER A 1 720 ? 55.117 -50.441 27.563 1.00 69.62 720 SER A C 1
ATOM 5452 O O . SER A 1 720 ? 54.187 -49.816 27.061 1.00 69.62 720 SER A O 1
ATOM 5454 N N . LYS A 1 721 ? 55.314 -50.511 28.890 1.00 81.81 721 LYS A N 1
ATOM 5455 C CA . LYS A 1 721 ? 54.460 -49.858 29.894 1.00 81.81 721 LYS A CA 1
ATOM 5456 C C . LYS A 1 721 ? 54.477 -48.347 29.691 1.00 81.81 721 LYS A C 1
ATOM 5458 O O . LYS A 1 721 ? 53.423 -47.769 29.442 1.00 81.81 721 LYS A O 1
ATOM 5463 N N . LEU A 1 722 ? 55.663 -47.737 29.628 1.00 78.94 722 LEU A N 1
ATOM 5464 C CA . LEU A 1 722 ? 55.831 -46.305 29.362 1.00 78.94 722 LEU A CA 1
ATOM 5465 C C . LEU A 1 722 ? 55.236 -45.882 28.010 1.00 78.94 722 LEU A C 1
ATOM 5467 O O . LEU A 1 722 ? 54.597 -44.837 27.932 1.00 78.94 722 LEU A O 1
ATOM 5471 N N . ARG A 1 723 ? 55.362 -46.689 26.946 1.00 80.69 723 ARG A N 1
ATOM 5472 C CA . ARG A 1 723 ? 54.683 -46.425 25.660 1.00 80.69 723 ARG A CA 1
ATOM 5473 C C . ARG A 1 723 ? 53.162 -46.511 25.781 1.00 80.69 723 ARG A C 1
ATOM 5475 O O . ARG A 1 723 ? 52.473 -45.657 25.228 1.00 80.69 723 ARG A O 1
ATOM 5482 N N . THR A 1 724 ? 52.624 -47.499 26.499 1.00 81.31 724 THR A N 1
ATOM 5483 C CA . THR A 1 724 ? 51.173 -47.603 26.712 1.00 81.31 724 THR A CA 1
ATOM 5484 C C . THR A 1 724 ? 50.638 -46.472 27.589 1.00 81.31 724 THR A C 1
ATOM 5486 O O . THR A 1 724 ? 49.597 -45.914 27.253 1.00 81.31 724 THR A O 1
ATOM 5489 N N . GLU A 1 725 ? 51.372 -46.058 28.623 1.00 84.69 725 GLU A N 1
ATOM 5490 C CA . GLU A 1 725 ? 51.053 -44.923 29.497 1.00 84.69 725 GLU A CA 1
ATOM 5491 C C . GLU A 1 725 ? 51.154 -43.577 28.773 1.00 84.69 725 GLU A C 1
ATOM 5493 O O . GLU A 1 725 ? 50.291 -42.722 28.942 1.00 84.69 725 GLU A O 1
ATOM 5498 N N . LEU A 1 726 ? 52.156 -43.376 27.913 1.00 81.25 726 LEU A N 1
ATOM 5499 C CA . LEU A 1 726 ? 52.203 -42.202 27.038 1.00 81.25 726 LEU A CA 1
ATOM 5500 C C . LEU A 1 726 ? 51.016 -42.211 26.068 1.00 81.25 726 LEU A C 1
ATOM 5502 O O . LEU A 1 726 ? 50.304 -41.217 25.970 1.00 81.25 726 LEU A O 1
ATOM 5506 N N . SER A 1 727 ? 50.710 -43.354 25.443 1.00 75.44 727 SER A N 1
ATOM 5507 C CA . SER A 1 727 ? 49.560 -43.465 24.536 1.00 75.44 727 SER A CA 1
ATOM 5508 C C . SER A 1 727 ? 48.211 -43.245 25.234 1.00 75.44 727 SER A C 1
ATOM 5510 O O . SER A 1 727 ? 47.291 -42.708 24.620 1.00 75.44 727 SER A O 1
ATOM 5512 N N . SER A 1 728 ? 48.066 -43.626 26.510 1.00 79.75 728 SER A N 1
ATOM 5513 C CA . SER A 1 728 ? 46.844 -43.379 27.278 1.00 79.75 728 SER A CA 1
ATOM 5514 C C . SER A 1 728 ? 46.750 -41.919 27.719 1.00 79.75 728 SER A C 1
ATOM 5516 O O . SER A 1 728 ? 45.679 -41.333 27.585 1.00 79.75 728 SER A O 1
ATOM 5518 N N . ARG A 1 729 ? 47.862 -41.295 28.129 1.00 81.56 729 ARG A N 1
ATOM 5519 C CA . ARG A 1 729 ? 47.929 -39.862 28.469 1.00 81.56 729 ARG A CA 1
ATOM 5520 C C . ARG A 1 729 ? 47.688 -38.960 27.262 1.00 81.56 729 ARG A C 1
ATOM 5522 O O . ARG A 1 729 ? 46.981 -37.965 27.387 1.00 81.56 729 ARG A O 1
ATOM 5529 N N . ASP A 1 730 ? 48.208 -39.308 26.091 1.00 80.94 730 ASP A N 1
ATOM 5530 C CA . ASP A 1 730 ? 47.969 -38.539 24.867 1.00 80.94 730 ASP A CA 1
ATOM 5531 C C . ASP A 1 730 ? 46.543 -38.749 24.334 1.00 80.94 730 ASP A C 1
ATOM 5533 O O . ASP A 1 730 ? 45.926 -37.796 23.861 1.00 80.94 730 ASP A O 1
ATOM 5537 N N . ARG A 1 731 ? 45.948 -39.940 24.516 1.00 83.75 731 ARG A N 1
ATOM 5538 C CA . ARG A 1 731 ? 44.502 -40.148 24.301 1.00 83.75 731 ARG A CA 1
ATOM 5539 C C . ARG A 1 731 ? 43.652 -39.324 25.270 1.00 83.75 731 ARG A C 1
ATOM 5541 O O . ARG A 1 731 ? 42.706 -38.691 24.815 1.00 83.75 731 ARG A O 1
ATOM 5548 N N . GLN A 1 732 ? 43.997 -39.286 26.559 1.00 88.56 732 GLN A N 1
ATOM 5549 C CA . GLN A 1 732 ? 43.311 -38.467 27.569 1.00 88.56 732 GLN A CA 1
ATOM 5550 C C . GLN A 1 732 ? 43.367 -36.979 27.201 1.00 88.56 732 GLN A C 1
ATOM 5552 O O . GLN A 1 732 ? 42.322 -36.346 27.064 1.00 88.56 732 GLN A O 1
ATOM 5557 N N . ARG A 1 733 ? 44.559 -36.454 26.893 1.00 84.12 733 ARG A N 1
ATOM 5558 C CA . ARG A 1 733 ? 44.745 -35.079 26.398 1.00 84.12 733 ARG A CA 1
ATOM 5559 C C . ARG A 1 733 ? 43.969 -34.803 25.114 1.00 84.12 733 ARG A C 1
ATOM 5561 O O . ARG A 1 733 ? 43.386 -33.734 24.979 1.00 84.12 733 ARG A O 1
ATOM 5568 N N . ALA A 1 734 ? 43.924 -35.746 24.173 1.00 85.31 734 ALA A N 1
ATOM 5569 C CA . ALA A 1 734 ? 43.121 -35.601 22.961 1.00 85.31 734 ALA A CA 1
ATOM 5570 C C . ALA A 1 734 ? 41.616 -35.554 23.278 1.00 85.31 734 ALA A C 1
ATOM 5572 O O . ALA A 1 734 ? 40.902 -34.739 22.695 1.00 85.31 734 ALA A O 1
ATOM 5573 N N . THR A 1 735 ? 41.124 -36.365 24.223 1.00 89.19 735 THR A N 1
ATOM 5574 C CA . THR A 1 735 ? 39.723 -36.298 24.671 1.00 89.19 735 THR A CA 1
ATOM 5575 C C . THR A 1 735 ? 39.403 -35.008 25.429 1.00 89.19 735 THR A C 1
ATOM 5577 O O . THR A 1 735 ? 38.347 -34.435 25.184 1.00 89.19 735 THR A O 1
ATOM 5580 N N . GLU A 1 736 ? 40.316 -34.501 26.261 1.00 90.00 736 GLU A N 1
ATOM 5581 C CA . GLU A 1 736 ? 40.188 -33.218 26.971 1.00 90.00 736 GLU A CA 1
ATOM 5582 C C . GLU A 1 736 ? 40.217 -32.022 26.008 1.00 90.00 736 GLU A C 1
ATOM 5584 O O . GLU A 1 736 ? 39.391 -31.118 26.105 1.00 90.00 736 GLU A O 1
ATOM 5589 N N . LEU A 1 737 ? 41.114 -32.026 25.017 1.00 86.69 737 LEU A N 1
ATOM 5590 C CA . LEU A 1 737 ? 41.152 -30.997 23.975 1.00 86.69 737 LEU A CA 1
ATOM 5591 C C . LEU A 1 737 ? 39.898 -31.034 23.097 1.00 86.69 737 LEU A C 1
ATOM 5593 O O . LEU A 1 737 ? 39.391 -29.982 22.712 1.00 86.69 737 LEU A O 1
ATOM 5597 N N . ASN A 1 738 ? 39.375 -32.221 22.782 1.00 87.56 738 ASN A N 1
ATOM 5598 C CA . ASN A 1 738 ? 38.152 -32.352 21.995 1.00 87.56 738 ASN A CA 1
ATOM 5599 C C . ASN A 1 738 ? 36.898 -31.961 22.794 1.00 87.56 738 ASN A C 1
ATOM 5601 O O . ASN A 1 738 ? 36.018 -31.315 22.227 1.00 87.56 738 ASN A O 1
ATOM 5605 N N . SER A 1 739 ? 36.823 -32.262 24.096 1.00 88.38 739 SER A N 1
ATOM 5606 C CA . SER A 1 739 ? 35.716 -31.806 24.949 1.00 88.38 739 SER A CA 1
ATOM 5607 C C . SER A 1 739 ? 35.772 -30.294 25.197 1.00 88.38 739 SER A C 1
ATOM 5609 O O . SER A 1 739 ? 34.749 -29.628 25.056 1.00 88.38 739 SER A O 1
ATOM 5611 N N . ALA A 1 740 ? 36.956 -29.718 25.429 1.00 84.56 740 ALA A N 1
ATOM 5612 C CA . ALA A 1 740 ? 37.142 -28.268 25.520 1.00 84.56 740 ALA A CA 1
ATOM 5613 C C . ALA A 1 740 ? 36.790 -27.547 24.202 1.00 84.56 740 ALA A C 1
ATOM 5615 O O . ALA A 1 740 ? 36.142 -26.500 24.216 1.00 84.56 740 ALA A O 1
ATOM 5616 N N . ARG A 1 741 ? 37.147 -28.122 23.042 1.00 89.62 741 ARG A N 1
ATOM 5617 C CA . ARG A 1 741 ? 36.722 -27.614 21.721 1.00 89.62 741 ARG A CA 1
ATOM 5618 C C . ARG A 1 741 ? 35.207 -27.696 21.529 1.00 89.62 741 ARG A C 1
ATOM 5620 O O . ARG A 1 741 ? 34.624 -26.752 21.003 1.00 89.62 741 ARG A O 1
ATOM 5627 N N . ALA A 1 742 ? 34.566 -28.783 21.963 1.00 89.12 742 ALA A N 1
ATOM 5628 C CA . ALA A 1 742 ? 33.111 -28.916 21.914 1.00 89.12 742 ALA A CA 1
ATOM 5629 C C . ALA A 1 742 ? 32.423 -27.851 22.786 1.00 89.12 742 ALA A C 1
ATOM 5631 O O . ALA A 1 742 ? 31.552 -27.139 22.291 1.00 89.12 742 ALA A O 1
ATOM 5632 N N . GLN A 1 743 ? 32.889 -27.658 24.024 1.00 90.62 743 GLN A N 1
ATOM 5633 C CA . GLN A 1 743 ? 32.399 -26.613 24.932 1.00 90.62 743 GLN A CA 1
ATOM 5634 C C . GLN A 1 743 ? 32.598 -25.201 24.360 1.00 90.62 743 GLN A C 1
ATOM 5636 O O . GLN A 1 743 ? 31.698 -24.369 24.455 1.00 90.62 743 GLN A O 1
ATOM 5641 N N . LEU A 1 744 ? 33.734 -24.923 23.706 1.00 88.81 744 LEU A N 1
ATOM 5642 C CA . LEU A 1 744 ? 33.971 -23.638 23.040 1.00 88.81 744 LEU A CA 1
ATOM 5643 C C . LEU A 1 744 ? 32.991 -23.405 21.878 1.00 88.81 744 LEU A C 1
ATOM 5645 O O . LEU A 1 744 ? 32.441 -22.312 21.752 1.00 88.81 744 LEU A O 1
ATOM 5649 N N . LEU A 1 745 ? 32.730 -24.426 21.054 1.00 90.38 745 LEU A N 1
ATOM 5650 C CA . LEU A 1 745 ? 31.744 -24.351 19.969 1.00 90.38 745 LEU A CA 1
ATOM 5651 C C . LEU A 1 745 ? 30.311 -24.203 20.503 1.00 90.38 745 LEU A C 1
ATOM 5653 O O . LEU A 1 745 ? 29.506 -23.484 19.911 1.00 90.38 745 LEU A O 1
ATOM 5657 N N . GLU A 1 746 ? 29.975 -24.840 21.623 1.00 90.00 746 GLU A N 1
ATOM 5658 C CA . GLU A 1 746 ? 28.688 -24.663 22.302 1.00 90.00 746 GLU A CA 1
ATOM 5659 C C . GLU A 1 746 ? 28.537 -23.259 22.892 1.00 90.00 746 GLU A C 1
ATOM 5661 O O . GLU A 1 746 ? 27.498 -22.633 22.686 1.00 90.00 746 GLU A O 1
ATOM 5666 N N . ALA A 1 747 ? 29.581 -22.710 23.518 1.00 83.75 747 ALA A N 1
ATOM 5667 C CA . ALA A 1 747 ? 29.606 -21.330 23.999 1.00 83.75 747 ALA A CA 1
ATOM 5668 C C . ALA A 1 747 ? 29.484 -20.315 22.846 1.00 83.75 747 ALA A C 1
ATOM 5670 O O . ALA A 1 747 ? 28.719 -19.356 22.947 1.00 83.75 747 ALA A O 1
ATOM 5671 N N . GLN A 1 748 ? 30.153 -20.549 21.711 1.00 88.75 748 GLN A N 1
ATOM 5672 C CA . GLN A 1 748 ? 30.004 -19.731 20.500 1.00 88.75 748 GLN A CA 1
ATOM 5673 C C . GLN A 1 748 ? 28.580 -19.810 19.925 1.00 88.75 748 GLN A C 1
ATOM 5675 O O . GLN A 1 748 ? 27.993 -18.781 19.591 1.00 88.75 748 GLN A O 1
ATOM 5680 N N . ARG A 1 749 ? 27.975 -21.006 19.870 1.00 90.25 749 ARG A N 1
ATOM 5681 C CA . ARG A 1 749 ? 26.571 -21.194 19.454 1.00 90.25 749 ARG A CA 1
ATOM 5682 C C . ARG A 1 749 ? 25.588 -20.533 20.422 1.00 90.25 749 ARG A C 1
ATOM 5684 O O . ARG A 1 749 ? 24.597 -19.961 19.975 1.00 90.25 749 ARG A O 1
ATOM 5691 N N . ALA A 1 750 ? 25.842 -20.595 21.727 1.00 86.75 750 ALA A N 1
ATOM 5692 C CA . ALA A 1 750 ? 25.046 -19.911 22.740 1.00 86.75 750 ALA A CA 1
ATOM 5693 C C . ALA A 1 750 ? 25.154 -18.386 22.589 1.00 86.75 750 ALA A C 1
ATOM 5695 O O . ALA A 1 750 ? 24.128 -17.711 22.571 1.00 86.75 750 ALA A O 1
ATOM 5696 N N . SER A 1 751 ? 26.364 -17.860 22.373 1.00 84.38 751 SER A N 1
ATOM 5697 C CA . SER A 1 751 ? 26.607 -16.442 22.091 1.00 84.38 751 SER A CA 1
ATOM 5698 C C . SER A 1 751 ? 25.859 -15.969 20.838 1.00 84.38 751 SER A C 1
ATOM 5700 O O . SER A 1 751 ? 25.080 -15.025 20.923 1.00 84.38 751 SER A O 1
ATOM 5702 N N . ALA A 1 752 ? 25.958 -16.691 19.715 1.00 87.06 752 ALA A N 1
ATOM 5703 C CA . ALA A 1 752 ? 25.229 -16.367 18.481 1.00 87.06 752 ALA A CA 1
ATOM 5704 C C . ALA A 1 752 ? 23.692 -16.446 18.633 1.00 87.06 752 ALA A C 1
ATOM 5706 O O . ALA A 1 752 ? 22.949 -15.668 18.033 1.00 87.06 752 ALA A O 1
ATOM 5707 N N . ARG A 1 753 ? 23.182 -17.367 19.464 1.00 91.38 753 ARG A N 1
ATOM 5708 C CA . ARG A 1 753 ? 21.751 -17.423 19.819 1.00 91.38 753 ARG A CA 1
ATOM 5709 C C . ARG A 1 753 ? 21.334 -16.232 20.682 1.00 91.38 753 ARG A C 1
ATOM 5711 O O . ARG A 1 753 ? 20.226 -15.731 20.513 1.00 91.38 753 ARG A O 1
ATOM 5718 N N . LEU A 1 754 ? 22.185 -15.791 21.607 1.00 89.12 754 LEU A N 1
ATOM 5719 C CA . LEU A 1 754 ? 21.923 -14.630 22.458 1.00 89.12 754 LEU A CA 1
ATOM 5720 C C . LEU A 1 754 ? 22.017 -13.315 21.675 1.00 89.12 754 LEU A C 1
ATOM 5722 O O . LEU A 1 754 ? 21.157 -12.464 21.873 1.00 89.12 754 LEU A O 1
ATOM 5726 N N . SER A 1 755 ? 22.960 -13.168 20.737 1.00 87.00 755 SER A N 1
ATOM 5727 C CA . SER A 1 755 ? 23.041 -11.985 19.870 1.00 87.00 755 SER A CA 1
ATOM 5728 C C . SER A 1 755 ? 21.822 -11.877 18.951 1.00 87.00 755 SER A C 1
ATOM 5730 O O . SER A 1 755 ? 21.185 -10.832 18.915 1.00 87.00 755 SER A O 1
ATOM 5732 N N . SER A 1 756 ? 21.388 -12.974 18.320 1.00 88.12 756 SER A N 1
ATOM 5733 C CA . SER A 1 756 ? 20.155 -12.987 17.515 1.00 88.12 756 SER A CA 1
ATOM 5734 C C . SER A 1 756 ? 18.895 -12.675 18.348 1.00 88.12 756 SER A C 1
ATOM 5736 O O . SER A 1 756 ? 18.003 -11.947 17.902 1.00 88.12 756 SER A O 1
ATOM 5738 N N . LYS A 1 757 ? 18.826 -13.155 19.600 1.00 90.50 757 LYS A N 1
ATOM 5739 C CA . LYS A 1 757 ? 17.763 -12.776 20.552 1.00 90.50 757 LYS A CA 1
ATOM 5740 C C . LYS A 1 757 ? 17.830 -11.300 20.962 1.00 90.50 757 LYS A C 1
ATOM 5742 O O . LYS A 1 757 ? 16.783 -10.683 21.134 1.00 90.50 757 LYS A O 1
ATOM 5747 N N . LEU A 1 758 ? 19.029 -10.735 21.100 1.00 92.06 758 LEU A N 1
ATOM 5748 C CA . LEU A 1 758 ? 19.232 -9.318 21.397 1.00 92.06 758 LEU A CA 1
ATOM 5749 C C . LEU A 1 758 ? 18.815 -8.443 20.209 1.00 92.06 758 LEU A C 1
ATOM 5751 O O . LEU A 1 758 ? 18.014 -7.538 20.396 1.00 92.06 758 LEU A O 1
ATOM 5755 N N . GLU A 1 759 ? 19.250 -8.763 18.990 1.00 90.56 759 GLU A N 1
ATOM 5756 C CA . GLU A 1 759 ? 18.864 -8.052 17.761 1.00 90.56 759 GLU A CA 1
ATOM 5757 C C . GLU A 1 759 ? 17.344 -8.080 17.531 1.00 90.56 759 GLU A C 1
ATOM 5759 O O . GLU A 1 759 ? 16.736 -7.073 17.172 1.00 90.56 759 GLU A O 1
ATOM 5764 N N . THR A 1 760 ? 16.689 -9.220 17.775 1.00 89.25 760 THR A N 1
ATOM 5765 C CA . THR A 1 760 ? 15.221 -9.332 17.668 1.00 89.25 760 THR A CA 1
ATOM 5766 C C . THR A 1 760 ? 14.474 -8.672 18.831 1.00 89.25 760 THR A C 1
ATOM 5768 O O . THR A 1 760 ? 13.307 -8.307 18.679 1.00 89.25 760 THR A O 1
ATOM 5771 N N . ALA A 1 761 ? 15.102 -8.477 19.993 1.00 82.69 761 ALA A N 1
ATOM 5772 C CA . ALA A 1 761 ? 14.568 -7.625 21.056 1.00 82.69 761 ALA A CA 1
ATOM 5773 C C . ALA A 1 761 ? 14.732 -6.132 20.720 1.00 82.69 761 ALA A C 1
ATOM 5775 O O . ALA A 1 761 ? 13.765 -5.386 20.839 1.00 82.69 761 ALA A O 1
ATOM 5776 N N . GLN A 1 762 ? 15.899 -5.724 20.212 1.00 89.56 762 GLN A N 1
ATOM 5777 C CA . GLN A 1 762 ? 16.192 -4.358 19.765 1.00 89.56 762 GLN A CA 1
ATOM 5778 C C . GLN A 1 762 ? 15.242 -3.920 18.648 1.00 89.56 762 GLN A C 1
ATOM 5780 O O . GLN A 1 762 ? 14.556 -2.920 18.809 1.00 89.56 762 GLN A O 1
ATOM 5785 N N . ARG A 1 763 ? 15.069 -4.722 17.587 1.00 89.50 763 ARG A N 1
ATOM 5786 C CA . ARG A 1 763 ? 14.106 -4.413 16.511 1.00 89.50 763 ARG A CA 1
ATOM 5787 C C . ARG A 1 763 ? 12.662 -4.289 17.008 1.00 89.50 763 ARG A C 1
ATOM 5789 O O . ARG A 1 763 ? 11.904 -3.483 16.483 1.00 89.50 763 ARG A O 1
ATOM 5796 N N . ARG A 1 764 ? 12.259 -5.066 18.024 1.00 89.12 764 ARG A N 1
ATOM 5797 C CA . ARG A 1 764 ? 10.929 -4.923 18.650 1.00 89.12 764 ARG A CA 1
ATOM 5798 C C . ARG A 1 764 ? 10.815 -3.634 19.467 1.00 89.12 764 ARG A C 1
ATOM 5800 O O . ARG A 1 764 ? 9.766 -3.001 19.414 1.00 89.12 764 ARG A O 1
ATOM 5807 N N . ALA A 1 765 ? 11.875 -3.234 20.170 1.00 84.31 765 ALA A N 1
ATOM 5808 C CA . ALA A 1 765 ? 11.929 -1.952 20.868 1.00 84.31 765 ALA A CA 1
ATOM 5809 C C . ALA A 1 765 ? 11.876 -0.773 19.880 1.00 84.31 765 ALA A C 1
ATOM 5811 O O . ALA A 1 765 ? 11.024 0.092 20.034 1.00 84.31 765 ALA A O 1
ATOM 5812 N N . GLU A 1 766 ? 12.679 -0.791 18.812 1.00 89.62 766 GLU A N 1
ATOM 5813 C CA . GLU A 1 766 ? 12.687 0.228 17.747 1.00 89.62 766 GLU A CA 1
ATOM 5814 C C . GLU A 1 766 ? 11.312 0.387 17.073 1.00 89.62 766 GLU A C 1
ATOM 5816 O O . GLU A 1 766 ? 10.834 1.506 16.879 1.00 89.62 766 GLU A O 1
ATOM 5821 N N . LEU A 1 767 ? 10.636 -0.724 16.751 1.00 88.88 767 LEU A N 1
ATOM 5822 C CA . LEU A 1 767 ? 9.275 -0.698 16.199 1.00 88.88 767 LEU A CA 1
ATOM 5823 C C . LEU A 1 767 ? 8.253 -0.154 17.213 1.00 88.88 767 LEU A C 1
ATOM 5825 O O . LEU A 1 767 ? 7.376 0.628 16.839 1.00 88.88 767 LEU A O 1
ATOM 5829 N N . GLY A 1 768 ? 8.387 -0.506 18.495 1.00 83.75 768 GLY A N 1
ATOM 5830 C CA . GLY A 1 768 ? 7.573 0.052 19.578 1.00 83.75 768 GLY A CA 1
ATOM 5831 C C . GLY A 1 768 ? 7.782 1.559 19.760 1.00 83.75 768 GLY A C 1
ATOM 5832 O O . GLY A 1 768 ? 6.813 2.314 19.841 1.00 83.75 768 GLY A O 1
ATOM 5833 N N . GLU A 1 769 ? 9.031 2.025 19.742 1.00 89.25 769 GLU A N 1
ATOM 5834 C CA . GLU A 1 769 ? 9.389 3.445 19.801 1.00 89.25 769 GLU A CA 1
ATOM 5835 C C . GLU A 1 769 ? 8.840 4.225 18.602 1.00 89.25 769 GLU A C 1
ATOM 5837 O O . GLU A 1 769 ? 8.304 5.323 18.785 1.00 89.25 769 GLU A O 1
ATOM 5842 N N . ALA A 1 770 ? 8.906 3.653 17.394 1.00 88.12 770 ALA A N 1
ATOM 5843 C CA . ALA A 1 770 ? 8.318 4.229 16.187 1.00 88.12 770 ALA A CA 1
ATOM 5844 C C . ALA A 1 770 ? 6.784 4.342 16.288 1.00 88.12 770 ALA A C 1
ATOM 5846 O O . ALA A 1 770 ? 6.223 5.387 15.940 1.00 88.12 770 ALA A O 1
ATOM 5847 N N . GLY A 1 771 ? 6.111 3.324 16.837 1.00 91.69 771 GLY A N 1
ATOM 5848 C CA . GLY A 1 771 ? 4.682 3.370 17.164 1.00 91.69 771 GLY A CA 1
ATOM 5849 C C . GLY A 1 771 ? 4.355 4.486 18.163 1.00 91.69 771 GLY A C 1
ATOM 5850 O O . GLY A 1 771 ? 3.550 5.371 17.877 1.00 91.69 771 GLY A O 1
ATOM 5851 N N . CYS A 1 772 ? 5.058 4.533 19.297 1.00 88.56 772 CYS A N 1
ATOM 5852 C CA . CYS A 1 772 ? 4.917 5.592 20.301 1.00 88.56 772 CYS A CA 1
ATOM 5853 C C . CYS A 1 772 ? 5.250 6.992 19.753 1.00 88.56 772 CYS A C 1
ATOM 5855 O O . CYS A 1 772 ? 4.691 7.991 20.205 1.00 88.56 772 CYS A O 1
ATOM 5857 N N . ALA A 1 773 ? 6.164 7.117 18.787 1.00 86.00 773 ALA A N 1
ATOM 5858 C CA . ALA A 1 773 ? 6.446 8.379 18.103 1.00 86.00 773 ALA A CA 1
ATOM 5859 C C . ALA A 1 773 ? 5.301 8.807 17.167 1.00 86.00 773 ALA A C 1
ATOM 5861 O O . ALA A 1 773 ? 5.015 10.001 17.080 1.00 86.00 773 ALA A O 1
ATOM 5862 N N . ARG A 1 774 ? 4.617 7.860 16.507 1.00 90.56 774 ARG A N 1
ATOM 5863 C CA . ARG A 1 774 ? 3.416 8.132 15.700 1.00 90.56 774 ARG A CA 1
ATOM 5864 C C . ARG A 1 774 ? 2.264 8.632 16.576 1.00 90.56 774 ARG A C 1
ATOM 5866 O O . ARG A 1 774 ? 1.761 9.720 16.309 1.00 90.56 774 ARG A O 1
ATOM 5873 N N . TYR A 1 775 ? 1.938 7.919 17.658 1.00 85.69 775 TYR A N 1
ATOM 5874 C CA . TYR A 1 775 ? 0.878 8.332 18.588 1.00 85.69 775 TYR A CA 1
ATOM 5875 C C . TYR A 1 775 ? 1.156 9.690 19.244 1.00 85.69 775 TYR A C 1
ATOM 5877 O O . TYR A 1 775 ? 0.242 10.494 19.385 1.00 85.69 775 TYR A O 1
ATOM 5885 N N . ARG A 1 776 ? 2.416 10.006 19.585 1.00 89.50 776 ARG A N 1
ATOM 5886 C CA . ARG A 1 776 ? 2.779 11.338 20.110 1.00 89.50 776 ARG A CA 1
ATOM 5887 C C . ARG A 1 776 ? 2.459 12.466 19.122 1.00 89.50 776 ARG A C 1
ATOM 5889 O O . ARG A 1 776 ? 1.827 13.435 19.520 1.00 89.50 776 ARG A O 1
ATOM 5896 N N . ARG A 1 777 ? 2.803 12.315 17.835 1.00 90.88 777 ARG A N 1
ATOM 5897 C CA . ARG A 1 777 ? 2.461 13.312 16.796 1.00 90.88 777 ARG A CA 1
ATOM 5898 C C . ARG A 1 777 ? 0.952 13.482 16.633 1.00 90.88 777 ARG A C 1
ATOM 5900 O O . ARG A 1 777 ? 0.485 14.595 16.438 1.00 90.88 777 ARG A O 1
ATOM 5907 N N . GLU A 1 778 ? 0.203 12.387 16.702 1.00 91.38 778 GLU A N 1
ATOM 5908 C CA . GLU A 1 778 ? -1.257 12.402 16.603 1.00 91.38 778 GLU A CA 1
ATOM 5909 C C . GLU A 1 778 ? -1.899 13.106 17.807 1.00 91.38 778 GLU A C 1
ATOM 5911 O O . GLU A 1 778 ? -2.738 13.985 17.625 1.00 91.38 778 GLU A O 1
ATOM 5916 N N . ILE A 1 779 ? -1.421 12.828 19.025 1.00 87.88 779 ILE A N 1
ATOM 5917 C CA . ILE A 1 779 ? -1.820 13.538 20.249 1.00 87.88 779 ILE A CA 1
ATOM 5918 C C . ILE A 1 779 ? -1.483 15.033 20.163 1.00 87.88 779 ILE A C 1
ATOM 5920 O O . ILE A 1 779 ? -2.306 15.856 20.557 1.00 87.88 779 ILE A O 1
ATOM 5924 N N . ASP A 1 780 ? -0.314 15.409 19.640 1.00 89.69 780 ASP A N 1
ATOM 5925 C CA . ASP A 1 780 ? 0.071 16.818 19.499 1.00 89.69 780 ASP A CA 1
ATOM 5926 C C . ASP A 1 780 ? -0.802 17.548 18.457 1.00 89.69 780 ASP A C 1
ATOM 5928 O O . ASP A 1 780 ? -1.291 18.643 18.733 1.00 89.69 780 ASP A O 1
ATOM 5932 N N . ILE A 1 781 ? -1.120 16.912 17.320 1.00 91.06 781 ILE A N 1
ATOM 5933 C CA . ILE A 1 781 ? -2.089 17.439 16.338 1.00 91.06 781 ILE A CA 1
ATOM 5934 C C . ILE A 1 781 ? -3.480 17.592 16.972 1.00 91.06 781 ILE A C 1
ATOM 5936 O O . ILE A 1 781 ? -4.133 18.621 16.793 1.00 91.06 781 ILE A O 1
ATOM 5940 N N . LEU A 1 782 ? -3.942 16.603 17.744 1.00 88.44 782 LEU A N 1
ATOM 5941 C CA . LEU A 1 782 ? -5.229 16.666 18.441 1.00 88.44 782 LEU A CA 1
ATOM 5942 C C . LEU A 1 782 ? -5.246 17.750 19.529 1.00 88.44 782 LEU A C 1
ATOM 5944 O O . LEU A 1 782 ? -6.275 18.401 19.709 1.00 88.44 782 LEU A O 1
ATOM 5948 N N . ARG A 1 783 ? -4.129 17.997 20.222 1.00 90.00 783 ARG A N 1
ATOM 5949 C CA . ARG A 1 783 ? -3.981 19.108 21.178 1.00 90.00 783 ARG A CA 1
ATOM 5950 C C . ARG A 1 783 ? -4.035 20.459 20.481 1.00 90.00 783 ARG A C 1
ATOM 5952 O O . ARG A 1 783 ? -4.834 21.293 20.889 1.00 90.00 783 ARG A O 1
ATOM 5959 N N . GLU A 1 784 ? -3.280 20.646 19.400 1.00 91.31 784 GLU A N 1
ATOM 5960 C CA . GLU A 1 784 ? -3.345 21.867 18.590 1.00 91.31 784 GLU A CA 1
ATOM 5961 C C . GLU A 1 784 ? -4.761 22.132 18.058 1.00 91.31 784 GLU A C 1
ATOM 5963 O O . GLU A 1 784 ? -5.213 23.276 18.023 1.00 91.31 784 GLU A O 1
ATOM 5968 N N . MET A 1 785 ? -5.466 21.091 17.607 1.00 91.31 785 MET A N 1
ATOM 5969 C CA . MET A 1 785 ? -6.846 21.223 17.139 1.00 91.31 785 MET A CA 1
ATOM 5970 C C . MET A 1 785 ? -7.792 21.581 18.287 1.00 91.31 785 MET A C 1
ATOM 5972 O O . MET A 1 785 ? -8.603 22.489 18.126 1.00 91.31 785 MET A O 1
ATOM 5976 N N . ASN A 1 786 ? -7.656 20.950 19.457 1.00 84.69 786 ASN A N 1
ATOM 5977 C CA . ASN A 1 786 ? -8.430 21.317 20.644 1.00 84.69 786 ASN A CA 1
ATOM 5978 C C . ASN A 1 786 ? -8.156 22.759 21.093 1.00 84.69 786 ASN A C 1
ATOM 5980 O O . ASN A 1 786 ? -9.109 23.475 21.363 1.00 84.69 786 ASN A O 1
ATOM 5984 N N . GLU A 1 787 ? -6.904 23.223 21.099 1.00 91.50 787 GLU A N 1
ATOM 5985 C CA . GLU A 1 787 ? -6.550 24.614 21.421 1.00 91.50 787 GLU A CA 1
ATOM 5986 C C . GLU A 1 787 ? -7.149 25.612 20.413 1.00 91.50 787 GLU A C 1
ATOM 5988 O O . GLU A 1 787 ? -7.673 26.663 20.789 1.00 91.50 787 GLU A O 1
ATOM 5993 N N . LYS A 1 788 ? -7.165 25.260 19.120 1.00 92.12 788 LYS A N 1
ATOM 5994 C CA . LYS A 1 788 ? -7.857 26.044 18.082 1.00 92.12 788 LYS A CA 1
ATOM 5995 C C . LYS A 1 788 ? -9.374 26.068 18.324 1.00 92.12 788 LYS A C 1
ATOM 5997 O O . LYS A 1 788 ? -9.983 27.130 18.194 1.00 92.12 788 LYS A O 1
ATOM 6002 N N . TYR A 1 789 ? -9.989 24.945 18.707 1.00 89.06 789 TYR A N 1
ATOM 6003 C CA . TYR A 1 789 ? -11.423 24.876 19.011 1.00 89.06 789 TYR A CA 1
ATOM 6004 C C . TYR A 1 789 ? -11.799 25.624 20.295 1.00 89.06 789 TYR A C 1
ATOM 6006 O O . TYR A 1 789 ? -12.738 26.416 20.256 1.00 89.06 789 TYR A O 1
ATOM 6014 N N . THR A 1 790 ? -11.065 25.468 21.400 1.00 89.50 790 THR A N 1
ATOM 6015 C CA . THR A 1 790 ? -11.311 26.223 22.643 1.00 89.50 790 THR A CA 1
ATOM 6016 C C . THR A 1 790 ? -11.070 27.717 22.441 1.00 89.50 790 THR A C 1
ATOM 6018 O O . THR A 1 790 ? -11.869 28.528 22.902 1.00 89.50 790 THR A O 1
ATOM 6021 N N . GLY A 1 791 ? -10.055 28.100 21.660 1.00 90.62 791 GLY A N 1
ATOM 6022 C CA . GLY A 1 791 ? -9.815 29.489 21.267 1.00 90.62 791 GLY A CA 1
ATOM 6023 C C . GLY A 1 791 ? -10.913 30.095 20.380 1.00 90.62 791 GLY A C 1
ATOM 6024 O O . GLY A 1 791 ? -11.131 31.306 20.430 1.00 90.62 791 GLY A O 1
ATOM 6025 N N . MET A 1 792 ? -11.625 29.291 19.580 1.00 87.50 792 MET A N 1
ATOM 6026 C CA . MET A 1 792 ? -12.825 29.736 18.852 1.00 87.50 792 MET A CA 1
ATOM 6027 C C . MET A 1 792 ? -14.059 29.786 19.757 1.00 87.50 792 MET A C 1
ATOM 6029 O O . MET A 1 792 ? -14.800 30.764 19.704 1.00 87.50 792 MET A O 1
ATOM 6033 N N . LEU A 1 793 ? -14.256 28.790 20.626 1.00 84.06 793 LEU A N 1
ATOM 6034 C CA . LEU A 1 793 ? -15.351 28.771 21.600 1.00 84.06 793 LEU A CA 1
ATOM 6035 C C . LEU A 1 793 ? -15.276 29.975 22.543 1.00 84.06 793 LEU A C 1
ATOM 6037 O O . LEU A 1 793 ? -16.258 30.696 22.651 1.00 84.06 793 LEU A O 1
ATOM 6041 N N . ALA A 1 794 ? -14.107 30.283 23.110 1.00 81.50 794 ALA A N 1
ATOM 6042 C CA . ALA A 1 794 ? -13.914 31.449 23.973 1.00 81.50 794 ALA A CA 1
ATOM 6043 C C . ALA A 1 794 ? -14.235 32.780 23.260 1.00 81.50 794 ALA A C 1
ATOM 6045 O O . ALA A 1 794 ? -14.825 33.680 23.857 1.00 81.50 794 ALA A O 1
ATOM 6046 N N . LYS A 1 795 ? -13.908 32.905 21.963 1.00 82.88 795 LYS A N 1
ATOM 6047 C CA . LYS A 1 795 ? -14.293 34.073 21.147 1.00 82.88 795 LYS A CA 1
ATOM 6048 C C . LYS A 1 795 ? -15.804 34.139 20.944 1.00 82.88 795 LYS A C 1
ATOM 6050 O O . LYS A 1 795 ? -16.393 35.191 21.167 1.00 82.88 795 LYS A O 1
ATOM 6055 N N . HIS A 1 796 ? -16.442 33.025 20.596 1.00 79.06 796 HIS A N 1
ATOM 6056 C CA . HIS A 1 796 ? -17.894 32.965 20.427 1.00 79.06 796 HIS A CA 1
ATOM 6057 C C . HIS A 1 796 ? -18.659 33.161 21.744 1.00 79.06 796 HIS A C 1
ATOM 6059 O O . HIS A 1 796 ? -19.735 33.753 21.742 1.00 79.06 796 HIS A O 1
ATOM 6065 N N . GLU A 1 797 ? -18.106 32.744 22.882 1.00 79.75 797 GLU A N 1
ATOM 6066 C CA . GLU A 1 797 ? -18.634 33.034 24.218 1.00 79.75 797 GLU A CA 1
ATOM 6067 C C . GLU A 1 797 ? -18.479 34.514 24.581 1.00 79.75 797 GLU A C 1
ATOM 6069 O O . GLU A 1 797 ? -19.405 35.106 25.140 1.00 79.75 797 GLU A O 1
ATOM 6074 N N . GLN A 1 798 ? -17.358 35.145 24.220 1.00 72.56 798 GLN A N 1
ATOM 6075 C CA . GLN A 1 798 ? -17.143 36.585 24.383 1.00 72.56 798 GLN A CA 1
ATOM 6076 C C . GLN A 1 798 ? -18.119 37.399 23.510 1.00 72.56 798 GLN A C 1
ATOM 6078 O O . GLN A 1 798 ? -18.763 38.329 24.003 1.00 72.56 798 GLN A O 1
ATOM 6083 N N . GLU A 1 799 ? -18.306 37.003 22.248 1.00 67.81 799 GLU A N 1
ATOM 6084 C CA . GLU A 1 799 ? -19.297 37.564 21.319 1.00 67.81 799 GLU A CA 1
ATOM 6085 C C . GLU A 1 799 ? -20.734 37.371 21.846 1.00 67.81 799 GLU A C 1
ATOM 6087 O O . GLU A 1 799 ? -21.508 38.328 21.925 1.00 67.81 799 GLU A O 1
ATOM 6092 N N . ALA A 1 800 ? -21.093 36.164 22.296 1.00 62.16 800 ALA A N 1
ATOM 6093 C CA . ALA A 1 800 ? -22.411 35.864 22.860 1.00 62.16 800 ALA A CA 1
ATOM 6094 C C . ALA A 1 800 ? -22.681 36.612 24.177 1.00 62.16 800 ALA A C 1
ATOM 6096 O O . ALA A 1 800 ? -23.811 37.042 24.428 1.00 62.16 800 ALA A O 1
ATOM 6097 N N . SER A 1 801 ? -21.653 36.817 25.004 1.00 60.06 801 SER A N 1
ATOM 6098 C CA . SER A 1 801 ? -21.732 37.612 26.235 1.00 60.06 801 SER A CA 1
ATOM 6099 C C . SER A 1 801 ? -21.984 39.090 25.938 1.00 60.06 801 SER A C 1
ATOM 6101 O O . SER A 1 801 ? -22.795 39.722 26.618 1.00 60.06 801 SER A O 1
ATOM 6103 N N . HIS A 1 802 ? -21.366 39.624 24.879 1.00 54.66 802 HIS A N 1
ATOM 6104 C CA . HIS A 1 802 ? -21.604 40.987 24.400 1.00 54.66 802 HIS A CA 1
ATOM 6105 C C . HIS A 1 802 ? -23.021 41.165 23.815 1.00 54.66 802 HIS A C 1
ATOM 6107 O O . HIS A 1 802 ? -23.597 42.251 23.901 1.00 54.66 802 HIS A O 1
ATOM 6113 N N . ILE A 1 803 ? -23.616 40.105 23.258 1.00 56.31 803 ILE A N 1
ATOM 6114 C CA . ILE A 1 803 ? -24.974 40.119 22.684 1.00 56.31 803 ILE A CA 1
ATOM 6115 C C . ILE A 1 803 ? -26.072 39.956 23.758 1.00 56.31 803 ILE A C 1
ATOM 6117 O O . ILE A 1 803 ? -27.202 40.395 23.557 1.00 56.31 803 ILE A O 1
ATOM 6121 N N . ARG A 1 804 ? -25.776 39.365 24.926 1.00 57.84 804 ARG A N 1
ATOM 6122 C CA . ARG A 1 804 ? -26.796 39.003 25.937 1.00 57.84 804 ARG A CA 1
ATOM 6123 C C . ARG A 1 804 ? -27.282 40.120 26.873 1.00 57.84 804 ARG A C 1
ATOM 6125 O O . ARG A 1 804 ? -28.201 39.856 27.646 1.00 57.84 804 ARG A O 1
ATOM 6132 N N . ARG A 1 805 ? -26.711 41.334 26.850 1.00 49.44 805 ARG A N 1
ATOM 6133 C CA . ARG A 1 805 ? -27.071 42.414 27.806 1.00 49.44 805 ARG A CA 1
ATOM 6134 C C . ARG A 1 805 ? -27.853 43.606 27.240 1.00 49.44 805 ARG A C 1
ATOM 6136 O O . ARG A 1 805 ? -28.287 44.429 28.040 1.00 49.44 805 ARG A O 1
ATOM 6143 N N . CYS A 1 806 ? -28.126 43.659 25.934 1.00 51.00 806 CYS A N 1
ATOM 6144 C CA . CYS A 1 806 ? -29.015 44.668 25.343 1.00 51.00 806 CYS A CA 1
ATOM 6145 C C . CYS A 1 806 ? -30.160 44.016 24.539 1.00 51.00 806 CYS A C 1
ATOM 6147 O O . CYS A 1 806 ? -29.934 43.162 23.687 1.00 51.00 806 CYS A O 1
ATOM 6149 N N . ASP A 1 807 ? -31.390 44.466 24.803 1.00 56.97 807 ASP A N 1
ATOM 6150 C CA . ASP A 1 807 ? -32.561 44.397 23.908 1.00 56.97 807 ASP A CA 1
ATOM 6151 C C . ASP A 1 807 ? -33.244 43.042 23.621 1.00 56.97 807 ASP A C 1
ATOM 6153 O O . ASP A 1 807 ? -33.769 42.795 22.528 1.00 56.97 807 ASP A O 1
ATOM 6157 N N . LEU A 1 808 ? -33.410 42.209 24.656 1.00 52.81 808 LEU A N 1
ATOM 6158 C CA . LEU A 1 808 ? -34.251 40.996 24.606 1.00 52.81 808 LEU A CA 1
ATOM 6159 C C . LEU A 1 808 ? -35.705 41.269 24.141 1.00 52.81 808 LEU A C 1
ATOM 6161 O O . LEU A 1 808 ? -36.323 40.431 23.480 1.00 52.81 808 LEU A O 1
ATOM 6165 N N . ALA A 1 809 ? -36.249 42.453 24.454 1.00 54.78 809 ALA A N 1
ATOM 6166 C CA . ALA A 1 809 ? -37.596 42.867 24.053 1.00 54.78 809 ALA A CA 1
ATOM 6167 C C . ALA A 1 809 ? -37.701 43.196 22.551 1.00 54.78 809 ALA A C 1
ATOM 6169 O O . ALA A 1 809 ? -38.635 42.737 21.889 1.00 54.78 809 ALA A O 1
ATOM 6170 N N . ALA A 1 810 ? -36.728 43.924 21.988 1.00 57.84 810 ALA A N 1
ATOM 6171 C CA . ALA A 1 810 ? -36.697 44.232 20.556 1.00 57.84 810 ALA A CA 1
ATOM 6172 C C . ALA A 1 810 ? -36.446 42.967 19.717 1.00 57.84 810 ALA A C 1
ATOM 6174 O O . ALA A 1 810 ? -37.072 42.771 18.671 1.00 57.84 810 ALA A O 1
ATOM 6175 N N . HIS A 1 811 ? -35.599 42.056 20.215 1.00 60.91 811 HIS A N 1
ATOM 6176 C CA . HIS A 1 811 ? -35.333 40.781 19.553 1.00 60.91 811 HIS A CA 1
ATOM 6177 C C . HIS A 1 811 ? -36.610 39.957 19.333 1.00 60.91 811 HIS A C 1
ATOM 6179 O O . HIS A 1 811 ? -36.782 39.392 18.255 1.00 60.91 811 HIS A O 1
ATOM 6185 N N . ARG A 1 812 ? -37.547 39.909 20.293 1.00 58.31 812 ARG A N 1
ATOM 6186 C CA . ARG A 1 812 ? -38.772 39.091 20.172 1.00 58.31 812 ARG A CA 1
ATOM 6187 C C . ARG A 1 812 ? -39.647 39.490 18.974 1.00 58.31 812 ARG A C 1
ATOM 6189 O O . ARG A 1 812 ? -40.254 38.619 18.354 1.00 58.31 812 ARG A O 1
ATOM 6196 N N . ALA A 1 813 ? -39.666 40.773 18.604 1.00 62.25 813 ALA A N 1
ATOM 6197 C CA . ALA A 1 813 ? -40.376 41.259 17.419 1.00 62.25 813 ALA A CA 1
ATOM 6198 C C . ALA A 1 813 ? -39.650 40.909 16.103 1.00 62.25 813 ALA A C 1
ATOM 6200 O O . ALA A 1 813 ? -40.305 40.592 15.109 1.00 62.25 813 ALA A O 1
ATOM 6201 N N . ALA A 1 814 ? -38.312 40.914 16.101 1.00 63.94 814 ALA A N 1
ATOM 6202 C CA . ALA A 1 814 ? -37.469 40.618 14.936 1.00 63.94 814 ALA A CA 1
ATOM 6203 C C . ALA A 1 814 ? -37.041 39.136 14.808 1.00 63.94 814 ALA A C 1
ATOM 6205 O O . ALA A 1 814 ? -36.386 38.762 13.831 1.00 63.94 814 ALA A O 1
ATOM 6206 N N . CYS A 1 815 ? -37.388 38.289 15.782 1.00 66.44 815 CYS A N 1
ATOM 6207 C CA . CYS A 1 815 ? -36.900 36.917 15.888 1.00 66.44 815 CYS A CA 1
ATOM 6208 C C . CYS A 1 815 ? -37.317 36.072 14.677 1.00 66.44 815 CYS A C 1
ATOM 6210 O O . CYS A 1 815 ? -38.503 35.887 14.393 1.00 66.44 815 CYS A O 1
ATOM 6212 N N . ARG A 1 816 ? -36.323 35.523 13.971 1.00 66.19 816 ARG A N 1
ATOM 6213 C CA . ARG A 1 816 ? -36.531 34.729 12.753 1.00 66.19 816 ARG A CA 1
ATOM 6214 C C . ARG A 1 816 ? -37.174 33.366 13.030 1.00 66.19 816 ARG A C 1
ATOM 6216 O O . ARG A 1 816 ? -37.885 32.865 12.167 1.00 66.19 816 ARG A O 1
ATOM 6223 N N . GLU A 1 817 ? -36.998 32.813 14.227 1.00 75.31 817 GLU A N 1
ATOM 6224 C CA . GLU A 1 817 ? -37.555 31.507 14.614 1.00 75.31 817 GLU A CA 1
ATOM 6225 C C . GLU A 1 817 ? -38.930 31.610 15.313 1.00 75.31 817 GLU A C 1
ATOM 6227 O O . GLU A 1 817 ? -39.470 30.607 15.777 1.00 75.31 817 GLU A O 1
ATOM 6232 N N . ARG A 1 818 ? -39.546 32.806 15.371 1.00 82.19 818 ARG A N 1
ATOM 6233 C CA . ARG A 1 818 ? -40.921 32.974 15.886 1.00 82.19 818 ARG A CA 1
ATOM 6234 C C . ARG A 1 818 ? -41.906 32.137 15.058 1.00 82.19 818 ARG A C 1
ATOM 6236 O O . ARG A 1 818 ? -41.846 32.176 13.829 1.00 82.19 818 ARG A O 1
ATOM 6243 N N . GLN A 1 819 ? -42.832 31.426 15.695 1.00 82.00 819 GLN A N 1
ATOM 6244 C CA . GLN A 1 819 ? -43.877 30.699 14.967 1.00 82.00 819 GLN A CA 1
ATOM 6245 C C . GLN A 1 819 ? -44.955 31.653 14.431 1.00 82.00 819 GLN A C 1
ATOM 6247 O O . GLN A 1 819 ? -45.370 32.584 15.121 1.00 82.00 819 GLN A O 1
ATOM 6252 N N . VAL A 1 820 ? -45.389 31.428 13.189 1.00 84.25 820 VAL A N 1
ATOM 6253 C CA . VAL A 1 820 ? -46.425 32.197 12.486 1.00 84.25 820 VAL A CA 1
ATOM 6254 C C . VAL A 1 820 ? -47.311 31.225 11.704 1.00 84.25 820 VAL A C 1
ATOM 6256 O O . VAL A 1 820 ? -46.809 30.294 11.077 1.00 84.25 820 VAL A O 1
ATOM 6259 N N . ALA A 1 821 ? -48.627 31.438 11.719 1.00 84.44 821 ALA A N 1
ATOM 6260 C CA . ALA A 1 821 ? -49.558 30.628 10.936 1.00 84.44 821 ALA A CA 1
ATOM 6261 C C . ALA A 1 821 ? -49.486 30.971 9.435 1.00 84.44 821 ALA A C 1
ATOM 6263 O O . ALA A 1 821 ? -49.502 32.139 9.042 1.00 84.44 821 ALA A O 1
ATOM 6264 N N . CYS A 1 822 ? -49.434 29.945 8.587 1.00 84.00 822 CYS A N 1
ATOM 6265 C CA . CYS A 1 822 ? -49.496 30.072 7.134 1.00 84.00 822 CYS A CA 1
ATOM 6266 C C . CYS A 1 822 ? -50.883 30.552 6.675 1.00 84.00 822 CYS A C 1
ATOM 6268 O O . CYS A 1 822 ? -51.887 29.916 6.977 1.00 84.00 822 CYS A O 1
ATOM 6270 N N . VAL A 1 823 ? -50.954 31.610 5.862 1.00 81.81 823 VAL A N 1
ATOM 6271 C CA . VAL A 1 823 ? -52.240 32.186 5.406 1.00 81.81 823 VAL A CA 1
ATOM 6272 C C . VAL A 1 823 ? -53.031 31.244 4.475 1.00 81.81 823 VAL A C 1
ATOM 6274 O O . VAL A 1 823 ? -54.248 31.354 4.381 1.00 81.81 823 VAL A O 1
ATOM 6277 N N . PHE A 1 824 ? -52.366 30.296 3.802 1.00 81.00 824 PHE A N 1
ATOM 6278 C CA . PHE A 1 824 ? -52.991 29.427 2.789 1.00 81.00 824 PHE A CA 1
ATOM 6279 C C . PHE A 1 824 ? -53.416 28.042 3.308 1.00 81.00 824 PHE A C 1
ATOM 6281 O O . PHE A 1 824 ? -54.311 27.420 2.736 1.00 81.00 824 PHE A O 1
ATOM 6288 N N . CYS A 1 825 ? -52.779 27.529 4.366 1.00 83.44 825 CYS A N 1
ATOM 6289 C CA . CYS A 1 825 ? -53.101 26.213 4.946 1.00 83.44 825 CYS A CA 1
ATOM 6290 C C . CYS A 1 825 ? -53.165 26.191 6.483 1.00 83.44 825 CYS A C 1
ATOM 6292 O O . CYS A 1 825 ? -53.305 25.122 7.068 1.00 83.44 825 CYS A O 1
ATOM 6294 N N . SER A 1 826 ? -53.043 27.347 7.139 1.00 81.56 826 SER A N 1
ATOM 6295 C CA . SER A 1 826 ? -53.154 27.543 8.594 1.00 81.56 826 SER A CA 1
ATOM 6296 C C . SER A 1 826 ? -52.136 26.800 9.475 1.00 81.56 826 SER A C 1
ATOM 6298 O O . SER A 1 826 ? -52.169 26.953 10.693 1.00 81.56 826 SER A O 1
ATOM 6300 N N . ALA A 1 827 ? -51.192 26.052 8.895 1.00 80.12 827 ALA A N 1
ATOM 6301 C CA . ALA A 1 827 ? -50.117 25.390 9.634 1.00 80.12 827 ALA A CA 1
ATOM 6302 C C . ALA A 1 827 ? -49.200 26.403 10.347 1.00 80.12 827 ALA A C 1
ATOM 6304 O O . ALA A 1 827 ? -48.835 27.427 9.764 1.00 80.12 827 ALA A O 1
ATOM 6305 N N . SER A 1 828 ? -48.796 26.104 11.586 1.00 81.94 828 SER A N 1
ATOM 6306 C CA . SER A 1 828 ? -47.809 26.902 12.328 1.00 81.94 828 SER A CA 1
ATOM 6307 C C . SER A 1 828 ? -46.395 26.597 11.833 1.00 81.94 828 SER A C 1
ATOM 6309 O O . SER A 1 828 ? -45.979 25.439 11.833 1.00 81.94 828 SER A O 1
ATOM 6311 N N . VAL A 1 829 ? -45.655 27.620 11.399 1.00 83.94 829 VAL A N 1
ATOM 6312 C CA . VAL A 1 829 ? -44.314 27.482 10.806 1.00 83.94 829 VAL A CA 1
ATOM 6313 C C . VAL A 1 829 ? -43.383 28.574 11.361 1.00 83.94 829 VAL A C 1
ATOM 6315 O O . VAL A 1 829 ? -43.821 29.717 11.511 1.00 83.94 829 VAL A O 1
ATOM 6318 N N . PRO A 1 830 ? -42.096 28.293 11.653 1.00 85.50 830 PRO A N 1
ATOM 6319 C CA . PRO A 1 830 ? -41.124 29.336 11.987 1.00 85.50 830 PRO A CA 1
ATOM 6320 C C . PRO A 1 830 ? -41.026 30.390 10.874 1.00 85.50 830 PRO A C 1
ATOM 6322 O O . PRO A 1 830 ? -40.941 30.049 9.696 1.00 85.50 830 PRO A O 1
ATOM 6325 N N . TYR A 1 831 ? -40.998 31.678 11.216 1.00 82.12 831 TYR A N 1
ATOM 6326 C CA . TYR A 1 831 ? -41.063 32.782 10.248 1.00 82.12 831 TYR A CA 1
ATOM 6327 C C . TYR A 1 831 ? -39.954 32.724 9.181 1.00 82.12 831 TYR A C 1
ATOM 6329 O O . TYR A 1 831 ? -40.208 32.982 8.006 1.00 82.12 831 TYR A O 1
ATOM 6337 N N . ARG A 1 832 ? -38.741 32.299 9.555 1.00 80.88 832 ARG A N 1
ATOM 6338 C CA . ARG A 1 832 ? -37.621 32.022 8.638 1.00 80.88 832 ARG A CA 1
ATOM 6339 C C . ARG A 1 832 ? -37.958 30.973 7.580 1.00 80.88 832 ARG A C 1
ATOM 6341 O O . ARG A 1 832 ? -37.508 31.077 6.442 1.00 80.88 832 ARG A O 1
ATOM 6348 N N . GLN A 1 833 ? -38.724 29.963 7.973 1.00 82.56 833 GLN A N 1
ATOM 6349 C CA . GLN A 1 833 ? -39.133 28.838 7.141 1.00 82.56 833 GLN A CA 1
ATOM 6350 C C . GLN A 1 833 ? -40.471 29.093 6.433 1.00 82.56 833 GLN A C 1
ATOM 6352 O O . GLN A 1 833 ? -40.832 28.320 5.555 1.00 82.56 833 GLN A O 1
ATOM 6357 N N . LEU A 1 834 ? -41.186 30.186 6.729 1.00 82.44 834 LEU A N 1
ATOM 6358 C CA . LEU A 1 834 ? -42.488 30.493 6.124 1.00 82.44 834 LEU A CA 1
ATOM 6359 C C . LEU A 1 834 ? -42.406 30.637 4.592 1.00 82.44 834 LEU A C 1
ATOM 6361 O O . LEU A 1 834 ? -43.244 30.092 3.879 1.00 82.44 834 LEU A O 1
ATOM 6365 N N . ASN A 1 835 ? -41.349 31.275 4.072 1.00 82.44 835 ASN A N 1
ATOM 6366 C CA . ASN A 1 835 ? -41.097 31.346 2.625 1.00 82.44 835 ASN A CA 1
ATOM 6367 C C . ASN A 1 835 ? -40.770 29.971 2.018 1.00 82.44 835 ASN A C 1
ATOM 6369 O O . ASN A 1 835 ? -41.222 29.661 0.919 1.00 82.44 835 ASN A O 1
ATOM 6373 N N . PHE A 1 836 ? -40.011 29.134 2.733 1.00 82.00 836 PHE A N 1
ATOM 6374 C CA . PHE A 1 836 ? -39.713 27.767 2.297 1.00 82.00 836 PHE A CA 1
ATOM 6375 C C . PHE A 1 836 ? -40.988 26.910 2.278 1.00 82.00 836 PHE A C 1
ATOM 6377 O O . PHE A 1 836 ? -41.245 26.185 1.321 1.00 82.00 836 PHE A O 1
ATOM 6384 N N . HIS A 1 837 ? -41.842 27.067 3.289 1.00 83.62 837 HIS A N 1
ATOM 6385 C CA . HIS A 1 837 ? -43.153 26.445 3.349 1.00 83.62 837 HIS A CA 1
ATOM 6386 C C . HIS A 1 837 ? -44.045 26.894 2.182 1.00 83.62 837 HIS A C 1
ATOM 6388 O O . HIS A 1 837 ? -44.586 26.028 1.504 1.00 83.62 837 HIS A O 1
ATOM 6394 N N . TYR A 1 838 ? -44.156 28.193 1.873 1.00 82.19 838 TYR A N 1
ATOM 6395 C CA . TYR A 1 838 ? -44.924 28.653 0.704 1.00 82.19 838 TYR A CA 1
ATOM 6396 C C . TYR A 1 838 ? -44.429 28.038 -0.614 1.00 82.19 838 TYR A C 1
ATOM 6398 O O . TYR A 1 838 ? -45.245 27.576 -1.407 1.00 82.19 838 TYR A O 1
ATOM 6406 N N . LEU A 1 839 ? -43.111 27.991 -0.835 1.00 73.38 839 LEU A N 1
ATOM 6407 C CA . LEU A 1 839 ? -42.529 27.523 -2.098 1.00 73.38 839 LEU A CA 1
ATOM 6408 C C . LEU A 1 839 ? -42.537 25.993 -2.264 1.00 73.38 839 LEU A C 1
ATOM 6410 O O . LEU A 1 839 ? -42.709 25.513 -3.384 1.00 73.38 839 LEU A O 1
ATOM 6414 N N . PHE A 1 840 ? -42.349 25.231 -1.180 1.00 73.25 840 PHE A N 1
ATOM 6415 C CA . PHE A 1 840 ? -42.070 23.787 -1.253 1.00 73.25 840 PHE A CA 1
ATOM 6416 C C . PHE A 1 840 ? -43.010 22.895 -0.427 1.00 73.25 840 PHE A C 1
ATOM 6418 O O . PHE A 1 840 ? -43.162 21.722 -0.758 1.00 73.25 840 PHE A O 1
ATOM 6425 N N . GLY A 1 841 ? -43.638 23.412 0.637 1.00 69.31 841 GLY A N 1
ATOM 6426 C CA . GLY A 1 841 ? -44.401 22.601 1.603 1.00 69.31 841 GLY A CA 1
ATOM 6427 C C . GLY A 1 841 ? -45.911 22.858 1.657 1.00 69.31 841 GLY A C 1
ATOM 6428 O O . GLY A 1 841 ? -46.651 22.044 2.203 1.00 69.31 841 GLY A O 1
ATOM 6429 N N . CYS A 1 842 ? -46.394 23.981 1.128 1.00 80.62 842 CYS A N 1
ATOM 6430 C CA . CYS A 1 842 ? -47.784 24.392 1.277 1.00 80.62 842 CYS A CA 1
ATOM 6431 C C . CYS A 1 842 ? -48.683 23.740 0.217 1.00 80.62 842 CYS A C 1
ATOM 6433 O O . CYS A 1 842 ? -48.550 23.989 -0.983 1.00 80.62 842 CYS A O 1
ATOM 6435 N N . SER A 1 843 ? -49.658 22.951 0.669 1.00 77.19 843 SER A N 1
ATOM 6436 C CA . SER A 1 843 ? -50.642 22.259 -0.176 1.00 77.19 843 SER A CA 1
ATOM 6437 C C . SER A 1 843 ? -51.587 23.193 -0.943 1.00 77.19 843 SER A C 1
ATOM 6439 O O . SER A 1 843 ? -52.131 22.797 -1.970 1.00 77.19 843 SER A O 1
ATOM 6441 N N . ASN A 1 844 ? -51.764 24.431 -0.470 1.00 80.19 844 ASN A N 1
ATOM 6442 C CA . ASN A 1 844 ? -52.752 25.380 -0.989 1.00 80.19 844 ASN A CA 1
ATOM 6443 C C . ASN A 1 844 ? -52.141 26.642 -1.624 1.00 80.19 844 ASN A C 1
ATOM 6445 O O . ASN A 1 844 ? -52.885 27.517 -2.066 1.00 80.19 844 ASN A O 1
ATOM 6449 N N . PHE A 1 845 ? -50.811 26.770 -1.678 1.00 82.38 845 PHE A N 1
ATOM 6450 C CA . PHE A 1 845 ? -50.173 27.956 -2.254 1.00 82.38 845 PHE A CA 1
ATOM 6451 C C . PHE A 1 845 ? -50.431 28.029 -3.777 1.00 82.38 845 PHE A C 1
ATOM 6453 O O . PHE A 1 845 ? -50.178 27.042 -4.477 1.00 82.38 845 PHE A O 1
ATOM 6460 N N . PRO A 1 846 ? -50.966 29.145 -4.314 1.00 81.25 846 PRO A N 1
ATOM 6461 C CA . PRO A 1 846 ? -51.346 29.246 -5.722 1.00 81.25 846 PRO A CA 1
ATOM 6462 C C . PRO A 1 846 ? -50.117 29.416 -6.626 1.00 81.25 846 PRO A C 1
ATOM 6464 O O . PRO A 1 846 ? -49.483 30.469 -6.658 1.00 81.25 846 PRO A O 1
ATOM 6467 N N . MET A 1 847 ? -49.805 28.379 -7.402 1.00 78.81 847 MET A N 1
ATOM 6468 C CA . MET A 1 847 ? -48.614 28.300 -8.246 1.00 78.81 847 MET A CA 1
ATOM 6469 C C . MET A 1 847 ? -48.992 28.362 -9.738 1.00 78.81 847 MET A C 1
ATOM 6471 O O . MET A 1 847 ? -49.719 27.485 -10.220 1.00 78.81 847 MET A O 1
ATOM 6475 N N . PRO A 1 848 ? -48.532 29.365 -10.510 1.00 82.50 848 PRO A N 1
ATOM 6476 C CA . PRO A 1 848 ? -48.718 29.387 -11.958 1.00 82.50 848 PRO A CA 1
ATOM 6477 C C . PRO A 1 848 ? -47.856 28.313 -12.634 1.00 82.50 848 PRO A C 1
ATOM 6479 O O . PRO A 1 848 ? -46.737 28.037 -12.203 1.00 82.50 848 PRO A O 1
ATOM 6482 N N . CYS A 1 849 ? -48.340 27.730 -13.733 1.00 81.31 849 CYS A N 1
ATOM 6483 C CA . CYS A 1 849 ? -47.547 26.765 -14.495 1.00 81.31 849 CYS A CA 1
ATOM 6484 C C . CYS A 1 849 ? -46.232 27.395 -15.010 1.00 81.31 849 CYS A C 1
ATOM 6486 O O . CYS A 1 849 ? -46.295 28.431 -15.682 1.00 81.31 849 CYS A O 1
ATOM 6488 N N . PRO A 1 850 ? -45.052 26.770 -14.796 1.00 79.88 850 PRO A N 1
ATOM 6489 C CA . PRO A 1 850 ? -43.767 27.321 -15.239 1.00 79.88 850 PRO A CA 1
ATOM 6490 C C . PRO A 1 850 ? -43.662 27.414 -16.769 1.00 79.88 850 PRO A C 1
ATOM 6492 O O . PRO A 1 850 ? -43.049 28.341 -17.292 1.00 79.88 850 PRO A O 1
ATOM 6495 N N . HIS A 1 851 ? -44.345 26.527 -17.501 1.00 77.19 851 HIS A N 1
ATOM 6496 C CA . HIS A 1 851 ? -44.479 26.600 -18.961 1.00 77.19 851 HIS A CA 1
ATOM 6497 C C . HIS A 1 851 ? -45.520 27.633 -19.437 1.00 77.19 851 HIS A C 1
ATOM 6499 O O . HIS A 1 851 ? -45.819 27.695 -20.625 1.00 77.19 851 HIS A O 1
ATOM 6505 N N . ARG A 1 852 ? -46.090 28.439 -18.527 1.00 78.38 852 ARG A N 1
ATOM 6506 C CA . ARG A 1 852 ? -47.035 29.539 -18.799 1.00 78.38 852 ARG A CA 1
ATOM 6507 C C . ARG A 1 852 ? -48.253 29.136 -19.646 1.00 78.38 852 ARG A C 1
ATOM 6509 O O . ARG A 1 852 ? -48.779 29.938 -20.408 1.00 78.38 852 ARG A O 1
ATOM 6516 N N . CYS A 1 853 ? -48.768 27.921 -19.451 1.00 79.69 853 CYS A N 1
ATOM 6517 C CA . CYS A 1 853 ? -49.962 27.404 -20.139 1.00 79.69 853 CYS A CA 1
ATOM 6518 C C . CYS A 1 853 ? -51.296 28.084 -19.739 1.00 79.69 853 CYS A C 1
ATOM 6520 O O . CYS A 1 853 ? -52.360 27.631 -20.156 1.00 79.69 853 CYS A O 1
ATOM 6522 N N . GLY A 1 854 ? -51.259 29.118 -18.889 1.00 77.50 854 GLY A N 1
ATOM 6523 C CA . GLY A 1 854 ? -52.430 29.850 -18.392 1.00 77.50 854 GLY A CA 1
ATOM 6524 C C . GLY A 1 854 ? -53.095 29.275 -17.134 1.00 77.50 854 GLY A C 1
ATOM 6525 O O . GLY A 1 854 ? -53.950 29.941 -16.560 1.00 77.50 854 GLY A O 1
ATOM 6526 N N . ARG A 1 855 ? -52.712 28.079 -16.660 1.00 77.50 855 ARG A N 1
ATOM 6527 C CA . ARG A 1 855 ? -53.262 27.497 -15.419 1.00 77.50 855 ARG A CA 1
ATOM 6528 C C . ARG A 1 855 ? -52.472 27.913 -14.174 1.00 77.50 855 ARG A C 1
ATOM 6530 O O . ARG A 1 855 ? -51.240 27.894 -14.180 1.00 77.50 855 ARG A O 1
ATOM 6537 N N . VAL A 1 856 ? -53.205 28.213 -13.102 1.00 81.81 856 VAL A N 1
ATOM 6538 C CA . VAL A 1 856 ? -52.707 28.373 -11.726 1.00 81.81 856 VAL A CA 1
ATOM 6539 C C . VAL A 1 856 ? -53.285 27.232 -10.894 1.00 81.81 856 VAL A C 1
ATOM 6541 O O . VAL A 1 856 ? -54.474 26.935 -11.004 1.00 81.81 856 VAL A O 1
ATOM 6544 N N . LEU A 1 857 ? -52.445 26.554 -10.115 1.00 80.88 857 LEU A N 1
ATOM 6545 C CA . LEU A 1 857 ? -52.790 25.330 -9.394 1.00 80.88 857 LEU A CA 1
ATOM 6546 C C . LEU A 1 857 ? -52.409 25.465 -7.919 1.00 80.88 857 LEU A C 1
ATOM 6548 O O . LEU A 1 857 ? -51.372 26.033 -7.590 1.00 80.88 857 LEU A O 1
ATOM 6552 N N . ALA A 1 858 ? -53.259 24.956 -7.030 1.00 80.56 858 ALA A N 1
ATOM 6553 C CA . ALA A 1 858 ? -53.011 24.981 -5.593 1.00 80.56 858 ALA A CA 1
ATOM 6554 C C . ALA A 1 858 ? -52.034 23.858 -5.201 1.00 80.56 858 ALA A C 1
ATOM 6556 O O . ALA A 1 858 ? -52.375 22.680 -5.325 1.00 80.56 858 ALA A O 1
ATOM 6557 N N . GLY A 1 859 ? -50.842 24.240 -4.736 1.00 78.94 859 GLY A N 1
ATOM 6558 C CA . GLY A 1 859 ? -49.816 23.340 -4.211 1.00 78.94 859 GLY A CA 1
ATOM 6559 C C . GLY A 1 859 ? -48.905 22.686 -5.256 1.00 78.94 859 GLY A C 1
ATOM 6560 O O . GLY A 1 859 ? -49.269 22.463 -6.414 1.00 78.94 859 GLY A O 1
ATOM 6561 N N . HIS A 1 860 ? -47.694 22.331 -4.815 1.00 80.12 860 HIS A N 1
ATOM 6562 C CA . HIS A 1 860 ? -46.641 21.769 -5.668 1.00 80.12 860 HIS A CA 1
ATOM 6563 C C . HIS A 1 860 ? -47.021 20.418 -6.303 1.00 80.12 860 HIS A C 1
ATOM 6565 O O . HIS A 1 860 ? -46.737 20.192 -7.476 1.00 80.12 860 HIS A O 1
ATOM 6571 N N . GLN A 1 861 ? -47.702 19.531 -5.567 1.00 76.56 861 GLN A N 1
ATOM 6572 C CA . GLN A 1 861 ? -48.091 18.200 -6.063 1.00 76.56 861 GLN A CA 1
ATOM 6573 C C . GLN A 1 861 ? -49.011 18.288 -7.293 1.00 76.56 861 GLN A C 1
ATOM 6575 O O . GLN A 1 861 ? -48.697 17.727 -8.340 1.00 76.56 861 GLN A O 1
ATOM 6580 N N . ARG A 1 862 ? -50.091 19.079 -7.210 1.00 79.50 862 ARG A N 1
ATOM 6581 C CA . ARG A 1 862 ? -51.036 19.274 -8.326 1.00 79.50 862 ARG A CA 1
ATOM 6582 C C . ARG A 1 862 ? -50.395 19.991 -9.516 1.00 79.50 862 ARG A C 1
ATOM 6584 O O . ARG A 1 862 ? -50.763 19.736 -10.662 1.00 79.50 862 ARG A O 1
ATOM 6591 N N . LEU A 1 863 ? -49.424 20.874 -9.264 1.00 81.19 863 LEU A N 1
ATOM 6592 C CA . LEU A 1 863 ? -48.619 21.479 -10.324 1.00 81.19 863 LEU A CA 1
ATOM 6593 C C . LEU A 1 863 ? -47.749 20.437 -11.046 1.00 81.19 863 LEU A C 1
ATOM 6595 O O . LEU A 1 863 ? -47.717 20.437 -12.276 1.00 81.19 863 LEU A O 1
ATOM 6599 N N . HIS A 1 864 ? -47.077 19.554 -10.304 1.00 81.94 864 HIS A N 1
ATOM 6600 C CA . HIS A 1 864 ? -46.223 18.501 -10.858 1.00 81.94 864 HIS A CA 1
ATOM 6601 C C . HIS A 1 864 ? -47.033 17.528 -11.726 1.00 81.94 864 HIS A C 1
ATOM 6603 O O . HIS A 1 864 ? -46.708 17.324 -12.895 1.00 81.94 864 HIS A O 1
ATOM 6609 N N . GLU A 1 865 ? -48.164 17.032 -11.212 1.00 81.31 865 GLU A N 1
ATOM 6610 C CA . GLU A 1 865 ? -49.097 16.181 -11.965 1.00 81.31 865 GLU A CA 1
ATOM 6611 C C . GLU A 1 865 ? -49.565 16.845 -13.268 1.00 81.31 865 GLU A C 1
ATOM 6613 O O . GLU A 1 865 ? -49.651 16.193 -14.315 1.00 81.31 865 GLU A O 1
ATOM 6618 N N . HIS A 1 866 ? -49.839 18.154 -13.231 1.00 84.62 866 HIS A N 1
ATOM 6619 C CA . HIS A 1 866 ? -50.195 18.906 -14.426 1.00 84.62 866 HIS A CA 1
ATOM 6620 C C . HIS A 1 866 ? -49.036 18.997 -15.424 1.00 84.62 866 HIS A C 1
ATOM 6622 O O . HIS A 1 866 ? -49.259 18.729 -16.605 1.00 84.62 866 HIS A O 1
ATOM 6628 N N . VAL A 1 867 ? -47.826 19.366 -14.989 1.00 83.31 867 VAL A N 1
ATOM 6629 C CA . VAL A 1 867 ? -46.652 19.485 -15.872 1.00 83.31 867 VAL A CA 1
ATOM 6630 C C . VAL A 1 867 ? -46.333 18.146 -16.538 1.00 83.31 867 VAL A C 1
ATOM 6632 O O . VAL A 1 867 ? -46.175 18.111 -17.759 1.00 83.31 867 VAL A O 1
ATOM 6635 N N . ASP A 1 868 ? -46.346 17.046 -15.787 1.00 81.44 868 ASP A N 1
ATOM 6636 C CA . ASP A 1 868 ? -46.047 15.716 -16.318 1.00 81.44 868 ASP A CA 1
ATOM 6637 C C . ASP A 1 868 ? -47.113 15.233 -17.306 1.00 81.44 868 ASP A C 1
ATOM 6639 O O . ASP A 1 868 ? -46.802 14.830 -18.432 1.00 81.44 868 ASP A O 1
ATOM 6643 N N . ARG A 1 869 ? -48.385 15.237 -16.883 1.00 77.31 869 ARG A N 1
ATOM 6644 C CA . ARG A 1 869 ? -49.450 14.468 -17.550 1.00 77.31 869 ARG A CA 1
ATOM 6645 C C . ARG A 1 869 ? -50.339 15.299 -18.470 1.00 77.31 869 ARG A C 1
ATOM 6647 O O . ARG A 1 869 ? -50.828 14.763 -19.460 1.00 77.31 869 ARG A O 1
ATOM 6654 N N . ALA A 1 870 ? -50.554 16.582 -18.172 1.00 75.69 870 ALA A N 1
ATOM 6655 C CA . ALA A 1 870 ? -51.641 17.369 -18.770 1.00 75.69 870 ALA A CA 1
ATOM 6656 C C . ALA A 1 870 ? -51.219 18.696 -19.430 1.00 75.69 870 ALA A C 1
ATOM 6658 O O . ALA A 1 870 ? -52.025 19.307 -20.132 1.00 75.69 870 ALA A O 1
ATOM 6659 N N . CYS A 1 871 ? -49.997 19.182 -19.216 1.00 82.69 871 CYS A N 1
ATOM 6660 C CA . CYS A 1 871 ? -49.560 20.459 -19.765 1.00 82.69 871 CYS A CA 1
ATOM 6661 C C . CYS A 1 871 ? -49.256 20.329 -21.272 1.00 82.69 871 CYS A C 1
ATOM 6663 O O . CYS A 1 871 ? -48.393 19.538 -21.665 1.00 82.69 871 CYS A O 1
ATOM 6665 N N . PRO A 1 872 ? -49.916 21.118 -22.145 1.00 78.00 872 PRO A N 1
ATOM 6666 C CA . PRO A 1 872 ? -49.733 21.022 -23.596 1.00 78.00 872 PRO A CA 1
ATOM 6667 C C . PRO A 1 872 ? -48.362 21.533 -24.071 1.00 78.00 872 PRO A C 1
ATOM 6669 O O . PRO A 1 872 ? -47.968 21.259 -25.205 1.00 78.00 872 PRO A O 1
ATOM 6672 N N . LEU A 1 873 ? -47.654 22.276 -23.212 1.00 81.38 873 LEU A N 1
ATOM 6673 C CA . LEU A 1 873 ? -46.367 22.920 -23.484 1.00 81.38 873 LEU A CA 1
ATOM 6674 C C . LEU A 1 873 ? -45.168 22.183 -22.863 1.00 81.38 873 LEU A C 1
ATOM 6676 O O . LEU A 1 873 ? -44.033 22.591 -23.095 1.00 81.38 873 LEU A O 1
ATOM 6680 N N . THR A 1 874 ? -45.374 21.086 -22.130 1.00 82.38 874 THR A N 1
ATOM 6681 C CA . THR A 1 874 ? -44.262 20.234 -21.679 1.00 82.38 874 THR A CA 1
ATOM 6682 C C . THR A 1 874 ? -43.576 19.601 -22.888 1.00 82.38 874 THR A C 1
ATOM 6684 O O . THR A 1 874 ? -44.253 19.111 -23.797 1.00 82.38 874 THR A O 1
ATOM 6687 N N . LEU A 1 875 ? -42.242 19.629 -22.919 1.00 81.81 875 LEU A N 1
ATOM 6688 C CA . LEU A 1 875 ? -41.450 18.933 -23.932 1.00 81.81 875 LEU A CA 1
ATOM 6689 C C . LEU A 1 875 ? -41.423 17.435 -23.610 1.00 81.81 875 LEU A C 1
ATOM 6691 O O . LEU A 1 875 ? -41.075 17.039 -22.503 1.00 81.81 875 LEU A O 1
ATOM 6695 N N . VAL A 1 876 ? -41.808 16.615 -24.582 1.00 83.19 876 VAL A N 1
ATOM 6696 C CA . VAL A 1 876 ? -41.870 15.155 -24.489 1.00 83.19 876 VAL A CA 1
ATOM 6697 C C . VAL A 1 876 ? -41.033 14.566 -25.621 1.00 83.19 876 VAL A C 1
ATOM 6699 O O . VAL A 1 876 ? -40.985 15.120 -26.726 1.00 83.19 876 VAL A O 1
ATOM 6702 N N . LEU A 1 877 ? -40.368 13.447 -25.338 1.00 83.81 877 LEU A N 1
ATOM 6703 C CA . LEU A 1 877 ? -39.561 12.736 -26.320 1.00 83.81 877 LEU A CA 1
ATOM 6704 C C . LEU A 1 877 ? -40.436 12.066 -27.391 1.00 83.81 877 LEU A C 1
ATOM 6706 O O . LEU A 1 877 ? -41.487 11.496 -27.094 1.00 83.81 877 LEU A O 1
ATOM 6710 N N . CYS A 1 878 ? -39.981 12.102 -28.641 1.00 84.38 878 CYS A N 1
ATOM 6711 C CA . CYS A 1 878 ? -40.564 11.322 -29.725 1.00 84.38 878 CYS A CA 1
ATOM 6712 C C . CYS A 1 878 ? -40.356 9.818 -29.456 1.00 84.38 878 CYS A C 1
ATOM 6714 O O . CYS A 1 878 ? -39.226 9.427 -29.153 1.00 84.38 878 CYS A O 1
ATOM 6716 N N . PRO A 1 879 ? -41.376 8.948 -29.620 1.00 81.25 879 PRO A N 1
ATOM 6717 C CA . PRO A 1 879 ? -41.226 7.498 -29.434 1.00 81.25 879 PRO A CA 1
ATOM 6718 C C . PRO A 1 879 ? -40.119 6.857 -30.285 1.00 81.25 879 PRO A C 1
ATOM 6720 O O . PRO A 1 879 ? -39.595 5.810 -29.921 1.00 81.25 879 PRO A O 1
ATOM 6723 N N . PHE A 1 880 ? -39.736 7.500 -31.394 1.00 80.75 880 PHE A N 1
ATOM 6724 C CA . PHE A 1 880 ? -38.676 7.042 -32.296 1.00 80.75 880 PHE A CA 1
ATOM 6725 C C . PHE A 1 880 ? -37.304 7.699 -32.041 1.00 80.75 880 PHE A C 1
ATOM 6727 O O . PHE A 1 880 ? -36.376 7.521 -32.828 1.00 80.75 880 PHE A O 1
ATOM 6734 N N . ALA A 1 881 ? -37.138 8.453 -30.946 1.00 79.88 881 ALA A N 1
ATOM 6735 C CA . ALA A 1 881 ? -35.864 9.085 -30.591 1.00 79.88 881 ALA A CA 1
ATOM 6736 C C . ALA A 1 881 ? -34.747 8.059 -30.311 1.00 79.88 881 ALA A C 1
ATOM 6738 O O . ALA A 1 881 ? -33.603 8.283 -30.695 1.00 79.88 881 ALA A O 1
ATOM 6739 N N . SER A 1 882 ? -35.080 6.901 -29.727 1.00 73.38 882 SER A N 1
ATOM 6740 C CA . SER A 1 882 ? -34.149 5.778 -29.513 1.00 73.38 882 SER A CA 1
ATOM 6741 C C . SER A 1 882 ? -33.627 5.148 -30.811 1.00 73.38 882 SER A C 1
ATOM 6743 O O . SER A 1 882 ? -32.561 4.540 -30.802 1.00 73.38 882 SER A O 1
ATOM 6745 N N . PHE A 1 883 ? -34.343 5.329 -31.924 1.00 71.12 883 PHE A N 1
ATOM 6746 C CA . PHE A 1 883 ? -33.943 4.901 -33.268 1.00 71.12 883 PHE A CA 1
ATOM 6747 C C . PHE A 1 883 ? -33.264 6.031 -34.067 1.00 71.12 883 PHE A C 1
ATOM 6749 O O . PHE A 1 883 ? -33.059 5.897 -35.268 1.00 71.12 883 PHE A O 1
ATOM 6756 N N . GLY A 1 884 ? -32.916 7.153 -33.422 1.00 76.38 884 GLY A N 1
ATOM 6757 C CA . GLY A 1 884 ? -32.142 8.239 -34.032 1.00 76.38 884 GLY A CA 1
ATOM 6758 C C . GLY A 1 884 ? -32.953 9.380 -34.653 1.00 76.38 884 GLY A C 1
ATOM 6759 O O . GLY A 1 884 ? -32.391 10.160 -35.419 1.00 76.38 884 GLY A O 1
ATOM 6760 N N . CYS A 1 885 ? -34.250 9.529 -34.344 1.00 81.81 885 CYS A N 1
ATOM 6761 C CA . CYS A 1 885 ? -35.025 10.666 -34.856 1.00 81.81 885 CYS A CA 1
ATOM 6762 C C . CYS A 1 885 ? -34.435 12.022 -34.385 1.00 81.81 885 CYS A C 1
ATOM 6764 O O . CYS A 1 885 ? -34.387 12.275 -33.177 1.00 81.81 885 CYS A O 1
ATOM 6766 N N . PRO A 1 886 ? -34.047 12.939 -35.300 1.00 68.44 886 PRO A N 1
ATOM 6767 C CA . PRO A 1 886 ? -33.370 14.190 -34.944 1.00 68.44 886 PRO A CA 1
ATOM 6768 C C . PRO A 1 886 ? -34.301 15.210 -34.271 1.00 68.44 886 PRO A C 1
ATOM 6770 O O . PRO A 1 886 ? -33.843 16.114 -33.577 1.00 68.44 886 PRO A O 1
ATOM 6773 N N . ALA A 1 887 ? -35.620 15.063 -34.427 1.00 67.81 887 ALA A N 1
ATOM 6774 C CA . ALA A 1 887 ? -36.628 15.901 -33.781 1.00 67.81 887 ALA A CA 1
ATOM 6775 C C . ALA A 1 887 ? -37.025 15.358 -32.393 1.00 67.81 887 ALA A C 1
ATOM 6777 O O . ALA A 1 887 ? -38.207 15.336 -32.048 1.00 67.81 887 ALA A O 1
ATOM 6778 N N . ALA A 1 888 ? -36.037 14.904 -31.612 1.00 65.75 888 ALA A N 1
ATOM 6779 C CA . ALA A 1 888 ? -36.245 14.114 -30.401 1.00 65.75 888 ALA A CA 1
ATOM 6780 C C . ALA A 1 888 ? -37.182 14.772 -29.374 1.00 65.75 888 ALA A C 1
ATOM 6782 O O . ALA A 1 888 ? -37.994 14.064 -28.798 1.00 65.75 888 ALA A O 1
ATOM 6783 N N . ASN A 1 889 ? -37.125 16.094 -29.172 1.00 79.19 889 ASN A N 1
ATOM 6784 C CA . ASN A 1 889 ? -37.987 16.823 -28.231 1.00 79.19 889 ASN A CA 1
ATOM 6785 C C . ASN A 1 889 ? -39.065 17.645 -28.959 1.00 79.19 889 ASN A C 1
ATOM 6787 O O . ASN A 1 889 ? -38.744 18.488 -29.800 1.00 79.19 889 ASN A O 1
ATOM 6791 N N . ARG A 1 890 ? -40.341 17.470 -28.590 1.00 81.00 890 ARG A N 1
ATOM 6792 C CA . ARG A 1 890 ? -41.478 18.283 -29.075 1.00 81.00 890 ARG A CA 1
ATOM 6793 C C . ARG A 1 890 ? -42.427 18.628 -27.931 1.00 81.00 890 ARG A C 1
ATOM 6795 O O . ARG A 1 890 ? -42.557 17.852 -26.991 1.00 81.00 890 ARG A O 1
ATOM 6802 N N . HIS A 1 891 ? -43.132 19.759 -28.002 1.00 83.19 891 HIS A N 1
ATOM 6803 C CA . HIS A 1 891 ? -44.216 20.023 -27.048 1.00 83.19 891 HIS A CA 1
ATOM 6804 C C . HIS A 1 891 ? -45.301 18.948 -27.180 1.00 83.19 891 HIS A C 1
ATOM 6806 O O . HIS A 1 891 ? -45.618 18.526 -28.294 1.00 83.19 891 HIS A O 1
ATOM 6812 N N . ARG A 1 892 ? -45.910 18.537 -26.062 1.00 82.31 892 ARG A N 1
ATOM 6813 C CA . ARG A 1 892 ? -46.931 17.475 -26.018 1.00 82.31 892 ARG A CA 1
ATOM 6814 C C . ARG A 1 892 ? -48.075 17.696 -27.024 1.00 82.31 892 ARG A C 1
ATOM 6816 O O . ARG A 1 892 ? -48.536 16.729 -27.621 1.00 82.31 892 ARG A O 1
ATOM 6823 N N . ARG A 1 893 ? -48.482 18.952 -27.266 1.00 80.88 893 ARG A N 1
ATOM 6824 C CA . ARG A 1 893 ? -49.494 19.320 -28.283 1.00 80.88 893 ARG A CA 1
ATOM 6825 C C . ARG A 1 893 ? -49.044 19.100 -29.740 1.00 80.88 893 ARG A C 1
ATOM 6827 O O . ARG A 1 893 ? -49.870 18.813 -30.596 1.00 80.88 893 ARG A O 1
ATOM 6834 N N . ASP A 1 894 ? -47.747 19.243 -30.014 1.00 81.94 894 ASP A N 1
ATOM 6835 C CA . ASP A 1 894 ? -47.155 19.237 -31.359 1.00 81.94 894 ASP A CA 1
ATOM 6836 C C . ASP A 1 894 ? -46.594 17.845 -31.734 1.00 81.94 894 ASP A C 1
ATOM 6838 O O . ASP A 1 894 ? -46.342 17.557 -32.905 1.00 81.94 894 ASP A O 1
ATOM 6842 N N . LEU A 1 895 ? -46.429 16.955 -30.747 1.00 81.94 895 LEU A N 1
ATOM 6843 C CA . LEU A 1 895 ? -45.877 15.607 -30.913 1.00 81.94 895 LEU A CA 1
ATOM 6844 C C . LEU A 1 895 ? -46.711 14.726 -31.858 1.00 81.94 895 LEU A C 1
ATOM 6846 O O . LEU A 1 895 ? -46.147 14.095 -32.748 1.00 81.94 895 LEU A O 1
ATOM 6850 N N . GLY A 1 896 ? -48.041 14.702 -31.705 1.00 80.44 896 GLY A N 1
ATOM 6851 C CA . GLY A 1 896 ? -48.917 13.887 -32.562 1.00 80.44 896 GLY A CA 1
ATOM 6852 C C . GLY A 1 896 ? -48.831 14.287 -34.038 1.00 80.44 896 GLY A C 1
ATOM 6853 O O . GLY A 1 896 ? -48.762 13.430 -34.918 1.00 80.44 896 GLY A O 1
ATOM 6854 N N . ARG A 1 897 ? -48.726 15.595 -34.300 1.00 83.19 897 ARG A N 1
ATOM 6855 C CA . ARG A 1 897 ? -48.513 16.146 -35.641 1.00 83.19 897 ARG A CA 1
ATOM 6856 C C . ARG A 1 897 ? -47.142 15.755 -36.203 1.00 83.19 897 ARG A C 1
ATOM 6858 O O . ARG A 1 897 ? -47.076 15.284 -37.331 1.00 83.19 897 ARG A O 1
ATOM 6865 N N . HIS A 1 898 ? -46.071 15.866 -35.412 1.00 85.19 898 HIS A N 1
ATOM 6866 C CA . HIS A 1 898 ? -44.732 15.434 -35.832 1.00 85.19 898 HIS A CA 1
ATOM 6867 C C . HIS A 1 898 ? -44.680 13.939 -36.194 1.00 85.19 898 HIS A C 1
ATOM 6869 O O . HIS A 1 898 ? -44.101 13.590 -37.221 1.00 85.19 898 HIS A O 1
ATOM 6875 N N . VAL A 1 899 ? -45.280 13.059 -35.384 1.00 82.06 899 VAL A N 1
ATOM 6876 C CA . VAL A 1 899 ? -45.284 11.609 -35.653 1.00 82.06 899 VAL A CA 1
ATOM 6877 C C . VAL A 1 899 ? -46.037 11.285 -36.949 1.00 82.06 899 VAL A C 1
ATOM 6879 O O . VAL A 1 899 ? -45.575 10.435 -37.708 1.00 82.06 899 VAL A O 1
ATOM 6882 N N . ALA A 1 900 ? -47.131 11.997 -37.241 1.00 82.00 900 ALA A N 1
ATOM 6883 C CA . ALA A 1 900 ? -47.866 11.868 -38.499 1.00 82.00 900 ALA A CA 1
ATOM 6884 C C . ALA A 1 900 ? -47.084 12.418 -39.711 1.00 82.00 900 ALA A C 1
ATOM 6886 O O . ALA A 1 900 ? -47.007 11.754 -40.742 1.00 82.00 900 ALA A O 1
ATOM 6887 N N . GLU A 1 901 ? -46.459 13.593 -39.597 1.00 83.69 901 GLU A N 1
ATOM 6888 C CA . GLU A 1 901 ? -45.679 14.209 -40.686 1.00 83.69 901 GLU A CA 1
ATOM 6889 C C . GLU A 1 901 ? -44.391 13.421 -41.006 1.00 83.69 901 GLU A C 1
ATOM 6891 O O . GLU A 1 901 ? -44.023 13.294 -42.169 1.00 83.69 901 GLU A O 1
ATOM 6896 N N . ALA A 1 902 ? -43.724 12.844 -40.000 1.00 80.31 902 ALA A N 1
ATOM 6897 C CA . ALA A 1 902 ? -42.451 12.127 -40.152 1.00 80.31 902 ALA A CA 1
ATOM 6898 C C . ALA A 1 902 ? -42.585 10.590 -40.251 1.00 80.31 902 ALA A C 1
ATOM 6900 O O . ALA A 1 902 ? -41.583 9.879 -40.147 1.00 80.31 902 ALA A O 1
ATOM 6901 N N . HIS A 1 903 ? -43.796 10.054 -40.448 1.00 81.94 903 HIS A N 1
ATOM 6902 C CA . HIS A 1 903 ? -44.064 8.608 -40.415 1.00 81.94 903 HIS A CA 1
ATOM 6903 C C . HIS A 1 903 ? -43.175 7.796 -41.377 1.00 81.94 903 HIS A C 1
ATOM 6905 O O . HIS A 1 903 ? -42.654 6.750 -40.997 1.00 81.94 903 HIS A O 1
ATOM 6911 N N . SER A 1 904 ? -42.944 8.292 -42.598 1.00 80.44 904 SER A N 1
ATOM 6912 C CA . SER A 1 904 ? -42.141 7.608 -43.622 1.00 80.44 904 SER A CA 1
ATOM 6913 C C . SER A 1 904 ? -40.669 7.495 -43.206 1.00 80.44 904 SER A C 1
ATOM 6915 O O . SER A 1 904 ? -40.037 6.462 -43.409 1.00 80.44 904 SER A O 1
ATOM 6917 N N . TYR A 1 905 ? -40.143 8.535 -42.553 1.00 81.62 905 TYR A N 1
ATOM 6918 C CA . TYR A 1 905 ? -38.779 8.565 -42.028 1.00 81.62 905 TYR A CA 1
ATOM 6919 C C . TYR A 1 905 ? -38.618 7.649 -40.804 1.00 81.62 905 TYR A C 1
ATOM 6921 O O . TYR A 1 905 ? -37.645 6.903 -40.713 1.00 81.62 905 TYR A O 1
ATOM 6929 N N . HIS A 1 906 ? -39.602 7.619 -39.898 1.00 86.69 906 HIS A N 1
ATOM 6930 C CA . HIS A 1 906 ? -39.605 6.675 -38.773 1.00 86.69 906 HIS A CA 1
ATOM 6931 C C . HIS A 1 906 ? -39.658 5.208 -39.240 1.00 86.69 906 HIS A C 1
ATOM 6933 O O . HIS A 1 906 ? -38.951 4.367 -38.687 1.00 86.69 906 HIS A O 1
ATOM 6939 N N . LEU A 1 907 ? -40.427 4.901 -40.293 1.00 80.62 907 LEU A N 1
ATOM 6940 C CA . LEU A 1 907 ? -40.441 3.572 -40.919 1.00 80.62 907 LEU A CA 1
ATOM 6941 C C . LEU A 1 907 ? -39.088 3.210 -41.554 1.00 80.62 907 LEU A C 1
ATOM 6943 O O . LEU A 1 907 ? -38.649 2.067 -41.433 1.00 80.62 907 LEU A O 1
ATOM 6947 N N . GLN A 1 908 ? -38.398 4.172 -42.174 1.00 80.62 908 GLN A N 1
ATOM 6948 C CA . GLN A 1 908 ? -37.062 3.957 -42.735 1.00 80.62 908 GLN A CA 1
ATOM 6949 C C . GLN A 1 908 ? -36.015 3.654 -41.647 1.00 80.62 908 GLN A C 1
ATOM 6951 O O . GLN A 1 908 ? -35.218 2.732 -41.819 1.00 80.62 908 GLN A O 1
ATOM 6956 N N . LEU A 1 909 ? -36.054 4.361 -40.510 1.00 82.44 909 LEU A N 1
ATOM 6957 C CA . LEU A 1 909 ? -35.188 4.076 -39.357 1.00 82.44 909 LEU A CA 1
ATOM 6958 C C . LEU A 1 909 ? -35.443 2.668 -38.787 1.00 82.44 909 LEU A C 1
ATOM 6960 O O . LEU A 1 909 ? -34.497 1.916 -38.561 1.00 82.44 909 LEU A O 1
ATOM 6964 N N . LEU A 1 910 ? -36.712 2.269 -38.628 1.00 79.75 910 LEU A N 1
ATOM 6965 C CA . LEU A 1 910 ? -37.076 0.911 -38.196 1.00 79.75 910 LEU A CA 1
ATOM 6966 C C . LEU A 1 910 ? -36.575 -0.170 -39.167 1.00 79.75 910 LEU A C 1
ATOM 6968 O O . LEU A 1 910 ? -36.086 -1.211 -38.729 1.00 79.75 910 LEU A O 1
ATOM 6972 N N . TRP A 1 911 ? -36.671 0.072 -40.478 1.00 75.12 911 TRP A N 1
ATOM 6973 C CA . TRP A 1 911 ? -36.183 -0.853 -41.504 1.00 75.12 911 TRP A CA 1
ATOM 6974 C C . TRP A 1 911 ? -34.654 -0.984 -41.488 1.00 75.12 911 TRP A C 1
ATOM 6976 O O . TRP A 1 911 ? -34.127 -2.094 -41.554 1.00 75.12 911 TRP A O 1
ATOM 6986 N N . GLN A 1 912 ? -33.929 0.125 -41.319 1.00 73.50 912 GLN A N 1
ATOM 6987 C CA . GLN A 1 912 ? -32.470 0.104 -41.207 1.00 73.50 912 GLN A CA 1
ATOM 6988 C C . GLN A 1 912 ? -32.011 -0.664 -39.954 1.00 73.50 912 GLN A C 1
ATOM 6990 O O . GLN A 1 912 ? -31.093 -1.484 -40.034 1.00 73.50 912 GLN A O 1
ATOM 6995 N N . GLN A 1 913 ? -32.709 -0.493 -38.824 1.00 71.06 913 GLN A N 1
ATOM 6996 C CA . GLN A 1 913 ? -32.460 -1.241 -37.585 1.00 71.06 913 GLN A CA 1
ATOM 6997 C C . GLN A 1 913 ? -32.621 -2.769 -37.764 1.00 71.06 913 GLN A C 1
ATOM 6999 O O . GLN A 1 913 ? -31.926 -3.537 -37.102 1.00 71.06 913 GLN A O 1
ATOM 7004 N N . GLN A 1 914 ? -33.510 -3.215 -38.663 1.00 67.56 914 GLN A N 1
ATOM 7005 C CA . GLN A 1 914 ? -33.759 -4.635 -38.964 1.00 67.56 914 GLN A CA 1
ATOM 7006 C C . GLN A 1 914 ? -32.674 -5.275 -39.852 1.00 67.56 914 GLN A C 1
ATOM 7008 O O . GLN A 1 914 ? -32.448 -6.481 -39.757 1.00 67.56 914 GLN A O 1
ATOM 7013 N N . GLN A 1 915 ? -31.969 -4.507 -40.693 1.00 66.94 915 GLN A N 1
ATOM 7014 C CA . GLN A 1 915 ? -30.933 -5.066 -41.579 1.00 66.94 915 GLN A CA 1
ATOM 7015 C C . GLN A 1 915 ? -29.598 -5.345 -40.872 1.00 66.94 915 GLN A C 1
ATOM 7017 O O . GLN A 1 915 ? -28.943 -6.348 -41.166 1.00 66.94 915 GLN A O 1
ATOM 7022 N N . HIS A 1 916 ? -29.211 -4.497 -39.913 1.00 65.12 916 HIS A N 1
ATOM 7023 C CA . HIS A 1 916 ? -27.964 -4.646 -39.155 1.00 65.12 916 HIS A CA 1
ATOM 7024 C C . HIS A 1 916 ? -27.745 -6.041 -38.524 1.00 65.12 916 HIS A C 1
ATOM 7026 O O . HIS A 1 916 ? -26.670 -6.605 -38.753 1.00 65.12 916 HIS A O 1
ATOM 7032 N N . PRO A 1 917 ? -28.702 -6.650 -37.787 1.00 64.25 917 PRO A N 1
ATOM 7033 C CA . PRO A 1 917 ? -28.495 -7.977 -37.201 1.00 64.25 917 PRO A CA 1
ATOM 7034 C C . PRO A 1 917 ? -28.301 -9.076 -38.257 1.00 64.25 917 PRO A C 1
ATOM 7036 O O . PRO A 1 917 ? -27.446 -9.941 -38.073 1.00 64.25 917 PRO A O 1
ATOM 7039 N N . HIS A 1 918 ? -29.011 -9.024 -39.390 1.00 67.69 918 HIS A N 1
ATOM 7040 C CA . HIS A 1 918 ? -28.835 -9.996 -40.477 1.00 67.69 918 HIS A CA 1
ATOM 7041 C C . HIS A 1 918 ? -27.436 -9.917 -41.104 1.00 67.69 918 HIS A C 1
ATOM 7043 O O . HIS A 1 918 ? -26.781 -10.943 -41.301 1.00 67.69 918 HIS A O 1
ATOM 7049 N N . GLN A 1 919 ? -26.952 -8.703 -41.373 1.00 67.44 919 GLN A N 1
ATOM 7050 C CA . GLN A 1 919 ? -25.636 -8.486 -41.975 1.00 67.44 919 GLN A CA 1
ATOM 7051 C C . GLN A 1 919 ? -24.498 -8.895 -41.019 1.00 67.44 919 GLN A C 1
ATOM 7053 O O . GLN A 1 919 ? -23.515 -9.513 -41.434 1.00 67.44 919 GLN A O 1
ATOM 7058 N N . GLN A 1 920 ? -24.666 -8.629 -39.718 1.00 70.62 920 GLN A N 1
ATOM 7059 C CA . GLN A 1 920 ? -23.726 -9.035 -38.672 1.00 70.62 920 GLN A CA 1
ATOM 7060 C C . GLN A 1 920 ? -23.699 -10.561 -38.470 1.00 70.62 920 GLN A C 1
ATOM 7062 O O . GLN A 1 920 ? -22.625 -11.144 -38.307 1.00 70.62 920 GLN A O 1
ATOM 7067 N N . GLN A 1 921 ? -24.855 -11.230 -38.542 1.00 71.81 921 GLN A N 1
ATOM 7068 C CA . GLN A 1 921 ? -24.951 -12.691 -38.465 1.00 71.81 921 GLN A CA 1
ATOM 7069 C C . GLN A 1 921 ? -24.258 -13.372 -39.658 1.00 71.81 921 GLN A C 1
ATOM 7071 O O . GLN A 1 921 ? -23.554 -14.366 -39.471 1.00 71.81 921 GLN A O 1
ATOM 7076 N N . GLN A 1 922 ? -24.384 -12.810 -40.865 1.00 73.31 922 GLN A N 1
ATOM 7077 C CA . GLN A 1 922 ? -23.713 -13.323 -42.063 1.00 73.31 922 GLN A CA 1
ATOM 7078 C C . GLN A 1 922 ? -22.181 -13.175 -41.978 1.00 73.31 922 GLN A C 1
ATOM 7080 O O . GLN A 1 922 ? -21.456 -14.120 -42.292 1.00 73.31 922 GLN A O 1
ATOM 7085 N N . GLN A 1 923 ? -21.675 -12.043 -41.469 1.00 72.44 923 GLN A N 1
ATOM 7086 C CA . GLN A 1 923 ? -20.240 -11.875 -41.192 1.00 72.44 923 GLN A CA 1
ATOM 7087 C C . GLN A 1 923 ? -19.728 -12.854 -40.125 1.00 72.44 923 GLN A C 1
ATOM 7089 O O . GLN A 1 923 ? -18.666 -13.449 -40.307 1.00 72.44 923 GLN A O 1
ATOM 7094 N N . GLN A 1 924 ? -20.480 -13.086 -39.041 1.00 71.00 924 GLN A N 1
ATOM 7095 C CA . GLN A 1 924 ? -20.099 -14.082 -38.032 1.00 71.00 924 GLN A CA 1
ATOM 7096 C C . GLN A 1 924 ? -20.049 -15.508 -38.600 1.00 71.00 924 GLN A C 1
ATOM 7098 O O . GLN A 1 924 ? -19.167 -16.278 -38.224 1.00 71.00 924 GLN A O 1
ATOM 7103 N N . GLN A 1 925 ? -20.955 -15.874 -39.512 1.00 74.56 925 GLN A N 1
ATOM 7104 C CA . GLN A 1 925 ? -20.911 -17.178 -40.184 1.00 74.56 925 GLN A CA 1
ATOM 7105 C C . GLN A 1 925 ? -19.665 -17.323 -41.068 1.00 74.56 925 GLN A C 1
ATOM 7107 O O . GLN A 1 925 ? -18.996 -18.352 -40.997 1.00 74.56 925 GLN A O 1
ATOM 7112 N N . GLN A 1 926 ? -19.294 -16.285 -41.825 1.00 72.75 926 GLN A N 1
ATOM 7113 C CA . GLN A 1 926 ? -18.059 -16.285 -42.622 1.00 72.75 926 GLN A CA 1
ATOM 7114 C C . GLN A 1 926 ? -16.801 -16.390 -41.743 1.00 72.75 926 GLN A C 1
ATOM 7116 O O . GLN A 1 926 ? -15.915 -17.185 -42.042 1.00 72.75 926 GLN A O 1
ATOM 7121 N N . GLN A 1 927 ? -16.744 -15.664 -40.621 1.00 70.75 927 GLN A N 1
ATOM 7122 C CA . GLN A 1 927 ? -15.637 -15.760 -39.657 1.00 70.75 927 GLN A CA 1
ATOM 7123 C C . GLN A 1 927 ? -15.551 -17.138 -38.980 1.00 70.75 927 GLN A C 1
ATOM 7125 O O . GLN A 1 927 ? -14.457 -17.624 -38.696 1.00 70.75 927 GLN A O 1
ATOM 7130 N N . ARG A 1 928 ? -16.690 -17.800 -38.733 1.00 72.81 928 ARG A N 1
ATOM 7131 C CA . ARG A 1 928 ? -16.722 -19.180 -38.218 1.00 72.81 928 ARG A CA 1
ATOM 7132 C C . ARG A 1 928 ? -16.249 -20.202 -39.251 1.00 72.81 928 ARG A C 1
ATOM 7134 O O . ARG A 1 928 ? -15.571 -21.147 -38.869 1.00 72.81 928 ARG A O 1
ATOM 7141 N N . ALA A 1 929 ? -16.553 -20.001 -40.533 1.00 74.56 929 ALA A N 1
ATOM 7142 C CA . ALA A 1 929 ? -16.028 -20.848 -41.603 1.00 74.56 929 ALA A CA 1
ATOM 7143 C C . ALA A 1 929 ? -14.498 -20.721 -41.710 1.00 74.56 929 ALA A C 1
ATOM 7145 O O . ALA A 1 929 ? -13.795 -21.719 -41.584 1.00 74.56 929 ALA A O 1
ATOM 7146 N N . THR A 1 930 ? -13.963 -19.497 -41.807 1.00 73.62 930 THR A N 1
ATOM 7147 C CA . THR A 1 930 ? -12.508 -19.297 -41.937 1.00 73.62 930 THR A CA 1
ATOM 7148 C C . THR A 1 930 ? -11.724 -19.772 -40.713 1.00 73.62 930 THR A C 1
ATOM 7150 O O . THR A 1 930 ? -10.629 -20.311 -40.861 1.00 73.62 930 THR A O 1
ATOM 7153 N N . THR A 1 931 ? -12.272 -19.626 -39.501 1.00 73.19 931 THR A N 1
ATOM 7154 C CA . THR A 1 931 ? -11.645 -20.178 -38.284 1.00 73.19 931 THR A CA 1
ATOM 7155 C C . THR A 1 931 ? -11.725 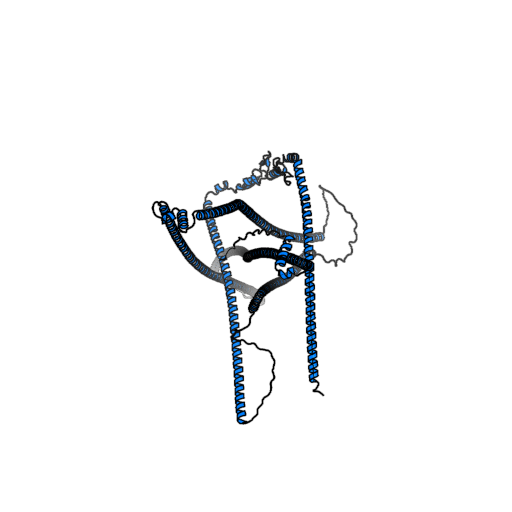-21.704 -38.213 1.00 73.19 931 THR A C 1
ATOM 7157 O O . THR A 1 931 ? -10.770 -22.323 -37.751 1.00 73.19 931 THR A O 1
ATOM 7160 N N . ALA A 1 932 ? -12.792 -22.332 -38.719 1.00 77.00 932 ALA A N 1
ATOM 7161 C CA . ALA A 1 932 ? -12.858 -23.788 -38.854 1.00 77.00 932 ALA A CA 1
ATOM 7162 C C . ALA A 1 932 ? -11.831 -24.325 -39.870 1.00 77.00 932 ALA A C 1
ATOM 7164 O O . ALA A 1 932 ? -11.152 -25.311 -39.581 1.00 77.00 932 ALA A O 1
ATOM 7165 N N . ASP A 1 933 ? -11.650 -23.647 -41.008 1.00 78.38 933 ASP A N 1
ATOM 7166 C CA . ASP A 1 933 ? -10.642 -24.004 -42.017 1.00 78.38 933 ASP A CA 1
ATOM 7167 C C . ASP A 1 933 ? -9.210 -23.869 -41.469 1.00 78.38 933 ASP A C 1
ATOM 7169 O O . ASP A 1 933 ? -8.378 -24.763 -41.651 1.00 78.38 933 ASP A O 1
ATOM 7173 N N . LEU A 1 934 ? -8.929 -22.781 -40.740 1.00 75.12 934 LEU A N 1
ATOM 7174 C CA . LEU A 1 934 ? -7.656 -22.561 -40.042 1.00 75.12 934 LEU A CA 1
ATOM 7175 C C . LEU A 1 934 ? -7.385 -23.631 -38.979 1.00 75.12 934 LEU A C 1
ATOM 7177 O O . LEU A 1 934 ? -6.285 -24.181 -38.955 1.00 75.12 934 LEU A O 1
ATOM 7181 N N . ASN A 1 935 ? -8.376 -23.976 -38.153 1.00 76.38 935 ASN A N 1
ATOM 7182 C CA . ASN A 1 935 ? -8.238 -25.046 -37.163 1.00 76.38 935 ASN A CA 1
ATOM 7183 C C . ASN A 1 935 ? -8.006 -26.408 -37.839 1.00 76.38 935 ASN A C 1
ATOM 7185 O O . ASN A 1 935 ? -7.112 -27.139 -37.429 1.00 76.38 935 ASN A O 1
ATOM 7189 N N . CYS A 1 936 ? -8.705 -26.714 -38.938 1.00 76.81 936 CYS A N 1
ATOM 7190 C CA . CYS A 1 936 ? -8.483 -27.943 -39.705 1.00 76.81 936 CYS A CA 1
ATOM 7191 C C . CYS A 1 936 ? -7.067 -28.020 -40.309 1.00 76.81 936 CYS A C 1
ATOM 7193 O O . CYS A 1 936 ? -6.471 -29.099 -40.369 1.00 76.81 936 CYS A O 1
ATOM 7195 N N . MET A 1 937 ? -6.500 -26.893 -40.756 1.00 76.81 937 MET A N 1
ATOM 7196 C CA . MET A 1 937 ? -5.093 -26.832 -41.172 1.00 76.81 937 MET A CA 1
ATOM 7197 C C . MET A 1 937 ? -4.134 -27.011 -39.990 1.00 76.81 937 MET A C 1
ATOM 7199 O O . MET A 1 937 ? -3.133 -27.715 -40.131 1.00 76.81 937 MET A O 1
ATOM 7203 N N . LEU A 1 938 ? -4.449 -26.433 -38.828 1.00 78.12 938 LEU A N 1
ATOM 7204 C CA . LEU A 1 938 ? -3.654 -26.586 -37.611 1.00 78.12 938 LEU A CA 1
ATOM 7205 C C . LEU A 1 938 ? -3.626 -28.048 -37.140 1.00 78.12 938 LEU A C 1
ATOM 7207 O O . LEU A 1 938 ? -2.545 -28.584 -36.916 1.00 78.12 938 LEU A O 1
ATOM 7211 N N . ASP A 1 939 ? -4.777 -28.720 -37.090 1.00 77.00 939 ASP A N 1
ATOM 7212 C CA . ASP A 1 939 ? -4.892 -30.134 -36.713 1.00 77.00 939 ASP A CA 1
ATOM 7213 C C . ASP A 1 939 ? -4.088 -31.040 -37.659 1.00 77.00 939 ASP A C 1
ATOM 7215 O O . ASP A 1 939 ? -3.366 -31.933 -37.212 1.00 77.00 939 ASP A O 1
ATOM 7219 N N . LYS A 1 940 ? -4.132 -30.776 -38.974 1.00 78.25 940 LYS A N 1
ATOM 7220 C CA . LYS A 1 940 ? -3.310 -31.495 -39.966 1.00 78.25 940 LYS A CA 1
ATOM 7221 C C . LYS A 1 940 ? -1.812 -31.289 -39.731 1.00 78.25 940 LYS A C 1
ATOM 7223 O O . LYS A 1 940 ? -1.049 -32.248 -39.831 1.00 78.25 940 LYS A O 1
ATOM 7228 N N . LEU A 1 941 ? -1.382 -30.070 -39.400 1.00 74.38 941 LEU A N 1
ATOM 7229 C CA . LEU A 1 941 ? 0.016 -29.779 -39.061 1.00 74.38 941 LEU A CA 1
ATOM 7230 C C . LEU A 1 941 ? 0.441 -30.463 -37.754 1.00 74.38 941 LEU A C 1
ATOM 7232 O O . LEU A 1 941 ? 1.524 -31.043 -37.704 1.00 74.38 941 LEU A O 1
ATOM 7236 N N . VAL A 1 942 ? -0.417 -30.463 -36.729 1.00 77.88 942 VAL A N 1
ATOM 7237 C CA . VAL A 1 942 ? -0.171 -31.159 -35.456 1.00 77.88 942 VAL A CA 1
ATOM 7238 C C . VAL A 1 942 ? -0.017 -32.662 -35.687 1.00 77.88 942 VAL A C 1
ATOM 7240 O O . VAL A 1 942 ? 0.991 -33.227 -35.272 1.00 77.88 942 VAL A O 1
ATOM 7243 N N . VAL A 1 943 ? -0.932 -33.308 -36.418 1.00 78.38 943 VAL A N 1
ATOM 7244 C CA . VAL A 1 943 ? -0.836 -34.747 -36.737 1.00 78.38 943 VAL A CA 1
ATOM 7245 C C . VAL A 1 943 ? 0.440 -35.065 -37.528 1.00 78.38 943 VAL A C 1
ATOM 7247 O O . VAL A 1 943 ? 1.152 -36.010 -37.177 1.00 78.38 943 VAL A O 1
ATOM 7250 N N . ASN A 1 944 ? 0.783 -34.250 -38.532 1.00 75.75 944 ASN A N 1
ATOM 7251 C CA . ASN A 1 944 ? 2.000 -34.424 -39.336 1.00 75.75 944 ASN A CA 1
ATOM 7252 C C . ASN A 1 944 ? 3.301 -34.255 -38.529 1.00 75.75 944 ASN A C 1
ATOM 7254 O O . ASN A 1 944 ? 4.308 -34.863 -38.881 1.00 75.75 944 ASN A O 1
ATOM 7258 N N . LEU A 1 945 ? 3.302 -33.458 -37.454 1.00 72.31 945 LEU A N 1
ATOM 7259 C CA . LEU A 1 945 ? 4.448 -33.305 -36.545 1.00 72.31 945 LEU A CA 1
ATOM 7260 C C . LEU A 1 945 ? 4.467 -34.368 -35.432 1.00 72.31 945 LEU A C 1
ATOM 7262 O O . LEU A 1 945 ? 5.532 -34.769 -34.961 1.00 72.31 945 LEU A O 1
ATOM 7266 N N . GLN A 1 946 ? 3.299 -34.860 -35.023 1.00 76.25 946 GLN A N 1
ATOM 7267 C CA . GLN A 1 946 ? 3.154 -35.814 -33.928 1.00 76.25 946 GLN A CA 1
ATOM 7268 C C . GLN A 1 946 ? 3.490 -37.254 -34.348 1.00 76.25 946 GLN A C 1
ATOM 7270 O O . GLN A 1 946 ? 4.081 -37.985 -33.553 1.00 76.25 946 GLN A O 1
ATOM 7275 N N . GLN A 1 947 ? 3.206 -37.652 -35.595 1.00 75.06 947 GLN A N 1
ATOM 7276 C CA . GLN A 1 947 ? 3.613 -38.958 -36.137 1.00 75.06 947 GLN A CA 1
ATOM 7277 C C . GLN A 1 947 ? 5.142 -39.195 -36.121 1.00 75.06 947 GLN A C 1
ATOM 7279 O O . GLN A 1 947 ? 5.562 -40.204 -35.543 1.00 75.06 947 GLN A O 1
ATOM 7284 N N . PRO A 1 948 ? 6.006 -38.312 -36.673 1.00 74.06 948 PRO A N 1
ATOM 7285 C CA . PRO A 1 948 ? 7.452 -38.520 -36.623 1.00 74.06 948 PRO A CA 1
ATOM 7286 C C . PRO A 1 948 ? 7.982 -38.501 -35.184 1.00 74.06 948 PRO A C 1
ATOM 7288 O O . PRO A 1 948 ? 8.763 -39.385 -34.831 1.00 74.06 948 PRO A O 1
ATOM 7291 N N . MET A 1 949 ? 7.486 -37.600 -34.324 1.00 66.19 949 MET A N 1
ATOM 7292 C CA . MET A 1 949 ? 7.818 -37.566 -32.890 1.00 66.19 949 MET A CA 1
ATOM 7293 C C . MET A 1 949 ? 7.506 -38.890 -32.174 1.00 66.19 949 MET A C 1
ATOM 7295 O O . MET A 1 949 ? 8.350 -39.411 -31.445 1.00 66.19 949 MET A O 1
ATOM 7299 N N . GLN A 1 950 ? 6.325 -39.473 -32.405 1.00 77.56 950 GLN A N 1
ATOM 7300 C CA . GLN A 1 950 ? 5.958 -40.773 -31.834 1.00 77.56 950 GLN A CA 1
ATOM 7301 C C . GLN A 1 950 ? 6.835 -41.903 -32.384 1.00 77.56 950 GLN A C 1
ATOM 7303 O O . GLN A 1 950 ? 7.289 -42.749 -31.612 1.00 77.56 950 GLN A O 1
ATOM 7308 N N . SER A 1 951 ? 7.136 -41.898 -33.688 1.00 75.88 951 SER A N 1
ATOM 7309 C CA . SER A 1 951 ? 8.023 -42.905 -34.288 1.00 75.88 951 SER A CA 1
ATOM 7310 C C . SER A 1 951 ? 9.446 -42.838 -33.713 1.00 75.88 951 SER A C 1
ATOM 7312 O O . SER A 1 951 ? 10.018 -43.869 -33.361 1.00 75.88 951 SER A O 1
ATOM 7314 N N . GLN A 1 952 ? 9.984 -41.632 -33.502 1.00 77.75 952 GLN A N 1
ATOM 7315 C CA . GLN A 1 952 ? 11.294 -41.417 -32.891 1.00 77.75 952 GLN A CA 1
ATOM 7316 C C . GLN A 1 952 ? 11.307 -41.843 -31.414 1.00 77.75 952 GLN A C 1
ATOM 7318 O O . GLN A 1 952 ? 12.259 -42.478 -30.962 1.00 77.75 952 GLN A O 1
ATOM 7323 N N . GLN A 1 953 ? 10.234 -41.572 -30.661 1.00 78.50 953 GLN A N 1
ATOM 7324 C CA . GLN A 1 953 ? 10.104 -42.017 -29.271 1.00 78.50 953 GLN A CA 1
ATOM 7325 C C . GLN A 1 953 ? 10.037 -43.552 -29.157 1.00 78.50 953 GLN A C 1
ATOM 7327 O O . GLN A 1 953 ? 10.675 -44.130 -28.275 1.00 78.50 953 GLN A O 1
ATOM 7332 N N . GLN A 1 954 ? 9.330 -44.224 -30.072 1.00 84.00 954 GLN A N 1
ATOM 7333 C CA . GLN A 1 954 ? 9.287 -45.691 -30.147 1.00 84.00 954 GLN A CA 1
ATOM 7334 C C . GLN A 1 954 ? 10.652 -46.290 -30.522 1.00 84.00 954 GLN A C 1
ATOM 7336 O O . GLN A 1 954 ? 11.082 -47.257 -29.894 1.00 84.00 954 GLN A O 1
ATOM 7341 N N . GLN A 1 955 ? 11.367 -45.695 -31.484 1.00 83.81 955 GLN A N 1
ATOM 7342 C CA . GLN A 1 955 ? 12.727 -46.108 -31.853 1.00 83.81 955 GLN A CA 1
ATOM 7343 C C . GLN A 1 955 ? 13.711 -45.958 -30.683 1.00 83.81 955 GLN A C 1
ATOM 7345 O O . GLN A 1 955 ? 14.467 -46.887 -30.401 1.00 83.81 955 GLN A O 1
ATOM 7350 N N . MET A 1 956 ? 13.660 -44.839 -29.953 1.00 81.19 956 MET A N 1
ATOM 7351 C CA . MET A 1 956 ? 14.477 -44.622 -28.752 1.00 81.19 956 MET A CA 1
ATOM 7352 C C . MET A 1 956 ? 14.184 -45.658 -27.657 1.00 81.19 956 MET A C 1
ATOM 7354 O O . MET A 1 956 ? 15.115 -46.192 -27.053 1.00 81.19 956 MET A O 1
ATOM 7358 N N . TYR A 1 957 ? 12.911 -45.991 -27.428 1.00 84.50 957 TYR A N 1
ATOM 7359 C CA . TYR A 1 957 ? 12.524 -47.011 -26.450 1.00 84.50 957 TYR A CA 1
ATOM 7360 C C . TYR A 1 957 ? 12.992 -48.421 -26.857 1.00 84.50 957 TYR A C 1
ATOM 7362 O O . TYR A 1 957 ? 13.526 -49.162 -26.031 1.00 84.50 957 TYR A O 1
ATOM 7370 N N . ALA A 1 958 ? 12.872 -48.777 -28.141 1.00 86.69 958 ALA A N 1
ATOM 7371 C CA . ALA A 1 958 ? 13.373 -50.045 -28.672 1.00 86.69 958 ALA A CA 1
ATOM 7372 C C . ALA A 1 958 ? 14.907 -50.154 -28.565 1.00 86.69 958 ALA A C 1
ATOM 7374 O O . ALA A 1 958 ? 15.421 -51.182 -28.121 1.00 86.69 958 ALA A O 1
ATOM 7375 N N . ALA A 1 959 ? 15.639 -49.083 -28.889 1.00 83.75 959 ALA A N 1
ATOM 7376 C CA . ALA A 1 959 ? 17.091 -49.021 -28.723 1.00 83.75 959 ALA A CA 1
ATOM 7377 C C . ALA A 1 959 ? 17.508 -49.172 -27.247 1.00 83.75 959 ALA A C 1
ATOM 7379 O O . ALA A 1 959 ? 18.448 -49.906 -26.938 1.00 83.75 959 ALA A O 1
ATOM 7380 N N . GLN A 1 960 ? 16.770 -48.550 -26.318 1.00 85.94 960 GLN A N 1
ATOM 7381 C CA . GLN A 1 960 ? 17.004 -48.698 -24.880 1.00 85.94 960 GLN A CA 1
ATOM 7382 C C . GLN A 1 960 ? 16.782 -50.145 -24.403 1.00 85.94 960 GLN A C 1
ATOM 7384 O O . GLN A 1 960 ? 17.612 -50.671 -23.658 1.00 85.94 960 GLN A O 1
ATOM 7389 N N . GLN A 1 961 ? 15.719 -50.820 -24.859 1.00 87.00 961 GLN A N 1
ATOM 7390 C CA . GLN A 1 961 ? 15.498 -52.239 -24.551 1.00 87.00 961 GLN A CA 1
ATOM 7391 C C . GLN A 1 961 ? 16.611 -53.135 -25.115 1.00 87.00 961 GLN A C 1
ATOM 7393 O O . GLN A 1 961 ? 17.121 -53.994 -24.395 1.00 87.00 961 GLN A O 1
ATOM 7398 N N . GLN A 1 962 ? 17.047 -52.915 -26.360 1.00 86.69 962 GLN A N 1
ATOM 7399 C CA . GLN A 1 962 ? 18.170 -53.658 -26.949 1.00 86.69 962 GLN A CA 1
ATOM 7400 C C . GLN A 1 962 ? 19.469 -53.452 -26.154 1.00 86.69 962 GLN A C 1
ATOM 7402 O O . GLN A 1 962 ? 20.197 -54.411 -25.894 1.00 86.69 962 GLN A O 1
ATOM 7407 N N . GLN A 1 963 ? 19.743 -52.227 -25.694 1.00 86.50 963 GLN A N 1
ATOM 7408 C CA . GLN A 1 963 ? 20.913 -51.929 -24.866 1.00 86.50 963 GLN A CA 1
ATOM 7409 C C . GLN A 1 963 ? 20.852 -52.634 -23.497 1.00 86.50 963 GLN A C 1
ATOM 7411 O O . GLN A 1 963 ? 21.873 -53.145 -23.026 1.00 86.50 963 GLN A O 1
ATOM 7416 N N . GLN A 1 964 ? 19.667 -52.719 -22.881 1.00 86.00 964 GLN A N 1
ATOM 7417 C CA . GLN A 1 964 ? 19.442 -53.478 -21.645 1.00 86.00 964 GLN A CA 1
ATOM 7418 C C . GLN A 1 964 ? 19.622 -54.989 -21.857 1.00 86.00 964 GLN A C 1
ATOM 7420 O O . GLN A 1 964 ? 20.319 -55.633 -21.073 1.00 86.00 964 GLN A O 1
ATOM 7425 N N . GLN A 1 965 ? 19.085 -55.553 -22.943 1.00 87.94 965 GLN A N 1
ATOM 7426 C CA . GLN A 1 965 ? 19.283 -56.964 -23.305 1.00 87.94 965 GLN A CA 1
ATOM 7427 C C . GLN A 1 965 ? 20.766 -57.281 -23.562 1.00 87.94 965 GLN A C 1
ATOM 7429 O O . GLN A 1 965 ? 21.288 -58.270 -23.047 1.00 87.94 965 GLN A O 1
ATOM 7434 N N . ALA A 1 966 ? 21.487 -56.408 -24.272 1.00 86.50 966 ALA A N 1
ATOM 7435 C CA . ALA A 1 966 ? 22.926 -56.543 -24.501 1.00 86.50 966 ALA A CA 1
ATOM 7436 C C . ALA A 1 966 ? 23.764 -56.378 -23.216 1.00 86.50 966 ALA A C 1
ATOM 7438 O O . ALA A 1 966 ? 24.859 -56.934 -23.108 1.00 86.50 966 ALA A O 1
ATOM 7439 N N . ALA A 1 967 ? 23.293 -55.616 -22.224 1.00 86.69 967 ALA A N 1
ATOM 7440 C CA . ALA A 1 967 ? 23.909 -55.568 -20.896 1.00 86.69 967 ALA A CA 1
ATOM 7441 C C . ALA A 1 967 ? 23.659 -56.868 -20.109 1.00 86.69 967 ALA A C 1
ATOM 7443 O O . ALA A 1 967 ? 24.603 -57.439 -19.566 1.00 86.69 967 ALA A O 1
ATOM 7444 N N . ALA A 1 968 ? 22.428 -57.390 -20.120 1.00 88.06 968 ALA A N 1
ATOM 7445 C CA . ALA A 1 968 ? 22.083 -58.658 -19.477 1.00 88.06 968 ALA A CA 1
ATOM 7446 C C . ALA A 1 968 ? 22.871 -59.845 -20.065 1.00 88.06 968 ALA A C 1
ATOM 7448 O O . ALA A 1 968 ? 23.431 -60.639 -19.312 1.00 88.06 968 ALA A O 1
ATOM 7449 N N . LEU A 1 969 ? 23.000 -59.922 -21.396 1.00 90.94 969 LEU A N 1
ATOM 7450 C CA . LEU A 1 969 ? 23.818 -60.932 -22.080 1.00 90.94 969 LEU A CA 1
ATOM 7451 C C . LEU A 1 969 ? 25.303 -60.840 -21.706 1.00 90.94 969 LEU A C 1
ATOM 7453 O O . LEU A 1 969 ? 25.928 -61.867 -21.448 1.00 90.94 969 LEU A O 1
ATOM 7457 N N . ARG A 1 970 ? 25.872 -59.629 -21.617 1.00 90.75 970 ARG A N 1
ATOM 7458 C CA . ARG A 1 970 ? 27.260 -59.437 -21.155 1.00 90.75 970 ARG A CA 1
ATOM 7459 C C . ARG A 1 970 ? 27.454 -59.894 -19.710 1.00 90.75 970 ARG A C 1
ATOM 7461 O O . ARG A 1 970 ? 28.441 -60.565 -19.426 1.00 90.75 970 ARG A O 1
ATOM 7468 N N . ASN A 1 971 ? 26.502 -59.600 -18.825 1.00 89.88 971 ASN A N 1
ATOM 7469 C CA . ASN A 1 971 ? 26.545 -60.060 -17.435 1.00 89.88 971 ASN A CA 1
ATOM 7470 C C . ASN A 1 971 ? 26.443 -61.593 -17.338 1.00 89.88 971 ASN A C 1
ATOM 7472 O O . ASN A 1 971 ? 27.197 -62.199 -16.580 1.00 89.88 971 ASN A O 1
ATOM 7476 N N . LEU A 1 972 ? 25.578 -62.226 -18.140 1.00 91.12 972 LEU A N 1
ATOM 7477 C CA . LEU A 1 972 ? 25.444 -63.685 -18.196 1.00 91.12 972 LEU A CA 1
ATOM 7478 C C . LEU A 1 972 ? 26.728 -64.357 -18.708 1.00 91.12 972 LEU A C 1
ATOM 7480 O O . LEU A 1 972 ? 27.203 -65.312 -18.100 1.00 91.12 972 LEU A O 1
ATOM 7484 N N . LEU A 1 973 ? 27.327 -63.834 -19.784 1.00 90.62 973 LEU A N 1
ATOM 7485 C CA . LEU A 1 973 ? 28.610 -64.318 -20.309 1.00 90.62 973 LEU A CA 1
ATOM 7486 C C . LEU A 1 973 ? 29.738 -64.162 -19.282 1.00 90.62 973 LEU A C 1
ATOM 7488 O O . LEU A 1 973 ? 30.550 -65.072 -19.121 1.00 90.62 973 LEU A O 1
ATOM 7492 N N . HIS A 1 974 ? 29.771 -63.047 -18.548 1.00 90.44 974 HIS A N 1
ATOM 7493 C CA . HIS A 1 974 ? 30.749 -62.839 -17.484 1.00 90.44 974 HIS A CA 1
ATOM 7494 C C . HIS A 1 974 ? 30.544 -63.818 -16.317 1.00 90.44 974 HIS A C 1
ATOM 7496 O O . HIS A 1 974 ? 31.508 -64.409 -15.835 1.00 90.44 974 HIS A O 1
ATOM 7502 N N . GLN A 1 975 ? 29.296 -64.074 -15.911 1.00 89.62 975 GLN A N 1
ATOM 7503 C CA . GLN A 1 975 ? 28.975 -65.086 -14.902 1.00 89.62 975 GLN A CA 1
ATOM 7504 C C . GLN A 1 975 ? 29.361 -66.500 -15.368 1.00 89.62 975 GLN A C 1
ATOM 7506 O O . GLN A 1 975 ? 29.908 -67.276 -14.586 1.00 89.62 975 GLN A O 1
ATOM 7511 N N . GLN A 1 976 ? 29.144 -66.829 -16.644 1.00 89.19 976 GLN A N 1
ATOM 7512 C CA . GLN A 1 976 ? 29.546 -68.113 -17.216 1.00 89.19 976 GLN A CA 1
ATOM 7513 C C . GLN A 1 976 ? 31.077 -68.257 -17.280 1.00 89.19 976 GLN A C 1
ATOM 7515 O O . GLN A 1 976 ? 31.596 -69.322 -16.953 1.00 89.19 976 GLN A O 1
ATOM 7520 N N . GLN A 1 977 ? 31.815 -67.188 -17.610 1.00 88.50 977 GLN A N 1
ATOM 7521 C CA . GLN A 1 977 ? 33.280 -67.165 -17.507 1.00 88.50 977 GLN A CA 1
ATOM 7522 C C . GLN A 1 977 ? 33.758 -67.361 -16.063 1.00 88.50 977 GLN A C 1
ATOM 7524 O O . GLN A 1 977 ? 34.663 -68.160 -15.839 1.00 88.50 977 GLN A O 1
ATOM 7529 N N . GLN A 1 978 ? 33.141 -66.699 -15.079 1.00 87.25 978 GLN A N 1
ATOM 7530 C CA . GLN A 1 978 ? 33.471 -66.905 -13.663 1.00 87.25 978 GLN A CA 1
ATOM 7531 C C . GLN A 1 978 ? 33.208 -68.355 -13.224 1.00 87.25 978 GLN A C 1
ATOM 7533 O O . GLN A 1 978 ? 34.051 -68.951 -12.558 1.00 87.25 978 GLN A O 1
ATOM 7538 N N . GLN A 1 979 ? 32.092 -68.963 -13.642 1.00 86.88 979 GLN A N 1
ATOM 7539 C CA . GLN A 1 979 ? 31.806 -70.378 -13.373 1.00 86.88 979 GLN A CA 1
ATOM 7540 C C . GLN A 1 979 ? 32.822 -71.315 -14.042 1.00 86.88 979 GLN A C 1
ATOM 7542 O O . GLN A 1 979 ? 33.274 -72.267 -13.411 1.00 86.88 979 GLN A O 1
ATOM 7547 N N . GLN A 1 980 ? 33.232 -71.041 -15.285 1.00 86.75 980 GLN A N 1
ATOM 7548 C CA . GLN A 1 980 ? 34.287 -71.806 -15.960 1.00 86.75 980 GLN A CA 1
ATOM 7549 C C . GLN A 1 980 ? 35.639 -71.665 -15.249 1.00 86.75 980 GLN A C 1
ATOM 7551 O O . GLN A 1 980 ? 36.322 -72.666 -15.055 1.00 86.75 980 GLN A O 1
ATOM 7556 N N . GLN A 1 981 ? 36.006 -70.462 -14.796 1.00 84.94 981 GLN A N 1
ATOM 7557 C CA . GLN A 1 981 ? 37.220 -70.234 -14.003 1.00 84.94 981 GLN A CA 1
ATOM 7558 C C . GLN A 1 981 ? 37.170 -70.982 -12.662 1.00 84.94 981 GLN A C 1
ATOM 7560 O O . GLN A 1 981 ? 38.145 -71.633 -12.298 1.00 84.94 981 GLN A O 1
ATOM 7565 N N . GLN A 1 982 ? 36.030 -70.972 -11.963 1.00 83.44 982 GLN A N 1
ATOM 7566 C CA . GLN A 1 982 ? 35.835 -71.749 -10.732 1.00 83.44 982 GLN A CA 1
ATOM 7567 C C . GLN A 1 982 ? 35.926 -73.263 -10.982 1.00 83.44 982 GLN A C 1
ATOM 7569 O O . GLN A 1 982 ? 36.553 -73.973 -10.199 1.00 83.44 982 GLN A O 1
ATOM 7574 N N . GLN A 1 983 ? 35.363 -73.771 -12.084 1.00 81.75 983 GLN A N 1
ATOM 7575 C CA . GLN A 1 983 ? 35.496 -75.183 -12.469 1.00 81.75 983 GLN A CA 1
ATOM 7576 C C . GLN A 1 983 ? 36.942 -75.552 -12.828 1.00 81.75 983 GLN A C 1
ATOM 7578 O O . GLN A 1 983 ? 37.414 -76.607 -12.411 1.00 81.75 983 GLN A O 1
ATOM 7583 N N . GLN A 1 984 ? 37.665 -74.688 -13.547 1.00 81.25 984 GLN A N 1
ATOM 7584 C CA . GLN A 1 984 ? 39.082 -74.887 -13.868 1.00 81.25 984 GLN A CA 1
ATOM 7585 C C . GLN A 1 984 ? 39.958 -74.876 -12.609 1.00 81.25 984 GLN A C 1
ATOM 7587 O O . GLN A 1 984 ? 40.805 -75.754 -12.458 1.00 81.25 984 GLN A O 1
ATOM 7592 N N . GLN A 1 985 ? 39.717 -73.953 -11.672 1.00 78.56 985 GLN A N 1
ATOM 7593 C CA . GLN A 1 985 ? 40.372 -73.955 -10.360 1.00 78.56 985 GLN A CA 1
ATOM 7594 C C . GLN A 1 985 ? 40.067 -75.251 -9.598 1.00 78.56 985 GLN A C 1
ATOM 7596 O O . GLN A 1 985 ? 40.985 -75.919 -9.131 1.00 78.56 985 GLN A O 1
ATOM 7601 N N . TYR A 1 986 ? 38.799 -75.667 -9.526 1.00 73.19 986 TYR A N 1
ATOM 7602 C CA . TYR A 1 986 ? 38.413 -76.909 -8.852 1.00 73.19 986 TYR A CA 1
ATOM 7603 C C . TYR A 1 986 ? 39.085 -78.150 -9.472 1.00 73.19 986 TYR A C 1
ATOM 7605 O O . TYR A 1 986 ? 39.570 -79.012 -8.742 1.00 73.19 986 TYR A O 1
ATOM 7613 N N . GLN A 1 987 ? 39.196 -78.215 -10.803 1.00 72.94 987 GLN A N 1
ATOM 7614 C CA . GLN A 1 987 ? 39.938 -79.271 -11.504 1.00 72.94 987 GLN A CA 1
ATOM 7615 C C . GLN A 1 987 ? 41.452 -79.209 -11.236 1.00 72.94 987 GLN A C 1
ATOM 7617 O O . GLN A 1 987 ? 42.067 -80.255 -11.036 1.00 72.94 987 GLN A O 1
ATOM 7622 N N . GLN A 1 988 ? 42.054 -78.016 -11.155 1.00 69.81 988 GLN A N 1
ATOM 7623 C CA . GLN A 1 988 ? 43.464 -77.852 -10.768 1.00 69.81 988 GLN A CA 1
ATOM 7624 C C . GLN A 1 988 ? 43.754 -78.305 -9.328 1.00 69.81 988 GLN A C 1
ATOM 7626 O O . GLN A 1 988 ? 44.864 -78.758 -9.062 1.00 69.81 988 GLN A O 1
ATOM 7631 N N . TYR A 1 989 ? 42.777 -78.235 -8.418 1.00 63.50 989 TYR A N 1
ATOM 7632 C CA . TYR A 1 989 ? 42.912 -78.723 -7.039 1.00 63.50 989 TYR A CA 1
ATOM 7633 C C . TYR A 1 989 ? 42.563 -80.216 -6.851 1.00 63.50 989 TYR A C 1
ATOM 7635 O O . TYR A 1 989 ? 42.820 -80.764 -5.778 1.00 63.50 989 TYR A O 1
ATOM 7643 N N . GLN A 1 990 ? 42.033 -80.916 -7.864 1.00 59.09 990 GLN A N 1
ATOM 7644 C CA . GLN A 1 990 ? 41.702 -82.346 -7.746 1.00 59.09 990 GLN A CA 1
ATOM 7645 C C . GLN A 1 990 ? 42.876 -83.357 -7.683 1.00 59.09 990 GLN A C 1
ATOM 7647 O O . GLN A 1 990 ? 42.658 -84.418 -7.092 1.00 59.09 990 GLN A O 1
ATOM 7652 N N . PRO A 1 991 ? 44.110 -83.116 -8.183 1.00 54.78 991 PRO A N 1
ATOM 7653 C CA . PRO A 1 991 ? 45.208 -84.088 -8.092 1.00 54.78 991 PRO A CA 1
ATOM 7654 C C . PRO A 1 991 ? 45.975 -84.032 -6.751 1.00 54.78 991 PRO A C 1
ATOM 7656 O O . PRO A 1 991 ? 47.164 -84.329 -6.707 1.00 54.78 991 PRO A O 1
ATOM 7659 N N . ALA A 1 992 ? 45.302 -83.656 -5.657 1.00 52.53 992 ALA A N 1
ATOM 7660 C CA . ALA A 1 992 ? 45.827 -83.713 -4.285 1.00 52.53 992 ALA A CA 1
ATOM 7661 C C . ALA A 1 992 ? 45.045 -84.682 -3.365 1.00 52.53 992 ALA A C 1
ATOM 7663 O O . ALA A 1 992 ? 45.324 -84.754 -2.172 1.00 52.53 992 ALA A O 1
ATOM 7664 N N . TRP A 1 993 ? 44.057 -85.409 -3.909 1.00 51.22 993 TRP A N 1
ATOM 7665 C CA . TRP A 1 993 ? 43.192 -86.359 -3.184 1.00 51.22 993 TRP A CA 1
ATOM 7666 C C . TRP A 1 993 ? 43.046 -87.719 -3.905 1.00 51.22 993 TRP A C 1
ATOM 7668 O O . TRP A 1 993 ? 42.012 -88.386 -3.811 1.00 51.22 993 TRP A O 1
ATOM 7678 N N . ARG A 1 994 ? 44.089 -88.140 -4.629 1.00 40.66 994 ARG A N 1
ATOM 7679 C CA . ARG A 1 994 ? 44.300 -89.514 -5.113 1.00 40.66 994 ARG A CA 1
ATOM 7680 C C . ARG A 1 994 ? 45.749 -89.923 -4.899 1.00 40.66 994 ARG A C 1
ATOM 7682 O O . ARG A 1 994 ? 46.609 -89.045 -5.117 1.00 40.66 994 ARG A O 1
#

InterPro domains:
  IPR001293 Zinc finger, TRAF-type [PF02176] (842-888)
  IPR001293 Zinc finger, TRAF-type [PS50145] (837-885)
  IPR013083 Zinc finger, RING/FYVE/PHD-type [G3DSA:3.30.40.10] (810-875)
  IPR057974 NUA/TPR/MLP1-2-like domain [PF25785] (493-615)

Foldseek 3Di:
DDDDDDPDDDDDPPPPDPPDVPLVVLLVVLVVVLVPPDPVVLVPDDPVVNVVSSVVSSVVSVVVVVVVVVVVVVVVVVVVVVVVVVVVVVVVVVVVVVVVVVVVVVVVVVVVVVVVVVVVVVVVVVVVVVVVVVVVVVVVVVVVVVVVVVVVVVVVVVVVVVVVVVVVVVVVVVVVVVVVVVVVVVVVVVVVVVVVVVVVVVVVVVVVVVVVVVVVVVVVVVVVVVPDDDDDDDDDDDDPPCPVVVVVVVVVVVVVVVVVVVVVVVVVVVVVVVVVVVVVVVVVVVVVVVVVVVVVVVVVVVVVVVVVVVVVVVVVVVVVVVVVVVVVVVVVVVVVVVVVVVVVVVVVVVVVVVVVVVVVVVVVVVVVVVVVVVVVVVVVVVVVVVDDDDDDPVVCCVVPVVVNVVVVVVVVVDDPVNVVVVVVVVVVVVVVVVVVVVVVVVVVVVVVVVVVVVVVVVVVVVVVVVVVVVVVVVVVVVVVVVVVVVVVVVVVVVVVVVVVVVVVVVVVVVVLVVVLVVLQVVLQVVLCVVVPDDDDDDDDDDDDDDDDDDDDDDDDDDDDDPDDDPDPPPDDPPDPSVCCSVPQRHDHDPVRVVVSVVVVVVVVVVVVVVVVVVVVVVVVVVVVVVVVVVVVVVVVVVVVVVVVVVVVVVVVVVVVVVVVVVVVVVVVVPPDDDDDDDDDDDDDDDDDDDDDDDDDDDDDDDDDDPPVVVVVVVVVVVVVVVVVVVVVVVVVVVVVVVVVVVVVVVVVVVVVVVVVVVVVVVVVVVVVVVVVVVVVVVVVVVVVVVVVVVVVVVVVVVVVVVVPPDDPPVCVVVPQQDWDAQPFARDTGRNVCNVVCLVANFQARWDQAPLNQVDTDGDDVVSVCCLPPPRQQRWDAAPLVVLPDPPGTDRNVCNVVCCVVCVVVSVVSVVVVVVVVVVVVVVVVVVVVVVVVVVVVVVVVCVVVVVVVVVVVVVVVVVVVVVVVVVVVVVVVVVVVVVVVVVVVVVVPPVVPD

pLDDT: mean 75.48, std 17.77, range [26.33, 95.38]

Sequence (994 aa):
SASAPDEEAGPTSSSMEPTEASEAGISRASSEAISMINADVWASLSPEQQAGVRAAVDHLSGELARERERRRVVCIDSEQQVFDAESRTSGLSARLASLQAEAEAATARAAELQQQLAGAETVRREADEARSACSAAVQRAESLTAELADVQRRLDDAEAAKDAAVGKLEELERERLTLALQLDEKSSLADCQTGQIERLETERQHLEERVHLLESQLAEQEQQNQQQPGVAASSTAAGPAESAAATAANEELLASLRAKLDNAESRAADLQARLDAAASRSESDREERQQLEESYQRQLLAERAAAELCKTSAEEQSARCAELSSAAEGMRARLSEFGRERESIERRFSAQLSEAASRQSELEATVNQLRAQLDEARSEVDRLRAGIGALSEAEIERLAPAAAATSRMLKRGKTLTQIYAEHVEVQGQLSAARLEADKANLAVAHILEEVQAKVPVIRRRQEECRRVRLSAVQLAKRLDESVAQMCDLKRTNEELERKAAFFERENARLKARAGDLGEQVASLLAKIESSGGRPLAESGSSEAEAAQPEAGKKPADSQQQAALDLSALSEQPQSTQEVITSSLLTFADIRQLQQRNISLVEASRELAARLEVLERERSDASELRVKLESATSELQLARSAEKQHRDLLKVASQQRDMYKLLLESARNSSADPAAAAASVPMETDQQQQQQQPQTTAASTTLATSGVASDALSSAHAELSKLRTELSSRDRQRATELNSARAQLLEAQRASARLSSKLETAQRRAELGEAGCARYRREIDILREMNEKYTGMLAKHEQEASHIRRCDLAAHRAACRERQVACVFCSASVPYRQLNFHYLFGCSNFPMPCPHRCGRVLAGHQRLHEHVDRACPLTLVLCPFASFGCPAANRHRRDLGRHVAEAHSYHLQLLWQQQQHPHQQQQQQQQQRATTADLNCMLDKLVVNLQQPMQSQQQQMYAAQQQQQQAAALRNLLHQQQQQQQQQQQYQQYQPAWR

Secondary structure (DSSP, 8-state):
---PPP----------------HHHHHHHHHHHHHTS-HHHHHTS-HHHHHHHHHHHHHHHHHHHHHHHHHHHHHHHHHHHHHHHHHHHHHHHHHHHHHHHHHHHHHHHHHHHHHHHHHHHHHHHHHHHHHHHHHHHHHHHHHHHHHHHHHHHHHHHHHHHHHHHHHHHHHHHHHHHHHHHHHHHHHHHHHHHHHHHHHHHHHHHHHHHHHHHHHHHHHHHHHHHTT------------TTHHHHHHHHHHHHHHHHHHHHHHHHHHHHHHHHHHHHHHHHHHHHHHHHHHHHHHHHHHHHHHHHHHHHHHHHHHHHHHHHHHHHHHHHHHHHHHHHHHHHHHHHHHHHHHHHHHHHHHHHHHHHHHHHHHHHHHHHHHHHHHHHT------HHHHHHH-HHHHHHHHHHHTT--HHHHHHHHHHHHHHHHHHHHHHHHHHHHHHHHHHHHHHHHHHHHHHHHHHHHHHHHHHHHHHHHHHHHHHHHHHHHHHHHHHHHHHHHHHHHHHHHHHHHHHHHHHHHHHHHHHHHSPPP---------------------------S-----S----S-HHHHHIIIII--SSHHHHHHHHHHHHHHHHHHHHHHHHHHHHHHHHHHHHHHHHHHHHHHHHHHHHHHHHHHHHHHHHHHHHHHHHHHHHHHHH--S---------------------------------HHHHHHHHHHHHHHHHHHHHHHHHHHHHHHHHHHHHHHHHHHHHHHHHHHHHHHHHHHHHHHHHHHHHHHHHHHHHHHHHHHHHHHHHHHHHHHHHHHTTS-HHHHHHH-TT-EEE-TTT--EEEHHHHHHIIIII-TT-EEE-TT--S-EEESHHHHHHIIIII-TTSEEE-TTGGGT-S--EEEHHHHHHHHHHTHHHHHHHHHHHHHHHHHHHHHHHHHHHHHHHHHHHHHHHHHHHHHHHHHHHHHHHHHHHHHHHHHHHHHHHHHHHHHHHHHHHHHHHGGG--

Organism: NCBI:txid282301

Radius of gyration: 70.09 Å; chains: 1; bounding box: 158×134×248 Å